Protein AF-A0A4R3TY43-F1 (afdb_monomer)

Sequence (979 aa):
MDYFKRFNFLFAAPMFDADDLEGVRFNQIIEEIQRSGFEVVRARKLEDAEMAVQTDAAIGCMVVDWGKKGLEGKTSALINLMRRRGLDFPIILLIRRKRFEDLPVEVLDFIDGYVFLSEETPPFIAKNLISRLKQYAETLKTPFFGALVDYAEEGNQLWTCPGHNGGVFYNRSPIGRVFVEHLGESVFRDDLDNSVLDLGDLLTHEGPALKAQKEAAQIFGAEKTYFVLNGTSTSNKVALGALVTDGDLVLFDRNNHKAAHHGALIISGGVPIYVPTVRNAWGLIGPMRWDMLDEKALREAIRNHPLVGDRDAWRKERPFRVAVVEQCTYDGSIHSAEMILKRIGHLCEYILFDEAWAGFMKFHPLYAGRFAMGLANLPPEAPGIVATQSTHKQLASFSQASQIHIKDRHIRGQKRRVEHRRFNESFMQHASTSPFYPLFASLDVGAQMMKGRSGEVLWDDTIRLGIELRKKIRAMRREFEEKEQNPERRWFFEPFVPDRVAIPDVSRPGAAHNVAWETLSTDELATNPALWQLSPDTNWHGFPDLAEGFAMTDPNKLTLLTPGFDRATGAYAEHGIPAPVVAQYLRENRIVPEKNDLNSLLFLLTPGVEASKAGTLISGLVAFKRLHDDNALLADAIPEFHQRRRARYAGVRLRDLCGEMHRFFRAADVSALQARQFMPEHMPEIAMSPRDAARYLFRNDVDYLPIEAIAGRIATTPFVVYPPRHRHHRARRAADGAGQTHDRLSQDVRDLLQHVPGLRRRDPGGLQGGRCERAHRALHLRGRRVAPMNETAARASDEPVLVRPSRESDVEAMLAIYRHHVRNGVPRDVEGTGAPEPDDLRERRKNLKQTRLPHLVATYRGEVVGYAYAVLFRKRPAYRYTAKHSIYVHHAHLGRGVGRLLLQELIDACAAAGFRQMIGYIDADNAPSLTLHEKFGFVRAGLLCGVAYRHGRWSDTVMVQRSLGAGTTTPPPIMTPGR

Secondary structure (DSSP, 8-state):
--GGGG-EEEEE-PPPPTTSHHHHHHHHHHHHHHHTT--EEEESSHHHHHHHHHH-TTEEEEEEE--TTGGGSHHHHHHHHHHHTT--S-EEEEE-S--GGGS-HHHHTT--EEEETTTS-HHHHHHHHHHHHHHHHHHT--TTHHHHHHHHHTT----SSSTTTTTTTGGGSHHHHHHHHHH-HHHHHS---TT-GGG--TTTT-HHHHHHHHHHHHHHT-SEEEEESS-HHHHHHHHHHHH--TT-EEEEETT--HHHIIIIIIIS--EEEEE-EEE-TT--EEEE-SGGG-HHHHHHHHHH-TT---TTGGGSSS-EEEEEEESS-TT-EEE-HHHHHHHHGGGEEEEEEE-TTTTTGGGSGGGTTSSGGG-----TTSPEEEEEE-HHHHSS--TT-EEEEEE-GGGTT-TT---HHHHHHHHHTTS-SS--HHHHHHHHHHHHHTSHHHHHHHHHHHHHHHHHHHHHHHHHHHHHHHH--SGGG----EESS-SEEEEE-TTSTT-EEEEEGGGS-HHHHHH-GGGGB--TT--TT---SPPTTSEEE-TTEEEEEPS-B-TTT-PBPSS---HHHHHHHHHHTT---SEE-SSEEEEE--TT--HHHHHHHHHHHHHHHHHHHTT-BHHHHSHHHHHTTHHHHTT-BHHHHHHHHHHHHHHTTHHHHHHHTTSGGGPPEE-S-HHHHHHHHHHT------GGG-TT-B-SS--PPPSS--SSSS----SS-TTEE-TTHHHHHHHHHHSS--S----S-S-S------------------------------PPPEEEE--GGGHHHHHHHHHHHHHTTS-TT-TT--PPPHHHHHHHHHHHHHTT--EEEEEETTEEEEEEEEEES-SSGGGTTEEEEEEEE-GGGTTSSHHHHHHHHHHHHHHHTT--EEEEEEETT-HHHHHHHHHTT-EEEEEEEEEEEETTEEEEEEEEEEE-TTTTSSPPP---S--

Structure (mmCIF, N/CA/C/O backbone):
data_AF-A0A4R3TY43-F1
#
_entry.id   AF-A0A4R3TY43-F1
#
loop_
_atom_site.group_PDB
_atom_site.id
_atom_site.type_symbol
_atom_site.label_atom_id
_atom_site.label_alt_id
_atom_site.label_comp_id
_atom_site.label_asym_id
_atom_site.label_entity_id
_atom_site.label_seq_id
_atom_site.pdbx_PDB_ins_code
_atom_site.Cartn_x
_atom_site.Cartn_y
_atom_site.Cartn_z
_atom_site.occupancy
_atom_site.B_iso_or_equiv
_atom_site.auth_seq_id
_atom_site.auth_comp_id
_atom_site.auth_asym_id
_atom_site.auth_atom_id
_atom_site.pdbx_PDB_model_num
ATOM 1 N N . MET A 1 1 ? -28.264 0.002 15.652 1.00 56.06 1 MET A N 1
ATOM 2 C CA . MET A 1 1 ? -27.848 -0.034 17.070 1.00 56.06 1 MET A CA 1
ATOM 3 C C . MET A 1 1 ? -27.361 1.361 17.391 1.00 56.06 1 MET A C 1
ATOM 5 O O . MET A 1 1 ? -26.552 1.846 16.613 1.00 56.06 1 MET A O 1
ATOM 9 N N . ASP A 1 2 ? -27.907 1.983 18.436 1.00 78.88 2 ASP A N 1
ATOM 10 C CA . ASP A 1 2 ? -27.500 3.307 18.941 1.00 78.88 2 ASP A CA 1
ATOM 11 C C . ASP A 1 2 ? -25.966 3.372 19.068 1.00 78.88 2 ASP A C 1
ATOM 13 O O . ASP A 1 2 ? -25.378 2.476 19.688 1.00 78.88 2 ASP A O 1
ATOM 17 N N . TYR A 1 3 ? -25.329 4.369 18.438 1.00 86.06 3 TYR A N 1
ATOM 18 C CA . TYR A 1 3 ? -23.872 4.544 18.397 1.00 86.06 3 TYR A CA 1
ATOM 19 C C . TYR A 1 3 ? -23.210 4.412 19.778 1.00 86.06 3 TYR A C 1
ATOM 21 O O . TYR A 1 3 ? -22.198 3.721 19.911 1.00 86.06 3 TYR A O 1
ATOM 29 N N . PHE A 1 4 ? -23.822 4.969 20.828 1.00 89.31 4 PHE A N 1
ATOM 30 C CA . PHE A 1 4 ? -23.261 4.946 22.182 1.00 89.31 4 PHE A CA 1
ATOM 31 C C . PHE A 1 4 ? -23.194 3.538 22.782 1.00 89.31 4 PHE A C 1
ATOM 33 O O . PHE A 1 4 ? -22.308 3.247 23.582 1.00 89.31 4 PHE A O 1
ATOM 40 N N . LYS A 1 5 ? -24.101 2.642 22.378 1.00 88.75 5 LYS A N 1
ATOM 41 C CA . LYS A 1 5 ? -24.181 1.263 22.893 1.00 88.75 5 LYS A CA 1
ATOM 42 C C . LYS A 1 5 ? -23.140 0.324 22.285 1.00 88.75 5 LYS A C 1
ATOM 44 O O . LYS A 1 5 ? -23.144 -0.862 22.591 1.00 88.75 5 LYS A O 1
ATOM 49 N N . ARG A 1 6 ? -22.271 0.840 21.412 1.00 89.75 6 ARG A N 1
ATOM 50 C CA . ARG A 1 6 ? -21.103 0.119 20.892 1.00 89.75 6 ARG A CA 1
ATOM 51 C C . ARG A 1 6 ? -19.919 0.135 21.864 1.00 89.75 6 ARG A C 1
ATOM 53 O O . ARG A 1 6 ? -18.939 -0.545 21.588 1.00 89.75 6 ARG A O 1
ATOM 60 N N . PHE A 1 7 ? -20.004 0.912 22.946 1.00 93.56 7 PHE A N 1
ATOM 61 C CA . PHE A 1 7 ? -18.955 1.046 23.952 1.00 93.56 7 PHE A CA 1
ATOM 62 C C . PHE A 1 7 ? -19.356 0.412 25.285 1.00 93.56 7 PHE A C 1
ATOM 64 O O . PHE A 1 7 ? -20.522 0.447 25.689 1.00 93.56 7 PHE A O 1
ATOM 71 N N . ASN A 1 8 ? -18.352 -0.104 25.989 1.00 94.69 8 ASN A N 1
ATOM 72 C CA . ASN A 1 8 ? -18.503 -0.961 27.157 1.00 94.69 8 ASN A CA 1
ATOM 73 C C . ASN A 1 8 ? -17.924 -0.304 28.415 1.00 94.69 8 ASN A C 1
ATOM 75 O O . ASN A 1 8 ? -16.993 0.505 28.349 1.00 94.69 8 ASN A O 1
ATOM 79 N N . PHE A 1 9 ? -18.440 -0.693 29.579 1.00 96.06 9 PHE A N 1
ATOM 80 C CA . PHE A 1 9 ? -17.833 -0.346 30.863 1.00 96.06 9 PHE A CA 1
ATOM 81 C C . PHE A 1 9 ? -16.875 -1.440 31.323 1.00 96.06 9 PHE A C 1
ATOM 83 O O . PHE A 1 9 ? -17.245 -2.612 31.333 1.00 96.06 9 PHE A O 1
ATOM 90 N N . LEU A 1 10 ? -15.690 -1.061 31.801 1.00 95.00 10 LEU A N 1
ATOM 91 C CA . LEU A 1 10 ? -14.782 -1.962 32.510 1.00 95.00 10 LEU A CA 1
ATOM 92 C C . LEU A 1 10 ? -14.826 -1.671 34.012 1.00 95.00 10 LEU A C 1
ATOM 94 O O . LEU A 1 10 ? -14.415 -0.603 34.454 1.00 95.00 10 LEU A O 1
ATOM 98 N N . PHE A 1 11 ? -15.272 -2.636 34.808 1.00 93.75 11 PHE A N 1
ATOM 99 C CA . PHE A 1 11 ? -15.221 -2.570 36.267 1.00 93.75 11 PHE A CA 1
ATOM 100 C C . PHE A 1 11 ? -14.057 -3.419 36.784 1.00 93.75 11 PHE A C 1
ATOM 102 O O . PHE A 1 11 ? -14.131 -4.648 36.793 1.00 93.75 11 PHE A O 1
ATOM 109 N N . ALA A 1 12 ? -12.989 -2.753 37.217 1.00 90.19 12 ALA A N 1
ATOM 110 C CA . ALA A 1 12 ? -11.777 -3.338 37.775 1.00 90.19 12 ALA A CA 1
ATOM 111 C C . ALA A 1 12 ? -11.801 -3.235 39.308 1.00 90.19 12 ALA A C 1
ATOM 113 O O . ALA A 1 12 ? -11.256 -2.302 39.901 1.00 90.19 12 ALA A O 1
ATOM 114 N N . ALA A 1 13 ? -12.463 -4.191 39.957 1.00 84.12 13 ALA A N 1
ATOM 115 C CA . ALA A 1 13 ? -12.619 -4.213 41.408 1.00 84.12 13 ALA A CA 1
ATOM 116 C C . ALA A 1 13 ? -12.492 -5.643 41.963 1.00 84.12 13 ALA A C 1
ATOM 118 O O . ALA A 1 13 ? -12.917 -6.599 41.304 1.00 84.12 13 ALA A O 1
ATOM 119 N N . PRO A 1 14 ? -11.920 -5.818 43.171 1.00 73.38 14 PRO A N 1
ATOM 120 C CA . PRO A 1 14 ? -11.874 -7.119 43.827 1.00 73.38 14 PRO A CA 1
ATOM 121 C C . PRO A 1 14 ? -13.288 -7.631 44.135 1.00 73.38 14 PRO A C 1
ATOM 123 O O . PRO A 1 14 ? -14.266 -6.888 44.092 1.00 73.38 14 PRO A O 1
ATOM 126 N N . MET A 1 15 ? -13.399 -8.921 44.458 1.00 69.31 15 MET A N 1
ATOM 127 C CA . MET A 1 15 ? -14.684 -9.539 44.786 1.00 69.31 15 MET A CA 1
ATOM 128 C C . MET A 1 15 ? -15.309 -8.839 46.004 1.00 69.31 15 MET A C 1
ATOM 130 O O . MET A 1 15 ? -14.732 -8.853 47.091 1.00 69.31 15 MET A O 1
ATOM 134 N N . PHE A 1 16 ? -16.463 -8.204 45.800 1.00 71.88 16 PHE A N 1
ATOM 135 C CA . PHE A 1 16 ? -17.327 -7.766 46.891 1.00 71.88 16 PHE A CA 1
ATOM 136 C C . PHE A 1 16 ? -18.056 -8.982 47.458 1.00 71.88 16 PHE A C 1
ATOM 138 O O . PHE A 1 16 ? -18.469 -9.854 46.690 1.00 71.88 16 PHE A O 1
ATOM 145 N N . ASP A 1 17 ? -18.224 -9.026 48.779 1.00 69.62 17 ASP A N 1
ATOM 146 C CA . ASP A 1 17 ? -19.175 -9.954 49.380 1.00 69.62 17 ASP A CA 1
ATOM 147 C C . ASP A 1 17 ? -20.587 -9.538 48.944 1.00 69.62 17 ASP A C 1
ATOM 149 O O . ASP A 1 17 ? -20.937 -8.357 49.008 1.00 69.62 17 ASP A O 1
ATOM 153 N N . ALA A 1 18 ? -21.363 -10.487 48.421 1.00 67.31 18 ALA A N 1
ATOM 154 C CA . ALA A 1 18 ? -22.699 -10.215 47.902 1.00 67.31 18 ALA A CA 1
ATOM 155 C C . ALA A 1 18 ? -23.682 -9.846 49.023 1.00 67.31 18 ALA A C 1
ATOM 157 O O . ALA A 1 18 ? -24.665 -9.157 48.749 1.00 67.31 18 ALA A O 1
ATOM 158 N N . ASP A 1 19 ? -23.379 -10.255 50.257 1.00 72.19 19 ASP A N 1
ATOM 159 C CA . ASP A 1 19 ? -24.221 -10.020 51.428 1.00 72.19 19 ASP A CA 1
ATOM 160 C C . ASP A 1 19 ? -23.884 -8.694 52.145 1.00 72.19 19 ASP A C 1
ATOM 162 O O . ASP A 1 19 ? -24.672 -8.199 52.954 1.00 72.19 19 ASP A O 1
ATOM 166 N N . ASP A 1 20 ? -22.756 -8.056 51.802 1.00 82.56 20 ASP A N 1
ATOM 167 C CA . ASP A 1 20 ? -22.369 -6.747 52.334 1.00 82.56 20 ASP A CA 1
ATOM 168 C C . ASP A 1 20 ? -23.051 -5.597 51.571 1.00 82.56 20 ASP A C 1
ATOM 170 O O . ASP A 1 20 ? -23.132 -5.585 50.340 1.00 82.56 20 ASP A O 1
ATOM 174 N N . LEU A 1 21 ? -23.456 -4.541 52.291 1.00 81.06 21 LEU A N 1
ATOM 175 C CA . LEU A 1 21 ? -24.158 -3.380 51.715 1.00 81.06 21 LEU A CA 1
ATOM 176 C C . LEU A 1 21 ? -23.386 -2.707 50.559 1.00 81.06 21 LEU A C 1
ATOM 178 O O . LEU A 1 21 ? -23.998 -2.276 49.581 1.00 81.06 21 LEU A O 1
ATOM 182 N N . GLU A 1 22 ? -22.051 -2.623 50.651 1.00 81.12 22 GLU A N 1
ATOM 183 C CA . GLU A 1 22 ? -21.195 -2.116 49.564 1.00 81.12 22 GLU A CA 1
ATOM 184 C C . GLU A 1 22 ? -21.297 -3.006 48.310 1.00 81.12 22 GLU A C 1
ATOM 186 O O . GLU A 1 22 ? -21.391 -2.487 47.198 1.00 81.12 22 GLU A O 1
ATOM 191 N N . GLY A 1 23 ? -21.332 -4.333 48.478 1.00 84.00 23 GLY A N 1
ATOM 192 C CA . GLY A 1 23 ? -21.443 -5.297 47.383 1.00 84.00 23 GLY A CA 1
ATOM 193 C C . GLY A 1 23 ? -22.820 -5.317 46.727 1.00 84.00 23 GLY A C 1
ATOM 194 O O . GLY A 1 23 ? -22.911 -5.333 45.495 1.00 84.00 23 GLY A O 1
ATOM 195 N N . VAL A 1 24 ? -23.889 -5.215 47.524 1.00 85.94 24 VAL A N 1
ATOM 196 C CA . VAL A 1 24 ? -25.261 -5.050 47.018 1.00 85.94 24 VAL A CA 1
ATOM 197 C C . VAL A 1 24 ? -25.359 -3.790 46.157 1.00 85.94 24 VAL A C 1
ATOM 199 O O . VAL A 1 24 ? -25.815 -3.856 45.015 1.00 85.94 24 VAL A O 1
ATOM 202 N N . ARG A 1 25 ? -24.875 -2.645 46.661 1.00 88.81 25 ARG A N 1
ATOM 203 C CA . ARG A 1 25 ? -24.907 -1.379 45.911 1.00 88.81 25 ARG A CA 1
ATOM 204 C C . ARG A 1 25 ? -24.054 -1.432 44.645 1.00 88.81 25 ARG A C 1
ATOM 206 O O . ARG A 1 25 ? -24.495 -0.948 43.607 1.00 88.81 25 ARG A O 1
ATOM 213 N N . PHE A 1 26 ? -22.869 -2.040 44.703 1.00 89.50 26 PHE A N 1
ATOM 214 C CA . PHE A 1 26 ? -22.008 -2.217 43.533 1.00 89.50 26 PHE A CA 1
ATOM 215 C C . PHE A 1 26 ? -22.696 -3.028 42.424 1.00 89.50 26 PHE A C 1
ATOM 217 O O . PHE A 1 26 ? -22.697 -2.613 41.264 1.00 89.50 26 PHE A O 1
ATOM 224 N N . ASN A 1 27 ? -23.334 -4.151 42.772 1.00 90.31 27 ASN A N 1
ATOM 225 C CA . ASN A 1 27 ? -24.073 -4.959 41.800 1.00 90.31 27 ASN A CA 1
ATOM 226 C C . ASN A 1 27 ? -25.290 -4.212 41.236 1.00 90.31 27 ASN A C 1
ATOM 228 O O . ASN A 1 27 ? -25.501 -4.259 40.027 1.00 90.31 27 ASN A O 1
ATOM 232 N N . GLN A 1 28 ? -26.016 -3.454 42.065 1.00 92.19 28 GLN A N 1
ATOM 233 C CA . GLN A 1 28 ? -27.128 -2.612 41.607 1.00 92.19 28 GLN A CA 1
ATOM 234 C C . GLN A 1 28 ? -26.681 -1.564 40.576 1.00 92.19 28 GLN A C 1
ATOM 236 O O . GLN A 1 28 ? -27.376 -1.360 39.586 1.00 92.19 28 GLN A O 1
ATOM 241 N N . ILE A 1 29 ? -25.510 -0.931 40.749 1.00 94.00 29 ILE A N 1
ATOM 242 C CA . ILE A 1 29 ? -24.967 0.007 39.746 1.00 94.00 29 ILE A CA 1
ATOM 243 C C . ILE A 1 29 ? -24.787 -0.703 38.398 1.00 94.00 29 ILE A C 1
ATOM 245 O O . ILE A 1 29 ? -25.202 -0.181 37.363 1.00 94.00 29 ILE A O 1
ATOM 249 N N . ILE A 1 30 ? -24.186 -1.896 38.404 1.00 94.31 30 ILE A N 1
ATOM 250 C CA . ILE A 1 30 ? -23.948 -2.668 37.178 1.00 94.31 30 ILE A CA 1
ATOM 251 C C . ILE A 1 30 ? -25.271 -3.083 36.526 1.00 94.31 30 ILE A C 1
ATOM 253 O O . ILE A 1 30 ? -25.417 -2.948 35.313 1.00 94.31 30 ILE A O 1
ATOM 257 N N . GLU A 1 31 ? -26.240 -3.546 37.315 1.00 95.12 31 GLU A N 1
ATOM 258 C CA . GLU A 1 31 ? -27.565 -3.922 36.818 1.00 95.12 31 GLU A CA 1
ATOM 259 C C . GLU A 1 31 ? -28.301 -2.737 36.180 1.00 95.12 31 GLU A C 1
ATOM 261 O O . GLU A 1 31 ? -28.907 -2.903 35.123 1.00 95.12 31 GLU A O 1
ATOM 266 N N . GLU A 1 32 ? -28.218 -1.533 36.755 1.00 96.38 32 GLU A N 1
ATOM 267 C CA . GLU A 1 32 ? -28.822 -0.329 36.164 1.00 96.38 32 GLU A CA 1
ATOM 268 C C . GLU A 1 32 ? -28.137 0.086 34.847 1.00 96.38 32 GLU A C 1
ATOM 270 O O . GLU A 1 32 ? -28.809 0.495 33.890 1.00 96.38 32 GLU A O 1
ATOM 275 N N . ILE A 1 33 ? -26.810 -0.072 34.747 1.00 96.12 33 ILE A N 1
ATOM 276 C CA . ILE A 1 33 ? -26.068 0.147 33.493 1.00 96.12 33 ILE A CA 1
ATOM 277 C C . ILE A 1 33 ? -26.514 -0.856 32.420 1.00 96.12 33 ILE A C 1
ATOM 279 O O . ILE A 1 33 ? -26.839 -0.465 31.294 1.00 96.12 33 ILE A O 1
ATOM 283 N N . GLN A 1 34 ? -26.605 -2.138 32.778 1.00 95.31 34 GLN A N 1
ATOM 284 C CA . GLN A 1 34 ? -27.046 -3.202 31.873 1.00 95.31 34 GLN A CA 1
ATOM 285 C C . GLN A 1 34 ? -28.509 -3.029 31.453 1.00 95.31 34 GLN A C 1
ATOM 287 O O . GLN A 1 34 ? -28.836 -3.187 30.276 1.00 95.31 34 GLN A O 1
ATOM 292 N N . ARG A 1 35 ? -29.389 -2.615 32.374 1.00 95.38 35 ARG A N 1
ATOM 293 C CA . ARG A 1 35 ? -30.795 -2.293 32.080 1.00 95.38 35 ARG A CA 1
ATOM 294 C C . ARG A 1 35 ? -30.923 -1.130 31.095 1.00 95.38 35 ARG A C 1
ATOM 296 O O . ARG A 1 35 ? -31.850 -1.107 30.290 1.00 95.38 35 ARG A O 1
ATOM 303 N N . SER A 1 36 ? -29.967 -0.202 31.110 1.00 93.19 36 SER A N 1
ATOM 304 C CA . SER A 1 36 ? -29.874 0.894 30.136 1.00 93.19 36 SER A CA 1
ATOM 305 C C . SER A 1 36 ? -29.338 0.449 28.761 1.00 93.19 36 SER A C 1
ATOM 307 O O . SER A 1 36 ? -29.348 1.231 27.805 1.00 93.19 36 SER A O 1
ATOM 309 N N . GLY A 1 37 ? -28.925 -0.818 28.629 1.00 92.75 37 GLY A N 1
ATOM 310 C CA . GLY A 1 37 ? -28.507 -1.452 27.380 1.00 92.75 37 GLY A CA 1
ATOM 311 C C . GLY A 1 37 ? -27.013 -1.356 27.072 1.00 92.75 37 GLY A C 1
ATOM 312 O O . GLY A 1 37 ? -26.657 -1.478 25.903 1.00 92.75 37 GLY A O 1
ATOM 313 N N . PHE A 1 38 ? -26.169 -1.109 28.079 1.00 94.69 38 PHE A N 1
ATOM 314 C CA . PHE A 1 38 ? -24.708 -1.113 27.948 1.00 94.69 38 PHE A CA 1
ATOM 315 C C . PHE A 1 38 ? -24.111 -2.431 28.445 1.00 94.69 38 PHE A C 1
ATOM 317 O O . PHE A 1 38 ? -24.589 -3.013 29.422 1.00 94.69 38 PHE A O 1
ATOM 324 N N . GLU A 1 39 ? -23.038 -2.885 27.804 1.00 94.44 39 GLU A N 1
ATOM 325 C CA . GLU A 1 39 ? -22.280 -4.044 28.266 1.00 94.44 39 GLU A CA 1
ATOM 326 C C . GLU A 1 39 ? -21.305 -3.650 29.386 1.00 94.44 39 GLU A C 1
ATOM 328 O O . GLU A 1 39 ? -20.751 -2.546 29.413 1.00 94.44 39 GLU A O 1
ATOM 333 N N . VAL A 1 40 ? -21.105 -4.568 30.335 1.00 94.69 40 VAL A N 1
ATOM 334 C CA . VAL A 1 40 ? -20.217 -4.376 31.483 1.00 94.69 40 VAL A CA 1
ATOM 335 C C . VAL A 1 40 ? -19.262 -5.559 31.598 1.00 94.69 40 VAL A C 1
ATOM 337 O O . VAL A 1 40 ? -19.673 -6.671 31.933 1.00 94.69 40 VAL A O 1
ATOM 340 N N . VAL A 1 41 ? -17.977 -5.292 31.386 1.00 94.19 41 VAL A N 1
ATOM 341 C CA . VAL A 1 41 ? -16.871 -6.228 31.588 1.00 94.19 41 VAL A CA 1
ATOM 342 C C . VAL A 1 41 ? -16.398 -6.119 33.036 1.00 94.19 41 VAL A C 1
ATOM 344 O O . VAL A 1 41 ? -16.097 -5.031 33.528 1.00 94.19 41 VAL A O 1
ATOM 347 N N . ARG A 1 42 ? -16.331 -7.247 33.750 1.00 92.69 42 ARG A N 1
ATOM 348 C CA . ARG A 1 42 ? -15.887 -7.297 35.154 1.00 92.69 42 ARG A CA 1
ATOM 349 C C . ARG A 1 42 ? -14.500 -7.934 35.246 1.00 92.69 42 ARG A C 1
ATOM 351 O O . ARG A 1 42 ? -14.358 -9.128 34.992 1.00 92.69 42 ARG A O 1
ATOM 358 N N . ALA A 1 43 ? -13.508 -7.166 35.681 1.00 90.69 43 ALA A N 1
ATOM 359 C CA . ALA A 1 43 ? -12.155 -7.629 35.961 1.00 90.69 43 ALA A CA 1
ATOM 360 C C . ALA A 1 43 ? -11.948 -7.752 37.477 1.00 90.69 43 ALA A C 1
ATOM 362 O O . ALA A 1 43 ? -11.988 -6.764 38.210 1.00 90.69 43 ALA A O 1
ATOM 363 N N . ARG A 1 44 ? -11.740 -8.985 37.956 1.00 84.75 44 ARG A N 1
ATOM 364 C CA . ARG A 1 44 ? -11.590 -9.280 39.396 1.00 84.75 44 ARG A CA 1
ATOM 365 C C . ARG A 1 44 ? -10.172 -9.026 39.897 1.00 84.75 44 ARG A C 1
ATOM 367 O O . ARG A 1 44 ? -9.959 -8.848 41.097 1.00 84.75 44 ARG A O 1
ATOM 374 N N . LYS A 1 45 ? -9.206 -9.062 38.982 1.00 84.56 45 LYS A N 1
ATOM 375 C CA . LYS A 1 45 ? -7.802 -8.740 39.211 1.00 84.56 45 LYS A CA 1
ATOM 376 C C . LYS A 1 45 ? -7.400 -7.589 38.300 1.00 84.56 45 LYS A C 1
ATOM 378 O O . LYS A 1 45 ? -7.966 -7.413 37.224 1.00 84.56 45 LYS A O 1
ATOM 383 N N . LEU A 1 46 ? -6.404 -6.819 38.722 1.00 81.94 46 LEU A N 1
ATOM 384 C CA . LEU A 1 46 ? -5.900 -5.706 37.915 1.00 81.94 46 LEU A CA 1
ATOM 385 C C . LEU A 1 46 ? -5.212 -6.206 36.642 1.00 81.94 46 LEU A C 1
ATOM 387 O O . LEU A 1 46 ? -5.286 -5.542 35.618 1.00 81.94 46 LEU A O 1
ATOM 391 N N . GLU A 1 47 ? -4.626 -7.402 36.684 1.00 85.00 47 GLU A N 1
ATOM 392 C CA . GLU A 1 47 ? -4.061 -8.071 35.513 1.00 85.00 47 GLU A CA 1
ATOM 393 C C . GLU A 1 47 ? -5.148 -8.421 34.472 1.00 85.00 47 GLU A C 1
ATOM 395 O O . GLU A 1 47 ? -4.918 -8.288 33.272 1.00 85.00 47 GLU A O 1
ATOM 400 N N . ASP A 1 48 ? -6.362 -8.783 34.914 1.00 87.62 48 ASP A N 1
ATOM 401 C CA . ASP A 1 48 ? -7.500 -9.017 34.010 1.00 87.62 48 ASP A CA 1
ATOM 402 C C . ASP A 1 48 ? -7.978 -7.700 33.377 1.00 87.62 48 ASP A C 1
ATOM 404 O O . ASP A 1 48 ? -8.370 -7.673 32.213 1.00 87.62 48 ASP A O 1
ATOM 408 N N . ALA A 1 49 ? -7.940 -6.602 34.142 1.00 87.25 49 ALA A N 1
ATOM 409 C CA . ALA A 1 49 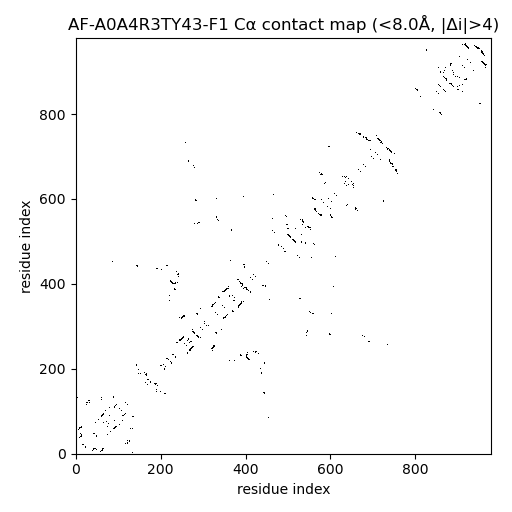? -8.304 -5.271 33.661 1.00 87.25 49 ALA A CA 1
ATOM 410 C C . ALA A 1 49 ? -7.297 -4.764 32.624 1.00 87.25 49 ALA A C 1
ATOM 412 O O . ALA A 1 49 ? -7.691 -4.239 31.588 1.00 87.25 49 ALA A O 1
ATOM 413 N N . GLU A 1 50 ? -6.003 -4.962 32.879 1.00 87.19 50 GLU A N 1
ATOM 414 C CA . GLU A 1 50 ? -4.944 -4.655 31.922 1.00 87.19 50 GLU A CA 1
ATOM 415 C C . GLU A 1 50 ? -5.143 -5.425 30.613 1.00 87.19 50 GLU A C 1
ATOM 417 O O . GLU A 1 50 ? -5.140 -4.815 29.545 1.00 87.19 50 GLU A O 1
ATOM 422 N N . MET A 1 51 ? -5.386 -6.736 30.695 1.00 86.31 51 MET A N 1
ATOM 423 C CA . MET A 1 51 ? -5.654 -7.561 29.520 1.00 86.31 51 MET A CA 1
ATOM 424 C C . MET A 1 51 ? -6.902 -7.082 28.771 1.00 86.31 51 MET A C 1
ATOM 426 O O . MET A 1 51 ? -6.835 -6.906 27.559 1.00 86.31 51 MET A O 1
ATOM 430 N N . ALA A 1 52 ? -8.003 -6.803 29.478 1.00 87.19 52 ALA A N 1
ATOM 431 C CA . ALA A 1 52 ? -9.236 -6.313 28.866 1.00 87.19 52 ALA A CA 1
ATOM 432 C C . ALA A 1 52 ? -9.003 -5.019 28.074 1.00 87.19 52 ALA A C 1
ATOM 434 O O . ALA A 1 52 ? -9.416 -4.941 26.923 1.00 87.19 52 ALA A O 1
ATOM 435 N N . VAL A 1 53 ? -8.277 -4.046 28.637 1.00 85.75 53 VAL A N 1
ATOM 436 C CA . VAL A 1 53 ? -7.964 -2.794 27.926 1.00 85.75 53 VAL A CA 1
ATOM 437 C C . VAL A 1 53 ? -7.022 -3.012 26.738 1.00 85.75 53 VAL A C 1
ATOM 439 O O . VAL A 1 53 ? -7.120 -2.312 25.734 1.00 85.75 53 VAL A O 1
ATOM 442 N N . GLN A 1 54 ? -6.116 -3.986 26.820 1.00 80.00 54 GLN A N 1
ATOM 443 C CA . GLN A 1 54 ? -5.225 -4.318 25.706 1.00 80.00 54 GLN A CA 1
ATOM 444 C C . GLN A 1 54 ? -5.944 -5.047 24.562 1.00 80.00 54 GLN A C 1
ATOM 446 O O . GLN A 1 54 ? -5.521 -4.925 23.414 1.00 80.00 54 GLN A O 1
ATOM 451 N N . THR A 1 55 ? -7.004 -5.806 24.858 1.00 81.44 55 THR A N 1
ATOM 452 C CA . THR A 1 55 ? -7.701 -6.643 23.868 1.00 81.44 55 THR A CA 1
ATOM 453 C C . THR A 1 55 ? -9.012 -6.055 23.353 1.00 81.44 55 THR A C 1
ATOM 455 O O . THR A 1 55 ? -9.421 -6.403 22.248 1.00 81.44 55 THR A O 1
ATOM 458 N N . ASP A 1 56 ? -9.680 -5.199 24.130 1.00 84.44 56 ASP A N 1
ATOM 459 C CA . ASP A 1 56 ? -10.992 -4.639 23.801 1.00 84.44 56 ASP A CA 1
ATOM 460 C C . ASP A 1 56 ? -10.942 -3.109 23.682 1.00 84.44 56 ASP A C 1
ATOM 462 O O . ASP A 1 56 ? -10.991 -2.365 24.664 1.00 84.44 56 ASP A O 1
ATOM 466 N N . ALA A 1 57 ? -10.889 -2.632 22.438 1.00 85.56 57 ALA A N 1
ATOM 467 C CA . ALA A 1 57 ? -10.922 -1.209 22.118 1.00 85.56 57 ALA A CA 1
ATOM 468 C C . ALA A 1 57 ? -12.308 -0.561 22.325 1.00 85.56 57 ALA A C 1
ATOM 470 O O . ALA A 1 57 ? -12.423 0.658 22.204 1.00 85.56 57 ALA A O 1
ATOM 471 N N . ALA A 1 58 ? -13.358 -1.339 22.622 1.00 90.56 58 ALA A N 1
ATOM 472 C CA . ALA A 1 58 ? -14.699 -0.817 22.880 1.00 90.56 58 ALA A CA 1
ATOM 473 C C . ALA A 1 58 ? -14.873 -0.281 24.310 1.00 90.56 58 ALA A C 1
ATOM 475 O O . ALA A 1 58 ? -15.919 0.288 24.623 1.00 90.56 58 ALA A O 1
ATOM 476 N N . ILE A 1 59 ? -13.884 -0.433 25.195 1.00 92.38 59 ILE A N 1
ATOM 477 C CA . ILE A 1 59 ? -13.965 0.106 26.557 1.00 92.38 59 ILE A CA 1
ATOM 478 C C . ILE A 1 59 ? -14.052 1.638 26.500 1.00 92.38 59 ILE A C 1
ATOM 480 O O . ILE A 1 59 ? -13.099 2.325 26.139 1.00 92.38 59 ILE A O 1
ATOM 484 N N . GLY A 1 60 ? -15.217 2.167 26.880 1.00 92.31 60 GLY A N 1
ATOM 485 C CA . GLY A 1 60 ? -15.535 3.595 26.851 1.00 92.31 60 GLY A CA 1
ATOM 486 C C . GLY A 1 60 ? -15.589 4.259 28.225 1.00 92.31 60 GLY A C 1
ATOM 487 O O . GLY A 1 60 ? -15.767 5.469 28.306 1.00 92.31 60 GLY A O 1
ATOM 488 N N . CYS A 1 61 ? -15.466 3.494 29.312 1.00 95.19 61 CYS A N 1
ATOM 489 C CA . CYS A 1 61 ? -15.319 4.011 30.672 1.00 95.19 61 CYS A CA 1
ATOM 490 C C . CYS A 1 61 ? -14.769 2.913 31.587 1.00 95.19 61 CYS A C 1
ATOM 492 O O . CYS A 1 61 ? -15.275 1.789 31.579 1.00 95.19 61 CYS A O 1
ATOM 494 N N . MET A 1 62 ? -13.781 3.241 32.420 1.00 94.56 62 MET A N 1
ATOM 495 C CA . MET A 1 62 ? -13.225 2.322 33.413 1.00 94.56 62 MET A CA 1
ATOM 496 C C . MET A 1 62 ? -13.560 2.793 34.827 1.00 94.56 62 MET A C 1
ATOM 498 O O . MET A 1 62 ? -13.317 3.943 35.176 1.00 94.56 62 MET A O 1
ATOM 502 N N . VAL A 1 63 ? -14.077 1.893 35.656 1.00 92.94 63 VAL A N 1
ATOM 503 C CA . VAL A 1 63 ? -14.266 2.095 37.095 1.00 92.94 63 VAL A CA 1
ATOM 504 C C . VAL A 1 63 ? -13.264 1.206 37.819 1.00 92.94 63 VAL A C 1
ATOM 506 O O . VAL A 1 63 ? -13.289 -0.010 37.634 1.00 92.94 63 VAL A O 1
ATOM 509 N N . VAL A 1 64 ? -12.377 1.784 38.627 1.00 90.25 64 VAL A N 1
ATOM 510 C CA . VAL A 1 64 ? -11.284 1.047 39.279 1.00 90.25 64 VAL A CA 1
ATOM 511 C C . VAL A 1 64 ? -11.256 1.270 40.789 1.00 90.25 64 VAL A C 1
ATOM 513 O O . VAL A 1 64 ? -11.357 2.399 41.264 1.00 90.25 64 VAL A O 1
ATOM 516 N N . ASP A 1 65 ? -11.110 0.186 41.551 1.00 87.00 65 ASP A N 1
ATOM 517 C CA . ASP A 1 65 ? -11.011 0.224 43.016 1.00 87.00 65 ASP A CA 1
ATOM 518 C C . ASP A 1 65 ? -9.693 0.855 43.495 1.00 87.00 65 ASP A C 1
ATOM 520 O O . ASP A 1 65 ? -8.594 0.468 43.070 1.00 87.00 65 ASP A O 1
ATOM 524 N N . TRP A 1 66 ? -9.794 1.826 44.409 1.00 81.38 66 TRP A N 1
ATOM 525 C CA . TRP A 1 66 ? -8.635 2.503 44.987 1.00 81.38 66 TRP A CA 1
ATOM 526 C C . TRP A 1 66 ? -8.062 1.728 46.184 1.00 81.38 66 TRP A C 1
ATOM 528 O O . TRP A 1 66 ? -8.644 1.661 47.269 1.00 81.38 66 TRP A O 1
ATOM 538 N N . GLY A 1 67 ? -6.883 1.131 45.983 1.00 69.25 67 GLY A N 1
ATOM 539 C CA . GLY A 1 67 ? -6.255 0.211 46.934 1.00 69.25 67 GLY A CA 1
ATOM 540 C C . GLY A 1 67 ? -5.466 0.849 48.093 1.00 69.25 67 GLY A C 1
ATOM 541 O O . GLY A 1 67 ? -5.210 2.050 48.170 1.00 69.25 67 GLY A O 1
ATOM 542 N N . LYS A 1 68 ? -5.002 -0.004 49.022 1.00 59.47 68 LYS A N 1
ATOM 543 C CA . LYS A 1 68 ? -4.331 0.411 50.274 1.00 59.47 68 LYS A CA 1
ATOM 544 C C . LYS A 1 68 ? -2.956 1.082 50.098 1.00 59.47 68 LYS A C 1
ATOM 546 O O . LYS A 1 68 ? -2.583 1.836 50.989 1.00 59.47 68 LYS A O 1
ATOM 551 N N . LYS A 1 69 ? -2.236 0.844 48.990 1.00 60.06 69 LYS A N 1
ATOM 552 C CA . LYS A 1 69 ? -0.827 1.257 48.774 1.00 60.06 69 LYS A CA 1
ATOM 553 C C . LYS A 1 69 ? -0.609 2.609 48.056 1.00 60.06 69 LYS A C 1
ATOM 555 O O . LYS A 1 69 ? 0.532 2.936 47.755 1.00 60.06 69 LYS A O 1
ATOM 560 N N . GLY A 1 70 ? -1.654 3.397 47.786 1.00 63.94 70 GLY A N 1
ATOM 561 C CA . GLY A 1 70 ? -1.498 4.745 47.205 1.00 63.94 70 GLY A CA 1
ATOM 562 C C . GLY A 1 70 ? -0.755 4.754 45.854 1.00 63.94 70 GLY A C 1
ATOM 563 O O . GLY A 1 70 ? -1.033 3.916 44.997 1.00 63.94 70 GLY A O 1
ATOM 564 N N . LEU A 1 71 ? 0.206 5.672 45.668 1.00 58.38 71 LEU A N 1
ATOM 565 C CA . LEU A 1 71 ? 1.010 5.833 44.435 1.00 58.38 71 LEU A CA 1
ATOM 566 C C . LEU A 1 71 ? 1.814 4.592 44.032 1.00 58.38 71 LEU A C 1
ATOM 568 O O . LEU A 1 71 ? 1.910 4.287 42.848 1.00 58.38 71 LEU A O 1
ATOM 572 N N . GLU A 1 72 ? 2.341 3.845 45.000 1.00 57.59 72 GLU A N 1
ATOM 573 C CA . GLU A 1 72 ? 3.094 2.604 44.758 1.00 57.59 72 GLU A CA 1
ATOM 574 C C . GLU A 1 72 ? 2.169 1.388 44.555 1.00 57.59 72 GLU A C 1
ATOM 576 O O . GLU A 1 72 ? 2.605 0.238 44.445 1.00 57.59 72 GLU A O 1
ATOM 581 N N . GLY A 1 73 ? 0.855 1.619 44.553 1.00 68.75 73 GLY A N 1
ATOM 582 C CA . GLY A 1 73 ? -0.157 0.602 44.343 1.00 68.75 73 GLY A CA 1
ATOM 583 C C . GLY A 1 73 ? -0.294 0.186 42.880 1.00 68.75 73 GLY A C 1
ATOM 584 O O . GLY A 1 73 ? -0.121 0.972 41.950 1.00 68.75 73 GLY A O 1
ATOM 585 N N . LYS A 1 74 ? -0.717 -1.066 42.676 1.00 75.12 74 LYS A N 1
ATOM 586 C CA . LYS A 1 74 ? -1.022 -1.616 41.347 1.00 75.12 74 LYS A CA 1
ATOM 587 C C . LYS A 1 74 ? -2.084 -0.802 40.582 1.00 75.12 74 LYS A C 1
ATOM 589 O O . LYS A 1 74 ? -2.024 -0.744 39.360 1.00 75.12 74 LYS A O 1
ATOM 594 N N . THR A 1 75 ? -3.024 -0.152 41.278 1.00 79.81 75 THR A N 1
ATOM 595 C CA . THR A 1 75 ? -4.047 0.713 40.661 1.00 79.81 75 THR A CA 1
ATOM 596 C C . THR A 1 75 ? -3.420 1.921 39.959 1.00 79.81 75 THR A C 1
ATOM 598 O O . THR A 1 75 ? -3.717 2.169 38.796 1.00 79.81 75 THR A O 1
ATOM 601 N N . SER A 1 76 ? -2.497 2.629 40.616 1.00 79.19 76 SER A N 1
ATOM 602 C CA . SER A 1 76 ? -1.770 3.757 40.014 1.00 79.19 76 SER A CA 1
ATOM 603 C C . SER A 1 76 ? -0.935 3.316 38.812 1.00 79.19 76 SER A C 1
ATOM 605 O O . SER A 1 76 ? -0.900 4.005 37.796 1.00 79.19 76 SER A O 1
ATOM 607 N N . ALA A 1 77 ? -0.308 2.135 38.885 1.00 80.56 77 ALA A N 1
ATOM 608 C CA . ALA A 1 77 ? 0.429 1.560 37.760 1.00 80.56 77 ALA A CA 1
ATOM 609 C C . ALA A 1 77 ? -0.475 1.281 36.545 1.00 80.56 77 ALA A C 1
ATOM 611 O O . ALA A 1 77 ? -0.079 1.596 35.422 1.00 80.56 77 ALA A O 1
ATOM 612 N N . LEU A 1 78 ? -1.689 0.760 36.770 1.00 83.75 78 LEU A N 1
ATOM 613 C CA . LEU A 1 78 ? -2.691 0.526 35.726 1.00 83.75 78 LEU A CA 1
ATOM 614 C C . LEU A 1 78 ? -3.142 1.842 35.077 1.00 83.75 78 LEU A C 1
ATOM 616 O O . LEU A 1 78 ? -3.114 1.960 33.856 1.00 83.75 78 LEU A O 1
ATOM 620 N N . ILE A 1 79 ? -3.493 2.853 35.878 1.00 84.88 79 ILE A N 1
ATOM 621 C CA . ILE A 1 79 ? -3.911 4.178 35.385 1.00 84.88 79 ILE A CA 1
ATOM 622 C C . ILE A 1 79 ? -2.796 4.812 34.538 1.00 84.88 79 ILE A C 1
ATOM 624 O O . ILE A 1 79 ? -3.025 5.219 33.397 1.00 84.88 79 ILE A O 1
ATOM 628 N N . ASN A 1 80 ? -1.562 4.798 35.052 1.00 82.88 80 ASN A N 1
ATOM 629 C CA . ASN A 1 80 ? -0.391 5.300 34.336 1.00 82.88 80 ASN A CA 1
ATOM 630 C C . ASN A 1 80 ? -0.107 4.516 33.052 1.00 82.88 80 ASN A C 1
ATOM 632 O O . ASN A 1 80 ? 0.378 5.088 32.079 1.00 82.88 80 ASN A O 1
ATOM 636 N N . LEU A 1 81 ? -0.352 3.204 33.027 1.00 82.88 81 LEU A N 1
ATOM 637 C CA . LEU A 1 81 ? -0.226 2.405 31.810 1.00 82.88 81 LEU A CA 1
ATOM 638 C C . LEU A 1 81 ? -1.238 2.865 30.751 1.00 82.88 81 LEU A C 1
ATOM 640 O O . LEU A 1 81 ? -0.834 3.115 29.619 1.00 82.88 81 LEU A O 1
ATOM 644 N N . MET A 1 82 ? -2.509 3.054 31.117 1.00 84.62 82 MET A N 1
ATOM 645 C CA . MET A 1 82 ? -3.555 3.455 30.164 1.00 84.62 82 MET A CA 1
ATOM 646 C C . MET A 1 82 ? -3.286 4.819 29.539 1.00 84.62 82 MET A C 1
ATOM 648 O O . MET A 1 82 ? -3.348 4.971 28.318 1.00 84.62 82 MET A O 1
ATOM 652 N N . ARG A 1 83 ? -2.877 5.792 30.354 1.00 85.50 83 ARG A N 1
ATOM 653 C CA . ARG A 1 83 ? -2.535 7.131 29.861 1.00 85.50 83 ARG A CA 1
ATOM 654 C C . ARG A 1 83 ? -1.246 7.126 29.034 1.00 85.50 83 ARG A C 1
ATOM 656 O O . ARG A 1 83 ? -1.198 7.764 27.987 1.00 85.50 83 ARG A O 1
ATOM 663 N N . ARG A 1 84 ? -0.239 6.314 29.396 1.00 82.38 84 ARG A N 1
ATOM 664 C CA . ARG A 1 84 ? 0.965 6.104 28.558 1.00 82.38 84 ARG A CA 1
ATOM 665 C C . ARG A 1 84 ? 0.663 5.452 27.208 1.00 82.38 84 ARG A C 1
ATOM 667 O O . ARG A 1 84 ? 1.381 5.729 26.243 1.00 82.38 84 ARG A O 1
ATOM 674 N N . ARG A 1 85 ? -0.387 4.625 27.131 1.00 82.94 85 ARG A N 1
ATOM 675 C CA . ARG A 1 85 ? -0.912 4.061 25.876 1.00 82.94 85 ARG A CA 1
ATOM 676 C C . ARG A 1 85 ? -1.725 5.070 25.048 1.00 82.94 85 ARG A C 1
ATOM 678 O O . ARG A 1 85 ? -2.076 4.759 23.917 1.00 82.94 85 ARG A O 1
ATOM 685 N N . GLY A 1 86 ? -1.990 6.271 25.573 1.00 82.06 86 GLY A N 1
ATOM 686 C CA . GLY A 1 86 ? -2.772 7.308 24.894 1.00 82.06 86 GLY A CA 1
ATOM 687 C C . GLY A 1 86 ? -4.277 7.039 24.893 1.00 82.06 86 GLY A C 1
ATOM 688 O O . GLY A 1 86 ? -4.955 7.413 23.942 1.00 82.06 86 GLY A O 1
ATOM 689 N N . LEU A 1 87 ? -4.781 6.325 25.903 1.00 85.31 87 LEU A N 1
ATOM 690 C CA . LEU A 1 87 ? -6.203 6.031 26.044 1.00 85.31 87 LEU A CA 1
ATOM 691 C C . LEU A 1 87 ? -6.877 7.137 26.857 1.00 85.31 87 LEU A C 1
ATOM 693 O O . LEU A 1 87 ? -6.543 7.331 28.027 1.00 85.31 87 LEU A O 1
ATOM 697 N N . ASP A 1 88 ? -7.847 7.812 26.243 1.00 86.50 88 ASP A N 1
ATOM 698 C CA . ASP A 1 88 ? -8.525 8.992 26.801 1.00 86.50 88 ASP A CA 1
ATOM 699 C C . ASP A 1 88 ? -9.926 8.685 27.360 1.00 86.50 88 ASP A C 1
ATOM 701 O O . ASP A 1 88 ? -10.671 9.601 27.703 1.00 86.50 88 ASP A O 1
ATOM 705 N N . PHE A 1 89 ? -10.320 7.408 27.455 1.00 90.44 89 PHE A N 1
ATOM 706 C CA . PHE A 1 89 ? -11.602 7.068 28.075 1.00 90.44 89 PHE A CA 1
ATOM 707 C C . PHE A 1 89 ? -11.623 7.490 29.555 1.00 90.44 89 PHE A C 1
ATOM 709 O O . PHE A 1 89 ? -10.577 7.467 30.222 1.00 90.44 89 PHE A O 1
ATOM 716 N N . PRO A 1 90 ? -12.801 7.840 30.098 1.00 93.31 90 PRO A N 1
ATOM 717 C CA . PRO A 1 90 ? -12.938 8.261 31.480 1.00 93.31 90 PRO A CA 1
ATOM 718 C C . PRO A 1 90 ? -12.538 7.155 32.464 1.00 93.31 90 PRO A C 1
ATOM 720 O O . PRO A 1 90 ? -13.020 6.022 32.369 1.00 93.31 90 PRO A O 1
ATOM 723 N N . ILE A 1 91 ? -11.689 7.499 33.435 1.00 93.50 91 ILE A N 1
ATOM 724 C CA . ILE A 1 91 ? -11.278 6.627 34.542 1.00 93.50 91 ILE A CA 1
ATOM 725 C C . ILE A 1 91 ? -11.891 7.152 35.838 1.00 93.50 91 ILE A C 1
ATOM 727 O O . ILE A 1 91 ? -11.611 8.268 36.270 1.00 93.50 91 ILE A O 1
ATOM 731 N N . ILE A 1 92 ? -12.714 6.330 36.480 1.00 92.94 92 ILE A N 1
ATOM 732 C CA . ILE A 1 92 ? -13.451 6.673 37.693 1.00 92.94 92 ILE A CA 1
ATOM 733 C C . ILE A 1 92 ? -12.921 5.851 38.861 1.00 92.94 92 ILE A C 1
ATOM 735 O O . ILE A 1 92 ? -12.904 4.619 38.808 1.00 92.94 92 ILE A O 1
ATOM 739 N N . LEU A 1 93 ? -12.505 6.527 39.930 1.00 89.31 93 LEU A N 1
ATOM 740 C CA . LEU A 1 93 ? -12.047 5.856 41.141 1.00 89.31 93 LEU A CA 1
ATOM 741 C C . LEU A 1 93 ? -13.224 5.442 42.015 1.00 89.31 93 LEU A C 1
ATOM 743 O O . LEU A 1 93 ? -14.025 6.267 42.447 1.00 89.31 93 LEU A O 1
ATOM 747 N N . LEU A 1 94 ? -13.283 4.161 42.341 1.00 87.50 94 LEU A N 1
ATOM 748 C CA . LEU A 1 94 ? -14.162 3.642 43.372 1.00 87.50 94 LEU A CA 1
ATOM 749 C C . LEU A 1 94 ? -13.431 3.725 44.716 1.00 87.50 94 LEU A C 1
ATOM 751 O O . LEU A 1 94 ? -12.418 3.053 44.919 1.00 87.50 94 LEU A O 1
ATOM 755 N N . ILE A 1 95 ? -13.915 4.574 45.626 1.00 80.94 95 ILE A N 1
ATOM 756 C CA . ILE A 1 95 ? -13.246 4.834 46.907 1.00 80.94 95 ILE A CA 1
ATOM 757 C C . ILE A 1 95 ? -13.948 4.061 48.025 1.00 80.94 95 ILE A C 1
ATOM 759 O O . ILE A 1 95 ? -15.152 4.197 48.247 1.00 80.94 95 ILE A O 1
ATOM 763 N N . ARG A 1 96 ? -13.166 3.263 48.763 1.00 73.62 96 ARG A N 1
ATOM 764 C CA . ARG A 1 96 ? -13.634 2.439 49.885 1.00 73.62 96 ARG A CA 1
ATOM 765 C C . ARG A 1 96 ? -13.033 2.912 51.196 1.00 73.62 96 ARG A C 1
ATOM 767 O O . ARG A 1 96 ? -11.822 2.814 51.375 1.00 73.62 96 ARG A O 1
ATOM 774 N N . ARG A 1 97 ? -13.875 3.344 52.143 1.00 59.56 97 ARG A N 1
ATOM 775 C CA . ARG A 1 97 ? -13.504 3.575 53.558 1.00 59.56 97 ARG A CA 1
ATOM 776 C C . ARG A 1 97 ? -12.264 4.473 53.777 1.00 59.56 97 ARG A C 1
ATOM 778 O O . ARG A 1 97 ? -11.669 4.429 54.851 1.00 59.56 97 ARG A O 1
ATOM 785 N N . LYS A 1 98 ? -11.862 5.256 52.771 1.00 60.28 98 LYS A N 1
ATOM 786 C CA . LYS A 1 98 ? -10.720 6.178 52.785 1.00 60.28 98 LYS A CA 1
ATOM 787 C C . LYS A 1 98 ? -11.219 7.610 52.686 1.00 60.28 98 LYS A C 1
ATOM 789 O O . LYS A 1 98 ? -12.252 7.856 52.063 1.00 60.28 98 LYS A O 1
ATOM 794 N N . ARG A 1 99 ? -10.491 8.534 53.313 1.00 58.00 99 ARG A N 1
ATOM 795 C CA . ARG A 1 99 ? -10.823 9.959 53.262 1.00 58.00 99 ARG A CA 1
ATOM 796 C C . ARG A 1 99 ? -10.278 10.541 51.961 1.00 58.00 99 ARG A C 1
ATOM 798 O O . ARG A 1 99 ? -9.276 10.068 51.435 1.00 58.00 99 ARG A O 1
ATOM 805 N N . PHE A 1 100 ? -10.945 11.566 51.440 1.00 64.50 100 PHE A N 1
ATOM 806 C CA . PHE A 1 100 ? -10.533 12.249 50.210 1.00 64.50 100 PHE A CA 1
ATOM 807 C C . PHE A 1 100 ? -9.073 12.753 50.269 1.00 64.50 100 PHE A C 1
ATOM 809 O O . PHE A 1 100 ? -8.390 12.777 49.254 1.00 64.50 100 PHE A O 1
ATOM 816 N N . GLU A 1 101 ? -8.573 13.065 51.470 1.00 65.56 101 GLU A N 1
ATOM 817 C CA . GLU A 1 101 ? -7.183 13.471 51.748 1.00 65.56 101 GLU A CA 1
ATOM 818 C C . GLU A 1 101 ? -6.116 12.401 51.437 1.00 65.56 101 GLU A C 1
ATOM 820 O O . GLU A 1 101 ? -4.947 12.740 51.283 1.00 65.56 101 GLU A O 1
ATOM 825 N N . ASP A 1 102 ? -6.497 11.126 51.296 1.00 68.06 102 ASP A N 1
ATOM 826 C CA . ASP A 1 102 ? -5.570 10.018 51.017 1.00 68.06 102 ASP A CA 1
ATOM 827 C C . ASP A 1 102 ? -5.243 9.855 49.514 1.00 68.06 102 ASP A C 1
ATOM 829 O O . ASP A 1 102 ? -4.565 8.893 49.125 1.00 68.06 102 ASP A O 1
ATOM 833 N N . LEU A 1 103 ? -5.773 10.733 48.651 1.00 71.00 103 LEU A N 1
ATOM 834 C CA . LEU A 1 103 ? -5.558 10.701 47.205 1.00 71.00 103 LEU A CA 1
ATOM 835 C C . LEU A 1 103 ? -4.358 11.572 46.797 1.00 71.00 103 LEU A C 1
ATOM 837 O O . LEU A 1 103 ? -4.377 12.782 47.013 1.00 71.00 103 LEU A O 1
ATOM 841 N N . PRO A 1 104 ? -3.330 10.980 46.169 1.00 72.88 104 PRO A N 1
ATOM 842 C CA . PRO A 1 104 ? -2.189 11.723 45.650 1.00 72.88 104 PRO A CA 1
ATOM 843 C C . PRO A 1 104 ? -2.601 12.648 44.502 1.00 72.88 104 PRO A C 1
ATOM 845 O O . PRO A 1 104 ? -3.356 12.235 43.617 1.00 72.88 104 PRO A O 1
ATOM 848 N N . VAL A 1 105 ? -2.056 13.868 44.481 1.00 77.94 105 VAL A N 1
ATOM 849 C CA . VAL A 1 105 ? -2.326 14.867 43.431 1.00 77.94 105 VAL A CA 1
ATOM 850 C C . VAL A 1 105 ? -1.940 14.331 42.053 1.00 77.94 105 VAL A C 1
ATOM 852 O O . VAL A 1 105 ? -2.658 14.544 41.085 1.00 77.94 105 VAL A O 1
ATOM 855 N N . GLU A 1 106 ? -0.874 13.538 41.977 1.00 76.50 106 GLU A N 1
ATOM 856 C CA . GLU A 1 106 ? -0.369 12.950 40.737 1.00 76.50 106 GLU A CA 1
ATOM 857 C C . GLU A 1 106 ? -1.352 11.957 40.101 1.00 76.50 106 GLU A C 1
ATOM 859 O O . GLU A 1 106 ? -1.245 11.669 38.916 1.00 76.50 106 GLU A O 1
ATOM 864 N N . VAL A 1 107 ? -2.306 11.412 40.864 1.00 74.69 107 VAL A N 1
ATOM 865 C CA . VAL A 1 107 ? -3.360 10.533 40.328 1.00 74.69 107 VAL A CA 1
ATOM 866 C C . VAL A 1 107 ? -4.564 11.342 39.856 1.00 74.69 107 VAL A C 1
ATOM 868 O O . VAL A 1 107 ? -5.263 10.899 38.945 1.00 74.69 107 VAL A O 1
ATOM 871 N N . LEU A 1 108 ? -4.786 12.532 40.425 1.00 77.50 108 LEU A N 1
ATOM 872 C CA . LEU A 1 108 ? -5.886 13.419 40.037 1.00 77.50 108 LEU A CA 1
ATOM 873 C C . LEU A 1 108 ? -5.764 13.878 38.579 1.00 77.50 108 LEU A C 1
ATOM 875 O O . LEU A 1 108 ? -6.785 14.008 37.912 1.00 77.50 108 LEU A O 1
ATOM 879 N N . ASP A 1 109 ? -4.540 14.020 38.063 1.00 80.00 109 ASP A N 1
ATOM 880 C CA . ASP A 1 109 ? -4.282 14.375 36.659 1.00 80.00 109 ASP A CA 1
ATOM 881 C C . ASP A 1 109 ? -4.713 13.286 35.659 1.00 80.00 109 ASP A C 1
ATOM 883 O O . ASP A 1 109 ? -4.846 13.550 34.463 1.00 80.00 109 ASP A O 1
ATOM 887 N N . PHE A 1 110 ? -4.932 12.052 36.122 1.00 81.94 110 PHE A N 1
ATOM 888 C CA . PHE A 1 110 ? -5.213 10.908 35.255 1.00 81.94 110 PHE A CA 1
ATOM 889 C C . PHE A 1 110 ? -6.623 10.333 35.402 1.00 81.94 110 PHE A C 1
ATOM 891 O O . PHE A 1 110 ? -6.968 9.414 34.653 1.00 81.94 110 PHE A O 1
ATOM 898 N N . ILE A 1 111 ? -7.433 10.850 36.326 1.00 86.94 111 ILE A N 1
ATOM 899 C CA . ILE A 1 111 ? -8.792 10.369 36.600 1.00 86.94 111 ILE A CA 1
ATOM 900 C C . ILE A 1 111 ? -9.828 11.446 36.284 1.00 86.94 111 ILE A C 1
ATOM 902 O O . ILE A 1 111 ? -9.565 12.640 36.363 1.00 86.94 111 ILE A O 1
ATOM 906 N N . ASP A 1 112 ? -11.046 11.012 35.993 1.00 89.38 112 ASP A N 1
ATOM 907 C CA . ASP A 1 112 ? -12.131 11.886 35.548 1.00 89.38 112 ASP A CA 1
ATOM 908 C C . ASP A 1 112 ? -13.201 12.075 36.634 1.00 89.38 112 ASP A C 1
ATOM 910 O O . ASP A 1 112 ? -14.068 12.950 36.539 1.00 89.38 112 ASP A O 1
ATOM 914 N N . GLY A 1 113 ? -13.170 11.256 37.685 1.00 87.75 113 GLY A N 1
ATOM 915 C CA . GLY A 1 113 ? -14.101 11.354 38.801 1.00 87.75 113 GLY A CA 1
ATOM 916 C C . GLY A 1 113 ? -13.934 10.251 39.838 1.00 87.75 113 GLY A C 1
ATOM 917 O O . GLY A 1 113 ? -13.058 9.392 39.738 1.00 87.75 113 GLY A O 1
ATOM 918 N N . TYR A 1 114 ? -14.818 10.275 40.830 1.00 87.81 114 TYR A N 1
ATOM 919 C CA . TYR A 1 114 ? -14.859 9.316 41.926 1.00 87.81 114 TYR A CA 1
ATOM 920 C C . TYR A 1 114 ? -16.292 8.869 42.219 1.00 87.81 114 TYR A C 1
ATOM 922 O O . TYR A 1 114 ? -17.253 9.588 41.948 1.00 87.81 114 TYR A O 1
ATOM 930 N N . VAL A 1 115 ? -16.421 7.671 42.782 1.00 88.38 115 VAL A N 1
ATOM 931 C CA . VAL A 1 115 ? -17.678 7.084 43.245 1.00 88.38 115 VAL A CA 1
ATOM 932 C C . VAL A 1 115 ? -17.493 6.603 44.680 1.00 88.38 115 VAL A C 1
ATOM 934 O O . VAL A 1 115 ? -16.630 5.767 44.960 1.00 88.38 115 VAL A O 1
ATOM 937 N N . PHE A 1 116 ? -18.351 7.098 45.572 1.00 85.69 116 PHE A N 1
ATOM 938 C CA . PHE A 1 116 ? -18.490 6.617 46.944 1.00 85.69 116 PHE A CA 1
ATOM 939 C C . PHE A 1 116 ? -19.761 5.772 47.056 1.00 85.69 116 PHE A C 1
ATOM 941 O O . PHE A 1 116 ? -20.875 6.289 46.984 1.00 85.69 116 PHE A O 1
ATOM 948 N N . LEU A 1 117 ? -19.610 4.458 47.256 1.00 83.06 117 LEU A N 1
ATOM 949 C CA . LEU A 1 117 ? -20.750 3.528 47.297 1.00 83.06 117 LEU A CA 1
ATOM 950 C C . LEU A 1 117 ? -21.745 3.840 48.424 1.00 83.06 117 LEU A C 1
ATOM 952 O O . LEU A 1 117 ? -22.926 3.520 48.308 1.00 83.06 117 LEU A O 1
ATOM 956 N N . SER A 1 118 ? -21.286 4.437 49.525 1.00 79.50 118 SER A N 1
ATOM 957 C CA . SER A 1 118 ? -22.104 4.733 50.705 1.00 79.50 118 SER A CA 1
ATOM 958 C C . SER A 1 118 ? -22.906 6.031 50.603 1.00 79.50 118 SER A C 1
ATOM 960 O O . SER A 1 118 ? -23.938 6.140 51.264 1.00 79.50 118 SER A O 1
ATOM 962 N N . GLU A 1 119 ? -22.478 6.984 49.778 1.00 81.44 119 GLU A N 1
ATOM 963 C CA . GLU A 1 119 ? -22.972 8.369 49.836 1.00 81.44 119 GLU A CA 1
ATOM 964 C C . GLU A 1 119 ? -24.078 8.668 48.823 1.00 81.44 119 GLU A C 1
ATOM 966 O O . GLU A 1 119 ? -24.892 9.559 49.050 1.00 81.44 119 GLU A O 1
ATOM 971 N N . GLU A 1 120 ? -24.159 7.897 47.738 1.00 83.69 120 GLU A N 1
ATOM 972 C CA . GLU A 1 120 ? -25.063 8.187 46.628 1.00 83.69 120 GLU A CA 1
ATOM 973 C C . GLU A 1 120 ? -25.892 6.964 46.208 1.00 83.69 120 GLU A C 1
ATOM 975 O O . GLU A 1 120 ? -25.600 5.820 46.571 1.00 83.69 120 GLU A O 1
ATOM 980 N N . THR A 1 121 ? -26.984 7.201 45.476 1.00 90.69 121 THR A N 1
ATOM 981 C CA . THR A 1 121 ? -27.882 6.116 45.057 1.00 90.69 121 THR A CA 1
ATOM 982 C C . THR A 1 121 ? -27.334 5.388 43.821 1.00 90.69 121 THR A C 1
ATOM 984 O O . THR A 1 121 ? -26.901 6.050 42.871 1.00 90.69 121 THR A O 1
ATOM 987 N N . PRO A 1 122 ? -27.401 4.041 43.766 1.00 92.19 122 PRO A N 1
ATOM 988 C CA . PRO A 1 122 ? -26.947 3.268 42.607 1.00 92.19 122 PRO A CA 1
ATOM 989 C C . PRO A 1 122 ? -27.495 3.739 41.246 1.00 92.19 122 PRO A C 1
ATOM 991 O O . PRO A 1 122 ? -26.694 3.864 40.316 1.00 92.19 122 PRO A O 1
ATOM 994 N N . PRO A 1 123 ? -28.793 4.094 41.096 1.00 93.56 123 PRO A N 1
ATOM 995 C CA . PRO A 1 123 ? -29.317 4.580 39.817 1.00 93.56 123 PRO A CA 1
ATOM 996 C C . PRO A 1 123 ? -28.708 5.917 39.378 1.00 93.56 123 PRO A C 1
ATOM 998 O O . PRO A 1 123 ? -28.483 6.137 38.186 1.00 93.56 123 PRO A O 1
ATOM 1001 N N . PHE A 1 124 ? -28.421 6.819 40.322 1.00 92.94 124 PHE A N 1
ATOM 1002 C CA . PHE A 1 124 ? -27.795 8.099 39.999 1.00 92.94 124 PHE A CA 1
ATOM 1003 C C . PHE A 1 124 ? -26.335 7.918 39.573 1.00 92.94 124 PHE A C 1
ATOM 1005 O O . PHE A 1 124 ? -25.929 8.474 38.551 1.00 92.94 124 PHE A O 1
ATOM 1012 N N . ILE A 1 125 ? -25.578 7.078 40.289 1.00 93.31 125 ILE A N 1
ATOM 1013 C CA . ILE A 1 125 ? -24.196 6.732 39.929 1.00 93.31 125 ILE A CA 1
ATOM 1014 C C . ILE A 1 125 ? -24.154 6.114 38.526 1.00 93.31 125 ILE A C 1
ATOM 1016 O O . ILE A 1 125 ? -23.389 6.571 37.677 1.00 93.31 125 ILE A O 1
ATOM 1020 N N . ALA A 1 126 ? -25.026 5.140 38.241 1.00 95.00 126 ALA A N 1
ATOM 1021 C CA . ALA A 1 126 ? -25.141 4.536 36.915 1.00 95.00 126 ALA A CA 1
ATOM 1022 C C . ALA A 1 126 ? -25.427 5.588 35.826 1.00 95.00 126 ALA A C 1
ATOM 1024 O O . ALA A 1 126 ? -24.759 5.608 34.793 1.00 95.00 126 ALA A O 1
ATOM 1025 N N . LYS A 1 127 ? -26.361 6.518 36.070 1.00 94.50 127 LYS A N 1
ATOM 1026 C CA . LYS A 1 127 ? -26.676 7.610 35.134 1.00 94.50 127 LYS A CA 1
ATOM 1027 C C . LYS A 1 127 ? -25.483 8.546 34.899 1.00 94.50 127 LYS A C 1
ATOM 1029 O O . LYS A 1 127 ? -25.262 8.958 33.760 1.00 94.50 127 LYS A O 1
ATOM 1034 N N . ASN A 1 128 ? -24.711 8.864 35.940 1.00 94.56 128 ASN A N 1
ATOM 1035 C CA . ASN A 1 128 ? -23.497 9.679 35.832 1.00 94.56 128 ASN A CA 1
ATOM 1036 C C . ASN A 1 128 ? -22.431 8.978 34.971 1.00 94.56 128 ASN A C 1
ATOM 1038 O O . ASN A 1 128 ? -21.919 9.572 34.022 1.00 94.56 128 ASN A O 1
ATOM 1042 N N . LEU A 1 129 ? -22.171 7.694 35.239 1.00 95.38 129 LEU A N 1
ATOM 1043 C CA . LEU A 1 129 ? -21.235 6.869 34.470 1.00 95.38 129 LEU A CA 1
ATOM 1044 C C . LEU A 1 129 ? -21.646 6.765 32.991 1.00 95.38 129 LEU A C 1
ATOM 1046 O O . LEU A 1 129 ? -20.821 6.991 32.106 1.00 95.38 129 LEU A O 1
ATOM 1050 N N . ILE A 1 130 ? -22.931 6.516 32.711 1.00 95.81 130 ILE A N 1
ATOM 1051 C CA . ILE A 1 130 ? -23.491 6.519 31.347 1.00 95.81 130 ILE A CA 1
ATOM 1052 C C . ILE A 1 130 ? -23.293 7.873 30.667 1.00 95.81 130 ILE A C 1
ATOM 1054 O O . ILE A 1 130 ? -22.903 7.919 29.502 1.00 95.81 130 ILE A O 1
ATOM 1058 N N . SER A 1 131 ? -23.534 8.978 31.376 1.00 94.94 131 SER A N 1
ATOM 1059 C CA . SER A 1 131 ? -23.328 10.319 30.822 1.00 94.94 131 SER A CA 1
ATOM 1060 C C . SER A 1 131 ? -21.873 10.549 30.412 1.00 94.94 131 SER A C 1
ATOM 1062 O O . SER A 1 131 ? -21.629 11.117 29.352 1.00 94.94 131 SER A O 1
ATOM 1064 N N . ARG A 1 132 ? -20.912 10.093 31.221 1.00 94.81 132 ARG A N 1
ATOM 1065 C CA . ARG A 1 132 ? -19.476 10.230 30.933 1.00 94.81 132 ARG A CA 1
ATOM 1066 C C . ARG A 1 132 ? -19.040 9.378 29.746 1.00 94.81 132 ARG A C 1
ATOM 1068 O O . ARG A 1 132 ? -18.344 9.883 28.872 1.00 94.81 132 ARG A O 1
ATOM 1075 N N . LEU A 1 133 ? -19.499 8.127 29.668 1.00 94.75 133 LEU A N 1
ATOM 1076 C CA . LEU A 1 133 ? -19.241 7.275 28.504 1.00 94.75 133 LEU A CA 1
ATOM 1077 C C . LEU A 1 133 ? -19.819 7.899 27.229 1.00 94.75 133 LEU A C 1
ATOM 1079 O O . LEU A 1 133 ? -19.140 7.935 26.210 1.00 94.75 133 LEU A O 1
ATOM 1083 N N . LYS A 1 134 ? -21.041 8.446 27.280 1.00 94.06 134 LYS A N 1
ATOM 1084 C CA . LYS A 1 134 ? -21.644 9.141 26.132 1.00 94.06 134 LYS A CA 1
ATOM 1085 C C . LYS A 1 134 ? -20.842 10.369 25.707 1.00 94.06 134 LYS A C 1
ATOM 1087 O O . LYS A 1 134 ? -20.610 10.545 24.517 1.00 94.06 134 LYS A O 1
ATOM 1092 N N . GLN A 1 135 ? -20.392 11.183 26.663 1.00 93.25 135 GLN A N 1
ATOM 1093 C CA . GLN A 1 135 ? -19.520 12.328 26.384 1.00 93.25 135 GLN A CA 1
ATOM 1094 C C . GLN A 1 135 ? -18.222 11.891 25.700 1.00 93.25 135 GLN A C 1
ATOM 1096 O O . GLN A 1 135 ? -17.826 12.512 24.723 1.00 93.25 135 GLN A O 1
ATOM 1101 N N . TYR A 1 136 ? -17.599 10.806 26.169 1.00 92.81 136 TYR A N 1
ATOM 1102 C CA . TYR A 1 136 ? -16.414 10.231 25.537 1.00 92.81 136 TYR A CA 1
ATOM 1103 C C . TYR A 1 136 ? -16.698 9.707 24.125 1.00 92.81 136 TYR A C 1
ATOM 1105 O O . TYR A 1 136 ? -16.009 10.072 23.182 1.00 92.81 136 TYR A O 1
ATOM 1113 N N . ALA A 1 137 ? -17.739 8.900 23.942 1.00 91.94 137 ALA A N 1
ATOM 1114 C CA . ALA A 1 137 ? -18.104 8.373 22.631 1.00 91.94 137 ALA A CA 1
ATOM 1115 C C . ALA A 1 137 ? -18.382 9.491 21.607 1.00 91.94 137 ALA A C 1
ATOM 1117 O O . ALA A 1 137 ? -18.034 9.347 20.433 1.00 91.94 137 ALA A O 1
ATOM 1118 N N . GLU A 1 138 ? -18.943 10.622 22.046 1.00 91.06 138 GLU A N 1
ATOM 1119 C CA . GLU A 1 138 ? -19.142 11.802 21.200 1.00 91.06 138 GLU A CA 1
ATOM 1120 C C . GLU A 1 138 ? -17.814 12.411 20.719 1.00 91.06 138 GLU A C 1
ATOM 1122 O O . GLU A 1 138 ? -17.732 12.864 19.581 1.00 91.06 138 GLU A O 1
ATOM 1127 N N . THR A 1 139 ? -16.740 12.369 21.519 1.00 89.31 139 THR A N 1
ATOM 1128 C CA . THR A 1 139 ? -15.418 12.854 21.073 1.00 89.31 139 THR A CA 1
ATOM 1129 C C . THR A 1 139 ? -14.767 11.947 20.027 1.00 89.31 139 THR A C 1
ATOM 1131 O O . THR A 1 139 ? -13.887 12.400 19.294 1.00 89.31 139 THR A O 1
ATOM 1134 N N . LEU A 1 140 ? -15.213 10.690 19.922 1.00 89.38 140 LEU A N 1
ATOM 1135 C CA . LEU A 1 140 ? -14.745 9.732 18.918 1.00 89.38 140 LEU A CA 1
ATOM 1136 C C . LEU A 1 140 ? -15.416 9.910 17.551 1.00 89.38 140 LEU A C 1
ATOM 1138 O O . LEU A 1 140 ? -14.928 9.362 16.559 1.00 89.38 140 LEU A O 1
ATOM 1142 N N . LYS A 1 141 ? -16.510 10.681 17.469 1.00 89.69 141 LYS A N 1
ATOM 1143 C CA . LYS A 1 141 ? -17.122 11.029 16.187 1.00 89.69 141 LYS A CA 1
ATOM 1144 C C . LYS A 1 141 ? -16.165 11.908 15.393 1.00 89.69 141 LYS A C 1
ATOM 1146 O O . LYS A 1 141 ? -15.934 13.077 15.703 1.00 89.69 141 LYS A O 1
ATOM 1151 N N . THR A 1 142 ? -15.591 11.327 14.349 1.00 94.31 142 THR A N 1
ATOM 1152 C CA . THR A 1 142 ? -14.662 12.040 13.476 1.00 94.31 142 THR A CA 1
ATOM 1153 C C . THR A 1 142 ? -15.419 13.068 12.626 1.00 94.31 142 THR A C 1
ATOM 1155 O O . THR A 1 142 ? -16.632 12.939 12.445 1.00 94.31 142 THR A O 1
ATOM 1158 N N . PRO A 1 143 ? -14.745 14.092 12.074 1.00 95.31 143 PRO A N 1
ATOM 1159 C CA . PRO A 1 143 ? -15.413 15.166 11.346 1.00 95.31 143 PRO A CA 1
ATOM 1160 C C . PRO A 1 143 ? -16.403 14.728 10.264 1.00 95.31 143 PRO A C 1
ATOM 1162 O O . PRO A 1 143 ? -17.475 15.314 10.179 1.00 95.31 143 PRO A O 1
ATOM 1165 N N . PHE A 1 144 ? -16.049 13.736 9.446 1.00 96.38 144 PHE A N 1
ATOM 1166 C CA . PHE A 1 144 ? -16.869 13.243 8.342 1.00 96.38 144 PHE A CA 1
ATOM 1167 C C . PHE A 1 144 ? -17.630 11.966 8.701 1.00 96.38 144 PHE A C 1
ATOM 1169 O O . PHE A 1 144 ? -18.833 11.905 8.471 1.00 96.38 144 PHE A O 1
ATOM 1176 N N . PHE A 1 145 ? -16.971 10.950 9.274 1.00 95.12 145 PHE A N 1
ATOM 1177 C CA . PHE A 1 145 ? -17.673 9.713 9.648 1.00 95.12 145 PHE A CA 1
ATOM 1178 C C . PHE A 1 145 ? -18.694 9.948 10.767 1.00 95.12 145 PHE A C 1
ATOM 1180 O O . PHE A 1 145 ? -19.772 9.371 10.717 1.00 95.12 145 PHE A O 1
ATOM 1187 N N . GLY A 1 146 ? -18.410 10.836 11.722 1.00 93.88 146 GLY A N 1
ATOM 1188 C CA . GLY A 1 146 ? -19.385 11.256 12.730 1.00 93.88 146 GLY A CA 1
ATOM 1189 C C . GLY A 1 146 ? -20.641 11.860 12.106 1.00 93.88 146 GLY A C 1
ATOM 1190 O O . GLY A 1 146 ? -21.738 11.389 12.379 1.00 93.88 146 GLY A O 1
ATOM 1191 N N . ALA A 1 147 ? -20.473 12.815 11.186 1.00 94.00 147 ALA A N 1
ATOM 1192 C CA . ALA A 1 147 ? -21.591 13.419 10.459 1.00 94.00 147 ALA A CA 1
ATOM 1193 C C . ALA A 1 147 ? -22.369 12.392 9.613 1.00 94.00 147 ALA A C 1
ATOM 1195 O O . ALA A 1 147 ? -23.590 12.468 9.510 1.00 94.00 147 ALA A O 1
ATOM 1196 N N . LEU A 1 148 ? -21.673 11.409 9.030 1.00 93.19 148 LEU A N 1
ATOM 1197 C CA . LEU A 1 148 ? -22.290 10.311 8.283 1.00 93.19 148 LEU A CA 1
ATOM 1198 C C . LEU A 1 148 ? -23.137 9.406 9.192 1.00 93.19 148 LEU A C 1
ATOM 1200 O O . LEU A 1 148 ? -24.243 9.031 8.813 1.00 93.19 148 LEU A O 1
ATOM 1204 N N . VAL A 1 149 ? -22.640 9.090 10.393 1.00 91.06 149 VAL A N 1
ATOM 1205 C CA . VAL A 1 149 ? -23.380 8.322 11.407 1.00 91.06 149 VAL A CA 1
ATOM 1206 C C . VAL A 1 149 ? -24.613 9.090 11.873 1.00 91.06 149 VAL A C 1
ATOM 1208 O O . VAL A 1 149 ? -25.699 8.516 11.875 1.00 91.06 149 VAL A O 1
ATOM 1211 N N . ASP A 1 150 ? -24.464 10.373 12.207 1.00 90.56 150 ASP A N 1
ATOM 1212 C CA . ASP A 1 150 ? -25.575 11.218 12.656 1.00 90.56 150 ASP A CA 1
ATOM 1213 C C . ASP A 1 150 ? -26.676 11.284 11.586 1.00 90.56 150 ASP A C 1
ATOM 1215 O O . ASP A 1 150 ? -27.842 11.012 11.870 1.00 90.56 150 ASP A O 1
ATOM 1219 N N . TYR A 1 151 ? -26.291 11.511 10.326 1.00 90.44 151 TYR A N 1
ATOM 1220 C CA . TYR A 1 151 ? -27.217 11.518 9.194 1.00 90.44 151 TYR A CA 1
ATOM 1221 C C . TYR A 1 151 ? -27.946 10.177 9.011 1.00 90.44 151 TYR A C 1
ATOM 1223 O O . TYR A 1 151 ? -29.143 10.135 8.708 1.00 90.44 151 TYR A O 1
ATOM 1231 N N . ALA A 1 152 ? -27.236 9.059 9.185 1.00 86.69 152 ALA A N 1
ATOM 1232 C CA . ALA A 1 152 ? -27.823 7.729 9.072 1.00 86.69 152 ALA A CA 1
ATOM 1233 C C . ALA A 1 152 ? -28.817 7.429 10.213 1.00 86.69 152 ALA A C 1
ATOM 1235 O O . ALA A 1 152 ? -29.820 6.744 9.982 1.00 86.69 152 ALA A O 1
ATOM 1236 N N . GLU A 1 153 ? -28.571 7.937 11.426 1.00 86.50 153 GLU A N 1
ATOM 1237 C CA . GLU A 1 153 ? -29.444 7.745 12.593 1.00 86.50 153 GLU A CA 1
ATOM 1238 C C . GLU A 1 153 ? -30.763 8.531 12.503 1.00 86.50 153 GLU A C 1
ATOM 1240 O O . GLU A 1 153 ? -31.776 8.071 13.034 1.00 86.50 153 GLU A O 1
ATOM 1245 N N . GLU A 1 154 ? -30.798 9.647 11.770 1.00 88.69 154 GLU A N 1
ATOM 1246 C CA . GLU A 1 154 ? -32.024 10.425 11.527 1.00 88.69 154 GLU A CA 1
ATOM 1247 C C . GLU A 1 154 ? -33.076 9.669 10.695 1.00 88.69 154 GLU A C 1
ATOM 1249 O O . GLU A 1 154 ? -34.264 9.999 10.731 1.00 88.69 154 GLU A O 1
ATOM 1254 N N . GLY A 1 155 ? -32.675 8.627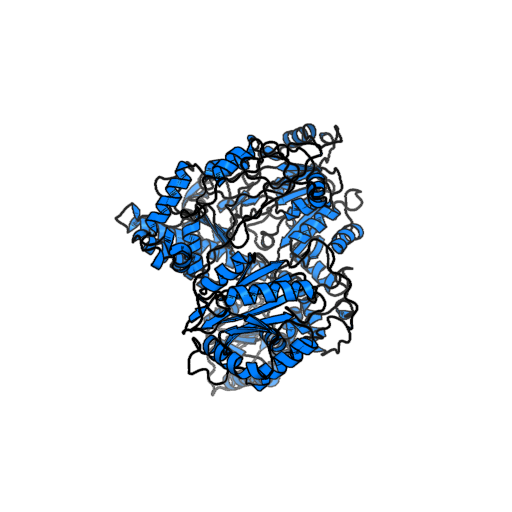 9.956 1.00 83.00 155 GLY A N 1
ATOM 1255 C CA . GLY A 1 155 ? -33.603 7.815 9.164 1.00 83.00 155 GLY A CA 1
ATOM 1256 C C . GLY A 1 155 ? -34.188 8.549 7.952 1.00 83.00 155 GLY A C 1
ATOM 1257 O O . GLY A 1 155 ? -35.326 8.279 7.553 1.00 83.00 155 GLY A O 1
ATOM 1258 N N . ASN A 1 156 ? -33.412 9.463 7.365 1.00 84.88 156 ASN A N 1
ATOM 1259 C CA . ASN A 1 156 ? -33.819 10.311 6.246 1.00 84.88 156 ASN A CA 1
ATOM 1260 C C . ASN A 1 156 ? -34.323 9.514 5.024 1.00 84.88 156 ASN A C 1
ATOM 1262 O O . ASN A 1 156 ? -33.775 8.474 4.646 1.00 84.88 156 ASN A O 1
ATOM 1266 N N . GLN A 1 157 ? -35.382 10.017 4.377 1.00 82.88 157 GLN A N 1
ATOM 1267 C CA . GLN A 1 157 ? -35.934 9.430 3.152 1.00 82.88 157 GLN A CA 1
ATOM 1268 C C . GLN A 1 157 ? -35.302 10.063 1.911 1.00 82.88 157 GLN A C 1
ATOM 1270 O O . GLN A 1 157 ? -35.572 11.215 1.575 1.00 82.88 157 GLN A O 1
ATOM 1275 N N . LEU A 1 158 ? -34.487 9.281 1.206 1.00 82.44 158 LEU A N 1
ATOM 1276 C CA . LEU A 1 158 ? -33.785 9.714 0.001 1.00 82.44 158 LEU A CA 1
ATOM 1277 C C . LEU A 1 158 ? -34.657 9.509 -1.248 1.00 82.44 158 LEU A C 1
ATOM 1279 O O . LEU A 1 158 ? -35.192 8.426 -1.470 1.00 82.44 158 LEU A O 1
ATOM 1283 N N . TRP A 1 159 ? -34.752 10.547 -2.082 1.00 87.69 159 TRP A N 1
ATOM 1284 C CA . TRP A 1 159 ? -35.382 10.517 -3.417 1.00 87.69 159 TRP A CA 1
ATOM 1285 C C . TRP A 1 159 ? -34.367 10.812 -4.532 1.00 87.69 159 TRP A C 1
ATOM 1287 O O . TRP A 1 159 ? -34.717 11.305 -5.603 1.00 87.69 159 TRP A O 1
ATOM 1297 N N . THR A 1 160 ? -33.096 10.538 -4.255 1.00 87.88 160 THR A N 1
ATOM 1298 C CA . THR A 1 160 ? -31.942 10.889 -5.087 1.00 87.88 160 THR A CA 1
ATOM 1299 C C . THR A 1 160 ? -31.144 9.642 -5.486 1.00 87.88 160 THR A C 1
ATOM 1301 O O . THR A 1 160 ? -31.564 8.503 -5.254 1.00 87.88 160 THR A O 1
ATOM 1304 N N . CYS A 1 161 ? -30.004 9.840 -6.142 1.00 88.38 161 CYS A N 1
ATOM 1305 C CA . CYS A 1 161 ? -29.000 8.806 -6.315 1.00 88.38 161 CYS A CA 1
ATOM 1306 C C . CYS A 1 161 ? -28.316 8.461 -4.969 1.00 88.38 161 CYS A C 1
ATOM 1308 O O . CYS A 1 161 ? -28.378 9.236 -4.021 1.00 88.38 161 CYS A O 1
ATOM 1310 N N . PRO A 1 162 ? -27.646 7.300 -4.875 1.00 92.25 162 PRO A N 1
ATOM 1311 C CA . PRO A 1 162 ? -27.605 6.220 -5.859 1.00 92.25 162 PRO A CA 1
ATOM 1312 C C . PRO A 1 162 ? -28.925 5.437 -5.943 1.00 92.25 162 PRO A C 1
ATOM 1314 O O . PRO A 1 162 ? -29.605 5.180 -4.952 1.00 92.25 162 PRO A O 1
ATOM 1317 N N . GLY A 1 163 ? -29.277 4.968 -7.146 1.00 93.44 163 GLY A N 1
ATOM 1318 C CA . GLY A 1 163 ? -30.584 4.350 -7.423 1.00 93.44 163 GLY A CA 1
ATOM 1319 C C . GLY A 1 163 ? -30.924 3.088 -6.613 1.00 93.44 163 GLY A C 1
ATOM 1320 O O . GLY A 1 163 ? -32.081 2.663 -6.609 1.00 93.44 163 GLY A O 1
ATOM 1321 N N . HIS A 1 164 ? -29.966 2.487 -5.898 1.00 94.38 164 HIS A N 1
ATOM 1322 C CA . HIS A 1 164 ? -30.273 1.397 -4.972 1.00 94.38 164 HIS A CA 1
ATOM 1323 C C . HIS A 1 164 ? -31.035 1.850 -3.722 1.00 94.38 164 HIS A C 1
ATOM 1325 O O . HIS A 1 164 ? -31.609 0.979 -3.067 1.00 94.38 164 HIS A O 1
ATOM 1331 N N . ASN A 1 165 ? -31.052 3.156 -3.409 1.00 91.88 165 ASN A N 1
ATOM 1332 C CA . ASN A 1 165 ? -31.776 3.768 -2.289 1.00 91.88 165 ASN A CA 1
ATOM 1333 C C . ASN A 1 165 ? -31.521 3.025 -0.972 1.00 91.88 165 ASN A C 1
ATOM 1335 O O . ASN A 1 165 ? -32.388 2.309 -0.473 1.00 91.88 165 ASN A O 1
ATOM 1339 N N . GLY A 1 166 ? -30.285 3.077 -0.468 1.00 90.88 166 GLY A N 1
ATOM 1340 C CA . GLY A 1 166 ? -29.954 2.383 0.781 1.00 90.88 166 GLY A CA 1
ATOM 1341 C C . GLY A 1 166 ? -29.958 0.850 0.702 1.00 90.88 166 GLY A C 1
ATOM 1342 O O . GLY A 1 166 ? -30.065 0.185 1.724 1.00 90.88 166 GLY A O 1
ATOM 1343 N N . GLY A 1 167 ? -29.918 0.269 -0.505 1.00 93.31 167 GLY A N 1
ATOM 1344 C CA . GLY A 1 167 ? -29.915 -1.182 -0.723 1.00 93.31 167 GLY A CA 1
ATOM 1345 C C . GLY A 1 167 ? -31.303 -1.778 -0.990 1.00 93.31 167 GLY A C 1
ATOM 1346 O O . GLY A 1 167 ? -31.416 -2.947 -1.367 1.00 93.31 167 GLY A O 1
ATOM 1347 N N . VAL A 1 168 ? -32.369 -0.974 -0.898 1.00 93.88 168 VAL A N 1
ATOM 1348 C CA . VAL A 1 168 ? -33.761 -1.400 -1.123 1.00 93.88 168 VAL A CA 1
ATOM 1349 C C . VAL A 1 168 ? -33.955 -2.038 -2.499 1.00 93.88 168 VAL A C 1
ATOM 1351 O O . VAL A 1 168 ? -34.676 -3.031 -2.619 1.00 93.88 168 VAL A O 1
ATOM 1354 N N . PHE A 1 169 ? -33.304 -1.524 -3.548 1.00 95.94 169 PHE A N 1
ATOM 1355 C CA . PHE A 1 169 ? -33.436 -2.123 -4.879 1.00 95.94 169 PHE A CA 1
ATOM 1356 C C . PHE A 1 169 ? -32.802 -3.523 -4.954 1.00 95.94 169 PHE A C 1
ATOM 1358 O O . PHE A 1 169 ? -33.388 -4.426 -5.555 1.00 95.94 169 PHE A O 1
ATOM 1365 N N . TYR A 1 170 ? -31.657 -3.747 -4.298 1.00 96.56 170 TYR A N 1
ATOM 1366 C CA . TYR A 1 170 ? -31.030 -5.072 -4.237 1.00 96.56 170 TYR A CA 1
ATOM 1367 C C . TYR A 1 170 ? -31.942 -6.097 -3.554 1.00 96.56 170 TYR A C 1
ATOM 1369 O O . TYR A 1 170 ? -32.078 -7.217 -4.051 1.00 96.56 170 TYR A O 1
ATOM 1377 N N . ASN A 1 171 ? -32.651 -5.695 -2.497 1.00 94.38 171 ASN A N 1
ATOM 1378 C CA . ASN A 1 171 ? -33.584 -6.560 -1.768 1.00 94.38 171 ASN A CA 1
ATOM 1379 C C . ASN A 1 171 ? -34.789 -7.033 -2.598 1.00 94.38 171 ASN A C 1
ATOM 1381 O O . ASN A 1 171 ? -35.471 -7.977 -2.206 1.00 94.38 171 ASN A O 1
ATOM 1385 N N . ARG A 1 172 ? -35.028 -6.453 -3.783 1.00 95.44 172 ARG A N 1
ATOM 1386 C CA . ARG A 1 172 ? -36.047 -6.939 -4.730 1.00 95.44 172 ARG A CA 1
ATOM 1387 C C . ARG A 1 172 ? -35.600 -8.165 -5.542 1.00 95.44 172 ARG A C 1
ATOM 1389 O O . ARG A 1 172 ? -36.362 -8.653 -6.371 1.00 95.44 172 ARG A O 1
ATOM 1396 N N . SER A 1 173 ? -34.377 -8.657 -5.340 1.00 96.06 173 SER A N 1
ATOM 1397 C CA . SER A 1 173 ? -33.804 -9.812 -6.036 1.00 96.06 173 SER A CA 1
ATOM 1398 C C . SER A 1 173 ? -33.177 -10.791 -5.036 1.00 96.06 173 SER A C 1
ATOM 1400 O O . SER A 1 173 ? -32.418 -10.337 -4.182 1.00 96.06 173 SER A O 1
ATOM 1402 N N . PRO A 1 174 ? -33.382 -12.121 -5.153 1.00 94.62 174 PRO A N 1
ATOM 1403 C CA . PRO A 1 174 ? -32.761 -13.090 -4.245 1.00 94.62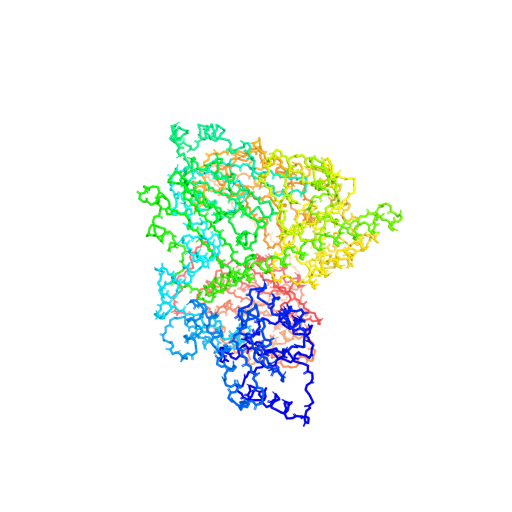 174 PRO A CA 1
ATOM 1404 C C . PRO A 1 174 ? -31.236 -12.953 -4.159 1.00 94.62 174 PRO A C 1
ATOM 1406 O O . PRO A 1 174 ? -30.674 -12.967 -3.070 1.00 94.62 174 PRO A O 1
ATOM 1409 N N . ILE A 1 175 ? -30.563 -12.741 -5.295 1.00 95.88 175 ILE A N 1
ATOM 1410 C CA . ILE A 1 175 ? -29.108 -12.539 -5.309 1.00 95.88 175 ILE A CA 1
ATOM 1411 C C . ILE A 1 175 ? -28.703 -11.178 -4.724 1.00 95.88 175 ILE A C 1
ATOM 1413 O O . ILE A 1 175 ? -27.644 -11.065 -4.118 1.00 95.88 175 ILE A O 1
ATOM 1417 N N . GLY A 1 176 ? -29.543 -10.151 -4.883 1.00 95.31 176 GLY A N 1
ATOM 1418 C CA . GLY A 1 176 ? -29.283 -8.825 -4.325 1.00 95.31 176 GLY A CA 1
ATOM 1419 C C . GLY A 1 176 ? -29.458 -8.796 -2.808 1.00 95.31 176 GLY A C 1
ATOM 1420 O O . GLY A 1 176 ? -28.639 -8.201 -2.121 1.00 95.31 176 GLY A O 1
ATOM 1421 N N . ARG A 1 177 ? -30.447 -9.516 -2.274 1.00 94.56 177 ARG A N 1
ATOM 1422 C CA . ARG A 1 177 ? -30.614 -9.694 -0.829 1.00 94.56 177 ARG A CA 1
ATOM 1423 C C . ARG A 1 177 ? -29.394 -10.368 -0.198 1.00 94.56 177 ARG A C 1
ATOM 1425 O O . ARG A 1 177 ? -28.841 -9.828 0.750 1.00 94.56 177 ARG A O 1
ATOM 1432 N N . VAL A 1 178 ? -28.930 -11.485 -0.768 1.00 96.12 178 VAL A N 1
ATOM 1433 C CA . VAL A 1 178 ? -27.708 -12.168 -0.296 1.00 96.12 178 VAL A CA 1
ATOM 1434 C C . VAL A 1 178 ? -26.496 -11.232 -0.357 1.00 96.12 178 VAL A C 1
ATOM 1436 O O . VAL A 1 178 ? -25.654 -11.253 0.533 1.00 96.12 178 VAL A O 1
ATOM 1439 N N . PHE A 1 179 ? -26.411 -10.382 -1.383 1.00 95.69 179 PHE A N 1
ATOM 1440 C CA . PHE A 1 179 ? -25.349 -9.385 -1.502 1.00 95.69 179 PHE A CA 1
ATOM 1441 C C . PHE A 1 179 ? -25.404 -8.317 -0.395 1.00 95.69 179 PHE A C 1
ATOM 1443 O O . PHE A 1 179 ? -24.367 -8.012 0.192 1.00 95.69 179 PHE A O 1
ATOM 1450 N N . VAL A 1 180 ? -26.592 -7.791 -0.073 1.00 95.12 180 VAL A N 1
ATOM 1451 C CA . VAL A 1 180 ? -26.770 -6.814 1.017 1.00 95.12 180 VAL A CA 1
ATOM 1452 C C . VAL A 1 180 ? -26.495 -7.444 2.380 1.00 95.12 180 VAL A C 1
ATOM 1454 O O . VAL A 1 180 ? -25.783 -6.852 3.182 1.00 95.12 180 VAL A O 1
ATOM 1457 N N . GLU A 1 181 ? -26.993 -8.656 2.629 1.00 94.06 181 GLU A N 1
ATOM 1458 C CA . GLU A 1 181 ? -26.734 -9.393 3.874 1.00 94.06 181 GLU A CA 1
ATOM 1459 C C . GLU A 1 181 ? -25.240 -9.699 4.055 1.00 94.06 181 GLU A C 1
ATOM 1461 O O . GLU A 1 181 ? -24.724 -9.607 5.164 1.00 94.06 181 GLU A O 1
ATOM 1466 N N . HIS A 1 182 ? -24.531 -10.019 2.968 1.00 96.06 182 HIS A N 1
ATOM 1467 C CA . HIS A 1 182 ? -23.101 -10.316 3.018 1.00 96.06 182 HIS A CA 1
ATOM 1468 C C . HIS A 1 182 ? -22.235 -9.082 3.303 1.00 96.06 182 HIS A C 1
ATOM 1470 O O . HIS A 1 182 ? -21.268 -9.186 4.053 1.00 96.06 182 HIS A O 1
ATOM 1476 N N . LEU A 1 183 ? -22.548 -7.934 2.690 1.00 94.88 183 LEU A N 1
ATOM 1477 C CA . LEU A 1 183 ? -21.774 -6.700 2.881 1.00 94.88 183 LEU A CA 1
ATOM 1478 C C . LEU A 1 183 ? -22.212 -5.886 4.107 1.00 94.88 183 LEU A C 1
ATOM 1480 O O . LEU A 1 183 ? -21.414 -5.122 4.643 1.00 94.88 183 LEU A O 1
ATOM 1484 N N . GLY A 1 184 ? -23.454 -6.063 4.556 1.00 93.94 184 GLY A N 1
ATOM 1485 C CA . GLY A 1 184 ? -24.070 -5.290 5.628 1.00 93.94 184 GLY A CA 1
ATOM 1486 C C . GLY A 1 184 ? -24.809 -4.054 5.113 1.00 93.94 184 GLY A C 1
ATOM 1487 O O . GLY A 1 184 ? -24.359 -3.360 4.203 1.00 93.94 184 GLY A O 1
ATOM 1488 N N . GLU A 1 185 ? -25.959 -3.758 5.723 1.00 90.25 185 GLU A N 1
ATOM 1489 C CA . GLU A 1 185 ? -26.851 -2.672 5.297 1.00 90.25 185 GLU A CA 1
ATOM 1490 C C . GLU A 1 185 ? -26.198 -1.283 5.375 1.00 90.25 185 GLU A C 1
ATOM 1492 O O . GLU A 1 185 ? -26.403 -0.470 4.473 1.00 90.25 185 GLU A O 1
ATOM 1497 N N . SER A 1 186 ? -25.378 -1.021 6.401 1.00 90.56 186 SER A N 1
ATOM 1498 C CA . SER A 1 186 ? -24.737 0.286 6.613 1.00 90.56 186 SER A CA 1
ATOM 1499 C C . SER A 1 186 ? -23.946 0.756 5.394 1.00 90.56 186 SER A C 1
ATOM 1501 O O . SER A 1 186 ? -24.094 1.898 4.989 1.00 90.56 186 SER A O 1
ATOM 1503 N N . VAL A 1 187 ? -23.220 -0.141 4.715 1.00 93.50 187 VAL A N 1
ATOM 1504 C CA . VAL A 1 187 ? -22.435 0.211 3.518 1.00 93.50 187 VAL A CA 1
ATOM 1505 C C . VAL A 1 187 ? -23.305 0.828 2.419 1.00 93.50 187 VAL A C 1
ATOM 1507 O O . VAL A 1 187 ? -22.853 1.723 1.714 1.00 93.50 187 VAL A O 1
ATOM 1510 N N . PHE A 1 188 ? -24.548 0.366 2.269 1.00 93.06 188 PHE A N 1
ATOM 1511 C CA . PHE A 1 188 ? -25.469 0.868 1.247 1.00 93.06 188 PHE A CA 1
ATOM 1512 C C . PHE A 1 188 ? -26.232 2.108 1.692 1.00 93.06 188 PHE A C 1
ATOM 1514 O O . PHE A 1 188 ? -26.639 2.896 0.843 1.00 93.06 188 PHE A O 1
ATOM 1521 N N . ARG A 1 189 ? -26.489 2.248 2.996 1.00 90.75 189 ARG A N 1
ATOM 1522 C CA . ARG A 1 189 ? -27.119 3.443 3.577 1.00 90.75 189 ARG A CA 1
ATOM 1523 C C . ARG A 1 189 ? -26.172 4.635 3.555 1.00 90.75 189 ARG A C 1
ATOM 1525 O O . ARG A 1 189 ? -26.621 5.743 3.300 1.00 90.75 189 ARG A O 1
ATOM 1532 N N . ASP A 1 190 ? -24.888 4.358 3.732 1.00 92.38 190 ASP A N 1
ATOM 1533 C CA . ASP A 1 190 ? -23.814 5.341 3.732 1.00 92.38 190 ASP A CA 1
ATOM 1534 C C . ASP A 1 190 ? -23.304 5.657 2.310 1.00 92.38 190 ASP A C 1
ATOM 1536 O O . ASP A 1 190 ? -22.530 6.595 2.128 1.00 92.38 190 ASP A O 1
ATOM 1540 N N . ASP A 1 191 ? -23.725 4.896 1.289 1.00 93.69 191 ASP A N 1
ATOM 1541 C CA . ASP A 1 191 ? -23.476 5.201 -0.128 1.00 93.69 191 ASP A CA 1
ATOM 1542 C C . ASP A 1 191 ? -24.438 6.300 -0.601 1.00 93.69 191 ASP A C 1
ATOM 1544 O O . ASP A 1 191 ? -25.515 6.034 -1.142 1.00 93.69 191 ASP A O 1
ATOM 1548 N N . LEU A 1 192 ? -24.051 7.541 -0.303 1.00 91.12 192 LEU A N 1
ATOM 1549 C CA . LEU A 1 192 ? -24.799 8.772 -0.551 1.00 91.12 192 LEU A CA 1
ATOM 1550 C C . LEU A 1 192 ? -24.182 9.582 -1.701 1.00 91.12 192 LEU A C 1
ATOM 1552 O O . LEU A 1 192 ? -23.076 9.303 -2.166 1.00 91.12 192 LEU A O 1
ATOM 1556 N N . ASP A 1 193 ? -24.902 10.607 -2.157 1.00 87.50 193 ASP A N 1
ATOM 1557 C CA . ASP A 1 193 ? -24.428 11.549 -3.171 1.00 87.50 193 ASP A CA 1
ATOM 1558 C C . ASP A 1 193 ? -24.316 12.988 -2.628 1.00 87.50 193 ASP A C 1
ATOM 1560 O O . ASP A 1 193 ? -24.608 13.285 -1.467 1.00 87.50 193 ASP A O 1
ATOM 1564 N N . ASN A 1 194 ? -23.889 13.904 -3.496 1.00 85.12 194 ASN A N 1
ATOM 1565 C CA . ASN A 1 194 ? -23.711 15.319 -3.175 1.00 85.12 194 ASN A CA 1
ATOM 1566 C C . ASN A 1 194 ? -25.028 16.097 -2.976 1.00 85.12 194 ASN A C 1
ATOM 1568 O O . ASN A 1 194 ? -24.980 17.295 -2.706 1.00 85.12 194 ASN A O 1
ATOM 1572 N N . SER A 1 195 ? -26.197 15.457 -3.105 1.00 84.00 195 SER A N 1
ATOM 1573 C CA . SER A 1 195 ? -27.472 16.077 -2.724 1.00 84.00 195 SER A CA 1
ATOM 1574 C C . SER A 1 195 ? -27.656 16.141 -1.204 1.00 84.00 195 SER A C 1
ATOM 1576 O O . SER A 1 195 ? -28.477 16.922 -0.720 1.00 84.00 195 SER A O 1
ATOM 1578 N N . VAL A 1 196 ? -26.866 15.373 -0.443 1.00 86.50 196 VAL A N 1
ATOM 1579 C CA . VAL A 1 196 ? -26.833 15.423 1.023 1.00 86.50 196 VAL A CA 1
ATOM 1580 C C . VAL A 1 196 ? -25.979 16.607 1.480 1.00 86.50 196 VAL A C 1
ATOM 1582 O O . VAL A 1 196 ? -24.775 16.485 1.707 1.00 86.50 196 VAL A O 1
ATOM 1585 N N . LEU A 1 197 ? -26.620 17.772 1.607 1.00 86.19 197 LEU A N 1
ATOM 1586 C CA . LEU A 1 197 ? -25.957 19.043 1.924 1.00 86.19 197 LEU A CA 1
ATOM 1587 C C . LEU A 1 197 ? -25.240 19.039 3.283 1.00 86.19 197 LEU A C 1
ATOM 1589 O O . LEU A 1 197 ? -24.223 19.716 3.432 1.00 86.19 197 LEU A O 1
ATOM 1593 N N . ASP A 1 198 ? -25.724 18.251 4.247 1.00 88.25 198 ASP A N 1
ATOM 1594 C CA . ASP A 1 198 ? -25.161 18.172 5.603 1.00 88.25 198 ASP A CA 1
ATOM 1595 C C . ASP A 1 198 ? -23.718 17.643 5.614 1.00 88.25 198 ASP A C 1
ATOM 1597 O O . ASP A 1 198 ? -22.916 18.007 6.475 1.00 88.25 198 ASP A O 1
ATOM 1601 N N . LEU A 1 199 ? -23.356 16.831 4.614 1.00 89.19 199 LEU A N 1
ATOM 1602 C CA . LEU A 1 199 ? -22.016 16.260 4.453 1.00 89.19 199 LEU A CA 1
ATOM 1603 C C . LEU A 1 199 ? -21.071 17.154 3.631 1.00 89.19 199 LEU A C 1
ATOM 1605 O O . LEU A 1 199 ? -19.868 16.876 3.557 1.00 89.19 199 LEU A O 1
ATOM 1609 N N . GLY A 1 200 ? -21.583 18.263 3.089 1.00 90.00 200 GLY A N 1
ATOM 1610 C CA . GLY A 1 200 ? -20.850 19.177 2.219 1.00 90.00 200 GLY A CA 1
ATOM 1611 C C . GLY A 1 200 ? -20.512 18.563 0.858 1.00 90.00 200 GLY A C 1
ATOM 1612 O O . GLY A 1 200 ? -21.108 17.579 0.426 1.00 90.00 200 GLY A O 1
ATOM 1613 N N . ASP A 1 201 ? -19.527 19.151 0.178 1.00 91.25 201 ASP A N 1
ATOM 1614 C CA . ASP A 1 201 ? -19.058 18.688 -1.128 1.00 91.25 201 ASP A CA 1
ATOM 1615 C C . ASP A 1 201 ? -17.574 18.285 -1.068 1.00 91.25 201 ASP A C 1
ATOM 1617 O O . ASP A 1 201 ? -16.698 19.028 -0.606 1.00 91.25 201 ASP A O 1
ATOM 1621 N N . LEU A 1 202 ? -17.292 17.062 -1.526 1.00 93.12 202 LEU A N 1
ATOM 1622 C CA . LEU A 1 202 ? -15.962 16.448 -1.482 1.00 93.12 202 LEU A CA 1
ATOM 1623 C C . LEU A 1 202 ? -14.992 17.021 -2.535 1.00 93.12 202 LEU A C 1
ATOM 1625 O O . LEU A 1 202 ? -13.779 16.918 -2.346 1.00 93.12 202 LEU A O 1
ATOM 1629 N N . LEU A 1 203 ? -15.500 17.582 -3.637 1.00 92.25 203 LEU A N 1
ATOM 1630 C CA . LEU A 1 203 ? -14.726 18.114 -4.768 1.00 92.25 203 LEU A CA 1
ATOM 1631 C C . LEU A 1 203 ? -14.409 19.602 -4.603 1.00 92.25 203 LEU A C 1
ATOM 1633 O O . LEU A 1 203 ? -13.343 20.055 -5.025 1.00 92.25 203 LEU A O 1
ATOM 1637 N N . THR A 1 204 ? -15.322 20.368 -4.002 1.00 90.56 204 THR A N 1
ATOM 1638 C CA . THR A 1 204 ? -15.081 21.777 -3.650 1.00 90.56 204 THR A CA 1
ATOM 1639 C C . THR A 1 204 ? -14.488 21.942 -2.254 1.00 90.56 204 THR A C 1
ATOM 1641 O O . THR A 1 204 ? -14.016 23.029 -1.923 1.00 90.56 204 THR A O 1
ATOM 1644 N N . HIS A 1 205 ? -14.391 20.848 -1.491 1.00 94.75 205 HIS A N 1
ATOM 1645 C CA . HIS A 1 205 ? -13.814 20.797 -0.150 1.00 94.75 205 HIS A CA 1
ATOM 1646 C C . HIS A 1 205 ? -14.585 21.679 0.831 1.00 94.75 205 HIS A C 1
ATOM 1648 O O . HIS A 1 205 ? -14.061 22.673 1.340 1.00 94.75 205 HIS A O 1
ATOM 1654 N N . GLU A 1 206 ? -15.823 21.292 1.130 1.00 94.62 206 GLU A N 1
ATOM 1655 C CA . GLU A 1 206 ? -16.720 22.034 2.019 1.00 94.62 206 GLU A CA 1
ATOM 1656 C C . GLU A 1 206 ? -17.237 21.176 3.181 1.00 94.62 206 GLU A C 1
ATOM 1658 O O . GLU A 1 206 ? -17.089 19.954 3.199 1.00 94.62 206 GLU A O 1
ATOM 1663 N N . GLY A 1 207 ? -17.799 21.837 4.196 1.00 95.62 207 GLY A N 1
ATOM 1664 C CA . GLY A 1 207 ? -18.450 21.172 5.325 1.00 95.62 207 GLY A CA 1
ATOM 1665 C C . GLY A 1 207 ? -17.560 20.161 6.076 1.00 95.62 207 GLY A C 1
ATOM 1666 O O . GLY A 1 207 ? -16.357 20.404 6.271 1.00 95.62 207 GLY A O 1
ATOM 1667 N N . PRO A 1 208 ? -18.140 19.028 6.516 1.00 96.50 208 PRO A N 1
ATOM 1668 C CA . PRO A 1 208 ? -17.429 17.918 7.154 1.00 96.50 208 PRO A CA 1
ATOM 1669 C C . PRO A 1 208 ? -16.196 17.418 6.391 1.00 96.50 208 PRO A C 1
ATOM 1671 O O . PRO A 1 208 ? -15.160 17.147 7.006 1.00 96.50 208 PRO A O 1
ATOM 1674 N N . ALA A 1 209 ? -16.255 17.359 5.056 1.00 95.00 209 ALA A N 1
ATOM 1675 C CA . ALA A 1 209 ? -15.151 16.871 4.229 1.00 95.00 209 ALA A CA 1
ATOM 1676 C C . ALA A 1 209 ? -13.897 17.757 4.350 1.00 95.00 209 ALA A C 1
ATOM 1678 O O . ALA A 1 209 ? -12.781 17.251 4.516 1.00 95.00 209 ALA A O 1
ATOM 1679 N N . LEU A 1 210 ? -14.070 19.085 4.345 1.00 96.94 210 LEU A N 1
ATOM 1680 C CA . LEU A 1 210 ? -12.969 20.028 4.567 1.00 96.94 210 LEU A CA 1
ATOM 1681 C C . LEU A 1 210 ? -12.385 19.903 5.974 1.00 96.94 210 LEU A C 1
ATOM 1683 O O . LEU A 1 210 ? -11.169 20.010 6.155 1.00 96.94 210 LEU A O 1
ATOM 1687 N N . LYS A 1 211 ? -13.248 19.721 6.979 1.00 97.81 211 LYS A N 1
ATOM 1688 C CA . LYS A 1 211 ? -12.820 19.580 8.373 1.00 97.81 211 LYS A CA 1
ATOM 1689 C C . LYS A 1 211 ? -11.970 18.317 8.549 1.00 97.81 211 LYS A C 1
ATOM 1691 O O . LYS A 1 211 ? -10.866 18.431 9.078 1.00 97.81 211 LYS A O 1
ATOM 1696 N N . ALA A 1 212 ? -12.401 17.179 8.000 1.00 97.94 212 ALA A N 1
ATOM 1697 C CA . ALA A 1 212 ? -11.632 15.930 7.994 1.00 97.94 212 ALA A CA 1
ATOM 1698 C C . ALA A 1 212 ? -10.244 16.108 7.354 1.00 97.94 212 ALA A C 1
ATOM 1700 O O . ALA A 1 212 ? -9.222 15.745 7.932 1.00 97.94 212 ALA A O 1
ATOM 1701 N N . GLN A 1 213 ? -10.180 16.758 6.189 1.00 98.38 213 GLN A N 1
ATOM 1702 C CA . GLN A 1 213 ? -8.914 17.026 5.499 1.00 98.38 213 GLN A CA 1
ATOM 1703 C C . GLN A 1 213 ? -7.987 17.969 6.283 1.00 98.38 213 GLN A C 1
ATOM 1705 O O . GLN A 1 213 ? -6.770 17.770 6.292 1.00 98.38 213 GLN A O 1
ATOM 1710 N N . LYS A 1 214 ? -8.532 18.988 6.961 1.00 98.44 214 LYS A N 1
ATOM 1711 C CA . LYS A 1 214 ? -7.753 19.892 7.825 1.00 98.44 214 LYS A CA 1
ATOM 1712 C C . LYS A 1 214 ? -7.199 19.172 9.052 1.00 98.44 214 LYS A C 1
ATOM 1714 O O . LYS A 1 214 ? -6.032 19.373 9.382 1.00 98.44 214 LYS A O 1
ATOM 1719 N N . GLU A 1 215 ? -8.001 18.336 9.702 1.00 98.00 215 GLU A N 1
ATOM 1720 C CA . GLU A 1 215 ? -7.541 17.541 10.843 1.00 98.00 215 GLU A CA 1
ATOM 1721 C C . GLU A 1 215 ? -6.490 16.516 10.413 1.00 98.00 215 GLU A C 1
ATOM 1723 O O . GLU A 1 215 ? -5.424 16.445 11.023 1.00 98.00 215 GLU A O 1
ATOM 1728 N N . ALA A 1 216 ? -6.697 15.826 9.288 1.00 98.31 216 ALA A N 1
ATOM 1729 C CA . ALA A 1 216 ? -5.681 14.959 8.704 1.00 98.31 216 ALA A CA 1
ATOM 1730 C C . ALA A 1 216 ? -4.391 15.728 8.369 1.00 98.31 216 ALA A C 1
ATOM 1732 O O . ALA A 1 216 ? -3.299 15.228 8.613 1.00 98.31 216 ALA A O 1
ATOM 1733 N N . ALA A 1 217 ? -4.466 16.963 7.858 1.00 98.50 217 ALA A N 1
ATOM 1734 C CA . ALA A 1 217 ? -3.272 17.782 7.635 1.00 98.50 217 ALA A CA 1
ATOM 1735 C C . ALA A 1 217 ? -2.488 18.024 8.935 1.00 98.50 217 ALA A C 1
ATOM 1737 O O . ALA A 1 217 ? -1.276 17.812 8.962 1.00 98.50 217 ALA A O 1
ATOM 1738 N N . GLN A 1 218 ? -3.169 18.356 10.033 1.00 97.81 218 GLN A N 1
ATOM 1739 C CA . GLN A 1 218 ? -2.531 18.514 11.344 1.00 97.81 218 GLN A CA 1
ATOM 1740 C C . GLN A 1 218 ? -1.908 17.195 11.834 1.00 97.81 218 GLN A C 1
ATOM 1742 O O . GLN A 1 218 ? -0.719 17.152 12.173 1.00 97.81 218 GLN A O 1
ATOM 1747 N N . ILE A 1 219 ? -2.674 16.099 11.787 1.00 97.75 219 ILE A N 1
ATOM 1748 C CA . ILE A 1 219 ? -2.236 14.766 12.224 1.00 97.75 219 ILE A CA 1
ATOM 1749 C C . ILE A 1 219 ? -1.028 14.288 11.420 1.00 97.75 219 ILE A C 1
ATOM 1751 O O . ILE A 1 219 ? -0.095 13.762 12.014 1.00 97.75 219 ILE A O 1
ATOM 1755 N N . PHE A 1 220 ? -0.965 14.557 10.114 1.00 97.81 220 PHE A N 1
ATOM 1756 C CA . PHE A 1 220 ? 0.146 14.162 9.238 1.00 97.81 220 PHE A CA 1
ATOM 1757 C C . PHE A 1 220 ? 1.256 15.219 9.105 1.00 97.81 220 PHE A C 1
ATOM 1759 O O . PHE A 1 220 ? 2.296 14.945 8.519 1.00 97.81 220 PHE A O 1
ATOM 1766 N N . GLY A 1 221 ? 1.115 16.404 9.714 1.00 96.88 221 GLY A N 1
ATOM 1767 C CA . GLY A 1 221 ? 2.158 17.449 9.710 1.00 96.88 221 GLY A CA 1
ATOM 1768 C C . GLY A 1 221 ? 2.264 18.193 8.379 1.00 96.88 221 GLY A C 1
ATOM 1769 O O . GLY A 1 221 ? 3.293 18.801 8.073 1.00 96.88 221 GLY A O 1
ATOM 1770 N N . ALA A 1 222 ? 1.198 18.115 7.590 1.00 98.12 222 ALA A N 1
ATOM 1771 C CA . ALA A 1 222 ? 1.022 18.828 6.345 1.00 98.12 222 ALA A CA 1
ATOM 1772 C C . ALA A 1 222 ? 0.356 20.183 6.600 1.00 98.12 222 ALA A C 1
ATOM 1774 O O . ALA A 1 222 ? -0.341 20.393 7.591 1.00 98.12 222 ALA A O 1
ATOM 1775 N N . GLU A 1 223 ? 0.509 21.105 5.659 1.00 97.38 223 GLU A N 1
ATOM 1776 C CA . GLU A 1 223 ? -0.250 22.360 5.668 1.00 97.38 223 GLU A CA 1
ATOM 1777 C C . GLU A 1 223 ? -1.607 22.191 4.985 1.00 97.38 223 GLU A C 1
ATOM 1779 O O . GLU A 1 223 ? -2.555 22.930 5.256 1.00 97.38 223 GLU A O 1
ATOM 1784 N N . LYS A 1 224 ? -1.694 21.215 4.077 1.00 97.69 224 LYS A N 1
ATOM 1785 C CA . LYS A 1 224 ? -2.919 20.827 3.391 1.00 97.69 224 LYS A CA 1
ATOM 1786 C C . LYS A 1 224 ? -2.899 19.342 3.071 1.00 97.69 224 LYS A C 1
ATOM 1788 O O . LYS A 1 224 ? -1.864 18.820 2.659 1.00 97.69 224 LYS A O 1
ATOM 1793 N N . THR A 1 225 ? -4.062 18.711 3.185 1.00 98.62 225 THR A N 1
ATOM 1794 C CA . THR A 1 225 ? -4.291 17.330 2.769 1.00 98.62 225 THR A CA 1
ATOM 1795 C C . THR A 1 225 ? -5.462 17.270 1.795 1.00 98.62 225 THR A C 1
ATOM 1797 O O . THR A 1 225 ? -6.481 17.912 2.028 1.00 98.62 225 THR A O 1
ATOM 1800 N N . TYR A 1 226 ? -5.326 16.491 0.724 1.00 98.62 226 TYR A N 1
ATOM 1801 C CA . TYR A 1 226 ? -6.431 16.087 -0.147 1.00 98.62 226 TYR A CA 1
ATOM 1802 C C . TYR A 1 226 ? -6.676 14.596 0.038 1.00 98.62 226 TYR A C 1
ATOM 1804 O O . TYR A 1 226 ? -5.730 13.810 -0.019 1.00 98.62 226 TYR A O 1
ATOM 1812 N N . PHE A 1 227 ? -7.933 14.205 0.210 1.00 98.44 227 PHE A N 1
ATOM 1813 C CA . PHE A 1 227 ? -8.345 12.803 0.182 1.00 98.44 227 PHE A CA 1
ATOM 1814 C C . PHE A 1 227 ? -8.671 12.381 -1.249 1.00 98.44 227 PHE A C 1
ATOM 1816 O O . PHE A 1 227 ? -9.377 13.082 -1.968 1.00 98.44 227 PHE A O 1
ATOM 1823 N N . VAL A 1 228 ? -8.135 11.238 -1.671 1.00 98.25 228 VAL A N 1
ATOM 1824 C CA . VAL A 1 228 ? -8.226 10.709 -3.034 1.00 98.25 228 VAL A CA 1
ATOM 1825 C C . VAL A 1 228 ? -8.806 9.300 -2.975 1.00 98.25 228 VAL A C 1
ATOM 1827 O O . VAL A 1 228 ? -8.272 8.421 -2.302 1.00 98.25 228 VAL A O 1
ATOM 1830 N N . LEU A 1 229 ? -9.873 9.062 -3.736 1.00 97.38 229 LEU A N 1
ATOM 1831 C CA . LEU A 1 229 ? -10.665 7.826 -3.675 1.00 97.38 229 LEU A CA 1
ATOM 1832 C C . LEU A 1 229 ? -10.326 6.814 -4.785 1.00 97.38 229 LEU A C 1
ATOM 1834 O O . LEU A 1 229 ? -11.093 5.900 -5.067 1.00 97.38 229 LEU A O 1
ATOM 1838 N N . ASN A 1 230 ? -9.186 6.988 -5.460 1.00 96.94 230 ASN A N 1
ATOM 1839 C CA . ASN A 1 230 ? -8.745 6.107 -6.550 1.00 96.94 230 ASN A CA 1
ATOM 1840 C C . ASN A 1 230 ? -7.246 5.749 -6.469 1.00 96.94 230 ASN A C 1
ATOM 1842 O O . ASN A 1 230 ? -6.539 5.625 -7.476 1.00 96.94 230 ASN A O 1
ATOM 1846 N N . GLY A 1 231 ? -6.763 5.611 -5.236 1.00 96.62 231 GLY A N 1
ATOM 1847 C CA . GLY A 1 231 ? -5.433 5.165 -4.838 1.00 96.62 231 GLY A CA 1
ATOM 1848 C C . GLY A 1 231 ? -4.325 6.179 -5.115 1.00 96.62 231 GLY A C 1
ATOM 1849 O O . GLY A 1 231 ? -4.497 7.128 -5.879 1.00 96.62 231 GLY A O 1
ATOM 1850 N N . THR A 1 232 ? -3.126 5.923 -4.577 1.00 97.38 232 THR A N 1
ATOM 1851 C CA . THR A 1 232 ? -1.947 6.782 -4.823 1.00 97.38 232 THR A CA 1
ATOM 1852 C C . THR A 1 232 ? -1.558 6.835 -6.293 1.00 97.38 232 THR A C 1
ATOM 1854 O O . THR A 1 232 ? -0.989 7.812 -6.768 1.00 97.38 232 THR A O 1
ATOM 1857 N N . SER A 1 233 ? -1.969 5.824 -7.065 1.00 95.31 233 SER A N 1
ATOM 1858 C CA . SER A 1 233 ? -1.869 5.874 -8.520 1.00 95.31 233 SER A CA 1
ATOM 1859 C C . SER A 1 233 ? -2.536 7.113 -9.113 1.00 95.31 233 SER A C 1
ATOM 1861 O O . SER A 1 233 ? -2.083 7.602 -10.142 1.00 95.31 233 SER A O 1
ATOM 1863 N N . THR A 1 234 ? -3.630 7.585 -8.527 1.00 98.12 234 THR A N 1
ATOM 1864 C CA . THR A 1 234 ? -4.320 8.807 -8.940 1.00 98.12 234 THR A CA 1
ATOM 1865 C C . THR A 1 234 ? -3.725 10.026 -8.249 1.00 98.12 234 THR A C 1
ATOM 1867 O O . THR A 1 234 ? -3.478 11.014 -8.927 1.00 98.12 234 THR A O 1
ATOM 1870 N N . SER A 1 235 ? -3.363 9.921 -6.968 1.00 98.56 235 SER A N 1
ATOM 1871 C CA . SER A 1 235 ? -2.689 10.994 -6.221 1.00 98.56 235 SER A CA 1
ATOM 1872 C C . SER A 1 235 ? -1.423 11.505 -6.914 1.00 98.56 235 SER A C 1
ATOM 1874 O O . SER A 1 235 ? -1.254 12.712 -7.059 1.00 98.56 235 SER A O 1
ATOM 1876 N N . ASN A 1 236 ? -0.586 10.606 -7.445 1.00 98.38 236 ASN A N 1
ATOM 1877 C CA . ASN A 1 236 ? 0.589 10.988 -8.233 1.00 98.38 236 ASN A CA 1
ATOM 1878 C C . ASN A 1 236 ? 0.211 11.720 -9.522 1.00 98.38 236 ASN A C 1
ATOM 1880 O O . ASN A 1 236 ? 0.861 12.699 -9.868 1.00 98.38 236 ASN A O 1
ATOM 1884 N N . LYS A 1 237 ? -0.839 11.285 -10.233 1.00 98.38 237 LYS A N 1
ATOM 1885 C CA . LYS A 1 237 ? -1.295 11.974 -11.454 1.00 98.38 237 LYS A CA 1
ATOM 1886 C C . LYS A 1 237 ? -1.827 13.368 -11.139 1.00 98.38 237 LYS A C 1
ATOM 1888 O O . LYS A 1 237 ? -1.460 14.298 -11.836 1.00 98.38 237 LYS A O 1
ATOM 1893 N N . VAL A 1 238 ? -2.606 13.513 -10.066 1.00 98.44 238 VAL A N 1
ATOM 1894 C CA . VAL A 1 238 ? -3.111 14.810 -9.593 1.00 98.44 238 VAL A CA 1
ATOM 1895 C C . VAL A 1 238 ? -1.953 15.742 -9.241 1.00 98.44 238 VAL A C 1
ATOM 1897 O O . VAL A 1 238 ? -1.877 16.854 -9.761 1.00 98.44 238 VAL A O 1
ATOM 1900 N N . ALA A 1 239 ? -1.031 15.291 -8.388 1.00 98.50 239 ALA A N 1
ATOM 1901 C CA . ALA A 1 239 ? 0.080 16.116 -7.935 1.00 98.50 239 ALA A CA 1
ATOM 1902 C C . ALA A 1 239 ? 1.014 16.497 -9.093 1.00 98.50 239 ALA A C 1
ATOM 1904 O O . ALA A 1 239 ? 1.323 17.670 -9.277 1.00 98.50 239 ALA A O 1
ATOM 1905 N N . LEU A 1 240 ? 1.419 15.532 -9.922 1.00 98.50 240 LEU A N 1
ATOM 1906 C CA . LEU A 1 240 ? 2.323 15.783 -11.048 1.00 98.50 240 LEU A CA 1
ATOM 1907 C C . LEU A 1 240 ? 1.632 16.555 -12.178 1.00 98.50 240 LEU A C 1
ATOM 1909 O O . LEU A 1 240 ? 2.258 17.429 -12.762 1.00 98.50 240 LEU A O 1
ATOM 1913 N N . GLY A 1 241 ? 0.345 16.311 -12.429 1.00 97.44 241 GLY A N 1
ATOM 1914 C CA . GLY A 1 241 ? -0.475 17.071 -13.377 1.00 97.44 241 GLY A CA 1
ATOM 1915 C C . GLY A 1 241 ? -0.664 18.534 -12.973 1.00 97.44 241 GLY A C 1
ATOM 1916 O O . GLY A 1 241 ? -0.724 19.409 -13.831 1.00 97.44 241 GLY A O 1
ATOM 1917 N N . ALA A 1 242 ? -0.681 18.821 -11.667 1.00 97.81 242 ALA A N 1
ATOM 1918 C CA . ALA A 1 242 ? -0.731 20.188 -11.153 1.00 97.81 242 ALA A CA 1
ATOM 1919 C C . ALA A 1 242 ? 0.626 20.910 -11.246 1.00 97.81 242 ALA A C 1
ATOM 1921 O O . ALA A 1 242 ? 0.674 22.142 -11.310 1.00 97.81 242 ALA A O 1
ATOM 1922 N N . LEU A 1 243 ? 1.728 20.154 -11.202 1.00 98.00 243 LEU A N 1
ATOM 1923 C CA . LEU A 1 243 ? 3.083 20.695 -11.138 1.00 98.00 243 LEU A CA 1
ATOM 1924 C C . LEU A 1 243 ? 3.743 20.813 -12.516 1.00 98.00 243 LEU A C 1
ATOM 1926 O O . LEU A 1 243 ? 4.353 21.844 -12.773 1.00 98.00 243 LEU A O 1
ATOM 1930 N N . VAL A 1 244 ? 3.631 19.803 -13.375 1.00 98.06 244 VAL A N 1
ATOM 1931 C CA . VAL A 1 244 ? 4.457 19.619 -14.580 1.00 98.06 244 VAL A CA 1
ATOM 1932 C C . VAL A 1 244 ? 3.679 19.961 -15.849 1.00 98.06 244 VAL A C 1
ATOM 1934 O O . VAL A 1 244 ? 2.531 19.538 -16.007 1.00 98.06 244 VAL A O 1
ATOM 1937 N N . THR A 1 245 ? 4.336 20.653 -16.780 1.00 95.19 245 THR A N 1
ATOM 1938 C CA . THR A 1 245 ? 3.875 20.842 -18.162 1.00 95.19 245 THR A CA 1
ATOM 1939 C C . THR A 1 245 ? 4.911 20.350 -19.180 1.00 95.19 245 THR A C 1
ATOM 1941 O O . THR A 1 245 ? 6.002 19.900 -18.831 1.00 95.19 245 THR A O 1
ATOM 1944 N N . ASP A 1 246 ? 4.543 20.405 -20.457 1.00 94.50 246 ASP A N 1
ATOM 1945 C CA . ASP A 1 246 ? 5.351 19.933 -21.579 1.00 94.50 246 ASP A CA 1
ATOM 1946 C C . ASP A 1 246 ? 6.729 20.616 -21.603 1.00 94.50 246 ASP A C 1
ATOM 1948 O O . ASP A 1 246 ? 6.821 21.844 -21.556 1.00 94.50 246 ASP A O 1
ATOM 1952 N N . GLY A 1 247 ? 7.795 19.814 -21.661 1.00 92.75 247 GLY A N 1
ATOM 1953 C CA . GLY A 1 247 ? 9.180 20.297 -21.708 1.00 92.75 247 GLY A CA 1
ATOM 1954 C C . GLY A 1 247 ? 9.824 20.617 -20.352 1.00 92.75 247 GLY A C 1
ATOM 1955 O O . GLY A 1 247 ? 11.039 20.823 -20.310 1.00 92.75 247 GLY A O 1
ATOM 1956 N N . ASP A 1 248 ? 9.070 20.613 -19.247 1.00 97.31 248 ASP A N 1
ATOM 1957 C CA . ASP A 1 248 ? 9.640 20.788 -17.905 1.00 97.31 248 ASP A CA 1
ATOM 1958 C C . ASP A 1 248 ? 10.601 19.643 -17.558 1.00 97.31 248 ASP A C 1
ATOM 1960 O O . ASP A 1 248 ? 10.311 18.471 -17.811 1.00 97.31 248 ASP A O 1
ATOM 1964 N N . LEU A 1 249 ? 11.727 19.962 -16.912 1.00 98.38 249 LEU A N 1
ATOM 1965 C CA . LEU A 1 249 ? 12.661 18.942 -16.435 1.00 98.38 249 LEU A CA 1
ATOM 1966 C C . LEU A 1 249 ? 12.160 18.324 -15.129 1.00 98.38 249 LEU A C 1
ATOM 1968 O O . LEU A 1 249 ? 11.830 19.033 -14.172 1.00 98.38 249 LEU A O 1
ATOM 1972 N N . VAL A 1 250 ? 12.168 16.994 -15.077 1.00 98.38 250 VAL A N 1
ATOM 1973 C CA . VAL A 1 250 ? 11.758 16.211 -13.911 1.00 98.38 250 VAL A CA 1
ATOM 1974 C C . VAL A 1 250 ? 12.936 15.368 -13.441 1.00 98.38 250 VAL A C 1
ATOM 1976 O O . VAL A 1 250 ? 13.362 14.458 -14.152 1.00 98.38 250 VAL A O 1
ATOM 1979 N N . LEU A 1 251 ? 13.463 15.646 -12.246 1.00 98.12 251 LEU A N 1
ATOM 1980 C CA . LEU A 1 251 ? 14.466 14.776 -11.630 1.00 98.12 251 LEU A CA 1
ATOM 1981 C C . LEU A 1 251 ? 13.749 13.529 -11.115 1.00 98.12 251 LEU A C 1
ATOM 1983 O O . LEU A 1 251 ? 12.860 13.625 -10.273 1.00 98.12 251 LEU A O 1
ATOM 1987 N N . PHE A 1 252 ? 14.067 12.366 -11.663 1.00 93.94 252 PHE A N 1
ATOM 1988 C CA . PHE A 1 252 ? 13.176 11.218 -11.581 1.00 93.94 252 PHE A CA 1
ATOM 1989 C C . PHE A 1 252 ? 13.910 10.005 -11.014 1.00 93.94 252 PHE A C 1
ATOM 1991 O O . PHE A 1 252 ? 14.738 9.405 -11.700 1.00 93.94 252 PHE A O 1
ATOM 1998 N N . ASP A 1 253 ? 13.591 9.614 -9.778 1.00 91.69 253 ASP A N 1
ATOM 1999 C CA . ASP A 1 253 ? 14.036 8.328 -9.235 1.00 91.69 253 ASP A CA 1
ATOM 2000 C C . ASP A 1 253 ? 13.539 7.199 -10.151 1.00 91.69 253 ASP A C 1
ATOM 2002 O O . ASP A 1 253 ? 12.346 7.085 -10.460 1.00 91.69 253 ASP A O 1
ATOM 2006 N N . ARG A 1 254 ? 14.472 6.382 -10.637 1.00 86.19 254 ARG A N 1
ATOM 2007 C CA . ARG A 1 254 ? 14.183 5.305 -11.579 1.00 86.19 254 ARG A CA 1
ATOM 2008 C C . ARG A 1 254 ? 13.275 4.225 -10.987 1.00 86.19 254 ARG A C 1
ATOM 2010 O O . ARG A 1 254 ? 12.585 3.554 -11.744 1.00 86.19 254 ARG A O 1
ATOM 2017 N N . ASN A 1 255 ? 13.251 4.071 -9.667 1.00 86.38 255 ASN A N 1
ATOM 2018 C CA . ASN A 1 255 ? 12.439 3.070 -8.978 1.00 86.38 255 ASN A CA 1
ATOM 2019 C C . ASN A 1 255 ? 10.986 3.522 -8.704 1.00 86.38 255 ASN A C 1
ATOM 2021 O O . ASN A 1 255 ? 10.213 2.793 -8.080 1.00 86.38 255 ASN A O 1
ATOM 2025 N N . ASN A 1 256 ? 10.583 4.703 -9.176 1.00 86.62 256 ASN A N 1
ATOM 2026 C CA . ASN A 1 256 ? 9.231 5.204 -8.958 1.00 86.62 256 ASN A CA 1
ATOM 2027 C C . ASN A 1 256 ? 8.137 4.287 -9.521 1.00 86.62 256 ASN A C 1
ATOM 2029 O O . ASN A 1 256 ? 8.248 3.661 -10.580 1.00 86.62 256 ASN A O 1
ATOM 2033 N N . HIS A 1 257 ? 6.986 4.297 -8.855 1.00 87.75 257 HIS A N 1
ATOM 2034 C CA . HIS A 1 257 ? 5.808 3.602 -9.348 1.00 87.75 257 HIS A CA 1
ATOM 2035 C C . HIS A 1 257 ? 5.363 4.100 -10.744 1.00 87.75 257 HIS A C 1
ATOM 2037 O O . HIS A 1 257 ? 5.343 5.297 -11.039 1.00 87.75 257 HIS A O 1
ATOM 2043 N N . LYS A 1 258 ? 4.848 3.189 -11.590 1.00 85.62 258 LYS A N 1
ATOM 2044 C CA . LYS A 1 258 ? 4.315 3.481 -12.947 1.00 85.62 258 LYS A CA 1
ATOM 2045 C C . LYS A 1 258 ? 3.375 4.695 -13.027 1.00 85.62 258 LYS A C 1
ATOM 2047 O O . LYS A 1 258 ? 3.241 5.320 -14.073 1.00 85.62 258 LYS A O 1
ATOM 2052 N N . ALA A 1 259 ? 2.681 5.015 -11.935 1.00 90.94 259 ALA A N 1
ATOM 2053 C CA . ALA A 1 259 ? 1.778 6.156 -11.878 1.00 90.94 259 ALA A CA 1
ATOM 2054 C C . ALA A 1 259 ? 2.503 7.505 -11.950 1.00 90.94 259 ALA A C 1
ATOM 2056 O O . ALA A 1 259 ? 1.957 8.426 -12.552 1.00 90.94 259 ALA A O 1
ATOM 2057 N N . ALA A 1 260 ? 3.712 7.612 -11.393 1.00 93.19 260 ALA A N 1
ATOM 2058 C CA . ALA A 1 260 ? 4.540 8.804 -11.529 1.00 93.19 260 ALA A CA 1
ATOM 2059 C C . ALA A 1 260 ? 4.978 9.008 -12.987 1.00 93.19 260 ALA A C 1
ATOM 2061 O O . ALA A 1 260 ? 4.869 10.115 -13.508 1.00 93.19 260 ALA A O 1
ATOM 2062 N N . HIS A 1 261 ? 5.341 7.927 -13.693 1.00 91.81 261 HIS A N 1
ATOM 2063 C CA . HIS A 1 261 ? 5.604 7.977 -15.137 1.00 91.81 261 HIS A CA 1
ATOM 2064 C C . HIS A 1 261 ? 4.373 8.431 -15.928 1.00 91.81 261 HIS A C 1
ATOM 2066 O O . HIS A 1 261 ? 4.479 9.264 -16.826 1.00 91.81 261 HIS A O 1
ATOM 2072 N N . HIS A 1 262 ? 3.191 7.902 -15.591 1.00 93.12 262 HIS A N 1
ATOM 2073 C CA . HIS A 1 262 ? 1.949 8.319 -16.238 1.00 93.12 262 HIS A CA 1
ATOM 2074 C C . HIS A 1 262 ? 1.666 9.807 -16.002 1.00 93.12 262 HIS A C 1
ATOM 2076 O O . HIS A 1 262 ? 1.362 10.508 -16.959 1.00 93.12 262 HIS A O 1
ATOM 2082 N N . GLY A 1 263 ? 1.770 10.275 -14.753 1.00 95.12 263 GLY A N 1
ATOM 2083 C CA . GLY A 1 263 ? 1.511 11.663 -14.373 1.00 95.12 263 GLY A CA 1
ATOM 2084 C C . GLY A 1 263 ? 2.511 12.632 -14.999 1.00 95.12 263 GLY A C 1
ATOM 2085 O O . GLY A 1 263 ? 2.135 13.419 -15.860 1.00 95.12 263 GLY A O 1
ATOM 2086 N N . ALA A 1 264 ? 3.786 12.536 -14.613 1.00 96.44 264 ALA A N 1
ATOM 2087 C CA . ALA A 1 264 ? 4.798 13.518 -14.998 1.00 96.44 264 ALA A CA 1
ATOM 2088 C C . ALA A 1 264 ? 5.172 13.448 -16.482 1.00 96.44 264 ALA A C 1
ATOM 2090 O O . ALA A 1 264 ? 5.358 14.481 -17.115 1.00 96.44 264 ALA A O 1
ATOM 2091 N N . LEU A 1 265 ? 5.306 12.241 -17.044 1.00 94.81 265 LEU A N 1
ATOM 2092 C CA . LEU A 1 265 ? 5.969 12.064 -18.340 1.00 94.81 265 LEU A CA 1
ATOM 2093 C C . LEU A 1 265 ? 4.977 11.858 -19.486 1.00 94.81 265 LEU A C 1
ATOM 2095 O O . LEU A 1 265 ? 5.137 12.445 -20.549 1.00 94.81 265 LEU A O 1
ATOM 2099 N N . ILE A 1 266 ? 3.943 11.032 -19.293 1.00 93.50 266 ILE A N 1
ATOM 2100 C CA . ILE A 1 266 ? 3.002 10.685 -20.375 1.00 93.50 266 ILE A CA 1
ATOM 2101 C C . ILE A 1 266 ? 1.869 11.711 -20.491 1.00 93.50 266 ILE A C 1
ATOM 2103 O O . ILE A 1 266 ? 1.573 12.178 -21.589 1.00 93.50 266 ILE A O 1
ATOM 2107 N N . ILE A 1 267 ? 1.218 12.052 -19.376 1.00 94.31 267 ILE A N 1
ATOM 2108 C CA . ILE A 1 267 ? 0.087 12.990 -19.363 1.00 94.31 267 ILE A CA 1
ATOM 2109 C C . ILE A 1 267 ? 0.609 14.424 -19.489 1.00 94.31 267 ILE A C 1
ATOM 2111 O O . ILE A 1 267 ? 0.211 15.133 -20.421 1.00 94.31 267 ILE A O 1
ATOM 2115 N N . SER A 1 268 ? 1.532 14.811 -18.602 1.00 96.00 268 SER A N 1
ATOM 2116 C CA . SER A 1 268 ? 2.060 16.178 -18.530 1.00 96.00 268 SER A CA 1
ATOM 2117 C C . SER A 1 268 ? 3.149 16.505 -19.553 1.00 96.00 268 SER A C 1
ATOM 2119 O O . SER A 1 268 ? 3.260 17.663 -19.934 1.00 96.00 268 SER A O 1
ATOM 2121 N N . GLY A 1 269 ? 3.911 15.521 -20.051 1.00 95.19 269 GLY A N 1
ATOM 2122 C CA . GLY A 1 269 ? 4.966 15.757 -21.051 1.00 95.19 269 GLY A CA 1
ATOM 2123 C C . GLY A 1 269 ? 6.311 16.231 -20.490 1.00 95.19 269 GLY A C 1
ATOM 2124 O O . GLY A 1 269 ? 7.098 16.832 -21.219 1.00 95.19 269 GLY A O 1
ATOM 2125 N N . GLY A 1 270 ? 6.586 15.972 -19.210 1.00 96.38 270 GLY A N 1
ATOM 2126 C CA . GLY A 1 270 ? 7.878 16.272 -18.598 1.00 96.38 270 GLY A CA 1
ATOM 2127 C C . GLY A 1 270 ? 9.026 15.447 -19.190 1.00 96.38 270 GLY A C 1
ATOM 2128 O O . GLY A 1 270 ? 8.847 14.302 -19.622 1.00 96.38 270 GLY A O 1
ATOM 2129 N N . VAL A 1 271 ? 10.224 16.029 -19.174 1.00 96.62 271 VAL A N 1
ATOM 2130 C CA . VAL A 1 271 ? 11.473 15.422 -19.642 1.00 96.62 271 VAL A CA 1
ATOM 2131 C C . VAL A 1 271 ? 12.235 14.854 -18.437 1.00 96.62 271 VAL A C 1
ATOM 2133 O O . VAL A 1 271 ? 12.666 15.623 -17.574 1.00 96.62 271 VAL A O 1
ATOM 2136 N N . PRO A 1 272 ? 12.398 13.523 -18.331 1.00 94.94 272 PRO A N 1
ATOM 2137 C CA . PRO A 1 272 ? 12.998 12.907 -17.154 1.00 94.94 272 PRO A CA 1
ATOM 2138 C C . PRO A 1 272 ? 14.530 12.970 -17.189 1.00 94.94 272 PRO A C 1
ATOM 2140 O O . PRO A 1 272 ? 15.144 12.529 -18.155 1.00 94.94 272 PRO A O 1
ATOM 2143 N N . ILE A 1 273 ? 15.147 13.407 -16.091 1.00 95.56 273 ILE A N 1
ATOM 2144 C CA . ILE A 1 273 ? 16.557 13.137 -15.781 1.00 95.56 273 ILE A CA 1
ATOM 2145 C C . ILE A 1 273 ? 16.574 12.036 -14.718 1.00 95.56 273 ILE A C 1
ATOM 2147 O O . ILE A 1 273 ? 16.168 12.268 -13.581 1.00 95.56 273 ILE A O 1
ATOM 2151 N N . TYR A 1 274 ? 16.966 10.819 -15.100 1.00 92.25 274 TYR A N 1
ATOM 2152 C CA . TYR A 1 274 ? 16.850 9.649 -14.227 1.00 92.25 274 TYR A CA 1
ATOM 2153 C C . TYR A 1 274 ? 17.979 9.557 -13.197 1.00 92.25 274 TYR A C 1
ATOM 2155 O O . TYR A 1 274 ? 19.153 9.651 -13.553 1.00 92.25 274 TYR A O 1
ATOM 2163 N N . VAL A 1 275 ? 17.617 9.260 -11.948 1.00 91.62 275 VAL A N 1
ATOM 2164 C CA . VAL A 1 275 ? 18.549 8.846 -10.891 1.00 91.62 275 VAL A CA 1
ATOM 2165 C C . VAL A 1 275 ? 18.470 7.321 -10.748 1.00 91.62 275 VAL A C 1
ATOM 2167 O O . VAL A 1 275 ? 17.402 6.807 -10.406 1.00 91.62 275 VAL A O 1
ATOM 2170 N N . PRO A 1 276 ? 19.550 6.571 -11.032 1.00 88.56 276 PRO A N 1
ATOM 2171 C CA . PRO A 1 276 ? 19.563 5.118 -10.882 1.00 88.56 276 PRO A CA 1
ATOM 2172 C C . PRO A 1 276 ? 19.441 4.668 -9.419 1.00 88.56 276 PRO A C 1
ATOM 2174 O O . PRO A 1 276 ? 19.892 5.350 -8.496 1.00 88.56 276 PRO A O 1
ATOM 2177 N N . THR A 1 277 ? 18.903 3.466 -9.220 1.00 85.94 277 THR A N 1
ATOM 2178 C CA . THR A 1 277 ? 18.830 2.791 -7.916 1.00 85.94 277 THR A CA 1
ATOM 2179 C C . THR A 1 277 ? 19.697 1.545 -7.903 1.00 85.94 277 THR A C 1
ATOM 2181 O O . THR A 1 277 ? 19.708 0.792 -8.880 1.00 85.94 277 THR A O 1
ATOM 2184 N N . VAL A 1 278 ? 20.376 1.291 -6.786 1.00 87.69 278 VAL A N 1
ATOM 2185 C CA . VAL A 1 278 ? 21.224 0.102 -6.645 1.00 87.69 278 VAL A CA 1
ATOM 2186 C C . VAL A 1 278 ? 20.406 -1.151 -6.320 1.00 87.69 278 VAL A C 1
ATOM 2188 O O . VAL A 1 278 ? 19.301 -1.084 -5.776 1.00 87.69 278 VAL A O 1
ATOM 2191 N N . ARG A 1 279 ? 20.970 -2.319 -6.636 1.00 87.75 279 ARG A N 1
ATOM 2192 C CA . ARG A 1 279 ? 20.471 -3.630 -6.204 1.00 87.75 279 ARG A CA 1
ATOM 2193 C C . ARG A 1 279 ? 21.598 -4.424 -5.560 1.00 87.75 279 ARG A C 1
ATOM 2195 O O . ARG A 1 279 ? 22.753 -4.240 -5.930 1.00 87.75 279 ARG A O 1
ATOM 2202 N N . ASN A 1 280 ? 21.254 -5.301 -4.622 1.00 90.50 280 ASN A N 1
ATOM 2203 C CA . ASN A 1 280 ? 22.202 -6.236 -4.012 1.00 90.50 280 ASN A CA 1
ATOM 2204 C C . ASN A 1 280 ? 22.059 -7.653 -4.594 1.00 90.50 280 ASN A C 1
ATOM 2206 O O . ASN A 1 280 ? 21.179 -7.917 -5.416 1.00 90.50 280 ASN A O 1
ATOM 2210 N N . ALA A 1 281 ? 22.896 -8.579 -4.118 1.00 88.31 281 ALA A N 1
ATOM 2211 C CA . ALA A 1 281 ? 22.940 -9.968 -4.582 1.00 88.31 281 ALA A CA 1
ATOM 2212 C C . ALA A 1 281 ? 21.598 -10.722 -4.461 1.00 88.31 281 ALA A C 1
ATOM 2214 O O . ALA A 1 281 ? 21.307 -11.612 -5.260 1.00 88.31 281 ALA A O 1
ATOM 2215 N N . TRP A 1 282 ? 20.739 -10.355 -3.507 1.00 88.12 282 TRP A N 1
ATOM 2216 C CA . TRP A 1 282 ? 19.423 -10.983 -3.329 1.00 88.12 282 TRP A CA 1
ATOM 2217 C C . TRP A 1 282 ? 18.335 -10.398 -4.240 1.00 88.12 282 TRP A C 1
ATOM 2219 O O . TRP A 1 282 ? 17.199 -10.877 -4.217 1.00 88.12 282 TRP A O 1
ATOM 2229 N N . GLY A 1 283 ? 18.672 -9.383 -5.041 1.00 82.56 283 GLY A N 1
ATOM 2230 C CA . GLY A 1 283 ? 17.749 -8.678 -5.927 1.00 82.56 283 GLY A CA 1
ATOM 2231 C C . GLY A 1 283 ? 16.929 -7.585 -5.236 1.00 82.56 283 GLY A C 1
ATOM 2232 O O . GLY A 1 283 ? 16.041 -7.013 -5.881 1.00 82.56 283 GLY A O 1
ATOM 2233 N N . LEU A 1 284 ? 17.224 -7.276 -3.964 1.00 89.69 284 LEU A N 1
ATOM 2234 C CA . LEU A 1 284 ? 16.531 -6.230 -3.209 1.00 89.69 284 LEU A CA 1
ATOM 2235 C C . LEU A 1 284 ? 16.794 -4.861 -3.833 1.00 89.69 284 LEU A C 1
ATOM 2237 O O . LEU A 1 284 ? 17.895 -4.579 -4.311 1.00 89.69 284 LEU A O 1
ATOM 2241 N N . ILE A 1 285 ? 15.773 -4.009 -3.809 1.00 89.62 285 ILE A N 1
ATOM 2242 C CA . ILE A 1 285 ? 15.859 -2.633 -4.288 1.00 89.62 285 ILE A CA 1
ATOM 2243 C C . ILE A 1 285 ? 16.429 -1.756 -3.170 1.00 89.62 285 ILE A C 1
ATOM 2245 O O . ILE A 1 285 ? 15.779 -1.541 -2.140 1.00 89.62 285 ILE A O 1
ATOM 2249 N N . GLY A 1 286 ? 17.644 -1.262 -3.398 1.00 91.25 286 GLY A N 1
ATOM 2250 C CA . GLY A 1 286 ? 18.359 -0.379 -2.487 1.00 91.25 286 GLY A CA 1
ATOM 2251 C C . GLY A 1 286 ? 18.038 1.100 -2.699 1.00 91.25 286 GLY A C 1
ATOM 2252 O O . GLY A 1 286 ? 17.161 1.447 -3.495 1.00 91.25 286 GLY A O 1
ATOM 2253 N N . PRO A 1 287 ? 18.746 1.990 -1.986 1.00 92.88 287 PRO A N 1
ATOM 2254 C CA . PRO A 1 287 ? 18.547 3.428 -2.104 1.00 92.88 287 PRO A CA 1
ATOM 2255 C C . PRO A 1 287 ? 18.972 3.981 -3.478 1.00 92.88 287 PRO A C 1
ATOM 2257 O O . PRO A 1 287 ? 19.568 3.294 -4.313 1.00 92.88 287 PRO A O 1
ATOM 2260 N N . MET A 1 288 ? 18.652 5.257 -3.719 1.00 92.12 288 MET A N 1
ATOM 2261 C CA . MET A 1 288 ? 19.142 5.980 -4.896 1.00 92.12 288 MET A CA 1
ATOM 2262 C C . MET A 1 288 ? 20.666 6.081 -4.839 1.00 92.12 288 MET A C 1
ATOM 2264 O O . MET A 1 288 ? 21.240 6.210 -3.757 1.00 92.12 288 MET A O 1
ATOM 2268 N N . ARG A 1 289 ? 21.320 6.078 -5.999 1.00 90.19 289 ARG A N 1
ATOM 2269 C CA . ARG A 1 289 ? 22.759 6.332 -6.083 1.00 90.19 289 ARG A CA 1
ATOM 2270 C C . ARG A 1 289 ? 23.087 7.750 -5.613 1.00 90.19 289 ARG A C 1
ATOM 2272 O O . ARG A 1 289 ? 22.653 8.725 -6.226 1.00 90.19 289 ARG A O 1
ATOM 2279 N N . TRP A 1 290 ? 23.829 7.860 -4.512 1.00 91.69 290 TRP A N 1
ATOM 2280 C CA . TRP A 1 290 ? 24.121 9.144 -3.869 1.00 91.69 290 TRP A CA 1
ATOM 2281 C C . TRP A 1 290 ? 25.023 10.046 -4.721 1.00 91.69 290 TRP A C 1
ATOM 2283 O O . TRP A 1 290 ? 24.808 11.257 -4.802 1.00 91.69 290 TRP A O 1
ATOM 2293 N N . ASP A 1 291 ? 26.000 9.454 -5.405 1.00 89.88 291 ASP A N 1
ATOM 2294 C CA . ASP A 1 291 ? 26.893 10.127 -6.351 1.00 89.88 291 ASP A CA 1
ATOM 2295 C C . ASP A 1 291 ? 26.128 10.767 -7.521 1.00 89.88 291 ASP A C 1
ATOM 2297 O O . ASP A 1 291 ? 26.456 11.870 -7.955 1.00 89.88 291 ASP A O 1
ATOM 2301 N N . MET A 1 292 ? 25.036 10.136 -7.959 1.00 90.19 292 MET A N 1
ATOM 2302 C CA . MET A 1 292 ? 24.173 10.629 -9.040 1.00 90.19 292 MET A CA 1
ATOM 2303 C C . MET A 1 292 ? 23.253 11.790 -8.626 1.00 90.19 292 MET A C 1
ATOM 2305 O O . MET A 1 292 ? 22.575 12.365 -9.475 1.00 90.19 292 MET A O 1
ATOM 2309 N N . LEU A 1 293 ? 23.240 12.165 -7.342 1.00 94.06 293 LEU A N 1
ATOM 2310 C CA . LEU A 1 293 ? 22.582 13.377 -6.840 1.00 94.06 293 LEU A CA 1
ATOM 2311 C C . LEU A 1 293 ? 23.542 14.577 -6.772 1.00 94.06 293 LEU A C 1
ATOM 2313 O O . LEU A 1 293 ? 23.187 15.622 -6.230 1.00 94.06 293 LEU A O 1
ATOM 2317 N N . ASP A 1 294 ? 24.777 14.443 -7.264 1.00 95.25 294 ASP A N 1
ATOM 2318 C CA . ASP A 1 294 ? 25.715 15.558 -7.363 1.00 95.25 294 ASP A CA 1
ATOM 2319 C C . ASP A 1 294 ? 25.266 16.619 -8.373 1.00 95.25 294 ASP A C 1
ATOM 2321 O O . ASP A 1 294 ? 24.926 16.315 -9.514 1.00 95.25 294 ASP A O 1
ATOM 2325 N N . GLU A 1 295 ? 25.309 17.890 -7.973 1.00 97.38 295 GLU A N 1
ATOM 2326 C CA . GLU A 1 295 ? 24.853 18.993 -8.818 1.00 97.38 295 GLU A CA 1
ATOM 2327 C C . GLU A 1 295 ? 25.617 19.079 -10.145 1.00 97.38 295 GLU A C 1
ATOM 2329 O O . GLU A 1 295 ? 25.002 19.317 -11.188 1.00 97.38 295 GLU A O 1
ATOM 2334 N N . LYS A 1 296 ? 26.939 18.863 -10.143 1.00 96.56 296 LYS A N 1
ATOM 2335 C CA . LYS A 1 296 ? 27.735 18.917 -11.373 1.00 96.56 296 LYS A CA 1
ATOM 2336 C C . LYS A 1 296 ? 27.319 17.794 -12.320 1.00 96.56 296 LYS A C 1
ATOM 2338 O O . LYS A 1 296 ? 27.140 18.047 -13.511 1.00 96.56 296 LYS A O 1
ATOM 2343 N N . ALA A 1 297 ? 27.120 16.587 -11.789 1.00 94.12 297 ALA A N 1
ATOM 2344 C CA . ALA A 1 297 ? 26.643 15.445 -12.564 1.00 94.12 297 ALA A CA 1
ATOM 2345 C C . ALA A 1 297 ? 25.236 15.690 -13.135 1.00 94.12 297 ALA A C 1
ATOM 2347 O O . ALA A 1 297 ? 25.006 15.453 -14.319 1.00 94.12 297 ALA A O 1
ATOM 2348 N N . LEU A 1 298 ? 24.316 16.238 -12.335 1.00 97.19 298 LEU A N 1
ATOM 2349 C CA . LEU A 1 298 ? 22.954 16.557 -12.769 1.00 97.19 298 LEU A CA 1
ATOM 2350 C C . LEU A 1 298 ? 22.927 17.631 -13.864 1.00 97.19 298 LEU A C 1
ATOM 2352 O O . LEU A 1 298 ? 22.213 17.483 -14.856 1.00 97.19 298 LEU A O 1
ATOM 2356 N N . ARG A 1 299 ? 23.719 18.700 -13.725 1.00 97.75 299 ARG A N 1
ATOM 2357 C CA . ARG A 1 299 ? 23.818 19.752 -14.749 1.00 97.75 299 ARG A CA 1
ATOM 2358 C C . ARG A 1 299 ? 24.417 19.223 -16.051 1.00 97.75 299 ARG A C 1
ATOM 2360 O O . ARG A 1 299 ? 23.910 19.549 -17.123 1.00 97.75 299 ARG A O 1
ATOM 2367 N N . GLU A 1 300 ? 25.435 18.371 -15.973 1.00 95.81 300 GLU A N 1
ATOM 2368 C CA . GLU A 1 300 ? 26.011 17.723 -17.155 1.00 95.81 300 GLU A CA 1
ATOM 2369 C C . GLU A 1 300 ? 25.017 16.746 -17.809 1.00 95.81 300 GLU A C 1
ATOM 2371 O O . GLU A 1 300 ? 24.890 16.719 -19.034 1.00 95.81 300 GLU A O 1
ATOM 2376 N N . ALA A 1 301 ? 24.233 16.016 -17.008 1.00 94.19 301 ALA A N 1
ATOM 2377 C CA . ALA A 1 301 ? 23.156 15.168 -17.510 1.00 94.19 301 ALA A CA 1
ATOM 2378 C C . ALA A 1 301 ? 22.104 15.986 -18.272 1.00 94.19 301 ALA A C 1
ATOM 2380 O O . ALA A 1 301 ? 21.715 15.583 -19.363 1.00 94.19 301 ALA A O 1
ATOM 2381 N N . ILE A 1 302 ? 21.697 17.158 -17.762 1.00 97.19 302 ILE A N 1
ATOM 2382 C CA . ILE A 1 302 ? 20.786 18.074 -18.473 1.00 97.19 302 ILE A CA 1
ATOM 2383 C C . ILE A 1 302 ? 21.412 18.549 -19.788 1.00 97.19 302 ILE A C 1
ATOM 2385 O O . ILE A 1 302 ? 20.752 18.522 -20.827 1.00 97.19 302 ILE A O 1
ATOM 2389 N N . ARG A 1 303 ? 22.681 18.975 -19.756 1.00 96.38 303 ARG A N 1
ATOM 2390 C CA . ARG A 1 303 ? 23.398 19.505 -20.925 1.00 96.38 303 ARG A CA 1
ATOM 2391 C C . ARG A 1 303 ? 23.451 18.502 -22.080 1.00 96.38 303 ARG A C 1
ATOM 2393 O O . ARG A 1 303 ? 23.295 18.897 -23.236 1.00 96.38 303 ARG A O 1
ATOM 2400 N N . ASN A 1 304 ? 23.650 17.228 -21.753 1.00 93.75 304 ASN A N 1
ATOM 2401 C CA . ASN A 1 304 ? 23.809 16.146 -22.722 1.00 93.75 304 ASN A CA 1
ATOM 2402 C C . ASN A 1 304 ? 22.497 15.412 -23.045 1.00 93.75 304 ASN A C 1
ATOM 2404 O O . ASN A 1 304 ? 22.499 14.487 -23.856 1.00 93.75 304 ASN A O 1
ATOM 2408 N N . HIS A 1 305 ? 21.373 15.801 -22.438 1.00 94.56 305 HIS A N 1
ATOM 2409 C CA . HIS A 1 305 ? 20.113 15.088 -22.611 1.00 94.56 305 HIS A CA 1
ATOM 2410 C C . HIS A 1 305 ? 19.485 15.361 -23.995 1.00 94.56 305 HIS A C 1
ATOM 2412 O O . HIS A 1 305 ? 19.240 16.520 -24.343 1.00 94.56 305 HIS A O 1
ATOM 2418 N N . PRO A 1 306 ? 19.136 14.322 -24.783 1.00 92.81 306 PRO A N 1
ATOM 2419 C CA . PRO A 1 306 ? 18.725 14.483 -26.183 1.00 92.81 306 PRO A CA 1
ATOM 2420 C C . PRO A 1 306 ? 17.386 15.209 -26.362 1.00 92.81 306 PRO A C 1
ATOM 2422 O O . PRO A 1 306 ? 17.163 15.846 -27.387 1.00 92.81 306 PRO A O 1
ATOM 2425 N N . LEU A 1 307 ? 16.497 15.138 -25.366 1.00 93.00 307 LEU A N 1
ATOM 2426 C CA . LEU A 1 307 ? 15.170 15.770 -25.413 1.00 93.00 307 LEU A CA 1
ATOM 2427 C C . LEU A 1 307 ? 15.121 17.174 -24.787 1.00 93.00 307 LEU A C 1
ATOM 2429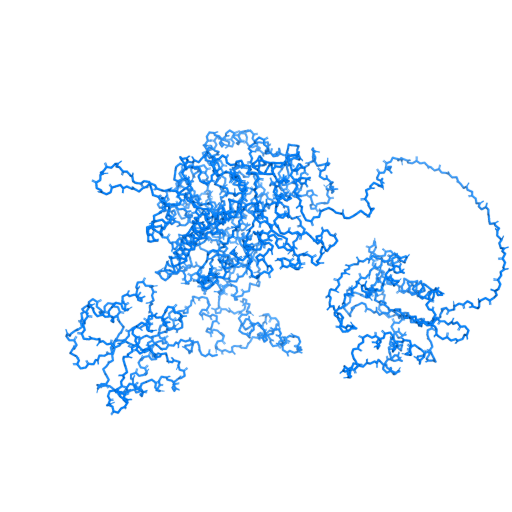 O O . LEU A 1 307 ? 14.055 17.784 -24.752 1.00 93.00 307 LEU A O 1
ATOM 2433 N N . VAL A 1 308 ? 16.236 17.685 -24.254 1.00 94.62 308 VAL A N 1
ATOM 2434 C CA . VAL A 1 308 ? 16.260 19.027 -23.654 1.00 94.62 308 VAL A CA 1
ATOM 2435 C C . VAL A 1 308 ? 16.435 20.060 -24.765 1.00 94.62 308 VAL A C 1
ATOM 2437 O O . VAL A 1 308 ? 17.524 20.235 -25.310 1.00 94.62 308 VAL A O 1
ATOM 2440 N N . GLY A 1 309 ? 15.334 20.729 -25.121 1.00 85.25 309 GLY A N 1
ATOM 2441 C CA . GLY A 1 309 ? 15.314 21.729 -26.195 1.00 85.25 309 GLY A CA 1
ATOM 2442 C C . GLY A 1 309 ? 16.029 23.037 -25.838 1.00 85.25 309 GLY A C 1
ATOM 2443 O O . GLY A 1 309 ? 16.678 23.641 -26.689 1.00 85.25 309 GLY A O 1
ATOM 2444 N N . ASP A 1 310 ? 15.950 23.458 -24.574 1.00 92.56 310 ASP A N 1
ATOM 2445 C CA . ASP A 1 310 ? 16.626 24.652 -24.060 1.00 92.56 310 ASP A CA 1
ATOM 2446 C C . ASP A 1 310 ? 18.080 24.330 -23.674 1.00 92.56 310 ASP A C 1
ATOM 2448 O O . ASP A 1 310 ? 18.351 23.721 -22.637 1.00 92.56 310 ASP A O 1
ATOM 2452 N N . ARG A 1 311 ? 19.032 24.763 -24.509 1.00 91.81 311 ARG A N 1
ATOM 2453 C CA . ARG A 1 311 ? 20.471 24.501 -24.328 1.00 91.81 311 ARG A CA 1
ATOM 2454 C C . ARG A 1 311 ? 21.080 25.185 -23.103 1.00 91.81 311 ARG A C 1
ATOM 2456 O O . ARG A 1 311 ? 22.148 24.760 -22.663 1.00 91.81 311 ARG A O 1
ATOM 2463 N N . ASP A 1 312 ? 20.410 26.184 -22.534 1.00 95.19 312 ASP A N 1
ATOM 2464 C CA . ASP A 1 312 ? 20.839 26.874 -21.318 1.00 95.19 312 ASP A CA 1
ATOM 2465 C C . ASP A 1 312 ? 20.102 26.374 -20.063 1.00 95.19 312 ASP A C 1
ATOM 2467 O O . ASP A 1 312 ? 20.387 26.837 -18.956 1.00 95.19 312 ASP A O 1
ATOM 2471 N N . ALA A 1 313 ? 19.217 25.373 -20.182 1.00 95.75 313 ALA A N 1
ATOM 2472 C CA . ALA A 1 313 ? 18.470 24.831 -19.045 1.00 95.75 313 ALA A CA 1
ATOM 2473 C C . ALA A 1 313 ? 19.378 24.362 -17.895 1.00 95.75 313 ALA A C 1
ATOM 2475 O O . ALA A 1 313 ? 19.051 24.580 -16.732 1.00 95.75 313 ALA A O 1
ATOM 2476 N N . TRP A 1 314 ? 20.551 23.796 -18.201 1.00 96.69 314 TRP A N 1
ATOM 2477 C CA . TRP A 1 314 ? 21.526 23.342 -17.201 1.00 96.69 314 TRP A CA 1
ATOM 2478 C C . TRP A 1 314 ? 22.173 24.479 -16.394 1.00 96.69 314 TRP A C 1
ATOM 2480 O O . TRP A 1 314 ? 22.767 24.208 -15.351 1.00 96.69 314 TRP A O 1
ATOM 2490 N N . ARG A 1 315 ? 22.077 25.736 -16.851 1.00 97.19 315 ARG A N 1
ATOM 2491 C CA . ARG A 1 315 ? 22.602 26.930 -16.161 1.00 97.19 315 ARG A CA 1
ATOM 2492 C C . ARG A 1 315 ? 21.579 27.589 -15.246 1.00 97.19 315 ARG A C 1
ATOM 2494 O O . ARG A 1 315 ? 21.959 28.423 -14.430 1.00 97.19 315 ARG A O 1
ATOM 2501 N N . LYS A 1 316 ? 20.295 27.239 -15.375 1.00 96.69 316 LYS A N 1
ATOM 2502 C CA . LYS A 1 316 ? 19.237 27.774 -14.509 1.00 96.69 316 LYS A CA 1
ATOM 2503 C C . LYS A 1 316 ? 19.570 27.459 -13.057 1.00 96.69 316 LYS A C 1
ATOM 2505 O O . LYS A 1 316 ? 20.041 26.365 -12.755 1.00 96.69 316 LYS A O 1
ATOM 2510 N N . GLU A 1 317 ? 19.293 28.398 -12.159 1.00 95.44 317 GLU A N 1
ATOM 2511 C CA . GLU A 1 317 ? 19.459 28.179 -10.718 1.00 95.44 317 GLU A CA 1
ATOM 2512 C C . GLU A 1 317 ? 18.654 26.945 -10.272 1.00 95.44 317 GLU A C 1
ATOM 2514 O O . GLU A 1 317 ? 19.205 26.036 -9.656 1.00 95.44 317 GLU A O 1
ATOM 2519 N N . ARG A 1 318 ? 17.390 26.869 -10.718 1.00 96.62 318 ARG A N 1
ATOM 2520 C CA . ARG A 1 318 ? 16.450 25.758 -10.503 1.00 96.62 318 ARG A CA 1
ATOM 2521 C C . ARG A 1 318 ? 16.048 25.121 -11.828 1.00 96.62 318 ARG A C 1
ATOM 2523 O O . ARG A 1 318 ? 15.052 25.535 -12.420 1.00 96.62 318 ARG A O 1
ATOM 2530 N N . PRO A 1 319 ? 16.825 24.161 -12.347 1.00 97.69 319 PRO A N 1
ATOM 2531 C CA . PRO A 1 319 ? 16.490 23.527 -13.613 1.00 97.69 319 PRO A CA 1
ATOM 2532 C C . PRO A 1 319 ? 15.260 22.615 -13.517 1.00 97.69 319 PRO A C 1
ATOM 2534 O O . PRO A 1 319 ? 14.569 22.444 -14.518 1.00 97.69 319 PRO A O 1
ATOM 2537 N N . PHE A 1 320 ? 14.976 22.031 -12.346 1.00 98.56 320 PHE A N 1
ATOM 2538 C CA . PHE A 1 320 ? 13.930 21.021 -12.191 1.00 98.56 320 PHE A CA 1
ATOM 2539 C C . PHE A 1 320 ? 12.618 21.617 -11.694 1.00 98.56 320 PHE A C 1
ATOM 2541 O O . PHE A 1 320 ? 12.551 22.228 -10.623 1.00 98.56 320 PHE A O 1
ATOM 2548 N N . ARG A 1 321 ? 11.534 21.339 -12.424 1.00 98.38 321 ARG A N 1
ATOM 2549 C CA . ARG A 1 321 ? 10.186 21.690 -11.973 1.00 98.38 321 ARG A CA 1
ATOM 2550 C C . ARG A 1 321 ? 9.779 20.858 -10.761 1.00 98.38 321 ARG A C 1
ATOM 2552 O O . ARG A 1 321 ? 9.210 21.384 -9.807 1.00 98.38 321 ARG A O 1
ATOM 2559 N N . VAL A 1 322 ? 10.088 19.563 -10.786 1.00 98.75 322 VAL A N 1
ATOM 2560 C CA . VAL A 1 322 ? 9.850 18.662 -9.658 1.00 98.75 322 VAL A CA 1
ATOM 2561 C C . VAL A 1 322 ? 10.894 17.549 -9.615 1.00 98.75 322 VAL A C 1
ATOM 2563 O O . VAL A 1 322 ? 11.275 17.017 -10.658 1.00 98.75 322 VAL A O 1
ATOM 2566 N N . ALA A 1 323 ? 11.344 17.193 -8.413 1.00 98.69 323 ALA A N 1
ATOM 2567 C CA . ALA A 1 323 ? 12.004 15.915 -8.162 1.00 98.69 323 ALA A CA 1
ATOM 2568 C C . ALA A 1 323 ? 10.982 14.893 -7.650 1.00 98.69 323 ALA A C 1
ATOM 2570 O O . ALA A 1 323 ? 10.190 15.223 -6.771 1.00 98.69 323 ALA A O 1
ATOM 2571 N N . VAL A 1 324 ? 10.988 13.673 -8.182 1.00 98.31 324 VAL A N 1
ATOM 2572 C CA . VAL A 1 324 ? 10.078 12.588 -7.786 1.00 98.31 324 VAL A CA 1
ATOM 2573 C C . VAL A 1 324 ? 10.893 11.470 -7.148 1.00 98.31 324 VAL A C 1
ATOM 2575 O O . VAL A 1 324 ? 11.716 10.854 -7.827 1.00 98.31 324 VAL A O 1
ATOM 2578 N N . VAL A 1 325 ? 10.660 11.215 -5.863 1.00 97.38 325 VAL A N 1
ATOM 2579 C CA . VAL A 1 325 ? 11.425 10.274 -5.031 1.00 97.38 325 VAL A CA 1
ATOM 2580 C C . VAL A 1 325 ? 10.491 9.191 -4.492 1.00 97.38 325 VAL A C 1
ATOM 2582 O O . VAL A 1 325 ? 9.512 9.528 -3.830 1.00 97.38 325 VAL A O 1
ATOM 2585 N N . GLU A 1 326 ? 10.797 7.909 -4.709 1.00 95.31 326 GLU A N 1
ATOM 2586 C CA . GLU A 1 326 ? 10.052 6.807 -4.078 1.00 95.31 326 GLU A CA 1
ATOM 2587 C C . GLU A 1 326 ? 10.572 6.616 -2.644 1.00 95.31 326 GLU A C 1
ATOM 2589 O O . GLU A 1 326 ? 11.742 6.287 -2.441 1.00 95.31 326 GLU A O 1
ATOM 2594 N N . GLN A 1 327 ? 9.716 6.815 -1.639 1.00 94.00 327 GLN A N 1
ATOM 2595 C CA . GLN A 1 327 ? 10.117 6.794 -0.231 1.00 94.00 327 GLN A CA 1
ATOM 2596 C C . GLN A 1 327 ? 9.096 6.035 0.626 1.00 94.00 327 GLN A C 1
ATOM 2598 O O . GLN A 1 327 ? 8.027 6.531 0.912 1.00 94.00 327 GLN A O 1
ATOM 2603 N N . CYS A 1 328 ? 9.359 4.862 1.171 1.00 94.44 328 CYS A N 1
ATOM 2604 C CA . CYS A 1 328 ? 10.544 4.039 1.049 1.00 94.44 328 CYS A CA 1
ATOM 2605 C C . CYS A 1 328 ? 10.500 3.180 -0.213 1.00 94.44 328 CYS A C 1
ATOM 2607 O O . CYS A 1 328 ? 9.456 3.031 -0.857 1.00 94.44 328 CYS A O 1
ATOM 2609 N N . THR A 1 329 ? 11.624 2.544 -0.540 1.00 93.00 329 THR A N 1
ATOM 2610 C CA . THR A 1 329 ? 11.598 1.503 -1.568 1.00 93.00 329 THR A CA 1
ATOM 2611 C C . THR A 1 329 ? 10.665 0.374 -1.137 1.00 93.00 329 THR A C 1
ATOM 2613 O O . THR A 1 329 ? 10.384 0.159 0.047 1.00 93.00 329 THR A O 1
ATOM 2616 N N . TYR A 1 330 ? 10.193 -0.406 -2.105 1.00 90.88 330 TYR A N 1
ATOM 2617 C CA . TYR A 1 330 ? 9.292 -1.515 -1.812 1.00 90.88 330 TYR A CA 1
ATOM 2618 C C . TYR A 1 330 ? 9.872 -2.491 -0.768 1.00 90.88 330 TYR A C 1
ATOM 2620 O O . TYR A 1 330 ? 9.149 -2.931 0.128 1.00 90.88 330 TYR A O 1
ATOM 2628 N N . ASP A 1 331 ? 11.182 -2.744 -0.844 1.00 91.00 331 ASP A N 1
ATOM 2629 C CA . ASP A 1 331 ? 11.943 -3.609 0.067 1.00 91.00 331 ASP A CA 1
ATOM 2630 C C . ASP A 1 331 ? 12.278 -2.980 1.421 1.00 91.00 331 ASP A C 1
ATOM 2632 O O . ASP A 1 331 ? 12.798 -3.669 2.295 1.00 91.00 331 ASP A O 1
ATOM 2636 N N . GLY A 1 332 ? 11.945 -1.703 1.619 1.00 93.38 332 GLY A N 1
ATOM 2637 C CA . GLY A 1 332 ? 12.140 -1.020 2.892 1.00 93.38 332 GLY A CA 1
ATOM 2638 C C . GLY A 1 332 ? 13.455 -0.270 3.019 1.00 93.38 332 GLY A C 1
ATOM 2639 O O . GLY A 1 332 ? 13.888 -0.046 4.139 1.00 93.38 332 GLY A O 1
ATOM 2640 N N . SER A 1 333 ? 14.103 0.138 1.925 1.00 95.19 333 SER A N 1
ATOM 2641 C CA . SER A 1 333 ? 15.176 1.134 2.040 1.00 95.19 333 SER A CA 1
ATOM 2642 C C . SER A 1 333 ? 14.544 2.511 2.241 1.00 95.19 333 SER A C 1
ATOM 2644 O O . SER A 1 333 ? 13.839 2.998 1.356 1.00 95.19 333 SER A O 1
ATOM 2646 N N . ILE A 1 334 ? 14.770 3.111 3.409 1.00 97.31 334 ILE A N 1
ATOM 2647 C CA . ILE A 1 334 ? 14.264 4.435 3.783 1.00 97.31 334 ILE A CA 1
ATOM 2648 C C . ILE A 1 334 ? 15.395 5.454 3.643 1.00 97.31 334 ILE A C 1
ATOM 2650 O O . ILE A 1 334 ? 16.354 5.416 4.421 1.00 97.31 334 ILE A O 1
ATOM 2654 N N . HIS A 1 335 ? 15.289 6.395 2.704 1.00 96.44 335 HIS A N 1
ATOM 2655 C CA . HIS A 1 335 ? 16.275 7.476 2.557 1.00 96.44 335 HIS A CA 1
ATOM 2656 C C . HIS A 1 335 ? 16.099 8.568 3.627 1.00 96.44 335 HIS A C 1
ATOM 2658 O O . HIS A 1 335 ? 15.018 8.741 4.183 1.00 96.44 335 HIS A O 1
ATOM 2664 N N . SER A 1 336 ? 17.138 9.357 3.887 1.00 97.69 336 SER A N 1
ATOM 2665 C CA . SER A 1 336 ? 17.036 10.598 4.660 1.00 97.69 336 SER A CA 1
ATOM 2666 C C . SER A 1 336 ? 16.434 11.704 3.792 1.00 97.69 336 SER A C 1
ATOM 2668 O O . SER A 1 336 ? 17.057 12.179 2.838 1.00 97.69 336 SER A O 1
ATOM 2670 N N . ALA A 1 337 ? 15.217 12.133 4.134 1.00 98.06 337 ALA A N 1
ATOM 2671 C CA . ALA A 1 337 ? 14.534 13.230 3.454 1.00 98.06 337 ALA A CA 1
ATOM 2672 C C . ALA A 1 337 ? 15.291 14.557 3.639 1.00 98.06 337 ALA A C 1
ATOM 2674 O O . ALA A 1 337 ? 15.355 15.363 2.711 1.00 98.06 337 ALA A O 1
ATOM 2675 N N . GLU A 1 338 ? 15.926 14.755 4.798 1.00 97.62 338 GLU A N 1
ATOM 2676 C CA . GLU A 1 338 ? 16.771 15.921 5.084 1.00 97.62 338 GLU A CA 1
ATOM 2677 C C . GLU A 1 338 ? 18.019 15.967 4.199 1.00 97.62 338 GLU A C 1
ATOM 2679 O O . GLU A 1 338 ? 18.341 17.013 3.633 1.00 97.62 338 GLU A O 1
ATOM 2684 N N . MET A 1 339 ? 18.706 14.832 4.027 1.00 97.75 339 MET A N 1
ATOM 2685 C CA . MET A 1 339 ? 19.875 14.762 3.150 1.00 97.75 339 MET A CA 1
ATOM 2686 C C . MET A 1 339 ? 19.495 14.994 1.687 1.00 97.75 339 MET A C 1
ATOM 2688 O O . MET A 1 339 ? 20.211 15.711 0.992 1.00 97.75 339 MET A O 1
ATOM 2692 N N . ILE A 1 340 ? 18.357 14.457 1.230 1.00 97.62 340 ILE A N 1
ATOM 2693 C CA . ILE A 1 340 ? 17.828 14.726 -0.118 1.00 97.62 340 ILE A CA 1
ATOM 2694 C C . ILE A 1 340 ? 17.537 16.221 -0.284 1.00 97.62 340 ILE A C 1
ATOM 2696 O O . ILE A 1 340 ? 18.028 16.839 -1.230 1.00 97.62 340 ILE A O 1
ATOM 2700 N N . LEU A 1 341 ? 16.797 16.823 0.652 1.00 98.12 341 LEU A N 1
ATOM 2701 C CA . LEU A 1 341 ? 16.477 18.251 0.623 1.00 98.12 341 LEU A CA 1
ATOM 2702 C C . LEU A 1 341 ? 17.750 19.107 0.566 1.00 98.12 341 LEU A C 1
ATOM 2704 O O . LEU A 1 341 ? 17.833 20.022 -0.250 1.00 98.12 341 LEU A O 1
ATOM 2708 N N . LYS A 1 342 ? 18.756 18.784 1.385 1.00 97.25 342 LYS A N 1
ATOM 2709 C CA . LYS A 1 342 ? 20.044 19.487 1.404 1.00 97.25 342 LYS A CA 1
ATOM 2710 C C . LYS A 1 342 ? 20.825 19.321 0.098 1.00 97.25 342 LYS A C 1
ATOM 2712 O O . LYS A 1 342 ? 21.514 20.247 -0.313 1.00 97.25 342 LYS A O 1
ATOM 2717 N N . ARG A 1 343 ? 20.756 18.143 -0.528 1.00 97.12 343 ARG A N 1
ATOM 2718 C CA . ARG A 1 343 ? 21.558 17.802 -1.710 1.00 97.12 343 ARG A CA 1
ATOM 2719 C C . ARG A 1 343 ? 20.997 18.391 -3.003 1.00 97.12 343 ARG A C 1
ATOM 2721 O O . ARG A 1 343 ? 21.781 18.854 -3.822 1.00 97.12 343 ARG A O 1
ATOM 2728 N N . ILE A 1 344 ? 19.673 18.364 -3.186 1.00 97.75 344 ILE A N 1
ATOM 2729 C CA . ILE A 1 344 ? 19.024 18.736 -4.458 1.00 97.75 344 ILE A CA 1
ATOM 2730 C C . ILE A 1 344 ? 17.933 19.809 -4.329 1.00 97.75 344 ILE A C 1
ATOM 2732 O O . ILE A 1 344 ? 17.392 20.255 -5.341 1.00 97.75 344 ILE A O 1
ATOM 2736 N N . GLY A 1 345 ? 17.576 20.239 -3.115 1.00 97.75 345 GLY A N 1
ATOM 2737 C CA . GLY A 1 345 ? 16.433 21.130 -2.897 1.00 97.75 345 GLY A CA 1
ATOM 2738 C C . GLY A 1 345 ? 16.571 22.498 -3.565 1.00 97.75 345 GLY A C 1
ATOM 2739 O O . GLY A 1 345 ? 15.592 23.028 -4.092 1.00 97.75 345 GLY A O 1
ATOM 2740 N N . HIS A 1 346 ? 17.781 23.055 -3.620 1.00 97.56 346 HIS A N 1
ATOM 2741 C CA . HIS A 1 346 ? 18.052 24.324 -4.303 1.00 97.56 346 HIS A CA 1
ATOM 2742 C C . HIS A 1 346 ? 17.923 24.236 -5.828 1.00 97.56 346 HIS A C 1
ATOM 2744 O O . HIS A 1 346 ? 17.710 25.263 -6.458 1.00 97.56 346 HIS A O 1
ATOM 2750 N N . LEU A 1 347 ? 17.973 23.034 -6.413 1.00 98.38 347 LEU A N 1
ATOM 2751 C CA . LEU A 1 347 ? 17.813 22.803 -7.855 1.00 98.38 347 LEU A CA 1
ATOM 2752 C C . LEU A 1 347 ? 16.351 22.617 -8.281 1.00 98.38 347 LEU A C 1
ATOM 2754 O O . LEU A 1 347 ? 16.055 22.594 -9.478 1.00 98.38 347 LEU A O 1
ATOM 2758 N N . CYS A 1 348 ? 15.443 22.461 -7.317 1.00 98.50 348 CYS A N 1
ATOM 2759 C CA . CYS A 1 348 ? 14.058 22.081 -7.561 1.00 98.50 348 CYS A CA 1
ATOM 2760 C C . CYS A 1 348 ? 13.088 23.213 -7.197 1.00 98.50 348 CYS A C 1
ATOM 2762 O O . CYS A 1 348 ? 13.312 23.986 -6.258 1.00 98.50 348 CYS A O 1
ATOM 2764 N N . GLU A 1 349 ? 11.967 23.302 -7.913 1.00 98.56 349 GLU A N 1
ATOM 2765 C CA . GLU A 1 349 ? 10.823 24.103 -7.464 1.00 98.56 349 GLU A CA 1
ATOM 2766 C C . GLU A 1 349 ? 9.934 23.331 -6.486 1.00 98.56 349 GLU A C 1
ATOM 2768 O O . GLU A 1 349 ? 9.491 23.907 -5.491 1.00 98.56 349 GLU A O 1
ATOM 2773 N N . TYR A 1 350 ? 9.729 22.034 -6.733 1.00 98.81 350 TYR A N 1
ATOM 2774 C CA . TYR A 1 350 ? 9.043 21.107 -5.834 1.00 98.81 350 TYR A CA 1
ATOM 2775 C C . TYR A 1 350 ? 9.824 19.794 -5.658 1.00 98.81 350 TYR A C 1
ATOM 2777 O O . TYR A 1 350 ? 10.557 19.371 -6.550 1.00 98.81 350 TYR A O 1
ATOM 2785 N N . ILE A 1 351 ? 9.623 19.112 -4.531 1.00 98.75 351 ILE A N 1
ATOM 2786 C CA . ILE A 1 351 ? 9.982 17.699 -4.349 1.00 98.75 351 ILE A CA 1
ATOM 2787 C C . ILE A 1 351 ? 8.707 16.938 -3.985 1.00 98.75 351 ILE A C 1
ATOM 2789 O O . ILE A 1 351 ? 8.004 17.310 -3.044 1.00 98.75 351 ILE A O 1
ATOM 2793 N N . LEU A 1 352 ? 8.411 15.884 -4.740 1.00 98.81 352 LEU A N 1
ATOM 2794 C CA . LEU A 1 352 ? 7.343 14.934 -4.470 1.00 98.81 352 LEU A CA 1
ATOM 2795 C C . LEU A 1 352 ? 7.957 13.637 -3.940 1.00 98.81 352 LEU A C 1
ATOM 2797 O O . LEU A 1 352 ? 8.686 12.957 -4.660 1.00 98.81 352 LEU A O 1
ATOM 2801 N N . PHE A 1 353 ? 7.623 13.288 -2.702 1.00 98.62 353 PHE A N 1
ATOM 2802 C CA . PHE A 1 353 ? 7.918 11.986 -2.114 1.00 98.62 353 PHE A CA 1
ATOM 2803 C C . PHE A 1 353 ? 6.712 11.054 -2.307 1.00 98.62 353 PHE A C 1
ATOM 2805 O O . PHE A 1 353 ? 5.629 11.308 -1.770 1.00 98.62 353 PHE A O 1
ATOM 2812 N N . ASP A 1 354 ? 6.865 10.001 -3.110 1.00 98.31 354 ASP A N 1
ATOM 2813 C CA . ASP A 1 354 ? 5.876 8.925 -3.198 1.00 98.31 354 ASP A CA 1
ATOM 2814 C C . ASP A 1 354 ? 6.015 8.050 -1.950 1.00 98.31 354 ASP A C 1
ATOM 2816 O O . ASP A 1 354 ? 6.807 7.110 -1.897 1.00 98.31 354 ASP A O 1
ATOM 2820 N N . GLU A 1 355 ? 5.245 8.411 -0.926 1.00 98.25 355 GLU A N 1
ATOM 2821 C CA . GLU A 1 355 ? 5.160 7.743 0.368 1.00 98.25 355 GLU A CA 1
ATOM 2822 C C . GLU A 1 355 ? 4.045 6.704 0.435 1.00 98.25 355 GLU A C 1
ATOM 2824 O O . GLU A 1 355 ? 3.492 6.415 1.503 1.00 98.25 355 GLU A O 1
ATOM 2829 N N . ALA A 1 356 ? 3.711 6.079 -0.700 1.00 97.19 356 ALA A N 1
ATOM 2830 C CA . ALA A 1 356 ? 2.661 5.074 -0.735 1.00 97.19 356 ALA A CA 1
ATOM 2831 C C . ALA A 1 356 ? 2.888 3.945 0.284 1.00 97.19 356 ALA A C 1
ATOM 2833 O O . ALA A 1 356 ? 1.916 3.440 0.839 1.00 97.19 356 ALA A O 1
ATOM 2834 N N . TRP A 1 357 ? 4.143 3.557 0.522 1.00 95.94 357 TRP A N 1
ATOM 2835 C CA . TRP A 1 357 ? 4.525 2.534 1.501 1.00 95.94 357 TRP A CA 1
ATOM 2836 C C . TRP A 1 357 ? 4.927 3.088 2.865 1.00 95.94 357 TRP A C 1
ATOM 2838 O O . TRP A 1 357 ? 5.189 2.298 3.755 1.00 95.94 357 TRP A O 1
ATOM 2848 N N . ALA A 1 358 ? 4.986 4.403 3.058 1.00 95.12 358 ALA A N 1
ATOM 2849 C CA . ALA A 1 358 ? 5.647 4.977 4.228 1.00 95.12 358 ALA A CA 1
ATOM 2850 C C . ALA A 1 358 ? 4.808 6.018 4.978 1.00 95.12 358 ALA A C 1
ATOM 2852 O O . ALA A 1 358 ? 5.330 6.783 5.787 1.00 95.12 358 ALA A O 1
ATOM 2853 N N . GLY A 1 359 ? 3.485 6.006 4.775 1.00 95.44 359 GLY A N 1
ATOM 2854 C CA . GLY A 1 359 ? 2.567 6.930 5.449 1.00 95.44 359 GLY A CA 1
ATOM 2855 C C . GLY A 1 359 ? 2.559 6.842 6.979 1.00 95.44 359 GLY A C 1
ATOM 2856 O O . GLY A 1 359 ? 2.031 7.730 7.637 1.00 95.44 359 GLY A O 1
ATOM 2857 N N . PHE A 1 360 ? 3.169 5.808 7.558 1.00 96.12 360 PHE A N 1
ATOM 2858 C CA . PHE A 1 360 ? 3.283 5.634 9.001 1.00 96.12 360 PHE A CA 1
ATOM 2859 C C . PHE A 1 360 ? 4.486 6.329 9.642 1.00 96.12 360 PHE A C 1
ATOM 2861 O O . PHE A 1 360 ? 4.506 6.477 10.860 1.00 96.12 360 PHE A O 1
ATOM 2868 N N . MET A 1 361 ? 5.493 6.744 8.861 1.00 97.06 361 MET A N 1
ATOM 2869 C CA . MET A 1 361 ? 6.787 7.179 9.409 1.00 97.06 361 MET A CA 1
ATOM 2870 C C . MET A 1 361 ? 6.663 8.334 10.409 1.00 97.06 361 MET A C 1
ATOM 2872 O O . MET A 1 361 ? 7.424 8.395 11.369 1.00 97.06 361 MET A O 1
ATOM 2876 N N . LYS A 1 362 ? 5.672 9.218 10.241 1.00 96.00 362 LYS A N 1
ATOM 2877 C CA . LYS A 1 362 ? 5.429 10.313 11.187 1.00 96.00 362 LYS A CA 1
ATOM 2878 C C . LYS A 1 362 ? 5.157 9.829 12.615 1.00 96.00 362 LYS A C 1
ATOM 2880 O O . LYS A 1 362 ? 5.502 10.524 13.567 1.00 96.00 362 LYS A O 1
ATOM 2885 N N . PHE A 1 363 ? 4.510 8.682 12.762 1.00 97.00 363 PHE A N 1
ATOM 2886 C CA . PHE A 1 363 ? 3.970 8.225 14.038 1.00 97.00 363 PHE A CA 1
ATOM 2887 C C . PHE A 1 363 ? 4.982 7.422 14.850 1.00 97.00 363 PHE A C 1
ATOM 2889 O O . PHE A 1 363 ? 4.585 6.719 15.765 1.00 97.00 363 PHE A O 1
ATOM 2896 N N . HIS A 1 364 ? 6.276 7.485 14.530 1.00 96.88 364 HIS A N 1
ATOM 2897 C CA . HIS A 1 364 ? 7.288 6.834 15.349 1.00 96.88 364 HIS A CA 1
ATOM 2898 C C . HIS A 1 364 ? 8.625 7.600 15.327 1.00 96.88 364 HIS A C 1
ATOM 2900 O O . HIS A 1 364 ? 9.144 7.874 14.239 1.00 96.88 364 HIS A O 1
ATOM 2906 N N . PRO A 1 365 ? 9.240 7.905 16.492 1.00 94.81 365 PRO A N 1
ATOM 2907 C CA . PRO A 1 365 ? 10.475 8.696 16.577 1.00 94.81 365 PRO A CA 1
ATOM 2908 C C . PRO A 1 365 ? 11.659 8.136 15.778 1.00 94.81 365 PRO A C 1
ATOM 2910 O O . PRO A 1 365 ? 12.492 8.895 15.288 1.00 94.81 365 PRO A O 1
ATOM 2913 N N . LEU A 1 366 ? 11.707 6.813 15.594 1.00 96.31 366 LEU A N 1
ATOM 2914 C CA . LEU A 1 366 ? 12.744 6.118 14.819 1.00 96.31 366 LEU A CA 1
ATOM 2915 C C . LEU A 1 366 ? 12.926 6.668 13.389 1.00 96.31 366 LEU A C 1
ATOM 2917 O O . LEU A 1 366 ? 14.021 6.588 12.837 1.00 96.31 366 LEU A O 1
ATOM 2921 N N . TYR A 1 367 ? 11.876 7.236 12.786 1.00 97.38 367 TYR A N 1
ATOM 2922 C CA . TYR A 1 367 ? 11.910 7.746 11.410 1.00 97.38 367 TYR A CA 1
ATOM 2923 C C . TYR A 1 367 ? 12.128 9.265 11.317 1.00 97.38 367 TYR A C 1
ATOM 2925 O O . TYR A 1 367 ? 11.943 9.849 10.245 1.00 97.38 367 TYR A O 1
ATOM 2933 N N . ALA A 1 368 ? 12.512 9.931 12.410 1.00 96.00 368 ALA A N 1
ATOM 2934 C CA . ALA A 1 368 ? 12.817 11.361 12.398 1.00 96.00 368 ALA A CA 1
ATOM 2935 C C . ALA A 1 368 ? 13.811 11.724 11.270 1.00 96.00 368 ALA A C 1
ATOM 2937 O O . ALA A 1 368 ? 14.789 11.017 11.029 1.00 96.00 368 ALA A O 1
ATOM 2938 N N . GLY A 1 369 ? 13.522 12.805 10.535 1.00 96.19 369 GLY A N 1
ATOM 2939 C CA . GLY A 1 369 ? 14.329 13.269 9.393 1.00 96.19 369 GLY A CA 1
ATOM 2940 C C . GLY A 1 369 ? 14.196 12.445 8.098 1.00 96.19 369 GLY A C 1
ATOM 2941 O O . GLY A 1 369 ? 14.876 12.732 7.107 1.00 96.19 369 GLY A O 1
ATOM 2942 N N . ARG A 1 370 ? 13.329 11.419 8.064 1.00 97.50 370 ARG A N 1
ATOM 2943 C CA . ARG A 1 370 ? 13.231 10.460 6.941 1.00 97.50 370 ARG A CA 1
ATOM 2944 C C . ARG A 1 370 ? 11.928 10.501 6.139 1.00 97.50 370 ARG A C 1
ATOM 2946 O O . ARG A 1 370 ? 11.813 9.792 5.147 1.00 97.50 370 ARG A O 1
ATOM 2953 N N . PHE A 1 371 ? 10.982 11.361 6.506 1.00 97.75 371 PHE A N 1
ATOM 2954 C CA . PHE A 1 371 ? 9.704 11.524 5.805 1.00 97.75 371 PHE A CA 1
ATOM 2955 C C . PHE A 1 371 ? 9.432 12.987 5.444 1.00 97.75 371 PHE A C 1
ATOM 2957 O O . PHE A 1 371 ? 9.854 13.919 6.133 1.00 97.75 371 PHE A O 1
ATOM 2964 N N . ALA A 1 372 ? 8.692 13.191 4.359 1.00 98.12 372 ALA A N 1
ATOM 2965 C CA . ALA A 1 372 ? 8.479 14.481 3.715 1.00 98.12 372 ALA A CA 1
ATOM 2966 C C . ALA A 1 372 ? 7.820 15.511 4.638 1.00 98.12 372 ALA A C 1
ATOM 2968 O O . ALA A 1 372 ? 8.271 16.652 4.750 1.00 98.12 372 ALA A O 1
ATOM 2969 N N . MET A 1 373 ? 6.756 15.111 5.338 1.00 97.81 373 MET A N 1
ATOM 2970 C CA . MET A 1 373 ? 6.036 16.008 6.247 1.00 97.81 373 MET A CA 1
ATOM 2971 C C . MET A 1 373 ? 6.773 16.239 7.577 1.00 97.81 373 MET A C 1
ATOM 2973 O O . MET A 1 373 ? 6.352 17.093 8.357 1.00 97.81 373 MET A O 1
ATOM 2977 N N . GLY A 1 374 ? 7.901 15.560 7.803 1.00 96.44 374 GLY A N 1
ATOM 2978 C CA . GLY A 1 374 ? 8.817 15.795 8.921 1.00 96.44 374 GLY A CA 1
ATOM 2979 C C . GLY A 1 374 ? 9.802 16.933 8.662 1.00 96.44 374 GLY A C 1
ATOM 2980 O O . GLY A 1 374 ? 10.326 17.505 9.611 1.00 96.44 374 GLY A O 1
ATOM 2981 N N . LEU A 1 375 ? 9.999 17.321 7.394 1.00 96.88 375 LEU A N 1
ATOM 2982 C CA . LEU A 1 375 ? 10.858 18.447 7.028 1.00 96.88 375 LEU A CA 1
ATOM 2983 C C . LEU A 1 375 ? 10.294 19.748 7.620 1.00 96.88 375 LEU A C 1
ATOM 2985 O O . LEU A 1 375 ? 9.161 20.143 7.323 1.00 96.88 375 LEU A O 1
ATOM 2989 N N . ALA A 1 376 ? 11.079 20.407 8.466 1.00 92.06 376 ALA A N 1
ATOM 2990 C CA . ALA A 1 376 ? 10.715 21.637 9.165 1.00 92.06 376 ALA A CA 1
ATOM 2991 C C . ALA A 1 376 ? 11.653 22.791 8.779 1.00 92.06 376 ALA A C 1
ATOM 2993 O O . ALA A 1 376 ? 12.677 22.579 8.134 1.00 92.06 376 ALA A O 1
ATOM 2994 N N . ASN A 1 377 ? 11.300 24.017 9.181 1.00 91.50 377 ASN A N 1
ATOM 2995 C CA . ASN A 1 377 ? 12.128 25.219 9.001 1.00 91.50 377 ASN A CA 1
ATOM 2996 C C . ASN A 1 377 ? 12.547 25.485 7.541 1.00 91.50 377 ASN A C 1
ATOM 2998 O O . ASN A 1 377 ? 13.679 25.878 7.275 1.00 91.50 377 ASN A O 1
ATOM 3002 N N . LEU A 1 378 ? 11.631 25.265 6.592 1.00 96.88 378 LEU A N 1
ATOM 3003 C CA . LEU A 1 378 ? 11.878 25.482 5.165 1.00 96.88 378 LEU A CA 1
ATOM 3004 C C . LEU A 1 378 ? 11.986 26.994 4.856 1.00 96.88 378 LEU A C 1
ATOM 3006 O O . LEU A 1 378 ? 10.986 27.701 5.016 1.00 96.88 378 LEU A O 1
ATOM 3010 N N . PRO A 1 379 ? 13.152 27.510 4.413 1.00 96.31 379 PRO A N 1
ATOM 3011 C CA . PRO A 1 379 ? 13.303 28.918 4.035 1.00 96.31 379 PRO A CA 1
ATOM 3012 C C . PRO A 1 379 ? 12.612 29.222 2.691 1.00 96.31 379 PRO A C 1
ATOM 3014 O O . PRO A 1 379 ? 12.302 28.287 1.953 1.00 96.31 379 PRO A O 1
ATOM 3017 N N . PRO A 1 380 ? 12.390 30.496 2.312 1.00 96.25 380 PRO A N 1
ATOM 3018 C CA . PRO A 1 380 ? 11.734 30.865 1.049 1.00 96.25 380 PRO A CA 1
ATOM 3019 C C . PRO A 1 380 ? 12.391 30.302 -0.221 1.00 96.25 380 PRO A C 1
ATOM 3021 O O . PRO A 1 380 ? 11.727 30.191 -1.253 1.00 96.25 380 PRO A O 1
ATOM 3024 N N . GLU A 1 381 ? 13.669 29.930 -0.159 1.00 95.00 381 GLU A N 1
ATOM 3025 C CA . GLU A 1 381 ? 14.442 29.308 -1.234 1.00 95.00 381 GLU A CA 1
ATOM 3026 C C . GLU A 1 381 ? 14.270 27.779 -1.270 1.00 95.00 381 GLU A C 1
ATOM 3028 O O . GLU A 1 381 ? 14.590 27.142 -2.272 1.00 95.00 381 GLU A O 1
ATOM 3033 N N . ALA A 1 382 ? 13.736 27.142 -0.229 1.00 97.69 382 ALA A N 1
ATOM 3034 C CA . ALA A 1 382 ? 13.455 25.709 -0.266 1.00 97.69 382 ALA A CA 1
ATOM 3035 C C . ALA A 1 382 ? 12.369 25.379 -1.312 1.00 97.69 382 ALA A C 1
ATOM 3037 O O . ALA A 1 382 ? 11.536 26.233 -1.640 1.00 97.69 382 ALA A O 1
ATOM 3038 N N . PRO A 1 383 ? 12.356 24.155 -1.866 1.00 98.31 383 PRO A N 1
ATOM 3039 C CA . PRO A 1 383 ? 11.289 23.708 -2.753 1.00 98.31 383 PRO A CA 1
ATOM 3040 C C . PRO A 1 383 ? 9.972 23.546 -1.982 1.00 98.31 383 PRO A C 1
ATOM 3042 O O . PRO A 1 383 ? 9.972 23.352 -0.764 1.00 98.31 383 PRO A O 1
ATOM 3045 N N . GLY A 1 384 ? 8.840 23.596 -2.684 1.00 98.56 384 GLY A N 1
ATOM 3046 C CA . GLY A 1 384 ? 7.579 23.102 -2.131 1.00 98.56 384 GLY A CA 1
ATOM 3047 C C . GLY A 1 384 ? 7.641 21.582 -1.951 1.00 98.56 384 GLY A C 1
ATOM 3048 O O . GLY A 1 384 ? 8.211 20.881 -2.785 1.00 98.56 384 GLY A O 1
ATOM 3049 N N . ILE A 1 385 ? 7.070 21.053 -0.873 1.00 98.75 385 ILE A N 1
ATOM 3050 C CA . ILE A 1 385 ? 7.102 19.618 -0.575 1.00 98.75 385 ILE A CA 1
ATOM 3051 C C . ILE A 1 385 ? 5.711 19.024 -0.775 1.00 98.75 385 ILE A C 1
ATOM 3053 O O . ILE A 1 385 ? 4.721 19.536 -0.247 1.00 98.75 385 ILE A O 1
ATOM 3057 N N . VAL A 1 386 ? 5.645 17.925 -1.521 1.00 98.81 386 VAL A N 1
ATOM 3058 C CA . VAL A 1 386 ? 4.442 17.109 -1.693 1.00 98.81 386 VAL A CA 1
ATOM 3059 C C . VAL A 1 386 ? 4.747 15.687 -1.240 1.00 98.81 386 VAL A C 1
ATOM 3061 O O . VAL A 1 386 ? 5.816 15.162 -1.535 1.00 98.81 386 VAL A O 1
ATOM 3064 N N . ALA A 1 387 ? 3.807 15.053 -0.548 1.00 98.75 387 ALA A N 1
ATOM 3065 C CA . ALA A 1 387 ? 3.853 13.621 -0.280 1.00 98.75 387 ALA A CA 1
ATOM 3066 C C . ALA A 1 387 ? 2.556 12.959 -0.731 1.00 98.75 387 ALA A C 1
ATOM 3068 O O . ALA A 1 387 ? 1.476 13.525 -0.558 1.00 98.75 387 ALA A O 1
ATOM 3069 N N . THR A 1 388 ? 2.640 11.763 -1.297 1.00 98.75 388 THR A N 1
ATOM 3070 C CA . THR A 1 388 ? 1.458 10.970 -1.650 1.00 98.75 388 THR A CA 1
ATOM 3071 C C . THR A 1 388 ? 1.488 9.648 -0.897 1.00 98.75 388 THR A C 1
ATOM 3073 O O . THR A 1 388 ? 2.515 8.994 -0.827 1.00 98.75 388 THR A O 1
ATOM 3076 N N . GLN A 1 389 ? 0.373 9.244 -0.288 1.00 98.56 389 GLN A N 1
ATOM 3077 C CA . GLN A 1 389 ? 0.344 8.075 0.603 1.00 98.56 389 GLN A CA 1
ATOM 3078 C C . GLN A 1 389 ? -0.831 7.156 0.269 1.00 98.56 389 GLN A C 1
ATOM 3080 O O . GLN A 1 389 ? -1.917 7.622 -0.092 1.00 98.56 389 GLN A O 1
ATOM 3085 N N . SER A 1 390 ? -0.621 5.838 0.341 1.00 98.12 390 SER A N 1
ATOM 3086 C CA . SER A 1 390 ? -1.685 4.835 0.210 1.00 98.12 390 SER A CA 1
ATOM 3087 C C . SER A 1 390 ? -2.090 4.411 1.609 1.00 98.12 390 SER A C 1
ATOM 3089 O O . SER A 1 390 ? -1.452 3.546 2.209 1.00 98.12 390 SER A O 1
ATOM 3091 N N . THR A 1 391 ? -3.162 4.996 2.127 1.00 97.12 391 THR A N 1
ATOM 3092 C CA . THR A 1 391 ? -3.613 4.682 3.484 1.00 97.12 391 THR A CA 1
ATOM 3093 C C . THR A 1 391 ? -4.040 3.219 3.607 1.00 97.12 391 THR A C 1
ATOM 3095 O O . THR A 1 391 ? -3.750 2.578 4.600 1.00 97.12 391 THR A O 1
ATOM 3098 N N . HIS A 1 392 ? -4.580 2.622 2.544 1.00 95.38 392 HIS A N 1
ATOM 3099 C CA . HIS A 1 392 ? -4.975 1.209 2.509 1.00 95.38 392 HIS A CA 1
ATOM 3100 C C . HIS A 1 392 ? -3.829 0.180 2.487 1.00 95.38 392 HIS A C 1
ATOM 3102 O O . HIS A 1 392 ? -4.105 -1.014 2.388 1.00 95.38 392 HIS A O 1
ATOM 3108 N N . LYS A 1 393 ? -2.555 0.604 2.473 1.00 93.81 393 LYS A N 1
ATOM 3109 C CA . LYS A 1 393 ? -1.413 -0.328 2.438 1.00 93.81 393 LYS A CA 1
ATOM 3110 C C . LYS A 1 393 ? -0.902 -0.671 3.831 1.00 93.81 393 LYS A C 1
ATOM 3112 O O . LYS A 1 393 ? -0.959 -1.826 4.227 1.00 93.81 393 LYS A O 1
ATOM 3117 N N . GLN A 1 394 ? -0.354 0.320 4.533 1.00 92.94 394 GLN A N 1
ATOM 3118 C CA . GLN A 1 394 ? 0.227 0.135 5.869 1.00 92.94 394 GLN A CA 1
ATOM 3119 C C . GLN A 1 394 ? -0.471 0.976 6.946 1.00 92.94 394 GLN A C 1
ATOM 3121 O O . GLN A 1 394 ? -0.154 0.808 8.113 1.00 92.94 394 GLN A O 1
ATOM 3126 N N . LEU A 1 395 ? -1.439 1.826 6.584 1.00 95.50 395 LEU A N 1
ATOM 3127 C CA . LEU A 1 395 ? -2.375 2.447 7.529 1.00 95.50 395 LEU A CA 1
ATOM 3128 C C . LEU A 1 395 ? -3.733 1.715 7.461 1.00 95.50 395 LEU A C 1
ATOM 3130 O O . LEU A 1 395 ? -3.857 0.668 6.821 1.00 95.50 395 LEU A O 1
ATOM 3134 N N . ALA A 1 396 ? -4.757 2.256 8.123 1.00 94.19 396 ALA A N 1
ATOM 3135 C CA . ALA A 1 396 ? -6.103 1.690 8.147 1.00 94.19 396 ALA A CA 1
ATOM 3136 C C . ALA A 1 396 ? -7.060 2.479 7.236 1.00 94.19 396 ALA A C 1
ATOM 3138 O O . ALA A 1 396 ? -7.514 3.562 7.590 1.00 94.19 396 ALA A O 1
ATOM 3139 N N . SER A 1 397 ? -7.379 1.942 6.054 1.00 95.81 397 SER A N 1
ATOM 3140 C CA . SER A 1 397 ? -8.456 2.442 5.179 1.00 95.81 397 SER A CA 1
ATOM 3141 C C . SER A 1 397 ? -8.869 1.380 4.154 1.00 95.81 397 SER A C 1
ATOM 3143 O O . SER A 1 397 ? -8.124 0.430 3.898 1.00 95.81 397 SER A O 1
ATOM 3145 N N . PHE A 1 398 ? -10.021 1.559 3.501 1.00 96.81 398 PHE A N 1
ATOM 3146 C CA . PHE A 1 398 ? -10.427 0.684 2.399 1.00 96.81 398 PHE A CA 1
ATOM 3147 C C . PHE A 1 398 ? -9.518 0.829 1.177 1.00 96.81 398 PHE A C 1
ATOM 3149 O O . PHE A 1 398 ? -8.951 1.887 0.912 1.00 96.81 398 PHE A O 1
ATOM 3156 N N . SER A 1 399 ? -9.415 -0.240 0.381 1.00 96.25 399 SER A N 1
ATOM 3157 C CA . SER A 1 399 ? -8.700 -0.207 -0.900 1.00 96.25 399 SER A CA 1
ATOM 3158 C C . SER A 1 399 ? -9.137 0.987 -1.752 1.00 96.25 399 SER A C 1
ATOM 3160 O O . SER A 1 399 ? -10.308 1.339 -1.764 1.00 96.25 399 SER A O 1
ATOM 3162 N N . GLN A 1 400 ? -8.190 1.575 -2.491 1.00 96.69 400 GLN A N 1
ATOM 3163 C CA . GLN A 1 400 ? -8.328 2.850 -3.222 1.00 96.69 400 GLN A CA 1
ATOM 3164 C C . GLN A 1 400 ? -8.248 4.121 -2.359 1.00 96.69 400 GLN A C 1
ATOM 3166 O O . GLN A 1 400 ? -8.060 5.195 -2.924 1.00 96.69 400 GLN A O 1
ATOM 3171 N N . ALA A 1 401 ? -8.281 4.044 -1.031 1.00 98.19 401 ALA A N 1
ATOM 3172 C CA . ALA A 1 401 ? -8.068 5.218 -0.190 1.00 98.19 401 ALA A CA 1
ATOM 3173 C C . ALA A 1 401 ? -6.620 5.725 -0.310 1.00 98.19 401 ALA A C 1
ATOM 3175 O O . ALA A 1 401 ? -5.654 4.952 -0.252 1.00 98.19 401 ALA A O 1
ATOM 3176 N N . SER A 1 402 ? -6.457 7.023 -0.535 1.00 98.56 402 SER A N 1
ATOM 3177 C CA . SER A 1 402 ? -5.161 7.686 -0.627 1.00 98.56 402 SER A CA 1
ATOM 3178 C C . SER A 1 402 ? -5.267 9.142 -0.200 1.00 98.56 402 SER A C 1
ATOM 3180 O O . SER A 1 402 ? -6.353 9.714 -0.156 1.00 98.56 402 SER A O 1
ATOM 3182 N N . GLN A 1 403 ? -4.121 9.748 0.078 1.00 98.50 403 GLN A N 1
ATOM 3183 C CA . GLN A 1 403 ? -4.025 11.151 0.430 1.00 98.50 403 GLN A CA 1
ATOM 3184 C C . GLN A 1 403 ? -2.820 11.825 -0.228 1.00 98.50 403 GLN A C 1
ATOM 3186 O O . GLN A 1 403 ? -1.819 11.171 -0.543 1.00 98.50 403 GLN A O 1
ATOM 3191 N N . ILE A 1 404 ? -2.946 13.132 -0.453 1.00 98.88 404 ILE A N 1
ATOM 3192 C CA . ILE A 1 404 ? -1.873 14.025 -0.899 1.00 98.88 404 ILE A CA 1
ATOM 3193 C C . ILE A 1 404 ? -1.642 15.048 0.204 1.00 98.88 404 ILE A C 1
ATOM 3195 O O . ILE A 1 404 ? -2.571 15.770 0.555 1.00 98.88 404 ILE A O 1
ATOM 3199 N N . HIS A 1 405 ? -0.415 15.154 0.692 1.00 98.88 405 HIS A N 1
ATOM 3200 C CA . HIS A 1 405 ? 0.014 16.161 1.652 1.00 98.88 405 HIS A CA 1
ATOM 3201 C C . HIS A 1 405 ? 0.860 17.226 0.966 1.00 98.88 405 HIS A C 1
ATOM 3203 O O . HIS A 1 405 ? 1.698 16.904 0.127 1.00 98.88 405 HIS A O 1
ATOM 3209 N N . ILE A 1 406 ? 0.660 18.488 1.336 1.00 98.69 406 ILE A N 1
ATOM 3210 C CA . ILE A 1 406 ? 1.404 19.624 0.785 1.00 98.69 406 ILE A CA 1
ATOM 3211 C C . ILE A 1 406 ? 1.969 20.471 1.925 1.00 98.69 406 ILE A C 1
ATOM 3213 O O . ILE A 1 406 ? 1.264 20.767 2.895 1.00 98.69 406 ILE A O 1
ATOM 3217 N N . LYS A 1 407 ? 3.228 20.886 1.768 1.00 98.06 407 LYS A N 1
ATOM 3218 C CA . LYS A 1 407 ? 3.921 21.882 2.588 1.00 98.06 407 LYS A CA 1
ATOM 3219 C C . LYS A 1 407 ? 4.653 22.861 1.663 1.00 98.06 407 LYS A C 1
ATOM 3221 O O . LYS A 1 407 ? 5.723 22.557 1.138 1.00 98.06 407 LYS A O 1
ATOM 3226 N N . ASP A 1 408 ? 4.029 24.006 1.397 1.00 97.62 408 ASP A N 1
ATOM 3227 C CA . ASP A 1 408 ? 4.505 25.012 0.437 1.00 97.62 408 ASP A CA 1
ATOM 3228 C C . ASP A 1 408 ? 4.214 26.472 0.837 1.00 97.62 408 ASP A C 1
ATOM 3230 O O . ASP A 1 408 ? 4.370 27.398 0.036 1.00 97.62 408 ASP A O 1
ATOM 3234 N N . ARG A 1 409 ? 3.781 26.726 2.075 1.00 96.12 409 ARG A N 1
ATOM 3235 C CA . ARG A 1 409 ? 3.462 28.075 2.555 1.00 96.12 409 ARG A CA 1
ATOM 3236 C C . ARG A 1 409 ? 4.686 28.985 2.590 1.00 96.12 409 ARG A C 1
ATOM 3238 O O . ARG A 1 409 ? 4.512 30.189 2.409 1.00 96.12 409 ARG A O 1
ATOM 3245 N N . HIS A 1 410 ? 5.891 28.443 2.782 1.00 97.69 410 HIS A N 1
ATOM 3246 C CA . HIS A 1 410 ? 7.152 29.202 2.763 1.00 97.69 410 HIS A CA 1
ATOM 3247 C C . HIS A 1 410 ? 7.443 29.856 1.407 1.00 97.69 410 HIS A C 1
ATOM 3249 O O . HIS A 1 410 ? 8.146 30.860 1.360 1.00 97.69 410 HIS A O 1
ATOM 3255 N N . ILE A 1 411 ? 6.845 29.356 0.319 1.00 97.44 411 ILE A N 1
ATOM 3256 C CA . ILE A 1 411 ? 6.950 29.945 -1.026 1.00 97.44 411 ILE A CA 1
ATOM 3257 C C . ILE A 1 411 ? 5.709 30.756 -1.430 1.00 97.44 411 ILE A C 1
ATOM 3259 O O . ILE A 1 411 ? 5.485 31.018 -2.615 1.00 97.44 411 ILE A O 1
ATOM 3263 N N . ARG A 1 412 ? 4.863 31.162 -0.472 1.00 96.75 412 ARG A N 1
ATOM 3264 C CA . ARG A 1 412 ? 3.682 31.999 -0.743 1.00 96.75 412 ARG A CA 1
ATOM 3265 C C . ARG A 1 412 ? 4.076 33.293 -1.464 1.00 96.75 412 ARG A C 1
ATOM 3267 O O . ARG A 1 412 ? 5.034 33.956 -1.090 1.00 96.75 412 ARG A O 1
ATOM 3274 N N . GLY A 1 413 ? 3.307 33.653 -2.493 1.00 95.62 413 GLY A N 1
ATOM 3275 C CA . GLY A 1 413 ? 3.551 34.844 -3.316 1.00 95.62 413 GLY A CA 1
ATOM 3276 C C . GLY A 1 413 ? 4.594 34.648 -4.421 1.00 95.62 413 GLY A C 1
ATOM 3277 O O . GLY A 1 413 ? 4.687 35.481 -5.318 1.00 95.62 413 GLY A O 1
ATOM 3278 N N . GLN A 1 414 ? 5.336 33.538 -4.420 1.00 97.00 414 GLN A N 1
ATOM 3279 C CA . GLN A 1 414 ? 6.270 33.221 -5.496 1.00 97.00 414 GLN A CA 1
ATOM 3280 C C . GLN A 1 414 ? 5.531 32.597 -6.686 1.00 97.00 414 GLN A C 1
ATOM 3282 O O . GLN A 1 414 ? 4.672 31.731 -6.514 1.00 97.00 414 GLN A O 1
ATOM 3287 N N . LYS A 1 415 ? 5.923 32.969 -7.912 1.00 95.19 415 LYS A N 1
ATOM 3288 C CA . LYS A 1 415 ? 5.320 32.467 -9.165 1.00 95.19 415 LYS A CA 1
ATOM 3289 C C . LYS A 1 415 ? 5.308 30.934 -9.265 1.00 95.19 415 LYS A C 1
ATOM 3291 O O . LYS A 1 415 ? 4.386 30.366 -9.847 1.00 95.19 415 LYS A O 1
ATOM 3296 N N . ARG A 1 416 ? 6.321 30.271 -8.700 1.00 94.81 416 ARG A N 1
ATOM 3297 C CA . ARG A 1 416 ? 6.466 28.808 -8.742 1.00 94.81 416 ARG A CA 1
ATOM 3298 C C . ARG A 1 416 ? 5.398 28.056 -7.943 1.00 94.81 416 ARG A C 1
ATOM 3300 O O . ARG A 1 416 ? 5.119 26.904 -8.277 1.00 94.81 416 ARG A O 1
ATOM 3307 N N . ARG A 1 417 ? 4.783 28.685 -6.931 1.00 97.31 417 ARG A N 1
ATOM 3308 C CA . ARG A 1 417 ? 3.794 28.046 -6.053 1.00 97.31 417 ARG A CA 1
ATOM 3309 C C . ARG A 1 417 ? 2.501 27.713 -6.803 1.00 97.31 417 ARG A C 1
ATOM 3311 O O . ARG A 1 417 ? 1.978 28.524 -7.572 1.00 97.31 417 ARG A O 1
ATOM 3318 N N . VAL A 1 418 ? 1.953 26.526 -6.552 1.00 96.81 418 VAL A N 1
ATOM 3319 C CA . VAL A 1 418 ? 0.655 26.099 -7.090 1.00 96.81 418 VAL A CA 1
ATOM 3320 C C . VAL A 1 418 ? -0.423 26.259 -6.021 1.00 96.81 418 VAL A C 1
ATOM 3322 O O . VAL A 1 418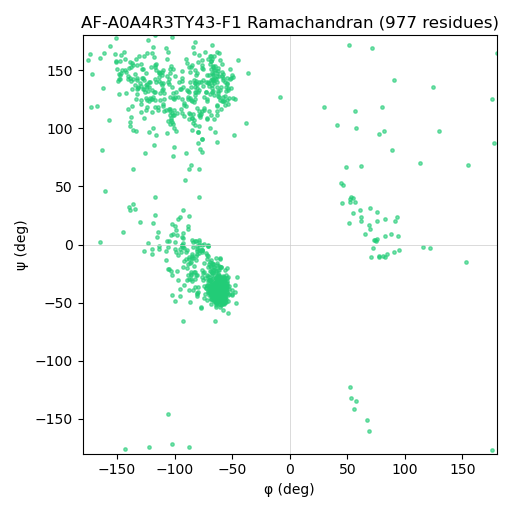 ? -0.580 25.436 -5.127 1.00 96.81 418 VAL A O 1
ATOM 3325 N N . GLU A 1 419 ? -1.184 27.349 -6.118 1.00 95.81 419 GLU A N 1
ATOM 3326 C CA . GLU A 1 419 ? -2.279 27.639 -5.188 1.00 95.81 419 GLU A CA 1
ATOM 3327 C C . GLU A 1 419 ? -3.429 26.627 -5.287 1.00 95.81 419 GLU A C 1
ATOM 3329 O O . GLU A 1 419 ? -3.613 25.955 -6.303 1.00 95.81 419 GLU A O 1
ATOM 3334 N N . HIS A 1 420 ? -4.267 26.597 -4.243 1.00 95.31 420 HIS A N 1
ATOM 3335 C CA . HIS A 1 420 ? -5.402 25.675 -4.129 1.00 95.31 420 HIS A CA 1
ATOM 3336 C C . HIS A 1 420 ? -6.249 25.586 -5.398 1.00 95.31 420 HIS A C 1
ATOM 3338 O O . HIS A 1 420 ? -6.479 24.485 -5.870 1.00 95.31 420 HIS A O 1
ATOM 3344 N N . ARG A 1 421 ? -6.672 26.726 -5.961 1.00 95.75 421 ARG A N 1
ATOM 3345 C CA . ARG A 1 421 ? -7.557 26.747 -7.134 1.00 95.75 421 ARG A CA 1
ATOM 3346 C C . ARG A 1 421 ? -6.945 25.988 -8.312 1.00 95.75 421 ARG A C 1
ATOM 3348 O O . ARG A 1 421 ? -7.597 25.131 -8.882 1.00 95.75 421 ARG A O 1
ATOM 3355 N N . ARG A 1 422 ? -5.661 26.228 -8.609 1.00 95.62 422 ARG A N 1
ATOM 3356 C CA . ARG A 1 422 ? -4.935 25.532 -9.686 1.00 95.62 422 ARG A CA 1
ATOM 3357 C C . ARG A 1 422 ? -4.726 24.051 -9.379 1.00 95.62 422 ARG A C 1
ATOM 3359 O O . ARG A 1 422 ? -4.845 23.225 -10.274 1.00 95.62 422 ARG A O 1
ATOM 3366 N N . PHE A 1 423 ? -4.410 23.716 -8.128 1.00 98.00 423 PHE A N 1
ATOM 3367 C CA . PHE A 1 423 ? -4.247 22.321 -7.723 1.00 98.00 423 PHE A CA 1
ATOM 3368 C C . PHE A 1 423 ? -5.577 21.555 -7.801 1.00 98.00 423 PHE A C 1
ATOM 3370 O O . PHE A 1 423 ? -5.595 20.407 -8.240 1.00 98.00 423 PHE A O 1
ATOM 3377 N N . ASN A 1 424 ? -6.687 22.199 -7.426 1.00 98.00 424 ASN A N 1
ATOM 3378 C CA . ASN A 1 424 ? -8.003 21.576 -7.425 1.00 98.00 424 ASN A CA 1
ATOM 3379 C C . ASN A 1 424 ? -8.502 21.258 -8.838 1.00 98.00 424 ASN A C 1
ATOM 3381 O O . ASN A 1 424 ? -9.129 20.227 -9.034 1.00 98.00 424 ASN A O 1
ATOM 3385 N N . GLU A 1 425 ? -8.153 22.063 -9.846 1.00 97.12 425 GLU A N 1
ATOM 3386 C CA . GLU A 1 425 ? -8.441 21.715 -11.247 1.00 97.12 425 GLU A CA 1
ATOM 3387 C C . GLU A 1 425 ? -7.816 20.369 -11.644 1.00 97.12 425 GLU A C 1
ATOM 3389 O O . GLU A 1 425 ? -8.473 19.525 -12.250 1.00 97.12 425 GLU A O 1
ATOM 3394 N N . SER A 1 426 ? -6.564 20.124 -11.244 1.00 97.06 426 SER A N 1
ATOM 3395 C CA . SER A 1 426 ? -5.908 18.829 -11.470 1.00 97.06 426 SER A CA 1
ATOM 3396 C C . SER A 1 426 ? -6.570 17.700 -10.669 1.00 97.06 426 SER A C 1
ATOM 3398 O O . SER A 1 426 ? -6.710 16.578 -11.155 1.00 97.06 426 SER A O 1
ATOM 3400 N N . PHE A 1 427 ? -7.018 17.985 -9.442 1.00 97.94 427 PHE A N 1
ATOM 3401 C CA . PHE A 1 427 ? -7.751 17.024 -8.616 1.00 97.94 427 PHE A CA 1
ATOM 3402 C C . PHE A 1 427 ? -9.079 16.612 -9.272 1.00 97.94 427 PHE A C 1
ATOM 3404 O O . PHE A 1 427 ? -9.327 15.418 -9.458 1.00 97.94 427 PHE A O 1
ATOM 3411 N N . MET A 1 428 ? -9.887 17.583 -9.704 1.00 96.62 428 MET A N 1
ATOM 3412 C CA . MET A 1 428 ? -11.197 17.357 -10.320 1.00 96.62 428 MET A CA 1
ATOM 3413 C C . MET A 1 428 ? -11.113 16.603 -11.655 1.00 96.62 428 MET A C 1
ATOM 3415 O O . MET A 1 428 ? -11.985 15.787 -11.938 1.00 96.62 428 MET A O 1
ATOM 3419 N N . GLN A 1 429 ? -10.041 16.773 -12.440 1.00 96.31 429 GLN A N 1
ATOM 3420 C CA . GLN A 1 429 ? -9.811 15.991 -13.672 1.00 96.31 429 GLN A CA 1
ATOM 3421 C C . GLN A 1 429 ? -9.694 14.477 -13.432 1.00 96.31 429 GLN A C 1
ATOM 3423 O O . GLN A 1 429 ? -9.823 13.677 -14.364 1.00 96.31 429 GLN A O 1
ATOM 3428 N N . HIS A 1 430 ? -9.405 14.075 -12.196 1.00 95.94 430 HIS A N 1
ATOM 3429 C CA . HIS A 1 430 ? -9.145 12.691 -11.828 1.00 95.94 430 HIS A CA 1
ATOM 3430 C C . HIS A 1 430 ? -10.122 12.125 -10.791 1.00 95.94 430 HIS A C 1
ATOM 3432 O O . HIS A 1 430 ? -10.083 10.919 -10.521 1.00 95.94 430 HIS A O 1
ATOM 3438 N N . ALA A 1 431 ? -10.979 12.966 -10.216 1.00 94.69 431 ALA A N 1
ATOM 3439 C CA . ALA A 1 431 ? -11.983 12.571 -9.243 1.00 94.69 431 ALA A CA 1
ATOM 3440 C C . ALA A 1 431 ? -13.294 12.133 -9.924 1.00 94.69 431 ALA A C 1
ATOM 3442 O O . ALA A 1 431 ? -13.626 12.566 -11.024 1.00 94.69 431 ALA A O 1
ATOM 3443 N N . SER A 1 432 ? -14.044 11.253 -9.259 1.00 94.12 432 SER A N 1
ATOM 3444 C CA . SER A 1 432 ? -15.424 10.940 -9.650 1.00 94.12 432 SER A CA 1
ATOM 3445 C C . SER A 1 432 ? -16.352 12.046 -9.153 1.00 94.12 432 SER A C 1
ATOM 3447 O O . SER A 1 432 ? -16.212 12.472 -8.009 1.00 94.12 432 SER A O 1
ATOM 3449 N N . THR A 1 433 ? -17.338 12.447 -9.961 1.00 92.12 433 THR A N 1
ATOM 3450 C CA . THR A 1 433 ? -18.428 13.339 -9.520 1.00 92.12 433 THR A CA 1
ATOM 3451 C C . THR A 1 433 ? -19.423 12.658 -8.580 1.00 92.12 433 THR A C 1
ATOM 3453 O O . THR A 1 433 ? -20.266 13.319 -7.988 1.00 92.12 433 THR A O 1
ATOM 3456 N N . SER A 1 434 ? -19.315 11.338 -8.423 1.00 93.31 434 SER A N 1
ATOM 3457 C CA . SER A 1 434 ? -20.057 10.537 -7.447 1.00 93.31 434 SER A CA 1
ATOM 3458 C C . SER A 1 434 ? -19.045 9.737 -6.619 1.00 93.31 434 SER A C 1
ATOM 3460 O O . SER A 1 434 ? -18.732 8.591 -6.968 1.00 93.31 434 SER A O 1
ATOM 3462 N N . PRO A 1 435 ? -18.392 10.373 -5.632 1.00 93.75 435 PRO A N 1
ATOM 3463 C CA . PRO A 1 435 ? -17.432 9.705 -4.761 1.00 93.75 435 PRO A CA 1
ATOM 3464 C C . PRO A 1 435 ? -18.137 8.730 -3.810 1.00 93.75 435 PRO A C 1
ATOM 3466 O O . PRO A 1 435 ? -19.239 8.995 -3.356 1.00 93.75 435 PRO A O 1
ATOM 3469 N N . PHE A 1 436 ? -17.485 7.614 -3.479 1.00 94.69 436 PHE A N 1
ATOM 3470 C CA . PHE A 1 436 ? -18.026 6.632 -2.535 1.00 94.69 436 PHE A CA 1
ATOM 3471 C C . PHE A 1 436 ? -17.734 7.076 -1.092 1.00 94.69 436 PHE A C 1
ATOM 3473 O O . PHE A 1 436 ? -16.584 7.026 -0.645 1.00 94.69 436 PHE A O 1
ATOM 3480 N N . TYR A 1 437 ? -18.754 7.541 -0.369 1.00 95.62 437 TYR A N 1
ATOM 3481 C CA . TYR A 1 437 ? -18.603 8.172 0.952 1.00 95.62 437 TYR A CA 1
ATOM 3482 C C . TYR A 1 437 ? -18.003 7.245 2.023 1.00 95.62 437 TYR A C 1
ATOM 3484 O O . TYR A 1 437 ? -17.124 7.714 2.751 1.00 95.62 437 TYR A O 1
ATOM 3492 N N . PRO A 1 438 ? -18.320 5.933 2.084 1.00 95.69 438 PRO A N 1
ATOM 3493 C CA . PRO A 1 438 ? -17.665 5.017 3.021 1.00 95.69 438 PRO A CA 1
ATOM 3494 C C . PRO A 1 438 ? -16.143 4.933 2.826 1.00 95.69 438 PRO A C 1
ATOM 3496 O O . PRO A 1 438 ? -15.386 4.775 3.785 1.00 95.69 438 PRO A O 1
ATOM 3499 N N . LEU A 1 439 ? -15.659 5.092 1.589 1.00 96.19 439 LEU A N 1
ATOM 3500 C CA . LEU A 1 439 ? -14.223 5.153 1.310 1.00 96.19 439 LEU A CA 1
ATOM 3501 C C . LEU A 1 439 ? -13.595 6.443 1.854 1.00 96.19 439 LEU A C 1
ATOM 3503 O O . LEU A 1 439 ? -12.502 6.385 2.418 1.00 96.19 439 LEU A O 1
ATOM 3507 N N . PHE A 1 440 ? -14.287 7.580 1.742 1.00 97.06 440 PHE A N 1
ATOM 3508 C CA . PHE A 1 440 ? -13.845 8.849 2.331 1.00 97.06 440 PHE A CA 1
ATOM 3509 C C . PHE A 1 440 ? -13.869 8.801 3.866 1.00 97.06 440 PHE A C 1
ATOM 3511 O O . PHE A 1 440 ? -12.894 9.190 4.505 1.00 97.06 440 PHE A O 1
ATOM 3518 N N . ALA A 1 441 ? -14.927 8.246 4.459 1.00 97.06 441 ALA A N 1
ATOM 3519 C CA . ALA A 1 441 ? -15.023 8.018 5.898 1.00 97.06 441 ALA A CA 1
ATOM 3520 C C . ALA A 1 441 ? -13.853 7.167 6.419 1.00 97.06 441 ALA A C 1
ATOM 3522 O O . ALA A 1 441 ? -13.273 7.487 7.452 1.00 97.06 441 ALA A O 1
ATOM 3523 N N . SER A 1 442 ? -13.424 6.146 5.664 1.00 97.69 442 SER A N 1
ATOM 3524 C CA . SER A 1 442 ? -12.260 5.333 6.043 1.00 97.69 442 SER A CA 1
ATOM 3525 C C . SER A 1 442 ? -10.936 6.114 6.080 1.00 97.69 442 SER A C 1
ATOM 3527 O O . SER A 1 442 ? -10.050 5.753 6.852 1.00 97.69 442 SER A O 1
ATOM 3529 N N . LEU A 1 443 ? -10.795 7.187 5.285 1.00 98.00 443 LEU A N 1
ATOM 3530 C CA . LEU A 1 443 ? -9.632 8.085 5.334 1.00 98.00 443 LEU A CA 1
ATOM 3531 C C . LEU A 1 443 ? -9.661 8.973 6.578 1.00 98.00 443 LEU A C 1
ATOM 3533 O O . LEU A 1 443 ? -8.632 9.152 7.225 1.00 98.00 443 LEU A O 1
ATOM 3537 N N . ASP A 1 444 ? -10.835 9.502 6.915 1.00 98.00 444 ASP A N 1
ATOM 3538 C CA . ASP A 1 444 ? -11.028 10.325 8.107 1.00 98.00 444 ASP A CA 1
ATOM 3539 C C . ASP A 1 444 ? -10.777 9.516 9.390 1.00 98.00 444 ASP A C 1
ATOM 3541 O O . ASP A 1 444 ? -9.909 9.866 10.189 1.00 98.00 444 ASP A O 1
ATOM 3545 N N . VAL A 1 445 ? -11.435 8.359 9.529 1.00 96.75 445 VAL A N 1
ATOM 3546 C CA . VAL A 1 445 ? -11.223 7.441 10.660 1.00 96.75 445 VAL A CA 1
ATOM 3547 C C . VAL A 1 445 ? -9.768 6.980 10.728 1.00 96.75 445 VAL A C 1
ATOM 3549 O O . VAL A 1 445 ? -9.152 7.050 11.791 1.00 96.75 445 VAL A O 1
ATOM 3552 N N . GLY A 1 446 ? -9.185 6.575 9.595 1.00 96.25 446 GLY A N 1
ATOM 3553 C CA . GLY A 1 446 ? -7.788 6.149 9.528 1.00 96.25 446 GLY A CA 1
ATOM 3554 C C . GLY A 1 446 ? -6.800 7.225 9.985 1.00 96.25 446 GLY A C 1
ATOM 3555 O O . GLY A 1 446 ? -5.810 6.903 10.641 1.00 96.25 446 GLY A O 1
ATOM 3556 N N . ALA A 1 447 ? -7.073 8.501 9.693 1.00 96.81 447 ALA A N 1
ATOM 3557 C CA . ALA A 1 447 ? -6.273 9.610 10.199 1.00 96.81 447 ALA A CA 1
ATOM 3558 C C . ALA A 1 447 ? -6.431 9.773 11.717 1.00 96.81 447 ALA A C 1
ATOM 3560 O O . ALA A 1 447 ? -5.425 9.863 12.421 1.00 96.81 447 ALA A O 1
ATOM 3561 N N . GLN A 1 448 ? -7.663 9.758 12.236 1.00 95.25 448 GLN A N 1
ATOM 3562 C CA . GLN A 1 448 ? -7.917 9.912 13.675 1.00 95.25 448 GLN A CA 1
ATOM 3563 C C . GLN A 1 448 ? -7.311 8.779 14.509 1.00 95.25 448 GLN A C 1
ATOM 3565 O O . GLN A 1 448 ? -6.792 9.043 15.590 1.00 95.25 448 GLN A O 1
ATOM 3570 N N . MET A 1 449 ? -7.272 7.545 13.991 1.00 93.69 449 MET A N 1
ATOM 3571 C CA . MET A 1 449 ? -6.589 6.425 14.655 1.00 93.69 449 MET A CA 1
ATOM 3572 C C . MET A 1 449 ? -5.100 6.697 14.914 1.00 93.69 449 MET A C 1
ATOM 3574 O O . MET A 1 449 ? -4.529 6.137 15.844 1.00 93.69 449 MET A O 1
ATOM 3578 N N . MET A 1 450 ? -4.460 7.535 14.094 1.00 95.38 450 MET A N 1
ATOM 3579 C CA . MET A 1 450 ? -3.038 7.874 14.219 1.00 95.38 450 MET A CA 1
ATOM 3580 C C . MET A 1 450 ? -2.787 9.141 15.054 1.00 95.38 450 MET A C 1
ATOM 3582 O O . MET A 1 450 ? -1.646 9.585 15.188 1.00 95.38 450 MET A O 1
ATOM 3586 N N . LYS A 1 451 ? -3.839 9.769 15.586 1.00 93.06 451 LYS A N 1
ATOM 3587 C CA . LYS A 1 451 ? -3.738 11.027 16.327 1.00 93.06 451 LYS A CA 1
ATOM 3588 C C . LYS A 1 451 ? -3.118 10.806 17.706 1.00 93.06 451 LYS A C 1
ATOM 3590 O O . LYS A 1 451 ? -3.581 9.986 18.487 1.00 93.06 451 LYS A O 1
ATOM 3595 N N . GLY A 1 452 ? -2.127 11.628 18.043 1.00 90.75 452 GLY A N 1
ATOM 3596 C CA . GLY A 1 452 ? -1.556 11.669 19.388 1.00 90.75 452 GLY A CA 1
ATOM 3597 C C . GLY A 1 452 ? -0.803 10.393 19.772 1.00 90.75 452 GLY A C 1
ATOM 3598 O O . GLY A 1 452 ? -0.215 9.718 18.928 1.00 90.75 452 GLY A O 1
ATOM 3599 N N . ARG A 1 453 ? -0.793 10.092 21.075 1.00 89.50 453 ARG A N 1
ATOM 3600 C CA . ARG A 1 453 ? 0.019 9.013 21.654 1.00 89.50 453 ARG A CA 1
ATOM 3601 C C . ARG A 1 453 ? -0.468 7.614 21.268 1.00 89.50 453 ARG A C 1
ATOM 3603 O O . ARG A 1 453 ? 0.354 6.713 21.144 1.00 89.50 453 ARG A O 1
ATOM 3610 N N . SER A 1 454 ? -1.768 7.431 21.052 1.00 87.12 454 SER A N 1
ATOM 3611 C CA . SER A 1 454 ? -2.343 6.136 20.667 1.00 87.12 454 SER A CA 1
ATOM 3612 C C . SER A 1 454 ? -1.785 5.645 19.328 1.00 87.12 454 SER A C 1
ATOM 3614 O O . SER A 1 454 ? -1.325 4.508 19.234 1.00 87.12 454 SER A O 1
ATOM 3616 N N . GLY A 1 455 ? -1.725 6.525 18.323 1.00 91.62 455 GLY A N 1
ATOM 3617 C CA . GLY A 1 455 ? -1.111 6.232 17.027 1.00 91.62 455 GLY A CA 1
ATOM 3618 C C . GLY A 1 455 ? 0.355 5.814 17.143 1.00 91.62 455 GLY A C 1
ATOM 3619 O O . GLY A 1 455 ? 0.779 4.863 16.489 1.00 91.62 455 GLY A O 1
ATOM 3620 N N . GLU A 1 456 ? 1.115 6.484 18.010 1.00 93.75 456 GLU A N 1
ATOM 3621 C CA . GLU A 1 456 ? 2.526 6.170 18.249 1.00 93.75 456 GLU A CA 1
ATOM 3622 C C . GLU A 1 456 ? 2.714 4.792 18.893 1.00 93.75 456 GLU A C 1
ATOM 3624 O O . GLU A 1 456 ? 3.544 4.003 18.448 1.00 93.75 456 GLU A O 1
ATOM 3629 N N . VAL A 1 457 ? 1.891 4.468 19.892 1.00 91.25 457 VAL A N 1
ATOM 3630 C CA . VAL A 1 457 ? 1.931 3.182 20.605 1.00 91.25 457 VAL A CA 1
ATOM 3631 C C . VAL A 1 457 ? 1.577 2.015 19.681 1.00 91.25 457 VAL A C 1
ATOM 3633 O O . VAL A 1 457 ? 2.232 0.978 19.743 1.00 91.25 457 VAL A O 1
ATOM 3636 N N . LEU A 1 458 ? 0.606 2.183 18.775 1.00 92.50 458 LEU A N 1
ATOM 3637 C CA . LEU A 1 458 ? 0.269 1.156 17.777 1.00 92.50 458 LEU A CA 1
ATOM 3638 C C . LEU A 1 458 ? 1.475 0.788 16.897 1.00 92.50 458 LEU A C 1
ATOM 3640 O O . LEU A 1 458 ? 1.684 -0.386 16.571 1.00 92.50 458 LEU A O 1
ATOM 3644 N N . TRP A 1 459 ? 2.278 1.781 16.508 1.00 95.44 459 TRP A N 1
ATOM 3645 C CA . TRP A 1 459 ? 3.481 1.558 15.707 1.00 95.44 459 TRP A CA 1
ATOM 3646 C C . TRP A 1 459 ? 4.670 1.065 16.531 1.00 95.44 459 TRP A C 1
ATOM 3648 O O . TRP A 1 459 ? 5.397 0.204 16.037 1.00 95.44 459 TRP A O 1
ATOM 3658 N N . ASP A 1 460 ? 4.837 1.535 17.769 1.00 94.44 460 ASP A N 1
ATOM 3659 C CA . ASP A 1 460 ? 5.855 1.028 18.700 1.00 94.44 460 ASP A CA 1
ATOM 3660 C C . ASP A 1 460 ? 5.651 -0.476 18.955 1.00 94.44 460 ASP A C 1
ATOM 3662 O O . ASP A 1 460 ? 6.560 -1.275 18.717 1.00 94.44 460 ASP A O 1
ATOM 3666 N N . ASP A 1 461 ? 4.426 -0.899 19.291 1.00 92.31 461 ASP A N 1
ATOM 3667 C CA . ASP A 1 461 ? 4.073 -2.315 19.480 1.00 92.31 461 ASP A CA 1
ATOM 3668 C C . ASP A 1 461 ? 4.361 -3.150 18.214 1.00 92.31 461 ASP A C 1
ATOM 3670 O O . ASP A 1 461 ? 4.911 -4.255 18.289 1.00 92.31 461 ASP A O 1
ATOM 3674 N N . THR A 1 462 ? 4.055 -2.603 17.031 1.00 95.31 462 THR A N 1
ATOM 3675 C CA . THR A 1 462 ? 4.313 -3.263 15.737 1.00 95.31 462 THR A CA 1
ATOM 3676 C C . THR A 1 462 ? 5.811 -3.461 15.482 1.00 95.31 462 THR A C 1
ATOM 3678 O O . THR A 1 462 ? 6.237 -4.553 15.089 1.00 95.31 462 THR A O 1
ATOM 3681 N N . ILE A 1 463 ? 6.623 -2.426 15.719 1.00 96.94 463 ILE A N 1
ATOM 3682 C CA . ILE A 1 463 ? 8.080 -2.471 15.535 1.00 96.94 463 ILE A CA 1
ATOM 3683 C C . ILE A 1 463 ? 8.698 -3.478 16.506 1.00 96.94 463 ILE A C 1
ATOM 3685 O O . ILE A 1 463 ? 9.514 -4.311 16.099 1.00 96.94 463 ILE A O 1
ATOM 3689 N N . ARG A 1 464 ? 8.264 -3.466 17.770 1.00 96.50 464 ARG A N 1
ATOM 3690 C CA . ARG A 1 464 ? 8.721 -4.404 18.805 1.00 96.50 464 ARG A CA 1
ATOM 3691 C C . ARG A 1 464 ? 8.406 -5.849 18.445 1.00 96.50 464 ARG A C 1
ATOM 3693 O O . ARG A 1 464 ? 9.304 -6.689 18.501 1.00 96.50 464 ARG A O 1
ATOM 3700 N N . LEU A 1 465 ? 7.187 -6.134 17.982 1.00 95.25 465 LEU A N 1
ATOM 3701 C CA . LEU A 1 465 ? 6.828 -7.460 17.471 1.00 95.25 465 LEU A CA 1
ATOM 3702 C C . LEU A 1 465 ? 7.742 -7.877 16.306 1.00 95.25 465 LEU A C 1
ATOM 3704 O O . LEU A 1 465 ? 8.220 -9.013 16.256 1.00 95.25 465 LEU A O 1
ATOM 3708 N N . GLY A 1 466 ? 8.024 -6.951 15.385 1.00 96.94 466 GLY A N 1
ATOM 3709 C CA . GLY A 1 466 ? 8.937 -7.170 14.265 1.00 96.94 466 GLY A CA 1
ATOM 3710 C C . GLY A 1 466 ? 10.377 -7.480 14.678 1.00 96.94 466 GLY A C 1
ATOM 3711 O O . GLY A 1 466 ? 11.029 -8.311 14.034 1.00 96.94 466 GLY A O 1
ATOM 3712 N N . ILE A 1 467 ? 10.865 -6.843 15.745 1.00 98.06 467 ILE A N 1
ATOM 3713 C CA . ILE A 1 467 ? 12.182 -7.088 16.345 1.00 98.06 467 ILE A CA 1
ATOM 3714 C C . ILE A 1 467 ? 12.220 -8.471 17.000 1.00 98.06 467 ILE A C 1
ATOM 3716 O O . ILE A 1 467 ? 13.104 -9.269 16.680 1.00 98.06 467 ILE A O 1
ATOM 3720 N N . GLU A 1 468 ? 11.250 -8.788 17.859 1.00 96.94 468 GLU A N 1
ATOM 3721 C CA . GLU A 1 468 ? 11.178 -10.082 18.551 1.00 96.94 468 GLU A CA 1
ATOM 3722 C C . GLU A 1 468 ? 11.097 -11.253 17.569 1.00 96.94 468 GLU A C 1
ATOM 3724 O O . GLU A 1 468 ? 11.776 -12.270 17.730 1.00 96.94 468 GLU A O 1
ATOM 3729 N N . LEU A 1 469 ? 10.340 -11.089 16.483 1.00 96.88 469 LEU A N 1
ATOM 3730 C CA . LEU A 1 469 ? 10.250 -12.091 15.427 1.00 96.88 469 LEU A CA 1
ATOM 3731 C C . LEU A 1 469 ? 11.613 -12.354 14.763 1.00 96.88 469 LEU A C 1
ATOM 3733 O O . LEU A 1 469 ? 11.985 -13.511 14.555 1.00 96.88 469 LEU A O 1
ATOM 3737 N N . ARG A 1 470 ? 12.397 -11.307 14.479 1.00 98.06 470 ARG A N 1
ATOM 3738 C CA . ARG A 1 470 ? 13.757 -11.449 13.923 1.00 98.06 470 ARG A CA 1
ATOM 3739 C C . ARG A 1 470 ? 14.697 -12.152 14.893 1.00 98.06 470 ARG A C 1
ATOM 3741 O O . ARG A 1 470 ? 15.404 -13.077 14.489 1.00 98.06 470 ARG A O 1
ATOM 3748 N N . LYS A 1 471 ? 14.665 -11.758 16.169 1.00 97.81 471 LYS A N 1
ATOM 3749 C CA . LYS A 1 471 ? 15.454 -12.397 17.231 1.00 97.81 471 LYS A CA 1
ATOM 3750 C C . LYS A 1 471 ? 15.112 -13.874 17.360 1.00 97.81 471 LYS A C 1
ATOM 3752 O O . LYS A 1 471 ? 16.014 -14.707 17.392 1.00 97.81 471 LYS A O 1
ATOM 3757 N N . LYS A 1 472 ? 13.821 -14.222 17.346 1.00 97.12 472 LYS A N 1
ATOM 3758 C CA . LYS A 1 472 ? 13.373 -15.616 17.413 1.00 97.12 472 LYS A CA 1
ATOM 3759 C C . LYS A 1 472 ? 13.862 -16.431 16.217 1.00 97.12 472 LYS A C 1
ATOM 3761 O O . LYS A 1 472 ? 14.311 -17.559 16.413 1.00 97.12 472 LYS A O 1
ATOM 3766 N N . ILE A 1 473 ? 13.819 -15.873 15.004 1.00 97.69 473 ILE A N 1
ATOM 3767 C CA . ILE A 1 473 ? 14.344 -16.530 13.795 1.00 97.69 473 ILE A CA 1
ATOM 3768 C C . ILE A 1 473 ? 15.848 -16.802 13.927 1.00 97.69 473 ILE A C 1
ATOM 3770 O O . ILE A 1 473 ? 16.269 -17.932 13.679 1.00 97.69 473 ILE A O 1
ATOM 3774 N N . ARG A 1 474 ? 16.643 -15.832 14.401 1.00 96.88 474 ARG A N 1
ATOM 3775 C CA . ARG A 1 474 ? 18.081 -16.041 14.657 1.00 96.88 474 ARG A CA 1
ATOM 3776 C C . ARG A 1 474 ? 18.354 -17.050 15.768 1.00 96.88 474 ARG A C 1
ATOM 3778 O O . ARG A 1 474 ? 19.240 -17.885 15.621 1.00 96.88 474 ARG A O 1
ATOM 3785 N N . ALA A 1 475 ? 17.573 -17.032 16.846 1.00 96.50 475 ALA A N 1
ATOM 3786 C CA . ALA A 1 475 ? 17.693 -18.016 17.918 1.00 96.50 475 ALA A CA 1
ATOM 3787 C C . ALA A 1 475 ? 17.438 -19.446 17.408 1.00 96.50 475 ALA A C 1
ATOM 3789 O O . ALA A 1 475 ? 18.218 -20.347 17.700 1.00 96.50 475 ALA A O 1
ATOM 3790 N N . MET A 1 476 ? 16.398 -19.646 16.589 1.00 95.56 476 MET A N 1
ATOM 3791 C CA . MET A 1 476 ? 16.127 -20.948 15.964 1.00 95.56 476 MET A CA 1
ATOM 3792 C C . MET A 1 476 ? 17.222 -21.354 14.982 1.00 95.56 476 MET A C 1
ATOM 3794 O O . MET A 1 476 ? 17.602 -22.519 14.936 1.00 95.56 476 MET A O 1
ATOM 3798 N N . ARG A 1 477 ? 17.754 -20.401 14.209 1.00 95.50 477 ARG A N 1
ATOM 3799 C CA . ARG A 1 477 ? 18.886 -20.656 13.320 1.00 95.50 477 ARG A CA 1
ATOM 3800 C C . ARG A 1 477 ? 20.090 -21.198 14.095 1.00 95.50 477 ARG A C 1
ATOM 3802 O O . ARG A 1 477 ? 20.595 -22.252 13.723 1.00 95.50 477 ARG A O 1
ATOM 3809 N N . ARG A 1 478 ? 20.490 -20.528 15.181 1.00 95.00 478 ARG A N 1
ATOM 3810 C CA . ARG A 1 478 ? 21.583 -20.980 16.061 1.00 95.00 478 ARG A CA 1
ATOM 3811 C C . ARG A 1 478 ? 21.302 -22.366 16.637 1.00 95.00 478 ARG A C 1
ATOM 3813 O O . ARG A 1 478 ? 22.160 -23.235 16.580 1.00 95.00 478 ARG A O 1
ATOM 3820 N N . GLU A 1 479 ? 20.076 -22.604 17.102 1.00 95.00 479 GLU A N 1
ATOM 3821 C CA . GLU A 1 479 ? 19.666 -23.911 17.620 1.00 95.00 479 GLU A CA 1
ATOM 3822 C C . GLU A 1 479 ? 19.827 -25.031 16.575 1.00 95.00 479 GLU A C 1
ATOM 3824 O O . GLU A 1 479 ? 20.334 -26.106 16.901 1.00 95.00 479 GLU A O 1
ATOM 3829 N N . PHE A 1 480 ? 19.444 -24.789 15.315 1.00 94.56 480 PHE A N 1
ATOM 3830 C CA . PHE A 1 480 ? 19.668 -25.744 14.226 1.00 94.56 480 PHE A CA 1
ATOM 3831 C C . PHE A 1 480 ? 21.152 -25.907 13.881 1.00 94.56 480 PHE A C 1
ATOM 3833 O O . PHE A 1 480 ? 21.576 -27.020 13.594 1.00 94.56 480 PHE A O 1
ATOM 3840 N N . GLU A 1 481 ? 21.946 -24.838 13.905 1.00 92.88 481 GLU A N 1
ATOM 3841 C CA . GLU A 1 481 ? 23.389 -24.899 13.637 1.00 92.88 481 GLU A CA 1
ATOM 3842 C C . GLU A 1 481 ? 24.154 -25.682 14.724 1.00 92.88 481 GLU A C 1
ATOM 3844 O O . GLU A 1 481 ? 25.086 -26.418 14.397 1.00 92.88 481 GLU A O 1
ATOM 3849 N N . GLU A 1 482 ? 23.737 -25.574 15.991 1.00 93.88 482 GLU A N 1
ATOM 3850 C CA . GLU A 1 482 ? 24.359 -26.240 17.146 1.00 93.88 482 GLU A CA 1
ATOM 3851 C C . GLU A 1 482 ? 23.942 -27.710 17.301 1.00 93.88 482 GLU A C 1
ATOM 3853 O O . GLU A 1 482 ? 24.784 -28.566 17.583 1.00 93.88 482 GLU A O 1
ATOM 3858 N N . LYS A 1 483 ? 22.646 -28.019 17.148 1.00 92.88 483 LYS A N 1
ATOM 3859 C CA . LYS A 1 483 ? 22.105 -29.362 17.438 1.00 92.88 483 LYS A CA 1
ATOM 3860 C C . LYS A 1 483 ? 22.225 -30.340 16.273 1.00 92.88 483 LYS A C 1
ATOM 3862 O O . LYS A 1 483 ? 22.235 -31.550 16.495 1.00 92.88 483 LYS A O 1
ATOM 3867 N N . GLU A 1 484 ? 22.269 -29.847 15.040 1.00 91.31 484 GLU A N 1
ATOM 3868 C CA . GLU A 1 484 ? 22.287 -30.701 13.857 1.00 91.31 484 GLU A CA 1
ATOM 3869 C C . GLU A 1 484 ? 23.705 -31.201 13.555 1.00 91.31 484 GLU A C 1
ATOM 3871 O O . GLU A 1 484 ? 24.668 -30.436 13.448 1.00 91.31 484 GLU A O 1
ATOM 3876 N N . GLN A 1 485 ? 23.851 -32.513 13.386 1.00 89.44 485 GLN A N 1
ATOM 3877 C CA . GLN A 1 485 ? 25.146 -33.124 13.093 1.00 89.44 485 GLN A CA 1
ATOM 3878 C C . GLN A 1 485 ? 25.455 -33.095 11.598 1.00 89.44 485 GLN A C 1
ATOM 3880 O O . GLN A 1 485 ? 26.620 -32.962 11.228 1.00 89.44 485 GLN A O 1
ATOM 3885 N N . ASN A 1 486 ? 24.430 -33.172 10.742 1.00 88.25 486 ASN A N 1
ATOM 3886 C CA . ASN A 1 486 ? 24.606 -33.116 9.297 1.00 88.25 486 ASN A CA 1
ATOM 3887 C C . ASN A 1 486 ? 24.816 -31.660 8.827 1.00 88.25 486 ASN A C 1
ATOM 3889 O O . ASN A 1 486 ? 23.873 -30.867 8.897 1.00 88.25 486 ASN A O 1
ATOM 3893 N N . PRO A 1 487 ? 25.991 -31.295 8.272 1.00 86.38 487 PRO A N 1
ATOM 3894 C CA . PRO A 1 487 ? 26.256 -29.934 7.803 1.00 86.38 487 PRO A CA 1
ATOM 3895 C C . PRO A 1 487 ? 25.231 -29.415 6.789 1.00 86.38 487 PRO A C 1
ATOM 3897 O O . PRO A 1 487 ? 24.888 -28.238 6.811 1.00 86.38 487 PRO A O 1
ATOM 3900 N N . GLU A 1 488 ? 24.671 -30.288 5.948 1.00 84.19 488 GLU A N 1
ATOM 3901 C CA . GLU A 1 488 ? 23.671 -29.908 4.943 1.00 84.19 488 GLU A CA 1
ATOM 3902 C C . GLU A 1 488 ? 22.322 -29.500 5.547 1.00 84.19 488 GLU A C 1
ATOM 3904 O O . GLU A 1 488 ? 21.508 -28.854 4.888 1.00 84.19 488 GLU A O 1
ATOM 3909 N N . ARG A 1 489 ? 22.075 -29.888 6.801 1.00 90.12 489 ARG A N 1
ATOM 3910 C CA . ARG A 1 489 ? 20.867 -29.564 7.561 1.00 90.12 489 ARG A CA 1
ATOM 3911 C C . ARG A 1 489 ? 21.095 -28.400 8.537 1.00 90.12 489 ARG A C 1
ATOM 3913 O O . ARG A 1 489 ? 20.127 -27.910 9.119 1.00 90.12 489 ARG A O 1
ATOM 3920 N N . ARG A 1 490 ? 22.326 -27.879 8.658 1.00 92.62 490 ARG A N 1
ATOM 3921 C CA . ARG A 1 490 ? 22.675 -26.682 9.455 1.00 92.62 490 ARG A CA 1
ATOM 3922 C C . ARG A 1 490 ? 22.320 -25.393 8.717 1.00 92.62 490 ARG A C 1
ATOM 3924 O O . ARG A 1 490 ? 23.181 -24.617 8.316 1.00 92.62 490 ARG A O 1
ATOM 3931 N N . TRP A 1 491 ? 21.031 -25.179 8.493 1.00 94.50 491 TRP A N 1
ATOM 3932 C CA . TRP A 1 491 ? 20.534 -23.969 7.850 1.00 94.50 491 TRP A CA 1
ATOM 3933 C C . TRP A 1 491 ? 19.180 -23.570 8.421 1.00 94.50 491 TRP A C 1
ATOM 3935 O O . TRP A 1 491 ? 18.369 -24.418 8.801 1.00 94.50 491 TRP A O 1
ATOM 3945 N N . PHE A 1 492 ? 18.912 -22.269 8.413 1.00 97.00 492 PHE A N 1
ATOM 3946 C CA . PHE A 1 492 ? 17.579 -21.713 8.594 1.00 97.00 492 PHE A CA 1
ATOM 3947 C C . PHE A 1 492 ? 17.477 -20.377 7.847 1.00 97.00 492 PHE A C 1
ATOM 3949 O O . PHE A 1 492 ? 18.439 -19.931 7.221 1.00 97.00 492 PHE A O 1
ATOM 3956 N N . PHE A 1 493 ? 16.300 -19.758 7.874 1.00 97.38 493 PHE A N 1
ATOM 3957 C CA . PHE A 1 493 ? 16.086 -18.425 7.314 1.00 97.38 493 PHE A CA 1
ATOM 3958 C C . PHE A 1 493 ? 16.833 -17.360 8.127 1.00 97.38 493 PHE A C 1
ATOM 3960 O O . PHE A 1 493 ? 17.003 -17.513 9.336 1.00 97.38 493 PHE A O 1
ATOM 3967 N N . GLU A 1 494 ? 17.227 -16.268 7.473 1.00 95.69 494 GLU A N 1
ATOM 3968 C CA . GLU A 1 494 ? 17.958 -15.161 8.099 1.00 95.69 494 GLU A CA 1
ATOM 3969 C C . GLU A 1 494 ? 17.217 -13.833 7.891 1.00 95.69 494 GLU A C 1
ATOM 3971 O O . GLU A 1 494 ? 16.933 -13.483 6.746 1.00 95.69 494 GLU A O 1
ATOM 3976 N N . PRO A 1 495 ? 16.879 -13.066 8.940 1.00 97.00 495 PRO A N 1
ATOM 3977 C CA . PRO A 1 495 ? 16.312 -11.735 8.753 1.00 97.00 495 PRO A CA 1
ATOM 3978 C C . PRO A 1 495 ? 17.323 -10.755 8.135 1.00 97.00 495 PRO A C 1
ATOM 3980 O O . PRO A 1 495 ? 18.492 -10.729 8.508 1.00 97.00 495 PRO A O 1
ATOM 3983 N N . PHE A 1 496 ? 16.861 -9.896 7.224 1.00 95.88 496 PHE A N 1
ATOM 3984 C CA . PHE A 1 496 ? 17.677 -8.833 6.625 1.00 95.88 496 PHE A CA 1
ATOM 3985 C C . PHE A 1 496 ? 17.870 -7.666 7.612 1.00 95.88 496 PHE A C 1
ATOM 3987 O O . PHE A 1 496 ? 17.150 -6.670 7.563 1.00 95.88 496 PHE A O 1
ATOM 3994 N N . VAL A 1 497 ? 18.804 -7.833 8.549 1.00 95.44 497 VAL A N 1
ATOM 3995 C CA . VAL A 1 497 ? 19.259 -6.836 9.537 1.00 95.44 497 VAL A CA 1
ATOM 3996 C C . VAL A 1 497 ? 20.769 -6.998 9.775 1.00 95.44 497 VAL A C 1
ATOM 3998 O O . VAL A 1 497 ? 21.320 -8.041 9.397 1.00 95.44 497 VAL A O 1
ATOM 4001 N N . PRO A 1 498 ? 21.458 -6.024 10.405 1.00 93.62 498 PRO A N 1
ATOM 4002 C CA . PRO A 1 498 ? 22.879 -6.154 10.713 1.00 93.62 498 PRO A CA 1
ATOM 4003 C C . PRO A 1 498 ? 23.213 -7.451 11.456 1.00 93.62 498 PRO A C 1
ATOM 4005 O O . PRO A 1 498 ? 22.458 -7.922 12.311 1.00 93.62 498 PRO A O 1
ATOM 4008 N N . ASP A 1 499 ? 24.359 -8.049 11.143 1.00 91.31 499 ASP A N 1
ATOM 4009 C CA . ASP A 1 499 ? 24.843 -9.229 11.874 1.00 91.31 499 ASP A CA 1
ATOM 4010 C C . ASP A 1 499 ? 25.375 -8.824 13.246 1.00 91.31 499 ASP A C 1
ATOM 4012 O O . ASP A 1 499 ? 25.051 -9.423 14.275 1.00 91.31 499 ASP A O 1
ATOM 4016 N N . ARG A 1 500 ? 26.173 -7.757 13.252 1.00 91.81 500 ARG A N 1
ATOM 4017 C CA . ARG A 1 500 ? 26.739 -7.150 14.446 1.00 91.81 500 ARG A CA 1
ATOM 4018 C C . ARG A 1 500 ? 26.639 -5.637 14.367 1.00 91.81 500 ARG A C 1
ATOM 4020 O O . ARG A 1 500 ? 26.568 -5.075 13.276 1.00 91.81 500 ARG A O 1
ATOM 4027 N N . VAL A 1 501 ? 26.643 -5.007 15.530 1.00 90.38 501 VAL A N 1
ATOM 4028 C CA . VAL A 1 501 ? 26.563 -3.557 15.694 1.00 90.38 501 VAL A CA 1
ATOM 4029 C C . VAL A 1 501 ? 27.566 -3.108 16.749 1.00 90.38 501 VAL A C 1
ATOM 4031 O O . VAL A 1 501 ? 27.797 -3.806 17.740 1.00 90.38 501 VAL A O 1
ATOM 4034 N N . ALA A 1 502 ? 28.179 -1.949 16.514 1.00 86.06 502 ALA A N 1
ATOM 4035 C CA . ALA A 1 502 ? 29.090 -1.315 17.455 1.00 86.06 502 ALA A CA 1
ATOM 4036 C C . ALA A 1 502 ? 28.300 -0.417 18.414 1.00 86.06 502 ALA A C 1
ATOM 4038 O O . ALA A 1 502 ? 27.571 0.470 17.976 1.00 86.06 502 ALA A O 1
ATOM 4039 N N . ILE A 1 503 ? 28.456 -0.644 19.715 1.00 84.38 503 ILE A N 1
ATOM 4040 C CA . ILE A 1 503 ? 27.779 0.113 20.772 1.00 84.38 503 ILE A CA 1
ATOM 4041 C C . ILE A 1 503 ? 28.837 0.833 21.598 1.00 84.38 503 ILE A C 1
ATOM 4043 O O . ILE A 1 503 ? 29.795 0.178 22.012 1.00 84.38 503 ILE A O 1
ATOM 4047 N N . PRO A 1 504 ? 28.692 2.140 21.865 1.00 81.81 504 PRO A N 1
ATOM 4048 C CA . PRO A 1 504 ? 29.627 2.877 22.706 1.00 81.81 504 PRO A CA 1
ATOM 4049 C C . PRO A 1 504 ? 29.836 2.215 24.076 1.00 81.81 504 PRO A C 1
ATOM 4051 O O . PRO A 1 504 ? 28.881 1.817 24.741 1.00 81.81 504 PRO A O 1
ATOM 4054 N N . ASP A 1 505 ? 31.092 2.120 24.509 1.00 77.88 505 ASP A N 1
ATOM 4055 C CA . ASP A 1 505 ? 31.452 1.663 25.848 1.00 77.88 505 ASP A CA 1
ATOM 4056 C C . ASP A 1 505 ? 31.227 2.810 26.842 1.00 77.88 505 ASP A C 1
ATOM 4058 O O . ASP A 1 505 ? 31.946 3.812 26.855 1.00 77.88 505 ASP A O 1
ATOM 4062 N N . VAL A 1 506 ? 30.211 2.659 27.694 1.00 78.50 506 VAL A N 1
ATOM 4063 C CA . VAL A 1 506 ? 29.843 3.658 28.712 1.00 78.50 506 VAL A CA 1
ATOM 4064 C C . VAL A 1 506 ? 30.972 3.869 29.733 1.00 78.50 506 VAL A C 1
ATOM 4066 O O . VAL A 1 506 ? 31.081 4.942 30.324 1.00 78.50 506 VAL A O 1
ATOM 4069 N N . SER A 1 507 ? 31.838 2.871 29.933 1.00 77.75 507 SER A N 1
ATOM 4070 C CA . SER A 1 507 ? 32.954 2.924 30.884 1.00 77.75 507 SER A CA 1
ATOM 4071 C C . SER A 1 507 ? 34.245 3.499 30.291 1.00 77.75 507 SER A C 1
ATOM 4073 O O . SER A 1 507 ? 35.141 3.896 31.040 1.00 77.75 507 SER A O 1
ATOM 4075 N N . ARG A 1 508 ? 34.358 3.563 28.957 1.00 75.44 508 ARG A N 1
ATOM 4076 C CA . ARG A 1 508 ? 35.559 4.018 28.243 1.00 75.44 508 ARG A CA 1
ATOM 4077 C C . ARG A 1 508 ? 35.182 4.959 27.094 1.00 75.44 508 ARG A C 1
ATOM 4079 O O . ARG A 1 508 ? 34.863 4.491 26.000 1.00 75.44 508 ARG A O 1
ATOM 4086 N N . PRO A 1 509 ? 35.279 6.284 27.298 1.00 72.50 509 PRO A N 1
ATOM 4087 C CA . PRO A 1 509 ? 34.981 7.267 26.260 1.00 72.50 509 PRO A CA 1
ATOM 4088 C C . PRO A 1 509 ? 35.784 7.001 24.977 1.00 72.50 509 PRO A C 1
ATOM 4090 O O . PRO A 1 509 ? 37.013 6.973 25.003 1.00 72.50 509 PRO A O 1
ATOM 4093 N N . GLY A 1 510 ? 35.085 6.790 23.860 1.00 72.94 510 GLY A N 1
ATOM 4094 C CA . GLY A 1 510 ? 35.685 6.514 22.548 1.00 72.94 510 GLY A CA 1
ATOM 4095 C C . GLY A 1 510 ? 35.927 5.033 22.221 1.00 72.94 510 GLY A C 1
ATOM 4096 O O . GLY A 1 510 ? 36.283 4.730 21.085 1.00 72.94 510 GLY A O 1
ATOM 4097 N N . ALA A 1 511 ? 35.707 4.105 23.159 1.00 79.75 511 ALA A N 1
ATOM 4098 C CA . ALA A 1 511 ? 35.665 2.672 22.864 1.00 79.75 511 ALA A CA 1
ATOM 4099 C C . ALA A 1 511 ? 34.242 2.225 22.483 1.00 79.75 511 ALA A C 1
ATOM 4101 O O . ALA A 1 511 ? 33.257 2.860 22.856 1.00 79.75 511 ALA A O 1
ATOM 4102 N N . ALA A 1 512 ? 34.133 1.124 21.735 1.00 83.50 512 ALA A N 1
ATOM 4103 C CA . ALA A 1 512 ? 32.860 0.509 21.372 1.00 83.50 512 ALA A CA 1
ATOM 4104 C C . ALA A 1 512 ? 32.940 -1.022 21.460 1.00 83.50 512 ALA A C 1
ATOM 4106 O O . ALA A 1 512 ? 33.954 -1.629 21.107 1.00 83.50 512 ALA A O 1
ATOM 4107 N N . HIS A 1 513 ? 31.854 -1.655 21.897 1.00 84.12 513 HIS A N 1
ATOM 4108 C CA . HIS A 1 513 ? 31.680 -3.100 21.880 1.00 84.12 513 HIS A CA 1
ATOM 4109 C C . HIS A 1 513 ? 30.958 -3.522 20.606 1.00 84.12 513 HIS A C 1
ATOM 4111 O O . HIS A 1 513 ? 29.854 -3.064 20.325 1.00 84.12 513 HIS A O 1
ATOM 4117 N N . ASN A 1 514 ? 31.556 -4.439 19.849 1.00 89.62 514 ASN A N 1
ATOM 4118 C CA . ASN A 1 514 ? 30.894 -5.049 18.705 1.00 89.62 514 ASN A CA 1
ATOM 4119 C C . ASN A 1 514 ? 30.095 -6.272 19.174 1.00 89.62 514 ASN A C 1
ATOM 4121 O O . ASN A 1 514 ? 30.695 -7.300 19.504 1.00 89.62 514 ASN A O 1
ATOM 4125 N N . VAL A 1 515 ? 28.765 -6.197 19.194 1.00 93.56 515 VAL A N 1
ATOM 4126 C CA . VAL A 1 515 ? 27.873 -7.269 19.684 1.00 93.56 515 VAL A CA 1
ATOM 4127 C C . VAL A 1 515 ? 26.957 -7.784 18.577 1.00 93.56 515 VAL A C 1
ATOM 4129 O O . VAL A 1 515 ? 26.779 -7.123 17.559 1.00 93.56 515 VAL A O 1
ATOM 4132 N N . ALA A 1 516 ? 26.384 -8.978 18.749 1.00 94.62 516 ALA A N 1
ATOM 4133 C CA . ALA A 1 516 ? 25.394 -9.491 17.804 1.00 94.62 516 ALA A CA 1
ATOM 4134 C C . ALA A 1 516 ? 24.089 -8.688 17.920 1.00 94.62 516 ALA A C 1
ATOM 4136 O O . ALA A 1 516 ? 23.646 -8.375 19.023 1.00 94.62 516 ALA A O 1
ATOM 4137 N N . TRP A 1 517 ? 23.452 -8.363 16.798 1.00 95.88 517 TRP A N 1
ATOM 4138 C CA . TRP A 1 517 ? 22.273 -7.486 16.802 1.00 95.88 517 TRP A CA 1
ATOM 4139 C C . TRP A 1 517 ? 21.119 -8.043 17.658 1.00 95.88 517 TRP A C 1
ATOM 4141 O O . TRP A 1 517 ? 20.467 -7.307 18.391 1.00 95.88 517 TRP A O 1
ATOM 4151 N N . GLU A 1 518 ? 20.906 -9.361 17.656 1.00 95.94 518 GLU A N 1
ATOM 4152 C CA . GLU A 1 518 ? 19.841 -10.013 18.426 1.00 95.94 518 GLU A CA 1
ATOM 4153 C C . GLU A 1 518 ? 20.082 -10.048 19.941 1.00 95.94 518 GLU A C 1
ATOM 4155 O O . GLU A 1 518 ? 19.146 -10.350 20.679 1.00 95.94 518 GLU A O 1
ATOM 4160 N N . THR A 1 519 ? 21.298 -9.745 20.417 1.00 95.44 519 THR A N 1
ATOM 4161 C CA . THR A 1 519 ? 21.587 -9.674 21.861 1.00 95.44 519 THR A CA 1
ATOM 4162 C C . THR A 1 519 ? 21.220 -8.326 22.468 1.00 95.44 519 THR A C 1
ATOM 4164 O O . THR A 1 519 ? 21.213 -8.198 23.689 1.00 95.44 519 THR A O 1
ATOM 4167 N N . LEU A 1 520 ? 20.924 -7.325 21.637 1.00 95.56 520 LEU A N 1
ATOM 4168 C CA . LEU A 1 520 ? 20.472 -6.025 22.108 1.00 95.56 520 LEU A CA 1
ATOM 4169 C C . LEU A 1 520 ? 19.081 -6.080 22.715 1.00 95.56 520 LEU A C 1
ATOM 4171 O O . LEU A 1 520 ? 18.269 -6.931 22.352 1.00 95.56 520 LEU A O 1
ATOM 4175 N N . SER A 1 521 ? 18.771 -5.137 23.604 1.00 96.50 521 SER A N 1
ATOM 4176 C CA . SER A 1 521 ? 17.404 -4.995 24.105 1.00 96.50 521 SER A CA 1
ATOM 4177 C C . SER A 1 521 ? 16.461 -4.557 22.979 1.00 96.50 521 SER A C 1
ATOM 4179 O O . SER A 1 521 ? 16.859 -3.907 22.012 1.00 96.50 521 SER A O 1
ATOM 4181 N N . THR A 1 522 ? 15.193 -4.949 23.068 1.00 97.19 522 THR A N 1
ATOM 4182 C CA . THR A 1 522 ? 14.192 -4.536 22.072 1.00 97.19 522 THR A CA 1
ATOM 4183 C C . THR A 1 522 ? 13.878 -3.049 22.165 1.00 97.19 522 THR A C 1
ATOM 4185 O O . THR A 1 522 ? 13.645 -2.432 21.134 1.00 97.19 522 THR A O 1
ATOM 4188 N N . ASP A 1 523 ? 13.969 -2.459 23.359 1.00 95.44 523 ASP A N 1
ATOM 4189 C CA . ASP A 1 523 ? 13.849 -1.011 23.561 1.00 95.44 523 ASP A CA 1
ATOM 4190 C C . ASP A 1 523 ? 14.921 -0.224 22.802 1.00 95.44 523 ASP A C 1
ATOM 4192 O O . ASP A 1 523 ? 14.617 0.749 22.113 1.00 95.44 523 ASP A O 1
ATOM 4196 N N . GLU A 1 524 ? 16.177 -0.664 22.879 1.00 94.38 524 GLU A N 1
ATOM 4197 C CA . GLU A 1 524 ? 17.283 0.005 22.193 1.00 94.38 524 GLU A CA 1
ATOM 4198 C C . GLU A 1 524 ? 17.124 -0.080 20.669 1.00 94.38 524 GLU A C 1
ATOM 4200 O O . GLU A 1 524 ? 17.264 0.919 19.966 1.00 94.38 524 GLU A O 1
ATOM 4205 N N . LEU A 1 525 ? 16.729 -1.250 20.157 1.00 96.81 525 LEU A N 1
ATOM 4206 C CA . LEU A 1 525 ? 16.446 -1.447 18.734 1.00 96.81 525 LEU A CA 1
ATOM 4207 C C . LEU A 1 525 ? 15.233 -0.640 18.253 1.00 96.81 525 LEU A C 1
ATOM 4209 O O . LEU A 1 525 ? 15.249 -0.138 17.132 1.00 96.81 525 LEU A O 1
ATOM 4213 N N . ALA A 1 526 ? 14.191 -0.501 19.073 1.00 96.69 526 ALA A N 1
ATOM 4214 C CA . ALA A 1 526 ? 13.001 0.265 18.717 1.00 96.69 526 ALA A CA 1
ATOM 4215 C C . ALA A 1 526 ? 13.268 1.779 18.692 1.00 96.69 526 ALA A C 1
ATOM 4217 O O . ALA A 1 526 ? 12.625 2.498 17.934 1.00 96.69 526 ALA A O 1
ATOM 4218 N N . THR A 1 527 ? 14.233 2.276 19.469 1.00 94.69 527 THR A N 1
ATOM 4219 C CA . THR A 1 527 ? 14.451 3.721 19.657 1.00 94.69 527 THR A CA 1
ATOM 4220 C C . THR A 1 527 ? 15.674 4.280 18.932 1.00 94.69 527 THR A C 1
ATOM 4222 O O . THR A 1 527 ? 15.718 5.483 18.672 1.00 94.69 527 THR A O 1
ATOM 4225 N N . ASN A 1 528 ? 16.652 3.446 18.562 1.00 94.38 528 ASN A N 1
ATOM 4226 C CA . ASN A 1 528 ? 17.903 3.906 17.962 1.00 94.38 528 ASN A CA 1
ATOM 4227 C C . ASN A 1 528 ? 17.977 3.624 16.443 1.00 94.38 528 ASN A C 1
ATOM 4229 O O . ASN A 1 528 ? 18.237 2.487 16.033 1.00 94.38 528 ASN A O 1
ATOM 4233 N N . PRO A 1 529 ? 17.844 4.649 15.576 1.00 93.31 529 PRO A N 1
ATOM 4234 C CA . PRO A 1 529 ? 17.895 4.466 14.125 1.00 93.31 529 PRO A CA 1
ATOM 4235 C C . PRO A 1 529 ? 19.270 4.030 13.607 1.00 93.31 529 PRO A C 1
ATOM 4237 O O . PRO A 1 529 ? 19.339 3.440 12.530 1.00 93.31 529 PRO A O 1
ATOM 4240 N N . ALA A 1 530 ? 20.359 4.273 14.351 1.00 91.50 530 ALA A N 1
ATOM 4241 C CA . ALA A 1 530 ? 21.708 3.845 13.967 1.00 91.50 530 ALA A CA 1
ATOM 4242 C C . ALA A 1 530 ? 21.820 2.317 13.823 1.00 91.50 530 ALA A C 1
ATOM 4244 O O . ALA A 1 530 ? 22.556 1.826 12.974 1.00 91.50 530 ALA A O 1
ATOM 4245 N N . LEU A 1 531 ? 21.019 1.563 14.581 1.00 94.44 531 LEU A N 1
ATOM 4246 C CA . LEU A 1 531 ? 21.027 0.095 14.592 1.00 94.44 531 LEU A CA 1
ATOM 4247 C C . LEU A 1 531 ? 20.335 -0.544 13.375 1.00 94.44 531 LEU A C 1
ATOM 4249 O O . LEU A 1 531 ? 20.280 -1.771 13.262 1.00 94.44 531 LEU A O 1
ATOM 4253 N N . TRP A 1 532 ? 19.818 0.285 12.468 1.00 95.38 532 TRP A N 1
ATOM 4254 C CA . TRP A 1 532 ? 19.151 -0.113 11.228 1.00 95.38 532 TRP A CA 1
ATOM 4255 C C . TRP A 1 532 ? 19.804 0.505 9.986 1.00 95.38 532 TRP A C 1
ATOM 4257 O O . TRP A 1 532 ? 19.302 0.319 8.873 1.00 95.38 532 TRP A O 1
ATOM 4267 N N . GLN A 1 533 ? 20.883 1.275 10.155 1.00 94.25 533 GLN A N 1
ATOM 4268 C CA . GLN A 1 533 ? 21.511 1.995 9.052 1.00 94.25 533 GLN A CA 1
ATOM 4269 C C . GLN A 1 533 ? 22.148 1.051 8.031 1.00 94.25 533 GLN A C 1
ATOM 4271 O O . GLN A 1 533 ? 22.681 -0.013 8.354 1.00 94.25 533 GLN A O 1
ATOM 4276 N N . LEU A 1 534 ? 22.081 1.478 6.771 1.00 94.69 534 LEU A N 1
ATOM 4277 C CA . LEU A 1 534 ? 22.830 0.885 5.674 1.00 94.69 534 LEU A CA 1
ATOM 4278 C C . LEU A 1 534 ? 24.172 1.630 5.581 1.00 94.69 534 LEU A C 1
ATOM 4280 O O . LEU A 1 534 ? 24.311 2.563 4.790 1.00 94.69 534 LEU A O 1
ATOM 4284 N N . SER A 1 535 ? 25.109 1.292 6.470 1.00 91.25 535 SER A N 1
ATOM 4285 C CA . SER A 1 535 ? 26.405 1.974 6.575 1.00 91.25 535 SER A CA 1
ATOM 4286 C C . SER A 1 535 ? 27.411 1.448 5.538 1.00 91.25 535 SER A C 1
ATOM 4288 O O . SER A 1 535 ? 27.563 0.231 5.417 1.00 91.25 535 SER A O 1
ATOM 4290 N N . PRO A 1 536 ? 28.163 2.327 4.845 1.00 89.88 536 PRO A N 1
ATOM 4291 C CA . PRO A 1 536 ? 29.125 1.954 3.805 1.00 89.88 536 PRO A CA 1
ATOM 4292 C C . PRO A 1 536 ? 30.224 1.001 4.293 1.00 89.88 536 PRO A C 1
ATOM 4294 O O . PRO A 1 536 ? 30.715 0.196 3.509 1.00 89.88 536 PRO A O 1
ATOM 4297 N N . ASP A 1 537 ? 30.563 1.040 5.583 1.00 84.56 537 ASP A N 1
ATOM 4298 C CA . ASP A 1 537 ? 31.606 0.198 6.182 1.00 84.56 537 ASP A CA 1
ATOM 4299 C C . ASP A 1 537 ? 31.125 -1.227 6.524 1.00 84.56 537 ASP A C 1
ATOM 4301 O O . ASP A 1 537 ? 31.865 -2.020 7.113 1.00 84.56 537 ASP A O 1
ATOM 4305 N N . THR A 1 538 ? 29.875 -1.576 6.192 1.00 86.31 538 THR A N 1
ATOM 4306 C CA . THR A 1 538 ? 29.284 -2.876 6.523 1.00 86.31 538 THR A CA 1
ATOM 4307 C C . THR A 1 538 ? 28.833 -3.647 5.285 1.00 86.31 538 THR A C 1
ATOM 4309 O O . THR A 1 538 ? 28.232 -3.101 4.368 1.00 86.31 538 THR A O 1
ATOM 4312 N N . ASN A 1 539 ? 29.064 -4.963 5.278 1.00 87.12 539 ASN A N 1
ATOM 4313 C CA . ASN A 1 539 ? 28.764 -5.800 4.107 1.00 87.12 539 ASN A CA 1
ATOM 4314 C C . ASN A 1 539 ? 27.410 -6.527 4.188 1.00 87.12 539 ASN A C 1
ATOM 4316 O O . ASN A 1 539 ? 26.964 -7.098 3.196 1.00 87.12 539 ASN A O 1
ATOM 4320 N N . TRP A 1 540 ? 26.722 -6.505 5.339 1.00 90.88 540 TRP A N 1
ATOM 4321 C CA . TRP A 1 540 ? 25.529 -7.334 5.577 1.00 90.88 540 TRP A CA 1
ATOM 4322 C C . TRP A 1 540 ? 24.377 -7.051 4.598 1.00 90.88 540 TRP A C 1
ATOM 4324 O O . TRP A 1 540 ? 23.603 -7.961 4.292 1.00 90.88 540 TRP A O 1
ATOM 4334 N N . HIS A 1 541 ? 24.266 -5.808 4.116 1.00 92.75 541 HIS A N 1
ATOM 4335 C CA . HIS A 1 541 ? 23.215 -5.370 3.198 1.00 92.75 541 HIS A CA 1
ATOM 4336 C C . HIS A 1 541 ? 23.559 -5.556 1.717 1.00 92.75 541 HIS A C 1
ATOM 4338 O O . HIS A 1 541 ? 22.655 -5.570 0.881 1.00 92.75 541 HIS A O 1
ATOM 4344 N N . GLY A 1 542 ? 24.842 -5.679 1.365 1.00 91.06 542 GLY A N 1
ATOM 4345 C CA . GLY A 1 542 ? 25.300 -5.921 -0.008 1.00 91.06 542 GLY A CA 1
ATOM 4346 C C . GLY A 1 542 ? 25.034 -4.805 -1.032 1.00 91.06 542 GLY A C 1
ATOM 4347 O O . GLY A 1 542 ? 25.200 -5.043 -2.225 1.00 91.06 542 GLY A O 1
ATOM 4348 N N . PHE A 1 543 ? 24.583 -3.616 -0.619 1.00 91.62 543 PHE A N 1
ATOM 4349 C CA . PHE A 1 543 ? 24.487 -2.440 -1.491 1.00 91.62 543 PHE A CA 1
ATOM 4350 C C . PHE A 1 543 ? 25.834 -1.702 -1.614 1.00 91.62 543 PHE A C 1
ATOM 4352 O O . PHE A 1 543 ? 26.438 -1.420 -0.579 1.00 91.62 543 PHE A O 1
ATOM 4359 N N . PRO A 1 544 ? 26.283 -1.364 -2.838 1.00 86.75 544 PRO A N 1
ATOM 4360 C CA . PRO A 1 544 ? 27.503 -0.589 -3.063 1.00 86.75 544 PRO A CA 1
ATOM 4361 C C . PRO A 1 544 ? 27.266 0.927 -2.932 1.00 86.75 544 PRO A C 1
ATOM 4363 O O . PRO A 1 544 ? 26.126 1.390 -2.995 1.00 86.75 544 PRO A O 1
ATOM 4366 N N . ASP A 1 545 ? 28.361 1.685 -2.813 1.00 83.88 545 ASP A N 1
ATOM 4367 C CA . ASP A 1 545 ? 28.422 3.150 -2.977 1.00 83.88 545 ASP A CA 1
ATOM 4368 C C . ASP A 1 545 ? 27.420 3.951 -2.118 1.00 83.88 545 ASP A C 1
ATOM 4370 O O . ASP A 1 545 ? 26.809 4.927 -2.564 1.00 83.88 545 ASP A O 1
ATOM 4374 N N . LEU A 1 546 ? 27.233 3.531 -0.863 1.00 89.56 546 LEU A N 1
ATOM 4375 C CA . LEU A 1 546 ? 26.357 4.211 0.090 1.00 89.56 546 LEU A CA 1
ATOM 4376 C C . LEU A 1 546 ? 27.035 5.427 0.731 1.00 89.56 546 LEU A C 1
ATOM 4378 O O . LEU A 1 546 ? 28.236 5.437 0.985 1.00 89.56 546 LEU A O 1
ATOM 4382 N N . ALA A 1 547 ? 26.235 6.444 1.049 1.00 93.06 547 ALA A N 1
ATOM 4383 C CA . ALA A 1 547 ? 26.658 7.549 1.899 1.00 93.06 547 ALA A CA 1
ATOM 4384 C C . ALA A 1 547 ? 26.218 7.316 3.348 1.00 93.06 547 ALA A C 1
ATOM 4386 O O . ALA A 1 547 ? 25.091 6.882 3.595 1.00 93.06 547 ALA A O 1
ATOM 4387 N N . GLU A 1 548 ? 27.093 7.652 4.296 1.00 94.19 548 GLU A N 1
ATOM 4388 C CA . GLU A 1 548 ? 26.821 7.527 5.731 1.00 94.19 548 GLU A CA 1
ATOM 4389 C C . GLU A 1 548 ? 25.520 8.247 6.124 1.00 94.19 548 GLU A C 1
ATOM 4391 O O . GLU A 1 548 ? 25.259 9.376 5.696 1.00 94.19 548 GLU A O 1
ATOM 4396 N N . GLY A 1 549 ? 24.673 7.572 6.906 1.00 93.62 549 GLY A N 1
ATOM 4397 C CA . GLY A 1 549 ? 23.374 8.082 7.357 1.00 93.62 549 GLY A CA 1
ATOM 4398 C C . GLY A 1 549 ? 22.279 8.192 6.282 1.00 93.62 549 GLY A C 1
ATOM 4399 O O . GLY A 1 549 ? 21.104 8.372 6.631 1.00 93.62 549 GLY A O 1
ATOM 4400 N N . PHE A 1 550 ? 22.609 8.032 4.992 1.00 95.62 550 PHE A N 1
ATOM 4401 C CA . PHE A 1 550 ? 21.678 8.293 3.892 1.00 95.62 550 PHE A CA 1
ATOM 4402 C C . PHE A 1 550 ? 20.478 7.352 3.885 1.00 95.62 550 PHE A C 1
ATOM 4404 O O . PHE A 1 550 ? 19.369 7.801 3.605 1.00 95.62 550 PHE A O 1
ATOM 4411 N N . ALA A 1 551 ? 20.656 6.077 4.230 1.00 96.00 551 ALA A N 1
ATOM 4412 C CA . ALA A 1 551 ? 19.577 5.099 4.201 1.00 96.00 551 ALA A CA 1
ATOM 4413 C C . ALA A 1 551 ? 19.573 4.176 5.427 1.00 96.00 551 ALA A C 1
ATOM 4415 O O . ALA A 1 551 ? 20.606 3.919 6.042 1.00 96.00 551 ALA A O 1
ATOM 4416 N N . MET A 1 552 ? 18.392 3.670 5.772 1.00 96.38 552 MET A N 1
ATOM 4417 C CA . MET A 1 552 ? 18.198 2.610 6.765 1.00 96.38 552 MET A CA 1
ATOM 4418 C C . MET A 1 552 ? 17.242 1.549 6.217 1.00 96.38 552 MET A C 1
ATOM 4420 O O . MET A 1 552 ? 16.471 1.829 5.296 1.00 96.38 552 MET A O 1
ATOM 4424 N N . THR A 1 553 ? 17.273 0.348 6.787 1.00 96.31 553 THR A N 1
ATOM 4425 C CA . THR A 1 553 ? 16.232 -0.655 6.537 1.00 96.31 553 THR A CA 1
ATOM 4426 C C . THR A 1 553 ? 15.011 -0.389 7.421 1.00 96.31 553 THR A C 1
ATOM 4428 O O . THR A 1 553 ? 15.135 -0.067 8.598 1.00 96.31 553 THR A O 1
ATOM 4431 N N . ASP A 1 554 ? 13.822 -0.548 6.856 1.00 97.00 554 ASP A N 1
ATOM 4432 C CA . ASP A 1 554 ? 12.536 -0.370 7.523 1.00 97.00 554 ASP A CA 1
ATOM 4433 C C . ASP A 1 554 ? 12.243 -1.553 8.472 1.00 97.00 554 ASP A C 1
ATOM 4435 O O . ASP A 1 554 ? 12.094 -2.690 8.001 1.00 97.00 554 ASP A O 1
ATOM 4439 N N . PRO A 1 555 ? 12.117 -1.331 9.794 1.00 96.38 555 PRO A N 1
ATOM 4440 C CA . PRO A 1 555 ? 11.722 -2.374 10.742 1.00 96.38 555 PRO A CA 1
ATOM 4441 C C . PRO A 1 555 ? 10.382 -3.036 10.403 1.00 96.38 555 PRO A C 1
ATOM 4443 O O . PRO A 1 555 ? 10.204 -4.232 10.658 1.00 96.38 555 PRO A O 1
ATOM 4446 N N . ASN A 1 556 ? 9.463 -2.293 9.775 1.00 96.31 556 ASN A N 1
ATOM 4447 C CA . ASN A 1 556 ? 8.126 -2.762 9.415 1.00 96.31 556 ASN A CA 1
ATOM 4448 C C . ASN A 1 556 ? 8.101 -3.602 8.123 1.00 96.31 556 ASN A C 1
ATOM 4450 O O . ASN A 1 556 ? 7.050 -4.117 7.726 1.00 96.31 556 ASN A O 1
ATOM 4454 N N . LYS A 1 557 ? 9.254 -3.799 7.470 1.00 96.38 557 LYS A N 1
ATOM 4455 C CA . LYS A 1 557 ? 9.430 -4.709 6.330 1.00 96.38 557 LYS A CA 1
ATOM 4456 C C . LYS A 1 557 ? 10.201 -5.938 6.793 1.00 96.38 557 LYS A C 1
ATOM 4458 O O . LYS A 1 557 ? 11.424 -5.927 6.888 1.00 96.38 557 LYS A O 1
ATOM 4463 N N . LEU A 1 558 ? 9.502 -7.021 7.132 1.00 97.06 558 LEU A N 1
ATOM 4464 C CA . LEU A 1 558 ? 10.134 -8.290 7.499 1.00 97.06 558 LEU A CA 1
ATOM 4465 C C . LEU A 1 558 ? 10.631 -9.009 6.244 1.00 97.06 558 LEU A C 1
ATOM 4467 O O . LEU A 1 558 ? 9.909 -9.803 5.641 1.00 97.06 558 LEU A O 1
ATOM 4471 N N . THR A 1 559 ? 11.877 -8.735 5.871 1.00 97.56 559 THR A N 1
ATOM 4472 C CA . THR A 1 559 ? 12.574 -9.453 4.802 1.00 97.56 559 THR A CA 1
ATOM 4473 C C . THR A 1 559 ? 13.347 -10.632 5.385 1.00 97.56 559 THR A C 1
ATOM 4475 O O . THR A 1 559 ? 14.206 -10.452 6.248 1.00 97.56 559 THR A O 1
ATOM 4478 N N . LEU A 1 560 ? 13.047 -11.841 4.910 1.00 97.50 560 LEU A N 1
ATOM 4479 C CA . LEU A 1 560 ? 13.744 -13.079 5.249 1.00 97.50 560 LEU A CA 1
ATOM 4480 C C . LEU A 1 560 ? 14.554 -13.561 4.050 1.00 97.50 560 LEU A C 1
ATOM 4482 O O . LEU A 1 560 ? 14.012 -13.768 2.964 1.00 97.50 560 LEU A O 1
ATOM 4486 N N . LEU A 1 561 ? 15.844 -13.772 4.261 1.00 96.38 561 LEU A N 1
ATOM 4487 C CA . LEU A 1 561 ? 16.760 -14.363 3.306 1.00 96.38 561 LEU A CA 1
ATOM 4488 C C . LEU A 1 561 ? 16.728 -15.887 3.417 1.00 96.38 561 LEU A C 1
ATOM 4490 O O . LEU A 1 561 ? 16.697 -16.467 4.506 1.00 96.38 561 LEU A O 1
ATOM 4494 N N . THR A 1 562 ? 16.766 -16.535 2.262 1.00 96.25 562 THR A N 1
ATOM 4495 C CA . THR A 1 562 ? 16.916 -17.985 2.124 1.00 96.25 562 THR A CA 1
ATOM 4496 C C . THR A 1 562 ? 18.362 -18.323 1.744 1.00 96.25 562 THR A C 1
ATOM 4498 O O . THR A 1 562 ? 18.974 -17.521 1.032 1.00 96.25 562 THR A O 1
ATOM 4501 N N . PRO A 1 563 ? 18.902 -19.502 2.107 1.00 95.44 563 PRO A N 1
ATOM 4502 C CA . PRO A 1 563 ? 20.226 -19.937 1.654 1.00 95.44 563 PRO A CA 1
ATOM 4503 C C . PRO A 1 563 ? 20.398 -19.834 0.131 1.00 95.44 563 PRO A C 1
ATOM 4505 O O . PRO A 1 563 ? 19.455 -20.105 -0.612 1.00 95.44 563 PRO A O 1
ATOM 4508 N N . GLY A 1 564 ? 21.592 -19.473 -0.341 1.00 94.38 564 GLY A N 1
ATOM 4509 C CA . GLY A 1 564 ? 21.903 -19.417 -1.778 1.00 94.38 564 GLY A CA 1
ATOM 4510 C C . GLY A 1 564 ? 23.003 -18.435 -2.174 1.00 94.38 564 GLY A C 1
ATOM 4511 O O . GLY A 1 564 ? 23.559 -18.557 -3.261 1.00 94.38 564 GLY A O 1
ATOM 4512 N N . PHE A 1 565 ? 23.367 -17.508 -1.292 1.00 94.00 565 PHE A N 1
ATOM 4513 C CA . PHE A 1 565 ? 24.462 -16.566 -1.511 1.00 94.00 565 PHE A CA 1
ATOM 4514 C C . PHE A 1 565 ? 25.422 -16.585 -0.329 1.00 94.00 565 PHE A C 1
ATOM 4516 O O . PHE A 1 565 ? 24.992 -16.696 0.822 1.00 94.00 565 PHE A O 1
ATOM 4523 N N . ASP A 1 566 ? 26.708 -16.445 -0.620 1.00 89.88 566 ASP A N 1
ATOM 4524 C CA . ASP A 1 566 ? 27.705 -16.080 0.372 1.00 89.88 566 ASP A CA 1
ATOM 4525 C C . ASP A 1 566 ? 27.503 -14.605 0.750 1.00 89.88 566 ASP A C 1
ATOM 4527 O O . ASP A 1 566 ? 27.454 -13.725 -0.109 1.00 89.88 566 ASP A O 1
ATOM 4531 N N . ARG A 1 567 ? 27.336 -14.327 2.045 1.00 82.00 567 ARG A N 1
ATOM 4532 C CA . ARG A 1 567 ? 26.980 -12.981 2.522 1.00 82.00 567 ARG A CA 1
ATOM 4533 C C . ARG A 1 567 ? 28.151 -12.002 2.516 1.00 82.00 567 ARG A C 1
ATOM 4535 O O . ARG A 1 567 ? 27.908 -10.801 2.520 1.00 82.00 567 ARG A O 1
ATOM 4542 N N . ALA A 1 568 ? 29.388 -12.493 2.541 1.00 80.81 568 ALA A N 1
ATOM 4543 C CA . ALA A 1 568 ? 30.573 -11.642 2.558 1.00 80.81 568 ALA A CA 1
ATOM 4544 C C . ALA A 1 568 ? 30.933 -11.162 1.148 1.00 80.81 568 ALA A C 1
ATOM 4546 O O . ALA A 1 568 ? 31.369 -10.029 0.971 1.00 80.81 568 ALA A O 1
ATOM 4547 N N . THR A 1 569 ? 30.739 -12.027 0.155 1.00 85.62 569 THR A N 1
ATOM 4548 C CA . THR A 1 569 ? 31.140 -11.792 -1.238 1.00 85.62 569 THR A CA 1
ATOM 4549 C C . THR A 1 569 ? 29.967 -11.462 -2.159 1.00 85.62 569 THR A C 1
ATOM 4551 O O . THR A 1 569 ? 30.178 -10.905 -3.231 1.00 85.62 569 THR A O 1
ATOM 4554 N N . GLY A 1 570 ? 28.736 -11.825 -1.784 1.00 86.81 570 GLY A N 1
ATOM 4555 C CA . GLY A 1 570 ? 27.558 -11.729 -2.650 1.00 86.81 570 GLY A CA 1
ATOM 4556 C C . GLY A 1 570 ? 27.516 -12.781 -3.765 1.00 86.81 570 GLY A C 1
ATOM 4557 O O . GLY A 1 570 ? 26.598 -12.758 -4.584 1.00 86.81 570 GLY A O 1
ATOM 4558 N N . ALA A 1 571 ? 28.477 -13.709 -3.813 1.00 91.62 571 ALA A N 1
ATOM 4559 C CA . ALA A 1 571 ? 28.533 -14.756 -4.826 1.00 91.62 571 ALA A CA 1
ATOM 4560 C C . ALA A 1 571 ? 27.502 -15.863 -4.558 1.00 91.62 571 ALA A C 1
ATOM 4562 O O . ALA A 1 571 ? 27.162 -16.162 -3.411 1.00 91.62 571 ALA A O 1
ATOM 4563 N N . TYR A 1 572 ? 27.029 -16.524 -5.616 1.00 94.12 572 TYR A N 1
ATOM 4564 C CA . TYR A 1 572 ? 26.185 -17.710 -5.473 1.00 94.12 572 TYR A CA 1
ATOM 4565 C C . TYR A 1 572 ? 26.925 -18.825 -4.725 1.00 94.12 572 TYR A C 1
ATOM 4567 O O . TYR A 1 572 ? 27.974 -19.301 -5.170 1.00 94.12 572 TYR A O 1
ATOM 4575 N N . ALA A 1 573 ? 26.325 -19.301 -3.636 1.00 93.75 573 ALA A N 1
ATOM 4576 C CA . ALA A 1 573 ? 26.784 -20.488 -2.928 1.00 93.75 573 ALA A CA 1
ATOM 4577 C C . ALA A 1 573 ? 26.566 -21.751 -3.781 1.00 93.75 573 ALA A C 1
ATOM 4579 O O . ALA A 1 573 ? 25.778 -21.757 -4.730 1.00 93.75 573 ALA A O 1
ATOM 4580 N N . GLU A 1 574 ? 27.238 -22.852 -3.444 1.00 91.56 574 GLU A N 1
ATOM 4581 C CA . GLU A 1 574 ? 27.059 -24.125 -4.155 1.00 91.56 574 GLU A CA 1
ATOM 4582 C C . GLU A 1 574 ? 25.630 -24.677 -4.002 1.00 91.56 574 GLU A C 1
ATOM 4584 O O . GLU A 1 574 ? 25.022 -25.127 -4.976 1.00 91.56 574 GLU A O 1
ATOM 4589 N N . HIS A 1 575 ? 25.072 -24.570 -2.794 1.00 91.00 575 HIS A N 1
ATOM 4590 C CA . HIS A 1 575 ? 23.701 -24.949 -2.467 1.00 91.00 575 HIS A CA 1
ATOM 4591 C C . HIS A 1 575 ? 22.835 -23.719 -2.175 1.00 91.00 575 HIS A C 1
ATOM 4593 O O . HIS A 1 575 ? 23.315 -22.710 -1.657 1.00 91.00 575 HIS A O 1
ATOM 4599 N N . GLY A 1 576 ? 21.538 -23.819 -2.463 1.00 93.88 576 GLY A N 1
ATOM 4600 C CA . GLY A 1 576 ? 20.583 -22.760 -2.182 1.00 93.88 576 GLY A CA 1
ATOM 4601 C C . GLY A 1 576 ? 19.140 -23.231 -2.247 1.00 93.88 576 GLY A C 1
ATOM 4602 O O . GLY A 1 576 ? 18.811 -24.259 -2.843 1.00 93.88 576 GLY A O 1
ATOM 4603 N N . ILE A 1 577 ? 18.280 -22.445 -1.612 1.00 96.50 577 ILE A N 1
ATOM 4604 C CA . ILE A 1 577 ? 16.849 -22.682 -1.466 1.00 96.50 577 ILE A CA 1
ATOM 4605 C C . ILE A 1 577 ? 16.139 -21.474 -2.066 1.00 96.50 577 ILE A C 1
ATOM 4607 O O . ILE A 1 577 ? 16.000 -20.455 -1.397 1.00 96.50 577 ILE A O 1
ATOM 4611 N N . PRO A 1 578 ? 15.697 -21.546 -3.327 1.00 94.38 578 PRO A N 1
ATOM 4612 C CA . PRO A 1 578 ? 15.043 -20.421 -3.975 1.00 94.38 578 PRO A CA 1
ATOM 4613 C C . PRO A 1 578 ? 13.755 -19.998 -3.259 1.00 94.38 578 PRO A C 1
ATOM 4615 O O . PRO A 1 578 ? 12.823 -20.793 -3.088 1.00 94.38 578 PRO A O 1
ATOM 4618 N N . ALA A 1 579 ? 13.655 -18.713 -2.926 1.00 94.44 579 ALA A N 1
ATOM 4619 C CA . ALA A 1 579 ? 12.491 -18.130 -2.266 1.00 94.44 579 ALA A CA 1
ATOM 4620 C C . ALA A 1 579 ? 11.148 -18.367 -2.994 1.00 94.44 579 ALA A C 1
ATOM 4622 O O . ALA A 1 579 ? 10.144 -18.541 -2.301 1.00 94.44 579 ALA A O 1
ATOM 4623 N N . PRO A 1 580 ? 11.061 -18.468 -4.342 1.00 91.69 580 PRO A N 1
ATOM 4624 C CA . PRO A 1 580 ? 9.800 -18.788 -5.013 1.00 91.69 580 PRO A CA 1
ATOM 4625 C C . PRO A 1 580 ? 9.225 -20.161 -4.643 1.00 91.69 580 PRO A C 1
ATOM 4627 O O . PRO A 1 580 ? 8.003 -20.326 -4.663 1.00 91.69 580 PRO A O 1
ATOM 4630 N N . VAL A 1 581 ? 10.077 -21.136 -4.295 1.00 94.31 581 VAL A N 1
ATOM 4631 C CA . VAL A 1 581 ? 9.637 -22.466 -3.836 1.00 94.31 581 VAL A CA 1
ATOM 4632 C C . VAL A 1 581 ? 9.040 -22.353 -2.436 1.00 94.31 581 VAL A C 1
ATOM 4634 O O . VAL A 1 581 ? 7.918 -22.807 -2.209 1.00 94.31 581 VAL A O 1
ATOM 4637 N N . VAL A 1 582 ? 9.736 -21.658 -1.532 1.00 97.44 582 VAL A N 1
ATOM 4638 C CA . VAL A 1 582 ? 9.254 -21.395 -0.167 1.00 97.44 582 VAL A CA 1
ATOM 4639 C C . VAL A 1 582 ? 7.938 -20.615 -0.200 1.00 97.44 582 VAL A C 1
ATOM 4641 O O . VAL A 1 582 ? 6.975 -20.980 0.466 1.00 97.44 582 VAL A O 1
ATOM 4644 N N . ALA A 1 583 ? 7.846 -19.579 -1.033 1.00 95.81 583 ALA A N 1
ATOM 4645 C CA . ALA A 1 583 ? 6.641 -18.774 -1.177 1.00 95.81 583 ALA A CA 1
ATOM 4646 C C . ALA A 1 583 ? 5.452 -19.580 -1.721 1.00 95.81 583 ALA A C 1
ATOM 4648 O O . ALA A 1 583 ? 4.314 -19.327 -1.330 1.00 95.81 583 ALA A O 1
ATOM 4649 N N . GLN A 1 584 ? 5.681 -20.537 -2.629 1.00 94.62 584 GLN A N 1
ATOM 4650 C CA . GLN A 1 584 ? 4.619 -21.436 -3.090 1.00 94.62 584 GLN A CA 1
ATOM 4651 C C . GLN A 1 584 ? 4.140 -22.353 -1.960 1.00 94.62 584 GLN A C 1
ATOM 4653 O O . GLN A 1 584 ? 2.932 -22.481 -1.773 1.00 94.62 584 GLN A O 1
ATOM 4658 N N . TYR A 1 585 ? 5.067 -22.925 -1.187 1.00 97.62 585 TYR A N 1
ATOM 4659 C CA . TYR A 1 585 ? 4.735 -23.724 -0.009 1.00 97.62 585 TYR A CA 1
ATOM 4660 C C . TYR A 1 585 ? 3.906 -22.937 1.006 1.00 97.62 585 TYR A C 1
ATOM 4662 O O . TYR A 1 585 ? 2.838 -23.390 1.416 1.00 97.62 585 TYR A O 1
ATOM 4670 N N . LEU A 1 586 ? 4.354 -21.734 1.367 1.00 97.44 586 LEU A N 1
ATOM 4671 C CA . LEU A 1 586 ? 3.648 -20.890 2.326 1.00 97.44 586 LEU A CA 1
ATOM 4672 C C . LEU A 1 586 ? 2.222 -20.576 1.849 1.00 97.44 586 LEU A C 1
ATOM 4674 O O . LEU A 1 586 ? 1.289 -20.692 2.640 1.00 97.44 586 LEU A O 1
ATOM 4678 N N . ARG A 1 587 ? 2.020 -20.277 0.555 1.00 95.56 587 ARG A N 1
ATOM 4679 C CA . ARG A 1 587 ? 0.686 -19.983 -0.006 1.00 95.56 587 ARG A CA 1
ATOM 4680 C C . ARG A 1 587 ? -0.277 -21.163 0.103 1.00 95.56 587 ARG A C 1
ATOM 4682 O O . ARG A 1 587 ? -1.427 -20.956 0.481 1.00 95.56 587 ARG A O 1
ATOM 4689 N N . GLU A 1 588 ? 0.180 -22.380 -0.188 1.00 95.31 588 GLU A N 1
ATOM 4690 C CA . GLU A 1 588 ? -0.643 -23.591 -0.017 1.00 95.31 588 GLU A CA 1
ATOM 4691 C C . GLU A 1 588 ? -0.946 -23.873 1.463 1.00 95.31 588 GLU A C 1
ATOM 4693 O O . GLU A 1 588 ? -1.993 -24.421 1.794 1.00 95.31 588 GLU A O 1
ATOM 4698 N N . ASN A 1 589 ? -0.093 -23.379 2.362 1.00 95.19 589 ASN A N 1
ATOM 4699 C CA . ASN A 1 589 ? -0.291 -23.405 3.811 1.00 95.19 589 ASN A CA 1
ATOM 4700 C C . ASN A 1 589 ? -0.908 -22.103 4.359 1.00 95.19 589 ASN A C 1
ATOM 4702 O O . ASN A 1 589 ? -0.774 -21.798 5.542 1.00 95.19 589 ASN A O 1
ATOM 4706 N N . ARG A 1 590 ? -1.619 -21.342 3.510 1.00 94.75 590 ARG A N 1
ATOM 4707 C CA . ARG A 1 590 ? -2.407 -20.144 3.872 1.00 94.75 590 ARG A CA 1
ATOM 4708 C C . ARG A 1 590 ? -1.594 -18.980 4.460 1.00 94.75 590 ARG A C 1
ATOM 4710 O O . ARG A 1 590 ? -2.159 -18.080 5.075 1.00 94.75 590 ARG A O 1
ATOM 4717 N N . ILE A 1 591 ? -0.285 -18.953 4.219 1.00 95.44 591 ILE A N 1
ATOM 4718 C CA . ILE A 1 591 ? 0.613 -17.848 4.562 1.00 95.44 591 ILE A CA 1
ATOM 4719 C C . ILE A 1 591 ? 1.033 -17.163 3.262 1.00 95.44 591 ILE A C 1
ATOM 4721 O O . ILE A 1 591 ? 1.714 -17.741 2.417 1.00 95.44 591 ILE A O 1
ATOM 4725 N N . VAL A 1 592 ? 0.633 -15.908 3.080 1.00 93.31 592 VAL A N 1
ATOM 4726 C CA . VAL A 1 592 ? 0.927 -15.167 1.849 1.00 93.31 592 VAL A CA 1
ATOM 4727 C C . VAL A 1 592 ? 2.070 -14.186 2.109 1.00 93.31 592 VAL A C 1
ATOM 4729 O O . VAL A 1 592 ? 1.848 -13.194 2.802 1.00 93.31 592 VAL A O 1
ATOM 4732 N N . PRO A 1 593 ? 3.283 -14.428 1.574 1.00 93.56 593 PRO A N 1
ATOM 4733 C CA . PRO A 1 593 ? 4.303 -13.390 1.528 1.00 93.56 593 PRO A CA 1
ATOM 4734 C C . PRO A 1 593 ? 3.867 -12.295 0.550 1.00 93.56 593 PRO A C 1
ATOM 4736 O O . PRO A 1 593 ? 3.326 -12.590 -0.522 1.00 93.56 593 PRO A O 1
ATOM 4739 N N . GLU A 1 594 ? 4.148 -11.046 0.910 1.00 91.12 594 GLU A N 1
ATOM 4740 C CA . GLU A 1 594 ? 3.860 -9.862 0.093 1.00 91.12 594 GLU A CA 1
ATOM 4741 C C . GLU A 1 594 ? 4.645 -9.916 -1.227 1.00 91.12 594 GLU A C 1
ATOM 4743 O O . GLU A 1 594 ? 4.111 -9.692 -2.317 1.00 91.12 594 GLU A O 1
ATOM 4748 N N . LYS A 1 595 ? 5.924 -10.288 -1.134 1.00 87.25 595 LYS A N 1
ATOM 4749 C CA . LYS A 1 595 ? 6.846 -10.406 -2.267 1.00 87.25 595 LYS A CA 1
ATOM 4750 C C . LYS A 1 595 ? 7.846 -11.524 -2.032 1.00 87.25 595 LYS A C 1
ATOM 4752 O O . LYS A 1 595 ? 8.125 -11.902 -0.898 1.00 87.25 595 LYS A O 1
ATOM 4757 N N . ASN A 1 596 ? 8.410 -12.024 -3.125 1.00 87.69 596 ASN A N 1
ATOM 4758 C CA . ASN A 1 596 ? 9.635 -12.803 -3.080 1.00 87.69 596 ASN A CA 1
ATOM 4759 C C . ASN A 1 596 ? 10.483 -12.583 -4.339 1.00 87.69 596 ASN A C 1
ATOM 4761 O O . ASN A 1 596 ? 9.931 -12.437 -5.434 1.00 87.69 596 ASN A O 1
ATOM 4765 N N . ASP A 1 597 ? 11.803 -12.611 -4.161 1.00 86.56 597 ASP A N 1
ATOM 4766 C CA . ASP A 1 597 ? 12.805 -12.538 -5.233 1.00 86.56 597 ASP A CA 1
ATOM 4767 C C . ASP A 1 597 ? 13.447 -13.905 -5.475 1.00 86.56 597 ASP A C 1
ATOM 4769 O O . ASP A 1 597 ? 12.778 -14.933 -5.363 1.00 86.56 597 ASP A O 1
ATOM 4773 N N . LEU A 1 598 ? 14.734 -13.914 -5.836 1.00 86.19 598 LEU A N 1
ATOM 4774 C CA . LEU A 1 598 ? 15.547 -15.110 -6.013 1.00 86.19 598 LEU A CA 1
ATOM 4775 C C . LEU A 1 598 ? 15.694 -15.850 -4.678 1.00 86.19 598 LEU A C 1
ATOM 4777 O O . LEU A 1 598 ? 15.324 -17.021 -4.579 1.00 86.19 598 LEU A O 1
ATOM 4781 N N . ASN A 1 599 ? 16.158 -15.143 -3.642 1.00 93.00 599 ASN A N 1
ATOM 4782 C CA . ASN A 1 599 ? 16.474 -15.713 -2.331 1.00 93.00 599 ASN A CA 1
ATOM 4783 C C . ASN A 1 599 ? 16.022 -14.815 -1.160 1.00 93.00 599 ASN A C 1
ATOM 4785 O O . ASN A 1 599 ? 16.634 -14.827 -0.093 1.00 93.00 599 ASN A O 1
ATOM 4789 N N . SER A 1 600 ? 14.948 -14.041 -1.350 1.00 93.94 600 SER A N 1
ATOM 4790 C CA . SER A 1 600 ? 14.317 -13.229 -0.302 1.00 93.94 600 SER A CA 1
ATOM 4791 C C . SER A 1 600 ? 12.787 -13.373 -0.303 1.00 93.94 600 SER A C 1
ATOM 4793 O O . SER A 1 600 ? 12.163 -13.557 -1.353 1.00 93.94 600 SER A O 1
ATOM 4795 N N . LEU A 1 601 ? 12.182 -13.292 0.881 1.00 95.88 601 LEU A N 1
ATOM 4796 C CA . LEU A 1 601 ? 10.740 -13.249 1.138 1.00 95.88 601 LEU A CA 1
ATOM 4797 C C . LEU A 1 601 ? 10.435 -11.973 1.925 1.00 95.88 601 LEU A C 1
ATOM 4799 O O . LEU A 1 601 ? 11.085 -11.729 2.935 1.00 95.88 601 LEU A O 1
ATOM 4803 N N . LEU A 1 602 ? 9.435 -11.198 1.518 1.00 96.12 602 LEU A N 1
ATOM 4804 C CA . LEU A 1 602 ? 8.996 -10.001 2.235 1.00 96.12 602 LEU A CA 1
ATOM 4805 C C . LEU A 1 602 ? 7.618 -10.225 2.863 1.00 96.12 602 LEU A C 1
ATOM 4807 O O . LEU A 1 602 ? 6.683 -10.673 2.192 1.00 96.12 602 LEU A O 1
ATOM 4811 N N . PHE A 1 603 ? 7.486 -9.835 4.128 1.00 96.31 603 PHE A N 1
ATOM 4812 C CA . PHE A 1 603 ? 6.230 -9.743 4.864 1.00 96.31 603 PHE A CA 1
ATOM 4813 C C . PHE A 1 603 ? 6.065 -8.325 5.413 1.00 96.31 603 PHE A C 1
ATOM 4815 O O . PHE A 1 603 ? 7.017 -7.725 5.912 1.00 96.31 603 PHE A O 1
ATOM 4822 N N . LEU A 1 604 ? 4.852 -7.786 5.320 1.00 95.12 604 LEU A N 1
ATOM 4823 C CA . LEU A 1 604 ? 4.535 -6.463 5.848 1.00 95.12 604 LEU A CA 1
ATOM 4824 C C . LEU A 1 604 ? 4.092 -6.576 7.303 1.00 95.12 604 LEU A C 1
ATOM 4826 O O . LEU A 1 604 ? 3.241 -7.407 7.630 1.00 95.12 604 LEU A O 1
ATOM 4830 N N . LEU A 1 605 ? 4.655 -5.722 8.151 1.00 95.00 605 LEU A N 1
ATOM 4831 C CA . LEU A 1 605 ? 4.213 -5.531 9.522 1.00 95.00 605 LEU A CA 1
ATOM 4832 C C . LEU A 1 605 ? 3.372 -4.254 9.592 1.00 95.00 605 LEU A C 1
ATOM 4834 O O . LEU A 1 605 ? 3.743 -3.204 9.064 1.00 95.00 605 LEU A O 1
ATOM 4838 N N . THR A 1 606 ? 2.206 -4.383 10.210 1.00 94.44 606 THR A N 1
ATOM 4839 C CA . THR A 1 606 ? 1.230 -3.311 10.428 1.00 94.44 606 THR A CA 1
ATOM 4840 C C . THR A 1 606 ? 0.590 -3.531 11.795 1.00 94.44 606 THR A C 1
ATOM 4842 O O . THR A 1 606 ? 0.532 -4.694 12.204 1.00 94.44 606 THR A O 1
ATOM 4845 N N . PRO A 1 607 ? -0.023 -2.513 12.420 1.00 92.25 607 PRO A N 1
ATOM 4846 C CA . PRO A 1 607 ? -0.769 -2.690 13.669 1.00 92.25 607 PRO A CA 1
ATOM 4847 C C . PRO A 1 607 ? -1.877 -3.758 13.624 1.00 92.25 607 PRO A C 1
ATOM 4849 O O . PRO A 1 607 ? -2.262 -4.288 14.655 1.00 92.25 607 PRO A O 1
ATOM 4852 N N . GLY A 1 608 ? -2.362 -4.138 12.434 1.00 87.56 608 GLY A N 1
ATOM 4853 C CA . GLY A 1 608 ? -3.286 -5.268 12.261 1.00 87.56 608 GLY A CA 1
ATOM 4854 C C . GLY A 1 608 ? -2.643 -6.668 12.286 1.00 87.56 608 GLY A C 1
ATOM 4855 O O . GLY A 1 608 ? -3.325 -7.651 12.001 1.00 87.56 608 GLY A O 1
ATOM 4856 N N . VAL A 1 609 ? -1.332 -6.797 12.531 1.00 85.94 609 VAL A N 1
ATOM 4857 C CA . VAL A 1 609 ? -0.637 -8.092 12.633 1.00 85.94 609 VAL A CA 1
ATOM 4858 C C . VAL A 1 609 ? -0.563 -8.526 14.093 1.00 85.94 609 VAL A C 1
ATOM 4860 O O . VAL A 1 609 ? 0.123 -7.913 14.899 1.00 85.94 609 VAL A O 1
ATOM 4863 N N . GLU A 1 610 ? -1.207 -9.645 14.407 1.00 80.88 610 GLU A N 1
ATOM 4864 C CA . GLU A 1 610 ? -1.178 -10.244 15.742 1.00 80.88 610 GLU A CA 1
ATOM 4865 C C . GLU A 1 610 ? 0.042 -11.157 15.968 1.00 80.88 610 GLU A C 1
ATOM 4867 O O . GLU A 1 610 ? 0.561 -11.794 15.042 1.00 80.88 610 GLU A O 1
ATOM 4872 N N . ALA A 1 611 ? 0.443 -11.325 17.233 1.00 81.38 611 ALA A N 1
ATOM 4873 C CA . ALA A 1 611 ? 1.502 -12.261 17.631 1.00 81.38 611 ALA A CA 1
ATOM 4874 C C . ALA A 1 611 ? 1.187 -13.727 17.254 1.00 81.38 611 ALA A C 1
ATOM 4876 O O . ALA A 1 611 ? 2.086 -14.490 16.889 1.00 81.38 611 ALA A O 1
ATOM 4877 N N . SER A 1 612 ? -0.093 -14.113 17.260 1.00 84.81 612 SER A N 1
ATOM 4878 C CA . SER A 1 612 ? -0.587 -15.428 16.814 1.00 84.81 612 SER A CA 1
ATOM 4879 C C . SER A 1 612 ? -0.191 -15.733 15.356 1.00 84.81 612 SER A C 1
ATOM 4881 O O . SER A 1 612 ? 0.273 -16.832 15.019 1.00 84.81 612 SER A O 1
ATOM 4883 N N . LYS A 1 613 ? -0.286 -14.722 14.485 1.00 88.38 613 LYS A N 1
ATOM 4884 C CA . LYS A 1 613 ? 0.098 -14.789 13.072 1.00 88.38 613 LYS A CA 1
ATOM 4885 C C . LYS A 1 613 ? 1.613 -14.916 12.906 1.00 88.38 613 LYS A C 1
ATOM 4887 O O . LYS A 1 613 ? 2.064 -15.692 12.061 1.00 88.38 613 LYS A O 1
ATOM 4892 N N . ALA A 1 614 ? 2.396 -14.223 13.738 1.00 87.50 614 ALA A N 1
ATOM 4893 C CA . ALA A 1 614 ? 3.855 -14.356 13.764 1.00 87.50 614 ALA A CA 1
ATOM 4894 C C . ALA A 1 614 ? 4.296 -15.781 14.154 1.00 87.50 614 ALA A C 1
ATOM 4896 O O . ALA A 1 614 ? 5.158 -16.364 13.491 1.00 87.50 614 ALA A O 1
ATOM 4897 N N . GLY A 1 615 ? 3.651 -16.383 15.161 1.00 91.06 615 GLY A N 1
ATOM 4898 C CA . GLY A 1 615 ? 3.882 -17.781 15.543 1.00 91.06 615 GLY A CA 1
ATOM 4899 C C . GLY A 1 615 ? 3.561 -18.765 14.412 1.00 91.06 615 GLY A C 1
ATOM 4900 O O . GLY A 1 615 ? 4.359 -19.654 14.116 1.00 91.06 615 GLY A O 1
ATOM 4901 N N . THR A 1 616 ? 2.446 -18.548 13.709 1.00 94.44 616 THR A N 1
ATOM 4902 C CA . THR A 1 616 ? 2.044 -19.372 12.554 1.00 94.44 616 THR A CA 1
ATOM 4903 C C . THR A 1 616 ? 3.069 -19.313 11.416 1.00 94.44 616 THR A C 1
ATOM 4905 O O . THR A 1 616 ? 3.398 -20.346 10.829 1.00 94.44 616 THR A O 1
ATOM 4908 N N . LEU A 1 617 ? 3.628 -18.129 11.130 1.00 96.19 617 LEU A N 1
ATOM 4909 C CA . LEU A 1 617 ? 4.709 -17.979 10.152 1.00 96.19 617 LEU A CA 1
ATOM 4910 C C . LEU A 1 617 ? 5.935 -18.808 10.551 1.00 96.19 617 LEU A C 1
ATOM 4912 O O . LEU A 1 617 ? 6.439 -19.575 9.731 1.00 96.19 617 LEU A O 1
ATOM 4916 N N . ILE A 1 618 ? 6.384 -18.700 11.804 1.00 96.06 618 ILE A N 1
ATOM 4917 C CA . ILE A 1 618 ? 7.522 -19.476 12.318 1.00 96.06 618 ILE A CA 1
ATOM 4918 C C . ILE A 1 618 ? 7.281 -20.982 12.150 1.00 96.06 618 ILE A C 1
ATOM 4920 O O . ILE A 1 618 ? 8.135 -21.679 11.600 1.00 96.06 618 ILE A O 1
ATOM 4924 N N . SER A 1 619 ? 6.117 -21.484 12.572 1.00 96.38 619 SER A N 1
ATOM 4925 C CA . SER A 1 619 ? 5.767 -22.900 12.425 1.00 96.38 619 SER A CA 1
ATOM 4926 C C . SER A 1 619 ? 5.776 -23.346 10.961 1.00 96.38 619 SER A C 1
ATOM 4928 O O . SER A 1 619 ? 6.295 -24.420 10.659 1.00 96.38 619 SER A O 1
ATOM 4930 N N . GLY A 1 620 ? 5.276 -22.509 10.044 1.00 97.69 620 GLY A N 1
ATOM 4931 C CA . GLY A 1 620 ? 5.335 -22.762 8.604 1.00 97.69 620 GLY A CA 1
ATOM 4932 C C . GLY A 1 620 ? 6.769 -22.848 8.069 1.00 97.69 620 GLY A C 1
ATOM 4933 O O . GLY A 1 620 ? 7.088 -23.755 7.303 1.00 97.69 620 GLY A O 1
ATOM 4934 N N . LEU A 1 621 ? 7.664 -21.959 8.508 1.00 98.25 621 LEU A N 1
ATOM 4935 C CA . LEU A 1 621 ? 9.079 -21.982 8.117 1.00 98.25 621 LEU A CA 1
ATOM 4936 C C . LEU A 1 621 ? 9.804 -23.236 8.640 1.00 98.25 621 LEU A C 1
ATOM 4938 O O . LEU A 1 621 ? 10.562 -23.863 7.899 1.00 98.25 621 LEU A O 1
ATOM 4942 N N . VAL A 1 622 ? 9.538 -23.641 9.886 1.00 97.75 622 VAL A N 1
ATOM 4943 C CA . VAL A 1 622 ? 10.088 -24.877 10.473 1.00 97.75 622 VAL A CA 1
ATOM 4944 C C . VAL A 1 622 ? 9.562 -26.117 9.742 1.00 97.75 622 VAL A C 1
ATOM 4946 O O . VAL A 1 622 ? 10.335 -27.020 9.419 1.00 97.75 622 VAL A O 1
ATOM 4949 N N . ALA A 1 623 ? 8.266 -26.153 9.422 1.00 98.12 623 ALA A N 1
ATOM 4950 C CA . ALA A 1 623 ? 7.666 -27.252 8.672 1.00 98.12 623 ALA A CA 1
ATOM 4951 C C . ALA A 1 623 ? 8.240 -27.362 7.250 1.00 98.12 623 ALA A C 1
ATOM 4953 O O . ALA A 1 623 ? 8.557 -28.471 6.813 1.00 98.12 623 ALA A O 1
ATOM 4954 N N . PHE A 1 624 ? 8.449 -26.231 6.561 1.00 98.44 624 PHE A N 1
ATOM 4955 C CA . PHE A 1 624 ? 9.135 -26.206 5.268 1.00 98.44 624 PHE A CA 1
ATOM 4956 C C . PHE A 1 624 ? 10.546 -26.785 5.374 1.00 98.44 624 PHE A C 1
ATOM 4958 O O . PHE A 1 624 ? 10.905 -27.654 4.581 1.00 98.44 624 PHE A O 1
ATOM 4965 N N . LYS A 1 625 ? 11.330 -26.335 6.364 1.00 97.81 625 LYS A N 1
ATOM 4966 C CA . LYS A 1 625 ? 12.687 -26.840 6.592 1.00 97.81 625 LYS A CA 1
ATOM 4967 C C . LYS A 1 625 ? 12.697 -28.357 6.770 1.00 97.81 625 LYS A C 1
ATOM 4969 O O . LYS A 1 625 ? 13.448 -29.026 6.074 1.00 97.81 625 LYS A O 1
ATOM 4974 N N . ARG A 1 626 ? 11.830 -28.903 7.629 1.00 97.19 626 ARG A N 1
ATOM 4975 C CA . ARG A 1 626 ? 11.726 -30.357 7.838 1.00 97.19 626 ARG A CA 1
ATOM 4976 C C . ARG A 1 626 ? 11.436 -31.097 6.529 1.00 97.19 626 ARG A C 1
ATOM 4978 O O . ARG A 1 626 ? 12.158 -32.018 6.175 1.00 97.19 626 ARG A O 1
ATOM 4985 N N . LEU A 1 627 ? 10.421 -30.659 5.778 1.00 98.25 627 LEU A N 1
ATOM 4986 C CA . LEU A 1 627 ? 10.062 -31.273 4.492 1.00 98.25 627 LEU A CA 1
ATOM 4987 C C . LEU A 1 627 ? 11.199 -31.191 3.466 1.00 98.25 627 LEU A C 1
ATOM 4989 O O . LEU A 1 627 ? 11.378 -32.107 2.663 1.00 98.25 627 LEU A O 1
ATOM 4993 N N . HIS A 1 628 ? 11.955 -30.095 3.475 1.00 97.62 628 HIS A N 1
ATOM 4994 C CA . HIS A 1 628 ? 13.123 -29.924 2.623 1.00 97.62 628 HIS A CA 1
ATOM 4995 C C . HIS A 1 628 ? 14.257 -30.874 3.031 1.00 97.62 628 HIS A C 1
ATOM 4997 O O . HIS A 1 628 ? 14.813 -31.565 2.180 1.00 97.62 628 HIS A O 1
ATOM 5003 N N . ASP A 1 629 ? 14.564 -30.965 4.324 1.00 96.44 629 ASP A N 1
ATOM 5004 C CA . ASP A 1 629 ? 15.650 -31.794 4.854 1.00 96.44 629 ASP A CA 1
ATOM 5005 C C . ASP A 1 629 ? 15.367 -33.300 4.732 1.00 96.44 629 ASP A C 1
ATOM 5007 O O . ASP A 1 629 ? 16.297 -34.087 4.524 1.00 96.44 629 ASP A O 1
ATOM 5011 N N . ASP A 1 630 ? 14.094 -33.696 4.796 1.00 96.81 630 ASP A N 1
ATOM 5012 C CA . ASP A 1 630 ? 13.616 -35.062 4.531 1.00 96.81 630 ASP A CA 1
ATOM 5013 C C . ASP A 1 630 ? 13.471 -35.358 3.027 1.00 96.81 630 ASP A C 1
ATOM 5015 O O . ASP A 1 630 ? 13.136 -36.475 2.629 1.00 96.81 630 ASP A O 1
ATOM 5019 N N . ASN A 1 631 ? 13.714 -34.352 2.179 1.00 97.31 631 ASN A N 1
ATOM 5020 C CA . ASN A 1 631 ? 13.501 -34.384 0.737 1.00 97.31 631 ASN A CA 1
ATOM 5021 C C . ASN A 1 631 ? 12.126 -34.978 0.370 1.00 97.31 631 ASN A C 1
ATOM 5023 O O . ASN A 1 631 ? 12.014 -35.922 -0.423 1.00 97.31 631 ASN A O 1
ATOM 5027 N N . ALA A 1 632 ? 11.069 -34.449 0.991 1.00 98.19 632 ALA A N 1
ATOM 5028 C CA . ALA A 1 632 ? 9.694 -34.901 0.801 1.00 98.19 632 ALA A CA 1
ATOM 5029 C C . ALA A 1 632 ? 9.250 -34.795 -0.670 1.00 98.19 632 ALA A C 1
ATOM 5031 O O . ALA A 1 632 ? 9.768 -33.977 -1.439 1.00 98.19 632 ALA A O 1
ATOM 5032 N N . LEU A 1 633 ? 8.269 -35.608 -1.077 1.00 98.00 633 LEU A N 1
ATOM 5033 C CA . LEU A 1 633 ? 7.690 -35.507 -2.418 1.00 98.00 633 LEU A CA 1
ATOM 5034 C C . LEU A 1 633 ? 6.984 -34.155 -2.580 1.00 98.00 633 LEU A C 1
ATOM 5036 O O . LEU A 1 633 ? 6.298 -33.682 -1.673 1.00 98.00 633 LEU A O 1
ATOM 5040 N N . LEU A 1 634 ? 7.072 -33.554 -3.772 1.00 94.00 634 LEU A N 1
ATOM 5041 C CA . LEU A 1 634 ? 6.324 -32.325 -4.064 1.00 94.00 634 LEU A CA 1
ATOM 5042 C C . LEU A 1 634 ? 4.809 -32.521 -3.946 1.00 94.00 634 LEU A C 1
ATOM 5044 O O . LEU A 1 634 ? 4.103 -31.568 -3.636 1.00 94.00 634 LEU A O 1
ATOM 5048 N N . ALA A 1 635 ? 4.320 -33.742 -4.176 1.00 96.19 635 ALA A N 1
ATOM 5049 C CA . ALA A 1 635 ? 2.918 -34.098 -3.985 1.00 96.19 635 ALA A CA 1
ATOM 5050 C C . ALA A 1 635 ? 2.448 -33.928 -2.530 1.00 96.19 635 ALA A C 1
ATOM 5052 O O . ALA A 1 635 ? 1.270 -33.655 -2.329 1.00 96.19 635 ALA A O 1
ATOM 5053 N N . ASP A 1 636 ? 3.361 -34.041 -1.560 1.00 96.50 636 ASP A N 1
ATOM 5054 C CA . ASP A 1 636 ? 3.068 -33.898 -0.132 1.00 96.50 636 ASP A CA 1
ATOM 5055 C C . ASP A 1 636 ? 3.345 -32.467 0.351 1.00 96.50 636 ASP A C 1
ATOM 5057 O O . ASP A 1 636 ? 2.596 -31.919 1.154 1.00 96.50 636 ASP A O 1
ATOM 5061 N N . ALA A 1 637 ? 4.414 -31.838 -0.153 1.00 95.38 637 ALA A N 1
ATOM 5062 C CA . ALA A 1 637 ? 4.818 -30.500 0.277 1.00 95.38 637 ALA A CA 1
ATOM 5063 C C . ALA A 1 637 ? 4.008 -29.367 -0.384 1.00 95.38 637 ALA A C 1
ATOM 5065 O O . ALA A 1 637 ? 3.664 -28.395 0.284 1.00 95.38 637 ALA A O 1
ATOM 5066 N N . ILE A 1 638 ? 3.734 -29.466 -1.689 1.00 95.19 638 ILE A N 1
ATOM 5067 C CA . ILE A 1 638 ? 2.995 -28.470 -2.488 1.00 95.19 638 ILE A CA 1
ATOM 5068 C C . ILE A 1 638 ? 1.972 -29.162 -3.419 1.00 95.19 638 ILE A C 1
ATOM 5070 O O . ILE A 1 638 ? 2.115 -29.146 -4.654 1.00 95.19 638 ILE A O 1
ATOM 5074 N N . PRO A 1 639 ? 0.953 -29.834 -2.841 1.00 95.44 639 PRO A N 1
ATOM 5075 C CA . PRO A 1 639 ? 0.005 -30.679 -3.566 1.00 95.44 639 PRO A CA 1
ATOM 5076 C C . PRO A 1 639 ? -0.731 -29.962 -4.702 1.00 95.44 639 PRO A C 1
ATOM 5078 O O . PRO A 1 639 ? -0.864 -30.532 -5.790 1.00 95.44 639 PRO A O 1
ATOM 5081 N N . GLU A 1 640 ? -1.195 -28.724 -4.508 1.00 92.88 640 GLU A N 1
ATOM 5082 C CA . GLU A 1 640 ? -1.949 -28.007 -5.544 1.00 92.88 640 GLU A CA 1
ATOM 5083 C C . GLU A 1 640 ? -1.051 -27.650 -6.733 1.00 92.88 640 GLU A C 1
ATOM 5085 O O . GLU A 1 640 ? -1.443 -27.780 -7.904 1.00 92.88 640 GLU A O 1
ATOM 5090 N N . PHE A 1 641 ? 0.180 -27.213 -6.445 1.00 88.69 641 PHE A N 1
ATOM 5091 C CA . PHE A 1 641 ? 1.182 -26.938 -7.461 1.00 88.69 641 PHE A CA 1
ATOM 5092 C C . PHE A 1 641 ? 1.490 -28.184 -8.298 1.00 88.69 641 PHE A C 1
ATOM 5094 O O . PHE A 1 641 ? 1.515 -28.094 -9.538 1.00 88.69 641 PHE A O 1
ATOM 5101 N N . HIS A 1 642 ? 1.699 -29.315 -7.617 1.00 91.06 642 HIS A N 1
ATOM 5102 C CA . HIS A 1 642 ? 1.993 -30.610 -8.217 1.00 91.06 642 HIS A CA 1
ATOM 5103 C C . HIS A 1 642 ? 0.823 -31.117 -9.072 1.00 91.06 642 HIS A C 1
ATOM 5105 O O . HIS A 1 642 ? 1.026 -31.427 -10.247 1.00 91.06 642 HIS A O 1
ATOM 5111 N N . GLN A 1 643 ? -0.408 -31.136 -8.546 1.00 91.88 643 GLN A N 1
ATOM 5112 C CA . GLN A 1 643 ? -1.591 -31.650 -9.254 1.00 91.88 643 GLN A CA 1
ATOM 5113 C C . GLN A 1 643 ? -1.807 -30.955 -10.604 1.00 91.88 643 GLN A C 1
ATOM 5115 O O . GLN A 1 643 ? -2.028 -31.614 -11.621 1.00 91.88 643 GLN A O 1
ATOM 5120 N N . ARG A 1 644 ? -1.644 -29.626 -10.654 1.00 89.38 644 ARG A N 1
ATOM 5121 C CA . ARG A 1 644 ? -1.790 -28.839 -11.893 1.00 89.38 644 ARG A CA 1
ATOM 5122 C C . ARG A 1 644 ? -0.687 -29.102 -12.928 1.00 89.38 644 ARG A C 1
ATOM 5124 O O . ARG A 1 644 ? -0.798 -28.630 -14.061 1.00 89.38 644 ARG A O 1
ATOM 5131 N N . ARG A 1 645 ? 0.412 -29.762 -12.545 1.00 88.31 645 ARG A N 1
ATOM 5132 C CA . ARG A 1 645 ? 1.623 -29.960 -13.367 1.00 88.31 645 ARG A CA 1
ATOM 5133 C C . ARG A 1 645 ? 2.207 -31.367 -13.213 1.00 88.31 645 ARG A C 1
ATOM 5135 O O . ARG A 1 645 ? 3.419 -31.548 -13.337 1.00 88.31 645 ARG A O 1
ATOM 5142 N N . ARG A 1 646 ? 1.341 -32.360 -12.988 1.00 88.12 646 ARG A N 1
ATOM 5143 C CA . ARG A 1 646 ? 1.730 -33.745 -12.687 1.00 88.12 646 ARG A CA 1
ATOM 5144 C C . ARG A 1 646 ? 2.705 -34.329 -13.713 1.00 88.12 646 ARG A C 1
ATOM 5146 O O . ARG A 1 646 ? 3.655 -34.981 -13.313 1.00 88.12 646 ARG A O 1
ATOM 5153 N N . ALA A 1 647 ? 2.531 -34.028 -15.002 1.00 89.50 647 ALA A N 1
ATOM 5154 C CA . ALA A 1 647 ? 3.413 -34.516 -16.068 1.00 89.50 647 ALA A CA 1
ATOM 5155 C C . ALA A 1 647 ? 4.900 -34.157 -15.855 1.00 89.50 647 ALA A C 1
ATOM 5157 O O . ALA A 1 647 ? 5.766 -34.988 -16.093 1.00 89.50 647 ALA A O 1
ATOM 5158 N N . ARG A 1 648 ? 5.203 -32.951 -15.346 1.00 86.19 648 ARG A N 1
ATOM 5159 C CA . ARG A 1 648 ? 6.588 -32.490 -15.119 1.00 86.19 648 ARG A CA 1
ATOM 5160 C C . ARG A 1 648 ? 7.134 -32.852 -13.737 1.00 86.19 648 ARG A C 1
ATOM 5162 O O . ARG A 1 648 ? 8.349 -32.970 -13.590 1.00 86.19 648 ARG A O 1
ATOM 5169 N N . TYR A 1 649 ? 6.266 -32.939 -12.728 1.00 87.88 649 TYR A N 1
ATOM 5170 C CA . TYR A 1 649 ? 6.677 -33.013 -11.320 1.00 87.88 649 TYR A CA 1
ATOM 5171 C C . TYR A 1 649 ? 6.322 -34.333 -10.624 1.00 87.88 649 TYR A C 1
ATOM 5173 O O . TYR A 1 649 ? 6.530 -34.447 -9.418 1.00 87.88 649 TYR A O 1
ATOM 5181 N N . ALA A 1 650 ? 5.815 -35.334 -11.350 1.00 91.50 650 ALA A N 1
ATOM 5182 C CA . ALA A 1 650 ? 5.600 -36.668 -10.796 1.00 91.50 650 ALA A CA 1
ATOM 5183 C C . ALA A 1 650 ? 6.920 -37.251 -10.263 1.00 91.50 650 ALA A C 1
ATOM 5185 O O . ALA A 1 650 ? 7.921 -37.284 -10.973 1.00 91.50 650 ALA A O 1
ATOM 5186 N N . GLY A 1 651 ? 6.918 -37.687 -9.001 1.00 93.69 651 GLY A N 1
ATOM 5187 C CA . GLY A 1 651 ? 8.093 -38.264 -8.337 1.00 93.69 651 GLY A CA 1
ATOM 5188 C C . GLY A 1 651 ? 9.203 -37.267 -7.979 1.00 93.69 651 GLY A C 1
ATOM 5189 O O . GLY A 1 651 ? 10.176 -37.665 -7.346 1.00 93.69 651 GLY A O 1
ATOM 5190 N N . VAL A 1 652 ? 9.068 -35.984 -8.337 1.00 94.19 652 VAL A N 1
ATOM 5191 C CA . VAL A 1 652 ? 10.049 -34.950 -7.978 1.00 94.19 652 VAL A CA 1
ATOM 5192 C C . VAL A 1 652 ? 9.937 -34.635 -6.488 1.00 94.19 652 VAL A C 1
ATOM 5194 O O . VAL A 1 652 ? 8.833 -34.540 -5.939 1.00 94.19 652 VAL A O 1
ATOM 5197 N N . ARG A 1 653 ? 11.086 -34.452 -5.837 1.00 97.38 653 ARG A N 1
ATOM 5198 C CA . ARG A 1 653 ? 11.186 -34.119 -4.417 1.00 97.38 653 ARG A CA 1
ATOM 5199 C C . ARG A 1 653 ? 11.595 -32.664 -4.197 1.00 97.38 653 ARG A C 1
ATOM 5201 O O . ARG A 1 653 ? 12.114 -31.997 -5.095 1.00 97.38 653 ARG A O 1
ATOM 5208 N N . LEU A 1 654 ? 11.303 -32.156 -3.004 1.00 96.12 654 LEU A N 1
ATOM 5209 C CA . LEU A 1 654 ? 11.405 -30.738 -2.676 1.00 96.12 654 LEU A CA 1
ATOM 5210 C C . LEU A 1 654 ? 12.844 -30.204 -2.739 1.00 96.12 654 LEU A C 1
ATOM 5212 O O . LEU A 1 654 ? 13.076 -29.177 -3.378 1.00 96.12 654 LEU A O 1
ATOM 5216 N N . ARG A 1 655 ? 13.808 -30.903 -2.127 1.00 95.75 655 ARG A N 1
ATOM 5217 C CA . ARG A 1 655 ? 15.223 -30.493 -2.127 1.00 95.75 655 ARG A CA 1
ATOM 5218 C C . ARG A 1 655 ? 15.821 -30.567 -3.528 1.00 95.75 655 ARG A C 1
ATOM 5220 O O . ARG A 1 655 ? 16.583 -29.683 -3.916 1.00 95.75 655 ARG A O 1
ATOM 5227 N N . ASP A 1 656 ? 15.419 -31.568 -4.308 1.00 94.38 656 ASP A N 1
ATOM 5228 C CA . ASP A 1 656 ? 15.870 -31.740 -5.693 1.00 94.38 656 ASP A CA 1
ATOM 5229 C C . ASP A 1 656 ? 15.397 -30.584 -6.585 1.00 94.38 656 ASP A C 1
ATOM 5231 O O . ASP A 1 656 ? 16.185 -30.046 -7.365 1.00 94.38 656 ASP A O 1
ATOM 5235 N N . LEU A 1 657 ? 14.141 -30.141 -6.421 1.00 92.25 657 LEU A N 1
ATOM 5236 C CA . LEU A 1 657 ? 13.612 -28.965 -7.118 1.00 92.25 657 LEU A CA 1
ATOM 5237 C C . LEU A 1 657 ? 14.372 -27.688 -6.730 1.00 92.25 657 LEU A C 1
ATOM 5239 O O . LEU A 1 657 ? 14.742 -26.911 -7.614 1.00 92.25 657 LEU A O 1
ATOM 5243 N N . CYS A 1 658 ? 14.611 -27.470 -5.431 1.00 94.44 658 CYS A N 1
ATOM 5244 C CA . CYS A 1 658 ? 15.403 -26.333 -4.957 1.00 94.44 658 CYS A CA 1
ATOM 5245 C C . CYS A 1 658 ? 16.802 -26.336 -5.587 1.00 94.44 658 CYS A C 1
ATOM 5247 O O . CYS A 1 658 ? 17.228 -25.320 -6.134 1.00 94.44 658 CYS A O 1
ATOM 5249 N N . GLY A 1 659 ? 17.476 -27.490 -5.588 1.00 94.25 659 GLY A N 1
ATOM 5250 C CA . GLY A 1 659 ? 18.797 -27.656 -6.191 1.00 94.25 659 GLY A CA 1
ATOM 5251 C C . GLY A 1 659 ? 18.810 -27.447 -7.709 1.00 94.25 659 GLY A C 1
ATOM 5252 O O . GLY A 1 659 ? 19.727 -26.808 -8.222 1.00 94.25 659 GLY A O 1
ATOM 5253 N N . GLU A 1 660 ? 17.799 -27.938 -8.438 1.00 90.62 660 GLU A N 1
ATOM 5254 C CA . GLU A 1 660 ? 17.645 -27.701 -9.884 1.00 90.62 660 GLU A CA 1
ATOM 5255 C C . GLU A 1 660 ? 17.538 -26.200 -10.184 1.00 90.62 660 GLU A C 1
ATOM 5257 O O . GLU A 1 660 ? 18.299 -25.672 -10.997 1.00 90.62 660 GLU A O 1
ATOM 5262 N N . MET A 1 661 ? 16.630 -25.507 -9.492 1.00 89.12 661 MET A N 1
ATOM 5263 C CA . MET A 1 661 ? 16.409 -24.073 -9.680 1.00 89.12 661 MET A CA 1
ATOM 5264 C C . MET A 1 661 ? 17.633 -23.239 -9.273 1.00 89.12 661 MET A C 1
ATOM 5266 O O . MET A 1 661 ? 18.000 -22.309 -9.990 1.00 89.12 661 MET A O 1
ATOM 5270 N N . HIS A 1 662 ? 18.289 -23.585 -8.162 1.00 93.38 662 HIS A N 1
ATOM 5271 C CA . HIS A 1 662 ? 19.479 -22.882 -7.676 1.00 93.38 662 HIS A CA 1
ATOM 5272 C C . HIS A 1 662 ? 20.674 -23.025 -8.620 1.00 93.38 662 HIS A C 1
ATOM 5274 O O . HIS A 1 662 ? 21.276 -22.023 -9.003 1.00 93.38 662 HIS A O 1
ATOM 5280 N N . ARG A 1 663 ? 20.990 -24.255 -9.059 1.00 92.88 663 ARG A N 1
ATOM 5281 C CA . ARG A 1 663 ? 22.078 -24.503 -10.024 1.00 92.88 663 ARG A CA 1
ATOM 5282 C C . ARG A 1 663 ? 21.895 -23.689 -11.289 1.00 92.88 663 ARG A C 1
ATOM 5284 O O . ARG A 1 663 ? 22.863 -23.169 -11.831 1.00 92.88 663 ARG A O 1
ATOM 5291 N N . PHE A 1 664 ? 20.656 -23.574 -11.739 1.00 87.50 664 PHE A N 1
ATOM 5292 C CA . PHE A 1 664 ? 20.337 -22.778 -12.900 1.00 87.50 664 PHE A CA 1
ATOM 5293 C C . PHE A 1 664 ? 20.548 -21.273 -12.652 1.00 87.50 664 PHE A C 1
ATOM 5295 O O . PHE A 1 664 ? 21.199 -20.625 -13.468 1.00 87.50 664 PHE A O 1
ATOM 5302 N N . PHE A 1 665 ? 20.059 -20.720 -11.532 1.00 88.81 665 PHE A N 1
ATOM 5303 C CA . PHE A 1 665 ? 20.283 -19.305 -11.199 1.00 88.81 665 PHE A CA 1
ATOM 5304 C C . PHE A 1 665 ? 21.769 -18.967 -11.102 1.00 88.81 665 PHE A C 1
ATOM 5306 O O . PHE A 1 665 ? 22.193 -17.937 -11.620 1.00 88.81 665 PHE A O 1
ATOM 5313 N N . ARG A 1 666 ? 22.550 -19.868 -10.499 1.00 91.56 666 ARG A N 1
ATOM 5314 C CA . ARG A 1 666 ? 24.005 -19.765 -10.395 1.00 91.56 666 ARG A CA 1
ATOM 5315 C C . ARG A 1 666 ? 24.694 -19.850 -11.757 1.00 91.56 666 ARG A C 1
ATOM 5317 O O . ARG A 1 666 ? 25.545 -19.022 -12.046 1.00 91.56 666 ARG A O 1
ATOM 5324 N N . ALA A 1 667 ? 24.341 -20.831 -12.590 1.00 89.62 667 ALA A N 1
ATOM 5325 C CA . ALA A 1 667 ? 24.980 -21.037 -13.892 1.00 89.62 667 ALA A CA 1
ATOM 5326 C C . ALA A 1 667 ? 24.747 -19.871 -14.863 1.00 89.62 667 ALA A C 1
ATOM 5328 O O . ALA A 1 667 ? 25.616 -19.571 -15.674 1.00 89.62 667 ALA A O 1
ATOM 5329 N N . ALA A 1 668 ? 23.583 -19.224 -14.774 1.00 85.75 668 ALA A N 1
ATOM 5330 C CA . ALA A 1 668 ? 23.238 -18.068 -15.594 1.00 85.75 668 ALA A CA 1
ATOM 5331 C C . ALA A 1 668 ? 23.572 -16.716 -14.943 1.00 85.75 668 ALA A C 1
ATOM 5333 O O . ALA A 1 668 ? 23.316 -15.683 -15.553 1.00 85.75 668 ALA A O 1
ATOM 5334 N N . ASP A 1 669 ? 24.088 -16.718 -13.712 1.00 88.12 669 ASP A N 1
ATOM 5335 C CA . ASP A 1 669 ? 24.361 -15.525 -12.906 1.00 88.12 669 ASP A CA 1
ATOM 5336 C C . ASP A 1 669 ? 23.213 -14.493 -12.924 1.00 88.12 669 ASP A C 1
ATOM 5338 O O . ASP A 1 669 ? 23.353 -13.307 -13.246 1.00 88.12 669 ASP A O 1
ATOM 5342 N N . VAL A 1 670 ? 22.016 -14.993 -12.608 1.00 85.75 670 VAL A N 1
ATOM 5343 C CA . VAL A 1 670 ? 20.752 -14.246 -12.706 1.00 85.75 670 VAL A CA 1
ATOM 5344 C C . VAL A 1 670 ? 20.777 -12.971 -11.860 1.00 85.75 670 VAL A C 1
ATOM 5346 O O . VAL A 1 670 ? 20.227 -11.950 -12.273 1.00 85.75 670 VAL A O 1
ATOM 5349 N N . SER A 1 671 ? 21.429 -13.014 -10.697 1.00 87.06 671 SER A N 1
ATOM 5350 C CA . SER A 1 671 ? 21.586 -11.861 -9.810 1.00 87.06 671 SER A CA 1
ATOM 5351 C C . SER A 1 671 ? 22.418 -10.742 -10.444 1.00 87.06 671 SER A C 1
ATOM 5353 O O . SER A 1 671 ? 21.957 -9.598 -10.503 1.00 87.06 671 SER A O 1
ATOM 5355 N N . ALA A 1 672 ? 23.589 -11.054 -11.014 1.00 85.88 672 ALA A N 1
ATOM 5356 C CA . ALA A 1 672 ? 24.415 -10.046 -11.674 1.00 85.88 672 ALA A CA 1
ATOM 5357 C C . ALA A 1 672 ? 23.725 -9.461 -12.916 1.00 85.88 672 ALA A C 1
ATOM 5359 O O . ALA A 1 672 ? 23.787 -8.251 -13.146 1.00 85.88 672 ALA A O 1
ATOM 5360 N N . LEU A 1 673 ? 23.023 -10.292 -13.699 1.00 83.44 673 LEU A N 1
ATOM 5361 C CA . LEU A 1 673 ? 22.188 -9.826 -14.815 1.00 83.44 673 LEU A CA 1
ATOM 5362 C C . LEU A 1 673 ? 21.099 -8.854 -14.343 1.00 83.44 673 LEU A C 1
ATOM 5364 O O . LEU A 1 673 ? 20.858 -7.835 -14.993 1.00 83.44 673 LEU A O 1
ATOM 5368 N N . GLN A 1 674 ? 20.451 -9.148 -13.213 1.00 81.19 674 GLN A N 1
ATOM 5369 C CA . GLN A 1 674 ? 19.431 -8.277 -12.635 1.00 81.19 674 GLN A CA 1
ATOM 5370 C C . GLN A 1 674 ? 20.029 -6.949 -12.162 1.00 81.19 674 GLN A C 1
ATOM 5372 O O . GLN A 1 674 ? 19.431 -5.908 -12.417 1.00 81.19 674 GLN A O 1
ATOM 5377 N N . ALA A 1 675 ? 21.188 -6.958 -11.499 1.00 82.44 675 ALA A N 1
ATOM 5378 C CA . ALA A 1 675 ? 21.843 -5.739 -11.028 1.00 82.44 675 ALA A CA 1
ATOM 5379 C C . ALA A 1 675 ? 22.298 -4.843 -12.194 1.00 82.44 675 ALA A C 1
ATOM 5381 O O . ALA A 1 675 ? 22.002 -3.645 -12.192 1.00 82.44 675 ALA A O 1
ATOM 5382 N N . ARG A 1 676 ? 22.931 -5.426 -13.225 1.00 82.00 676 ARG A N 1
ATOM 5383 C CA . ARG A 1 676 ? 23.436 -4.694 -14.400 1.00 82.00 676 ARG A CA 1
ATOM 5384 C C . ARG A 1 676 ? 22.353 -3.905 -15.130 1.00 82.00 676 ARG A C 1
ATOM 5386 O O . ARG A 1 676 ? 22.616 -2.782 -15.533 1.00 82.00 676 ARG A O 1
ATOM 5393 N N . GLN A 1 677 ? 21.121 -4.414 -15.214 1.00 77.31 677 GLN A N 1
ATOM 5394 C CA . GLN A 1 677 ? 19.997 -3.723 -15.877 1.00 77.31 677 GLN A CA 1
ATOM 5395 C C . GLN A 1 677 ? 19.639 -2.352 -15.282 1.00 77.31 677 GLN A C 1
ATOM 5397 O O . GLN A 1 677 ? 18.964 -1.566 -15.945 1.00 77.31 677 GLN A O 1
ATOM 5402 N N . PHE A 1 678 ? 20.056 -2.070 -14.045 1.00 78.25 678 PHE A N 1
ATOM 5403 C CA . PHE A 1 678 ? 19.799 -0.798 -13.364 1.00 78.25 678 PHE A CA 1
ATOM 5404 C C . PHE A 1 678 ? 21.053 0.083 -13.272 1.00 78.25 678 PHE A C 1
ATOM 5406 O O . PHE A 1 678 ? 20.994 1.158 -12.676 1.00 78.25 678 PHE A O 1
ATOM 5413 N N . MET A 1 679 ? 22.175 -0.352 -13.855 1.00 79.50 679 MET A N 1
ATOM 5414 C CA . MET A 1 679 ? 23.414 0.421 -13.885 1.00 79.50 679 MET A CA 1
ATOM 5415 C C . MET A 1 679 ? 23.446 1.388 -15.081 1.00 79.50 679 MET A C 1
ATOM 5417 O O . MET A 1 679 ? 22.875 1.076 -16.134 1.00 79.50 679 MET A O 1
ATOM 5421 N N . PRO A 1 680 ? 24.110 2.555 -14.954 1.00 79.75 680 PRO A N 1
ATOM 5422 C CA . PRO A 1 680 ? 24.159 3.571 -16.007 1.00 79.75 680 PRO A CA 1
ATOM 5423 C C . PRO A 1 680 ? 24.608 3.047 -17.378 1.00 79.75 680 PRO A C 1
ATOM 5425 O O . PRO A 1 680 ? 24.076 3.476 -18.399 1.00 79.75 680 PRO A O 1
ATOM 5428 N N . GLU A 1 681 ? 25.540 2.093 -17.423 1.00 81.94 681 GLU A N 1
ATOM 5429 C CA . GLU A 1 681 ? 26.138 1.588 -18.669 1.00 81.94 681 GLU A CA 1
ATOM 5430 C C . GLU A 1 681 ? 25.147 0.769 -19.517 1.00 81.94 681 GLU A C 1
ATOM 5432 O O . GLU A 1 681 ? 25.310 0.648 -20.740 1.00 81.94 681 GLU A O 1
ATOM 5437 N N . HIS A 1 682 ? 24.108 0.237 -18.864 1.00 79.00 682 HIS A N 1
ATOM 5438 C CA . HIS A 1 682 ? 23.047 -0.584 -19.449 1.00 79.00 682 HIS A CA 1
ATOM 5439 C C . HIS A 1 682 ? 21.721 0.175 -19.608 1.00 79.00 682 HIS A C 1
ATOM 5441 O O . HIS A 1 682 ? 20.728 -0.414 -20.049 1.00 79.00 682 HIS A O 1
ATOM 5447 N N . MET A 1 683 ? 21.686 1.473 -19.279 1.00 78.38 683 MET A N 1
ATOM 5448 C CA . MET A 1 683 ? 20.489 2.290 -19.461 1.00 78.38 683 MET A CA 1
ATOM 5449 C C . MET A 1 683 ? 20.111 2.370 -20.952 1.00 78.38 683 MET A C 1
ATOM 5451 O O . MET A 1 683 ? 20.976 2.635 -21.791 1.00 78.38 683 MET A O 1
ATOM 5455 N N . PRO A 1 684 ? 18.830 2.147 -21.307 1.00 80.62 684 PRO A N 1
ATOM 5456 C CA . PRO A 1 684 ? 18.359 2.305 -22.678 1.00 80.62 684 PRO A CA 1
ATOM 5457 C C . PRO A 1 684 ? 18.537 3.746 -23.171 1.00 80.62 684 PRO A C 1
ATOM 5459 O O . PRO A 1 684 ? 18.338 4.699 -22.413 1.00 80.62 684 PRO A O 1
ATOM 5462 N N . GLU A 1 685 ? 18.852 3.915 -24.454 1.00 85.31 685 GLU A N 1
ATOM 5463 C CA . GLU A 1 685 ? 18.951 5.243 -25.056 1.00 85.31 685 GLU A CA 1
ATOM 5464 C C . GLU A 1 685 ? 17.556 5.878 -25.171 1.00 85.31 685 GLU A C 1
ATOM 5466 O O . GLU A 1 685 ? 16.571 5.233 -25.538 1.00 85.31 685 GLU A O 1
ATOM 5471 N N . ILE A 1 686 ? 17.461 7.164 -24.831 1.00 88.31 686 ILE A N 1
ATOM 5472 C CA . ILE A 1 686 ? 16.222 7.941 -24.912 1.00 88.31 686 ILE A CA 1
ATOM 5473 C C . ILE A 1 686 ? 16.079 8.477 -26.338 1.00 88.31 686 ILE A C 1
ATOM 5475 O O . ILE A 1 686 ? 16.665 9.500 -26.682 1.00 88.31 686 ILE A O 1
ATOM 5479 N N . ALA A 1 687 ? 15.277 7.794 -27.155 1.00 89.62 687 ALA A N 1
ATOM 5480 C CA . ALA A 1 687 ? 15.054 8.151 -28.556 1.00 89.62 687 ALA A CA 1
ATOM 5481 C C . ALA A 1 687 ? 13.914 9.164 -28.756 1.00 89.62 687 ALA A C 1
ATOM 5483 O O . ALA A 1 687 ? 13.934 9.943 -29.705 1.00 89.62 687 ALA A O 1
ATOM 5484 N N . MET A 1 688 ? 12.902 9.159 -27.884 1.00 91.44 688 MET A N 1
ATOM 5485 C CA . MET A 1 688 ? 11.792 10.117 -27.901 1.00 91.44 688 MET A CA 1
ATOM 5486 C C . MET A 1 688 ? 11.142 10.262 -26.524 1.00 91.44 688 MET A C 1
ATOM 5488 O O . MET A 1 688 ? 11.423 9.500 -25.597 1.00 91.44 688 MET A O 1
ATOM 5492 N N . SER A 1 689 ? 10.248 11.243 -26.383 1.00 91.81 689 SER A N 1
ATOM 5493 C CA . SER A 1 689 ? 9.524 11.446 -25.130 1.00 91.81 689 SER A CA 1
ATOM 5494 C C . SER A 1 689 ? 8.554 10.281 -24.840 1.00 91.81 689 SER A C 1
ATOM 5496 O O . SER A 1 689 ? 7.960 9.717 -25.769 1.00 91.81 689 SER A O 1
ATOM 5498 N N . PRO A 1 690 ? 8.312 9.937 -23.558 1.00 91.31 690 PRO A N 1
ATOM 5499 C CA . PRO A 1 690 ? 7.283 8.962 -23.189 1.00 91.31 690 PRO A CA 1
ATOM 5500 C C . PRO A 1 690 ? 5.884 9.320 -23.691 1.00 91.31 690 PRO A C 1
ATOM 5502 O O . PRO A 1 690 ? 5.101 8.431 -24.034 1.00 91.31 690 PRO A O 1
ATOM 5505 N N . ARG A 1 691 ? 5.576 10.617 -23.770 1.00 92.69 691 ARG A N 1
ATOM 5506 C CA . ARG A 1 691 ? 4.321 11.135 -24.315 1.00 92.69 691 ARG A CA 1
ATOM 5507 C C . ARG A 1 691 ? 4.173 10.828 -25.801 1.00 92.69 691 ARG A C 1
ATOM 5509 O O . ARG A 1 691 ? 3.122 10.341 -26.215 1.00 92.69 691 ARG A O 1
ATOM 5516 N N . ASP A 1 692 ? 5.210 11.072 -26.598 1.00 93.12 692 ASP A N 1
ATOM 5517 C CA . ASP A 1 692 ? 5.168 10.806 -28.037 1.00 93.12 692 ASP A CA 1
ATOM 5518 C C . ASP A 1 692 ? 5.106 9.313 -28.325 1.00 93.12 692 ASP A C 1
ATOM 5520 O O . ASP A 1 692 ? 4.264 8.873 -29.106 1.00 93.12 692 ASP A O 1
ATOM 5524 N N . ALA A 1 693 ? 5.891 8.511 -27.610 1.00 91.69 693 ALA A N 1
ATOM 5525 C CA . ALA A 1 693 ? 5.818 7.060 -27.712 1.00 91.69 693 ALA A CA 1
ATOM 5526 C C . ALA A 1 693 ? 4.412 6.520 -27.374 1.00 91.69 693 ALA A C 1
ATOM 5528 O O . ALA A 1 693 ? 3.895 5.641 -28.069 1.00 91.69 693 ALA A O 1
ATOM 5529 N N . ALA A 1 694 ? 3.747 7.086 -26.360 1.00 91.94 694 ALA A N 1
ATOM 5530 C CA . ALA A 1 694 ? 2.360 6.757 -26.042 1.00 91.94 694 ALA A CA 1
ATOM 5531 C C . ALA A 1 694 ? 1.376 7.200 -27.144 1.00 91.94 694 ALA A C 1
ATOM 5533 O O . ALA A 1 694 ? 0.411 6.489 -27.415 1.00 91.94 694 ALA A O 1
ATOM 5534 N N . ARG A 1 695 ? 1.620 8.325 -27.834 1.00 94.19 695 ARG A N 1
ATOM 5535 C CA . ARG A 1 695 ? 0.798 8.752 -28.985 1.00 94.19 695 ARG A CA 1
ATOM 5536 C C . ARG A 1 695 ? 0.845 7.739 -30.128 1.00 94.19 695 ARG A C 1
ATOM 5538 O O . ARG A 1 695 ? -0.213 7.446 -30.679 1.00 94.19 695 ARG A O 1
ATOM 5545 N N . TYR A 1 696 ? 2.014 7.173 -30.443 1.00 94.81 696 TYR A N 1
ATOM 5546 C CA . TYR A 1 696 ? 2.124 6.082 -31.425 1.00 94.81 696 TYR A CA 1
ATOM 5547 C C . TYR A 1 696 ? 1.291 4.866 -31.000 1.00 94.81 696 TYR A C 1
ATOM 5549 O O . TYR A 1 696 ? 0.513 4.341 -31.795 1.00 94.81 696 TYR A O 1
ATOM 5557 N N . LEU A 1 697 ? 1.363 4.472 -29.722 1.00 92.31 697 LEU A N 1
ATOM 5558 C CA . LEU A 1 697 ? 0.516 3.402 -29.184 1.00 92.31 697 LEU A CA 1
ATOM 5559 C C . LEU A 1 697 ? -0.981 3.707 -29.347 1.00 92.31 697 LEU A C 1
ATOM 5561 O O . LEU A 1 697 ? -1.734 2.839 -29.780 1.00 92.31 697 LEU A O 1
ATOM 5565 N N . PHE A 1 698 ? -1.422 4.925 -29.022 1.00 93.44 698 PHE A N 1
ATOM 5566 C CA . PHE A 1 698 ? -2.837 5.313 -29.104 1.00 93.44 698 PHE A CA 1
ATOM 5567 C C . PHE A 1 698 ? -3.354 5.426 -30.537 1.00 93.44 698 PHE A C 1
ATOM 5569 O O . PHE A 1 698 ? -4.526 5.151 -30.785 1.00 93.44 698 PHE A O 1
ATOM 5576 N N . ARG A 1 699 ? -2.485 5.796 -31.481 1.00 96.38 699 ARG A N 1
ATOM 5577 C CA . ARG A 1 699 ? -2.789 5.795 -32.917 1.00 96.38 699 ARG A CA 1
ATOM 5578 C C . ARG A 1 699 ? -2.723 4.406 -33.545 1.00 96.38 699 ARG A C 1
ATOM 5580 O O . ARG A 1 699 ? -3.105 4.259 -34.698 1.00 96.38 699 ARG A O 1
ATOM 5587 N N . ASN A 1 700 ? -2.315 3.396 -32.771 1.00 95.25 700 ASN A N 1
ATOM 5588 C CA . ASN A 1 700 ? -2.074 2.037 -33.244 1.00 95.25 700 ASN A CA 1
ATOM 5589 C C . ASN A 1 700 ? -0.963 1.967 -34.315 1.00 95.25 700 ASN A C 1
ATOM 5591 O O . ASN A 1 700 ? -0.952 1.068 -35.151 1.00 95.25 700 ASN A O 1
ATOM 5595 N N . ASP A 1 701 ? -0.001 2.890 -34.245 1.00 95.75 701 ASP A N 1
ATOM 5596 C CA . ASP A 1 701 ? 1.193 2.948 -35.092 1.00 95.75 701 ASP A CA 1
ATOM 5597 C C . ASP A 1 701 ? 2.341 2.160 -34.427 1.00 95.75 701 ASP A C 1
ATOM 5599 O O . ASP A 1 701 ? 3.405 2.700 -34.113 1.00 95.75 701 ASP A O 1
ATOM 5603 N N . VAL A 1 702 ? 2.095 0.884 -34.106 1.00 94.06 702 VAL A N 1
ATOM 5604 C CA . VAL A 1 702 ? 3.014 0.026 -33.336 1.00 94.06 702 VAL A CA 1
ATOM 5605 C C . VAL A 1 702 ? 3.012 -1.420 -33.831 1.00 94.06 702 VAL A C 1
ATOM 5607 O O . VAL A 1 702 ? 1.986 -1.939 -34.261 1.00 94.06 702 VAL A O 1
ATOM 5610 N N . ASP A 1 703 ? 4.149 -2.102 -33.675 1.00 91.06 703 ASP A N 1
ATOM 5611 C CA . ASP A 1 703 ? 4.280 -3.542 -33.917 1.00 91.06 703 ASP A CA 1
ATOM 5612 C C . ASP A 1 703 ? 4.316 -4.336 -32.602 1.00 91.06 703 ASP A C 1
ATOM 5614 O O . ASP A 1 703 ? 4.808 -3.863 -31.574 1.00 91.06 703 ASP A O 1
ATOM 5618 N N . TYR A 1 704 ? 3.889 -5.601 -32.650 1.00 88.56 704 TYR A N 1
ATOM 5619 C CA . TYR A 1 704 ? 4.158 -6.579 -31.594 1.00 88.56 704 TYR A CA 1
ATOM 5620 C C . TYR A 1 704 ? 5.313 -7.484 -32.013 1.00 88.56 704 TYR A C 1
ATOM 5622 O O . TYR A 1 704 ? 5.167 -8.304 -32.917 1.00 88.56 704 TYR A O 1
ATOM 5630 N N . LEU A 1 705 ? 6.449 -7.360 -31.329 1.00 83.62 705 LEU A N 1
ATOM 5631 C CA . LEU A 1 705 ? 7.674 -8.071 -31.685 1.00 83.62 705 LEU A CA 1
ATOM 5632 C C . LEU A 1 705 ? 8.034 -9.137 -30.644 1.00 83.62 705 LEU A C 1
ATOM 5634 O O . LEU A 1 705 ? 7.796 -8.932 -29.447 1.00 83.62 705 LEU A O 1
ATOM 5638 N N . PRO A 1 706 ? 8.618 -10.270 -31.071 1.00 81.25 706 PRO A N 1
ATOM 5639 C CA . PRO A 1 706 ? 9.275 -11.185 -30.151 1.00 81.25 706 PRO A CA 1
ATOM 5640 C C . PRO A 1 706 ? 10.552 -10.542 -29.587 1.00 81.25 706 PRO A C 1
ATOM 5642 O O . PRO A 1 706 ? 11.105 -9.615 -30.181 1.00 81.25 706 PRO A O 1
ATOM 5645 N N . ILE A 1 707 ? 11.027 -11.021 -28.434 1.00 75.94 707 ILE A N 1
ATOM 5646 C CA . ILE A 1 707 ? 12.124 -10.370 -27.701 1.00 75.94 707 ILE A CA 1
ATOM 5647 C C . ILE A 1 707 ? 13.442 -10.349 -28.485 1.00 75.94 707 ILE A C 1
ATOM 5649 O O . ILE A 1 707 ? 14.211 -9.401 -28.399 1.00 75.94 707 ILE A O 1
ATOM 5653 N N . GLU A 1 708 ? 13.685 -11.363 -29.304 1.00 78.69 708 GLU A N 1
ATOM 5654 C CA . GLU A 1 708 ? 14.830 -11.445 -30.206 1.00 78.69 708 GLU A CA 1
ATOM 5655 C C . GLU A 1 708 ? 14.864 -10.348 -31.281 1.00 78.69 708 GLU A C 1
ATOM 5657 O O . GLU A 1 708 ? 15.922 -10.115 -31.858 1.00 78.69 708 GLU A O 1
ATOM 5662 N N . ALA A 1 709 ? 13.749 -9.647 -31.512 1.00 84.44 709 ALA A N 1
ATOM 5663 C CA . ALA A 1 709 ? 13.601 -8.633 -32.555 1.00 84.44 709 ALA A CA 1
ATOM 5664 C C . ALA A 1 709 ? 13.389 -7.200 -32.019 1.00 84.44 709 ALA A C 1
ATOM 5666 O O . ALA A 1 709 ? 13.031 -6.316 -32.796 1.00 84.44 709 ALA A O 1
ATOM 5667 N N . ILE A 1 710 ? 13.566 -6.950 -30.712 1.00 81.81 710 ILE A N 1
ATOM 5668 C CA . ILE A 1 710 ? 13.343 -5.610 -30.123 1.00 81.81 710 ILE A CA 1
ATOM 5669 C C . ILE A 1 710 ? 14.569 -4.690 -30.178 1.00 81.81 710 ILE A C 1
ATOM 5671 O O . ILE A 1 710 ? 14.434 -3.496 -29.919 1.00 81.81 710 ILE A O 1
ATOM 5675 N N . ALA A 1 711 ? 15.756 -5.221 -30.485 1.00 82.50 711 ALA A N 1
ATOM 5676 C CA . ALA A 1 711 ? 16.948 -4.397 -30.676 1.00 82.50 711 ALA A CA 1
ATOM 5677 C C . ALA A 1 711 ? 16.710 -3.401 -31.829 1.00 82.50 711 ALA A C 1
ATOM 5679 O O . ALA A 1 711 ? 16.130 -3.753 -32.856 1.00 82.50 711 ALA A O 1
ATOM 5680 N N . GLY A 1 712 ? 17.092 -2.145 -31.627 1.00 83.50 712 GLY A N 1
ATOM 5681 C CA . GLY A 1 712 ? 16.891 -1.021 -32.540 1.00 83.50 712 GLY A CA 1
ATOM 5682 C C . GLY A 1 712 ? 15.463 -0.475 -32.567 1.00 83.50 712 GLY A C 1
ATOM 5683 O O . GLY A 1 712 ? 15.150 0.391 -33.381 1.00 83.50 712 GLY A O 1
ATOM 5684 N N . ARG A 1 713 ? 14.557 -0.982 -31.719 1.00 88.56 713 ARG A N 1
ATOM 5685 C CA . ARG A 1 713 ? 13.141 -0.586 -31.697 1.00 88.56 713 ARG A CA 1
ATOM 5686 C C . ARG A 1 713 ? 12.835 0.290 -30.491 1.00 88.56 713 ARG A C 1
ATOM 5688 O O . ARG A 1 713 ? 13.363 0.066 -29.405 1.00 88.56 713 ARG A O 1
ATOM 5695 N N . ILE A 1 714 ? 11.933 1.251 -30.687 1.00 89.44 714 ILE A N 1
ATOM 5696 C CA . ILE A 1 714 ? 11.449 2.144 -29.633 1.00 89.44 714 ILE A CA 1
ATOM 5697 C C . ILE A 1 714 ? 10.291 1.473 -28.897 1.00 89.44 714 ILE A C 1
ATOM 5699 O O . ILE A 1 714 ? 9.283 1.105 -29.507 1.00 89.44 714 ILE A O 1
ATOM 5703 N N . ALA A 1 715 ? 10.405 1.337 -27.580 1.00 87.50 715 ALA A N 1
ATOM 5704 C CA . ALA A 1 715 ? 9.297 0.869 -26.764 1.00 87.50 715 ALA A CA 1
ATOM 5705 C C . ALA A 1 715 ? 8.222 1.949 -26.640 1.00 87.50 715 ALA A C 1
ATOM 5707 O O . ALA A 1 715 ? 8.502 3.084 -26.280 1.00 87.50 715 ALA A O 1
ATOM 5708 N N . THR A 1 716 ? 6.962 1.597 -26.878 1.00 85.94 716 THR A N 1
ATOM 5709 C CA . THR A 1 716 ? 5.817 2.500 -26.653 1.00 85.94 716 THR A CA 1
ATOM 5710 C C . THR A 1 716 ? 5.109 2.252 -25.326 1.00 85.94 716 THR A C 1
ATOM 5712 O O . THR A 1 716 ? 4.239 3.014 -24.910 1.00 85.94 716 THR A O 1
ATOM 5715 N N . THR A 1 717 ? 5.517 1.198 -24.621 1.00 80.19 717 THR A N 1
ATOM 5716 C CA . THR A 1 717 ? 5.042 0.842 -23.286 1.00 80.19 717 THR A CA 1
ATOM 5717 C C . THR A 1 717 ? 6.233 0.536 -22.387 1.00 80.19 717 THR A C 1
ATOM 5719 O O . THR A 1 717 ? 7.151 -0.137 -22.857 1.00 80.19 717 THR A O 1
ATOM 5722 N N . PRO A 1 718 ? 6.196 0.895 -21.097 1.00 73.38 718 PRO A N 1
ATOM 5723 C CA . PRO A 1 718 ? 7.201 0.437 -20.135 1.00 73.38 718 PRO A CA 1
ATOM 5724 C C . PRO A 1 718 ? 7.345 -1.115 -20.100 1.00 73.38 718 PRO A C 1
ATOM 5726 O O . PRO A 1 718 ? 6.344 -1.826 -20.202 1.00 73.38 718 PRO A O 1
ATOM 5729 N N . PHE A 1 719 ? 8.563 -1.663 -19.920 1.00 68.44 719 PHE A N 1
ATOM 5730 C CA . PHE A 1 719 ? 8.925 -3.116 -19.928 1.00 68.44 719 PHE A CA 1
ATOM 5731 C C . PHE A 1 719 ? 9.489 -3.843 -18.625 1.00 68.44 719 PHE A C 1
ATOM 5733 O O . PHE A 1 719 ? 10.672 -3.825 -18.370 1.00 68.44 719 PHE A O 1
ATOM 5740 N N . VAL A 1 720 ? 8.735 -4.528 -17.739 1.00 63.34 720 VAL A N 1
ATOM 5741 C CA . VAL A 1 720 ? 9.197 -4.873 -16.336 1.00 63.34 720 VAL A CA 1
ATOM 5742 C C . VAL A 1 720 ? 9.613 -6.285 -16.440 1.00 63.34 720 VAL A C 1
ATOM 5744 O O . VAL A 1 720 ? 8.789 -7.133 -16.799 1.00 63.34 720 VAL A O 1
ATOM 5747 N N . VAL A 1 721 ? 10.842 -6.532 -16.032 1.00 59.47 721 VAL A N 1
ATOM 5748 C CA . VAL A 1 721 ? 11.247 -7.873 -15.705 1.00 59.47 721 VAL A CA 1
ATOM 5749 C C . VAL A 1 721 ? 10.888 -8.151 -14.251 1.00 59.47 721 VAL A C 1
ATOM 5751 O O . VAL A 1 721 ? 11.239 -7.404 -13.342 1.00 59.47 721 VAL A O 1
ATOM 5754 N N . TYR A 1 722 ? 10.142 -9.238 -14.059 1.00 60.12 722 TYR A N 1
ATOM 5755 C CA . TYR A 1 722 ? 9.957 -9.869 -12.761 1.00 60.12 722 TYR A CA 1
ATOM 5756 C C . TYR A 1 722 ? 10.863 -11.115 -12.703 1.00 60.12 722 TYR A C 1
ATOM 5758 O O . TYR A 1 722 ? 10.851 -11.866 -13.680 1.00 60.12 722 TYR A O 1
ATOM 5766 N N . PRO A 1 723 ? 11.609 -11.399 -11.618 1.00 52.16 723 PRO A N 1
ATOM 5767 C CA . PRO A 1 723 ? 11.446 -10.906 -10.251 1.00 52.16 723 PRO A CA 1
ATOM 5768 C C . PRO A 1 723 ? 11.614 -9.385 -10.133 1.00 52.16 723 PRO A C 1
ATOM 5770 O O . PRO A 1 723 ? 12.570 -8.836 -10.681 1.00 52.16 723 PRO A O 1
ATOM 5773 N N . PRO A 1 724 ? 10.616 -8.712 -9.510 1.00 33.66 724 PRO A N 1
ATOM 5774 C CA . PRO A 1 724 ? 10.143 -9.227 -8.227 1.00 33.66 724 PRO A CA 1
ATOM 5775 C C . PRO A 1 724 ? 8.626 -9.376 -7.871 1.00 33.66 724 PRO A C 1
ATOM 5777 O O . PRO A 1 724 ? 8.271 -9.253 -6.702 1.00 33.66 724 PRO A O 1
ATOM 5780 N N . ARG A 1 725 ? 7.659 -9.631 -8.772 1.00 31.94 725 ARG A N 1
ATOM 5781 C CA . ARG A 1 725 ? 6.241 -9.834 -8.343 1.00 31.94 725 ARG A CA 1
ATOM 5782 C C . ARG A 1 725 ? 5.581 -11.086 -8.914 1.00 31.94 725 ARG A C 1
ATOM 5784 O O . ARG A 1 725 ? 5.743 -11.425 -10.083 1.00 31.94 725 ARG A O 1
ATOM 5791 N N . HIS A 1 726 ? 4.813 -11.763 -8.055 1.00 28.00 726 HIS A N 1
ATOM 5792 C CA . HIS A 1 726 ? 4.162 -13.047 -8.314 1.00 28.00 726 HIS A CA 1
ATOM 5793 C C . HIS A 1 726 ? 2.867 -12.980 -9.144 1.00 28.00 726 HIS A C 1
ATOM 5795 O O . HIS A 1 726 ? 2.222 -11.948 -9.316 1.00 28.00 726 HIS A O 1
ATOM 5801 N N . ARG A 1 727 ? 2.512 -14.168 -9.651 1.00 26.36 727 ARG A N 1
ATOM 5802 C CA . ARG A 1 727 ? 1.402 -14.538 -10.542 1.00 26.36 727 ARG A CA 1
ATOM 5803 C C . ARG A 1 727 ? 0.010 -14.125 -10.044 1.00 26.36 727 ARG A C 1
ATOM 5805 O O . ARG A 1 727 ? -0.448 -14.637 -9.037 1.00 26.36 727 ARG A O 1
ATOM 5812 N N . HIS A 1 728 ? -0.696 -13.367 -10.884 1.00 25.05 728 HIS A N 1
ATOM 5813 C CA . HIS A 1 728 ? -2.069 -13.671 -11.351 1.00 25.05 728 HIS A CA 1
ATOM 5814 C C . HIS A 1 728 ? -2.496 -12.851 -12.585 1.00 25.05 728 HIS A C 1
ATOM 5816 O O . HIS A 1 728 ? -3.563 -13.067 -13.157 1.00 25.05 728 HIS A O 1
ATOM 5822 N N . HIS A 1 729 ? -1.613 -12.009 -13.114 1.00 23.66 729 HIS A N 1
ATOM 5823 C CA . HIS A 1 729 ? -1.714 -11.492 -14.471 1.00 23.66 729 HIS A CA 1
ATOM 5824 C C . HIS A 1 729 ? -0.510 -11.971 -15.284 1.00 23.66 729 HIS A C 1
ATOM 5826 O O . HIS A 1 729 ? 0.543 -12.252 -14.715 1.00 23.66 729 HIS A O 1
ATOM 5832 N N . ARG A 1 730 ? -0.666 -12.100 -16.613 1.00 24.89 730 ARG A N 1
ATOM 5833 C CA . ARG A 1 730 ? 0.452 -12.215 -17.577 1.00 24.89 730 ARG A CA 1
ATOM 5834 C C . ARG A 1 730 ? 1.618 -11.336 -17.110 1.00 24.89 730 ARG A C 1
ATOM 5836 O O . ARG A 1 730 ? 1.318 -10.284 -16.559 1.00 24.89 730 ARG A O 1
ATOM 5843 N N . ALA A 1 731 ? 2.878 -11.707 -17.361 1.00 25.50 731 ALA A N 1
ATOM 5844 C CA . ALA A 1 731 ? 4.016 -10.793 -17.205 1.00 25.50 731 ALA A CA 1
ATOM 5845 C C . ALA A 1 731 ? 3.603 -9.383 -17.682 1.00 25.50 731 ALA A C 1
ATOM 5847 O O . ALA A 1 731 ? 3.340 -9.164 -18.869 1.00 25.50 731 ALA A O 1
ATOM 5848 N N . ARG A 1 732 ? 3.363 -8.488 -16.720 1.00 27.64 732 ARG A N 1
ATOM 5849 C CA . ARG A 1 732 ? 2.917 -7.108 -16.926 1.00 27.64 732 ARG A CA 1
ATOM 5850 C C . ARG A 1 732 ? 4.140 -6.229 -16.681 1.00 27.64 732 ARG A C 1
ATOM 5852 O O . ARG A 1 732 ? 4.993 -6.565 -15.880 1.00 27.64 732 ARG A O 1
ATOM 5859 N N . ARG A 1 733 ? 4.263 -5.174 -17.473 1.00 38.06 733 ARG A N 1
ATOM 5860 C CA . ARG A 1 733 ? 5.527 -4.652 -18.000 1.00 38.06 733 ARG A CA 1
ATOM 5861 C C . ARG A 1 733 ? 5.789 -3.180 -17.501 1.00 38.06 733 ARG A C 1
ATOM 5863 O O . ARG A 1 733 ? 4.850 -2.404 -17.550 1.00 38.06 733 ARG A O 1
ATOM 5870 N N . ALA A 1 734 ? 6.978 -2.834 -16.971 1.00 28.11 734 ALA A N 1
ATOM 5871 C CA . ALA A 1 734 ? 7.779 -1.601 -16.731 1.00 28.11 734 ALA A CA 1
ATOM 5872 C C . ALA A 1 734 ? 9.342 -1.777 -16.580 1.00 28.11 734 ALA A C 1
ATOM 5874 O O . ALA A 1 734 ? 9.857 -2.265 -15.589 1.00 28.11 734 ALA A O 1
ATOM 5875 N N . ALA A 1 735 ? 10.071 -1.354 -17.604 1.00 31.56 735 ALA A N 1
ATOM 5876 C CA . ALA A 1 735 ? 11.475 -0.975 -17.729 1.00 31.56 735 ALA A CA 1
ATOM 5877 C C . ALA A 1 735 ? 11.235 0.346 -18.395 1.00 31.56 735 ALA A C 1
ATOM 5879 O O . ALA A 1 735 ? 10.449 0.460 -19.356 1.00 31.56 735 ALA A O 1
ATOM 5880 N N . ASP A 1 736 ? 11.725 1.351 -17.717 1.00 40.56 736 ASP A N 1
ATOM 5881 C CA . ASP A 1 736 ? 10.981 2.577 -17.712 1.00 40.56 736 ASP A CA 1
ATOM 5882 C C . ASP A 1 736 ? 11.389 3.392 -18.916 1.00 40.56 736 ASP A C 1
ATOM 5884 O O . ASP A 1 736 ? 12.518 3.833 -19.051 1.00 40.56 736 ASP A O 1
ATOM 5888 N N . GLY A 1 737 ? 10.479 3.561 -19.854 1.00 47.84 737 GLY A N 1
ATOM 5889 C CA . GLY A 1 737 ? 10.837 4.248 -21.077 1.00 47.84 737 GLY A CA 1
ATOM 5890 C C . GLY A 1 737 ? 9.955 3.834 -22.215 1.00 47.84 737 GLY A C 1
ATOM 5891 O O . GLY A 1 737 ? 10.423 3.247 -23.183 1.00 47.84 737 GLY A O 1
ATOM 5892 N N . ALA A 1 738 ? 8.679 4.215 -22.137 1.00 47.12 738 ALA A N 1
ATOM 5893 C CA . ALA A 1 738 ? 8.061 4.599 -23.394 1.00 47.12 738 ALA A CA 1
ATOM 5894 C C . ALA A 1 738 ? 8.987 5.664 -24.022 1.00 47.12 738 ALA A C 1
ATOM 5896 O O . ALA A 1 738 ? 9.393 6.600 -23.336 1.00 47.12 738 ALA A O 1
ATOM 5897 N N . GLY A 1 739 ? 9.406 5.459 -25.263 1.00 49.06 739 GLY A N 1
ATOM 5898 C CA . GLY A 1 739 ? 10.324 6.331 -25.984 1.00 49.06 739 GLY A CA 1
ATOM 5899 C C . GLY A 1 739 ? 11.804 5.955 -25.914 1.00 49.06 739 GLY A C 1
ATOM 5900 O O . GLY A 1 739 ? 12.626 6.713 -26.416 1.00 49.06 739 GLY A O 1
ATOM 5901 N N . GLN A 1 740 ? 12.166 4.799 -25.350 1.00 58.69 740 GLN A N 1
ATOM 5902 C CA . GLN A 1 740 ? 13.558 4.325 -25.314 1.00 58.69 740 GLN A CA 1
ATOM 5903 C C . GLN A 1 740 ? 13.844 3.204 -26.329 1.00 58.69 740 GLN A C 1
ATOM 5905 O O . GLN A 1 740 ? 12.945 2.419 -26.644 1.00 58.69 740 GLN A O 1
ATOM 5910 N N . THR A 1 741 ? 15.086 3.107 -26.818 1.00 51.31 741 THR A N 1
ATOM 5911 C CA . THR A 1 741 ? 15.585 2.005 -27.667 1.00 51.31 741 THR A CA 1
ATOM 5912 C C . THR A 1 741 ? 16.259 0.913 -26.835 1.00 51.31 741 THR A C 1
ATOM 5914 O O . THR A 1 741 ? 16.966 1.183 -25.867 1.00 51.31 741 THR A O 1
ATOM 5917 N N . HIS A 1 742 ? 16.049 -0.355 -27.197 1.00 55.66 742 HIS A N 1
ATOM 5918 C CA . HIS A 1 742 ? 16.440 -1.500 -26.360 1.00 55.66 742 HIS A CA 1
ATOM 5919 C C . HIS A 1 742 ? 17.790 -2.163 -26.695 1.00 55.66 742 HIS A C 1
ATOM 5921 O O . HIS A 1 742 ? 18.000 -3.306 -26.304 1.00 55.66 742 HIS A O 1
ATOM 5927 N N . ASP A 1 743 ? 18.734 -1.497 -27.358 1.00 51.34 743 ASP A N 1
ATOM 5928 C CA . ASP A 1 743 ? 19.937 -2.159 -27.901 1.00 51.34 743 ASP A CA 1
ATOM 5929 C C . ASP A 1 743 ? 20.736 -2.970 -26.870 1.00 51.34 743 ASP A C 1
ATOM 5931 O O . ASP A 1 743 ? 20.853 -4.189 -27.010 1.00 51.34 743 ASP A O 1
ATOM 5935 N N . ARG A 1 744 ? 21.211 -2.329 -25.794 1.00 50.06 744 ARG A N 1
ATOM 5936 C CA . ARG A 1 744 ? 22.047 -2.975 -24.761 1.00 50.06 744 ARG A CA 1
ATOM 5937 C C . ARG A 1 744 ? 21.231 -3.775 -23.748 1.00 50.06 744 ARG A C 1
ATOM 5939 O O . ARG A 1 744 ? 21.566 -4.916 -23.446 1.00 50.06 744 ARG A O 1
ATOM 5946 N N . LEU A 1 745 ? 20.104 -3.215 -23.304 1.00 51.22 745 LEU A N 1
ATOM 5947 C CA . LEU A 1 745 ? 19.185 -3.868 -22.370 1.00 51.22 745 LEU A CA 1
ATOM 5948 C C . LEU A 1 745 ? 18.611 -5.175 -22.956 1.00 51.22 745 LEU A C 1
ATOM 5950 O O . LEU A 1 745 ? 18.355 -6.117 -22.215 1.00 51.22 745 LEU A O 1
ATOM 5954 N N . SER A 1 746 ? 18.433 -5.271 -24.283 1.00 54.66 746 SER A N 1
ATOM 5955 C CA . SER A 1 746 ? 17.875 -6.468 -24.925 1.00 54.66 746 SER A CA 1
ATOM 5956 C C . SER A 1 746 ? 18.739 -7.712 -24.762 1.00 54.66 746 SER A C 1
ATOM 5958 O O . SER A 1 746 ? 18.171 -8.797 -24.800 1.00 54.66 746 SER A O 1
ATOM 5960 N N . GLN A 1 747 ? 20.065 -7.606 -24.622 1.00 59.00 747 GLN A N 1
ATOM 5961 C CA . GLN A 1 747 ? 20.923 -8.784 -24.476 1.00 59.00 747 GLN A CA 1
ATOM 5962 C C . GLN A 1 747 ? 20.821 -9.345 -23.056 1.00 59.00 747 GLN A C 1
ATOM 5964 O O . GLN A 1 747 ? 20.391 -10.480 -22.902 1.00 59.00 747 GLN A O 1
ATOM 5969 N N . ASP A 1 748 ? 21.045 -8.528 -22.023 1.00 58.19 748 ASP A N 1
ATOM 5970 C CA . ASP A 1 748 ? 20.932 -8.981 -20.627 1.00 58.19 748 ASP A CA 1
ATOM 5971 C C . ASP A 1 748 ? 19.500 -9.387 -20.252 1.00 58.19 748 ASP A C 1
ATOM 5973 O 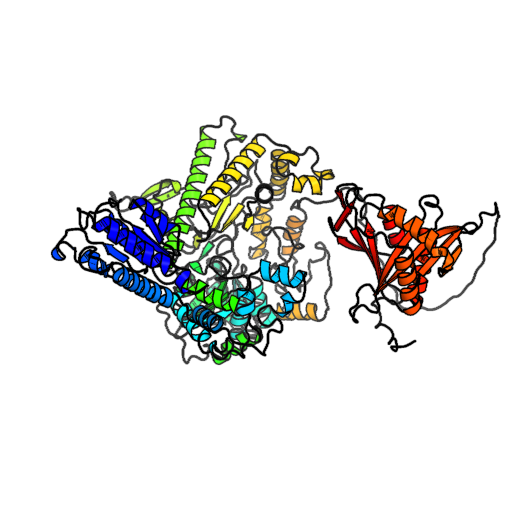O . ASP A 1 748 ? 19.296 -10.309 -19.469 1.00 58.19 748 ASP A O 1
ATOM 5977 N N . VAL A 1 749 ? 18.483 -8.726 -20.817 1.00 56.00 749 VAL A N 1
ATOM 5978 C CA . VAL A 1 749 ? 17.077 -9.113 -20.631 1.00 56.00 749 VAL A CA 1
ATOM 5979 C C . VAL A 1 749 ? 16.750 -10.387 -21.410 1.00 56.00 749 VAL A C 1
ATOM 5981 O O . VAL A 1 749 ? 15.980 -11.206 -20.909 1.00 56.00 749 VAL A O 1
ATOM 5984 N N . ARG A 1 750 ? 17.303 -10.587 -22.618 1.00 58.94 750 ARG A N 1
ATOM 5985 C CA . ARG A 1 750 ? 17.184 -11.870 -23.331 1.00 58.94 750 ARG A CA 1
ATOM 5986 C C . ARG A 1 750 ? 17.826 -12.971 -22.522 1.00 58.94 750 ARG A C 1
ATOM 5988 O O . ARG A 1 750 ? 17.177 -13.988 -22.335 1.00 58.94 750 ARG A O 1
ATOM 5995 N N . ASP A 1 751 ? 19.022 -12.747 -22.006 1.00 55.62 751 ASP A N 1
ATOM 5996 C CA . ASP A 1 751 ? 19.731 -13.720 -21.197 1.00 55.62 751 ASP A CA 1
ATOM 5997 C C . ASP A 1 751 ? 18.937 -13.981 -19.912 1.00 55.62 751 ASP A C 1
ATOM 5999 O O . ASP A 1 751 ? 18.574 -15.119 -19.653 1.00 55.62 751 ASP A O 1
ATOM 6003 N N . LEU A 1 752 ? 18.457 -12.963 -19.203 1.00 56.44 752 LEU A N 1
ATOM 6004 C CA . LEU A 1 752 ? 17.590 -13.152 -18.039 1.00 56.44 752 LEU A CA 1
ATOM 6005 C C . LEU A 1 752 ? 16.274 -13.895 -18.372 1.00 56.44 752 LEU A C 1
ATOM 6007 O O . LEU A 1 752 ? 15.844 -14.763 -17.621 1.00 56.44 752 LEU A O 1
ATOM 6011 N N . LEU A 1 753 ? 15.615 -13.608 -19.499 1.00 51.84 753 LEU A N 1
ATOM 6012 C CA . LEU A 1 753 ? 14.343 -14.249 -19.878 1.00 51.84 753 LEU A CA 1
ATOM 6013 C C . LEU A 1 753 ? 14.501 -15.630 -20.526 1.00 51.84 753 LEU A C 1
ATOM 6015 O O . LEU A 1 753 ? 13.580 -16.448 -20.453 1.00 51.84 753 LEU A O 1
ATOM 6019 N N . GLN A 1 754 ? 15.641 -15.902 -21.157 1.00 51.09 754 GLN A N 1
ATOM 6020 C CA . GLN A 1 754 ? 16.040 -17.232 -21.617 1.00 51.09 754 GLN A CA 1
ATOM 6021 C C . GLN A 1 754 ? 16.491 -18.094 -20.432 1.00 51.09 754 GLN A C 1
ATOM 6023 O O . GLN A 1 754 ? 16.253 -19.303 -20.441 1.00 51.09 754 GLN A O 1
ATOM 6028 N N . HIS A 1 755 ? 17.045 -17.455 -19.398 1.00 48.41 755 HIS A N 1
ATOM 6029 C CA . HIS A 1 755 ? 17.649 -18.074 -18.231 1.00 48.41 755 HIS A CA 1
ATOM 6030 C C . HIS A 1 755 ? 16.926 -17.735 -16.906 1.00 48.41 755 HIS A C 1
ATOM 6032 O O . HIS A 1 755 ? 17.580 -17.550 -15.891 1.00 48.41 755 HIS A O 1
ATOM 6038 N N . VAL A 1 756 ? 15.585 -17.699 -16.853 1.00 44.38 756 VAL A N 1
ATOM 6039 C CA . VAL A 1 756 ? 14.790 -17.802 -15.600 1.00 44.38 756 VAL A CA 1
ATOM 6040 C C . VAL A 1 756 ? 13.791 -18.956 -15.772 1.00 44.38 756 VAL A C 1
ATOM 6042 O O . VAL A 1 756 ? 12.910 -18.862 -16.635 1.00 44.38 756 VAL A O 1
ATOM 6045 N N . PRO A 1 757 ? 13.851 -20.068 -15.002 1.00 38.56 757 PRO A N 1
ATOM 6046 C CA . PRO A 1 757 ? 12.965 -21.201 -15.203 1.00 38.56 757 PRO A CA 1
ATOM 6047 C C . PRO A 1 757 ? 11.632 -20.851 -14.554 1.00 38.56 757 PRO A C 1
ATOM 6049 O O . PRO A 1 757 ? 11.409 -21.005 -13.355 1.00 38.56 757 PRO A O 1
ATOM 6052 N N . GLY A 1 758 ? 10.699 -20.371 -15.361 1.00 39.41 758 GLY A N 1
ATOM 6053 C CA . GLY A 1 758 ? 9.371 -20.012 -14.893 1.00 39.41 758 GLY A CA 1
ATOM 6054 C C . GLY A 1 758 ? 8.437 -21.203 -14.695 1.00 39.41 758 GLY A C 1
ATOM 6055 O O . GLY A 1 758 ? 7.286 -21.080 -15.100 1.00 39.41 758 GLY A O 1
ATOM 6056 N N . LEU A 1 759 ? 8.855 -22.358 -14.151 1.00 46.22 759 LEU A N 1
ATOM 6057 C CA . LEU A 1 759 ? 7.959 -23.522 -13.960 1.00 46.22 759 LEU A CA 1
ATOM 6058 C C . LEU A 1 759 ? 7.094 -23.809 -15.222 1.00 46.22 759 LEU A C 1
ATOM 6060 O O . LEU A 1 759 ? 5.903 -24.123 -15.108 1.00 46.22 759 LEU A O 1
ATOM 6064 N N . ARG A 1 760 ? 7.688 -23.580 -16.412 1.00 31.73 760 ARG A N 1
ATOM 6065 C CA . ARG A 1 760 ? 7.251 -23.939 -17.775 1.00 31.73 760 ARG A CA 1
ATOM 6066 C C . ARG A 1 760 ? 8.357 -23.631 -18.805 1.00 31.73 760 ARG A C 1
ATOM 6068 O O . ARG A 1 760 ? 8.602 -22.471 -19.118 1.00 31.73 760 ARG A O 1
ATOM 6075 N N . ARG A 1 761 ? 8.839 -24.680 -19.478 1.00 28.11 761 ARG A N 1
ATOM 6076 C CA . ARG A 1 761 ? 8.753 -24.826 -20.941 1.00 28.11 761 ARG A CA 1
ATOM 6077 C C . ARG A 1 761 ? 8.360 -26.283 -21.233 1.00 28.11 761 ARG A C 1
ATOM 6079 O O . ARG A 1 761 ? 9.028 -27.196 -20.784 1.00 28.11 761 ARG A O 1
ATOM 6086 N N . ARG A 1 762 ? 7.203 -26.410 -21.889 1.00 26.67 762 ARG A N 1
ATOM 6087 C CA . ARG A 1 762 ? 6.714 -27.478 -22.783 1.00 26.67 762 ARG A CA 1
ATOM 6088 C C . ARG A 1 762 ? 7.201 -28.924 -22.571 1.00 26.67 762 ARG A C 1
ATOM 6090 O O . ARG A 1 762 ? 8.342 -29.237 -22.875 1.00 26.67 762 ARG A O 1
ATOM 6097 N N . ASP A 1 763 ? 6.238 -29.802 -22.277 1.00 23.70 763 ASP A N 1
ATOM 6098 C CA . ASP A 1 763 ? 6.165 -31.118 -22.930 1.00 23.70 763 ASP A CA 1
ATOM 6099 C C . ASP A 1 763 ? 6.070 -30.945 -24.465 1.00 23.70 763 ASP A C 1
ATOM 6101 O O . ASP A 1 763 ? 5.487 -29.956 -24.939 1.00 23.70 763 ASP A O 1
ATOM 6105 N N . PRO A 1 764 ? 6.641 -31.873 -25.252 1.00 30.92 764 PRO A N 1
ATOM 6106 C CA . PRO A 1 764 ? 6.813 -31.746 -26.691 1.00 30.92 764 PRO A CA 1
ATOM 6107 C C . PRO A 1 764 ? 5.502 -32.041 -27.426 1.00 30.92 764 PRO A C 1
ATOM 6109 O O . PRO A 1 764 ? 5.020 -33.165 -27.486 1.00 30.92 764 PRO A O 1
ATOM 6112 N N . GLY A 1 765 ? 4.930 -31.002 -28.024 1.00 24.28 765 GLY A N 1
ATOM 6113 C CA . GLY A 1 765 ? 3.760 -31.104 -28.886 1.00 24.28 765 GLY A CA 1
ATOM 6114 C C . GLY A 1 765 ? 3.626 -29.841 -29.719 1.00 24.28 765 GLY A C 1
ATOM 6115 O O . GLY A 1 765 ? 2.917 -28.923 -29.326 1.00 24.28 765 GLY A O 1
ATOM 6116 N N . GLY A 1 766 ? 4.402 -29.790 -30.806 1.00 25.89 766 GLY A N 1
ATOM 6117 C CA . GLY A 1 766 ? 4.234 -28.941 -31.989 1.00 25.89 766 GLY A CA 1
ATOM 6118 C C . GLY A 1 766 ? 3.803 -27.491 -31.773 1.00 25.89 766 GLY A C 1
ATOM 6119 O O . GLY A 1 766 ? 2.625 -27.216 -31.600 1.00 25.89 766 GLY A O 1
ATOM 6120 N N . LEU A 1 767 ? 4.760 -26.563 -31.881 1.00 25.47 767 LEU A N 1
ATOM 6121 C CA . LEU A 1 767 ? 4.658 -25.327 -32.679 1.00 25.47 767 LEU A CA 1
ATOM 6122 C C . LEU A 1 767 ? 5.948 -24.519 -32.460 1.00 25.47 767 LEU A C 1
ATOM 6124 O O . LEU A 1 767 ? 6.054 -23.686 -31.551 1.00 25.47 767 LEU A O 1
ATOM 6128 N N . GLN A 1 768 ? 6.943 -24.830 -33.287 1.00 24.53 768 GLN A N 1
ATOM 6129 C CA . GLN A 1 768 ? 7.958 -23.903 -33.775 1.00 24.53 768 GLN A CA 1
ATOM 6130 C C . GLN A 1 768 ? 7.896 -23.964 -35.306 1.00 24.53 768 GLN A C 1
ATOM 6132 O O . GLN A 1 768 ? 7.827 -25.053 -35.865 1.00 24.53 768 GLN A O 1
ATOM 6137 N N . GLY A 1 769 ? 7.932 -22.796 -35.950 1.00 23.83 769 GLY A N 1
ATOM 6138 C CA . GLY A 1 769 ? 8.311 -22.646 -37.357 1.00 23.83 769 GLY A CA 1
ATOM 6139 C C . GLY A 1 769 ? 7.223 -22.936 -38.392 1.00 23.83 769 GLY A C 1
ATOM 6140 O O . GLY A 1 769 ? 7.031 -24.070 -38.809 1.00 23.83 769 GLY A O 1
ATOM 6141 N N . GLY A 1 770 ? 6.575 -21.876 -38.881 1.00 22.22 770 GLY A N 1
ATOM 6142 C CA . GLY A 1 770 ? 5.587 -21.953 -39.959 1.00 22.22 770 GLY A CA 1
ATOM 6143 C C . GLY A 1 770 ? 5.311 -20.628 -40.677 1.00 22.22 770 GLY A C 1
ATOM 6144 O O . GLY A 1 770 ? 4.155 -20.306 -40.891 1.00 22.22 770 GLY A O 1
ATOM 6145 N N . ARG A 1 771 ? 6.379 -19.894 -41.026 1.00 23.73 771 ARG A N 1
ATOM 6146 C CA . ARG A 1 771 ? 6.508 -18.921 -42.138 1.00 23.73 771 ARG A CA 1
ATOM 6147 C C . ARG A 1 771 ? 5.538 -17.729 -42.200 1.00 23.73 771 ARG A C 1
ATOM 6149 O O . ARG A 1 771 ? 4.480 -17.785 -42.813 1.00 23.73 771 ARG A O 1
ATOM 6156 N N . CYS A 1 772 ? 6.042 -16.583 -41.740 1.00 22.45 772 CYS A N 1
ATOM 6157 C CA . CYS A 1 772 ? 5.872 -15.335 -42.476 1.00 22.45 772 CYS A CA 1
ATOM 6158 C C . CYS A 1 772 ? 6.924 -15.339 -43.599 1.00 22.45 772 CYS A C 1
ATOM 6160 O O . CYS A 1 772 ? 8.094 -15.060 -43.361 1.00 22.45 772 CYS A O 1
ATOM 6162 N N . GLU A 1 773 ? 6.529 -15.744 -44.802 1.00 23.28 773 GLU A N 1
ATOM 6163 C CA . GLU A 1 773 ? 7.267 -15.463 -46.031 1.00 23.28 773 GLU A CA 1
ATOM 6164 C C . GLU A 1 773 ? 6.262 -14.944 -47.061 1.00 23.28 773 GLU A C 1
ATOM 6166 O O . GLU A 1 773 ? 5.261 -15.603 -47.341 1.00 23.28 773 GLU A O 1
ATOM 6171 N N . ARG A 1 774 ? 6.614 -13.801 -47.664 1.00 23.53 774 ARG A N 1
ATOM 6172 C CA . ARG A 1 774 ? 6.003 -13.127 -48.826 1.00 23.53 774 ARG A CA 1
ATOM 6173 C C . ARG A 1 774 ? 4.865 -12.141 -48.534 1.00 23.53 774 ARG A C 1
ATOM 6175 O O . ARG A 1 774 ? 3.709 -12.380 -48.854 1.00 23.53 774 ARG A O 1
ATOM 6182 N N . ALA A 1 775 ? 5.264 -10.928 -48.154 1.00 23.19 775 ALA A N 1
ATOM 6183 C CA . ALA A 1 775 ? 4.769 -9.729 -48.830 1.00 23.19 775 ALA A CA 1
ATOM 6184 C C . ALA A 1 775 ? 5.859 -9.231 -49.798 1.00 23.19 775 ALA A C 1
ATOM 6186 O O . ALA A 1 775 ? 6.587 -8.287 -49.532 1.00 23.19 775 ALA A O 1
ATOM 6187 N N . HIS A 1 776 ? 5.996 -9.924 -50.927 1.00 25.50 776 HIS A N 1
ATOM 6188 C CA . HIS A 1 776 ? 6.602 -9.382 -52.139 1.00 25.50 776 HIS A CA 1
ATOM 6189 C C . HIS A 1 776 ? 5.746 -9.882 -53.296 1.00 25.50 776 HIS A C 1
ATOM 6191 O O . HIS A 1 776 ? 5.858 -11.042 -53.687 1.00 25.50 776 HIS A O 1
ATOM 6197 N N . ARG A 1 777 ? 4.877 -9.017 -53.822 1.00 23.67 777 ARG A N 1
ATOM 6198 C CA . ARG A 1 777 ? 4.817 -8.701 -55.254 1.00 23.67 777 ARG A CA 1
ATOM 6199 C C . ARG A 1 777 ? 3.662 -7.756 -55.553 1.00 23.67 777 ARG A C 1
ATOM 6201 O O . ARG A 1 777 ? 2.505 -8.016 -55.244 1.00 23.67 777 ARG A O 1
ATOM 6208 N N . ALA A 1 778 ? 4.067 -6.667 -56.189 1.00 23.50 778 ALA A N 1
ATOM 6209 C CA . ALA A 1 778 ? 3.278 -5.794 -57.024 1.00 23.50 778 ALA A CA 1
ATOM 6210 C C . ALA A 1 778 ? 2.371 -6.550 -58.013 1.00 23.50 778 ALA A C 1
ATOM 6212 O O . ALA A 1 778 ? 2.628 -7.700 -58.372 1.00 23.50 778 ALA A O 1
ATOM 6213 N N . LEU A 1 779 ? 1.343 -5.819 -58.452 1.00 26.53 779 LEU A N 1
ATOM 6214 C CA . LEU A 1 779 ? 0.570 -5.966 -59.685 1.00 26.53 779 LEU A CA 1
ATOM 6215 C C . LEU A 1 779 ? 1.121 -6.985 -60.706 1.00 26.53 779 LEU A C 1
ATOM 6217 O O . LEU A 1 779 ? 2.229 -6.814 -61.201 1.00 26.53 779 LEU A O 1
ATOM 6221 N N . HIS A 1 780 ? 0.278 -7.927 -61.144 1.00 24.12 780 HIS A N 1
ATOM 6222 C CA . HIS A 1 780 ? -0.101 -8.047 -62.561 1.00 24.12 780 HIS A CA 1
ATOM 6223 C C . HIS A 1 780 ? -1.225 -9.070 -62.803 1.00 24.12 780 HIS A C 1
ATOM 6225 O O . HIS A 1 780 ? -1.369 -10.075 -62.114 1.00 24.12 780 HIS A O 1
ATOM 6231 N N . LEU A 1 781 ? -2.036 -8.742 -63.810 1.00 27.66 781 LEU A N 1
ATOM 6232 C CA . LEU A 1 781 ? -3.217 -9.437 -64.318 1.00 27.66 781 LEU A CA 1
ATOM 6233 C C . LEU A 1 781 ? -2.875 -10.677 -65.168 1.00 27.66 781 LEU A C 1
ATOM 6235 O O . LEU A 1 781 ? -1.894 -10.652 -65.904 1.00 27.66 781 LEU A O 1
ATOM 6239 N N . ARG A 1 782 ? -3.837 -11.619 -65.203 1.00 24.62 782 ARG A N 1
ATOM 6240 C CA . ARG A 1 782 ? -4.358 -12.420 -66.348 1.00 24.62 782 ARG A CA 1
ATOM 6241 C C . ARG A 1 782 ? -4.307 -13.944 -66.161 1.00 24.62 782 ARG A C 1
ATOM 6243 O O . ARG A 1 782 ? -3.265 -14.507 -65.870 1.00 24.62 782 ARG A O 1
ATOM 6250 N N . GLY A 1 783 ? -5.421 -14.594 -66.530 1.00 23.08 783 GLY A N 1
ATOM 6251 C CA . GLY A 1 783 ? -5.391 -15.882 -67.243 1.00 23.08 783 GLY A CA 1
ATOM 6252 C C . GLY A 1 783 ? -6.259 -17.016 -66.688 1.00 23.08 783 GLY A C 1
ATOM 6253 O O . GLY A 1 783 ? -5.836 -17.750 -65.811 1.00 23.08 783 GLY A O 1
ATOM 6254 N N . ARG A 1 784 ? -7.452 -17.190 -67.275 1.00 25.41 784 ARG A N 1
ATOM 6255 C CA . ARG A 1 784 ? -8.383 -18.339 -67.168 1.00 25.41 784 ARG A CA 1
ATOM 6256 C C . ARG A 1 784 ? -7.731 -19.712 -67.443 1.00 25.41 784 ARG A C 1
ATOM 6258 O O . ARG A 1 784 ? -6.958 -19.799 -68.392 1.00 25.41 784 ARG A O 1
ATOM 6265 N N . ARG A 1 785 ? -8.253 -20.792 -66.827 1.00 22.98 785 ARG A N 1
ATOM 6266 C CA . ARG A 1 785 ? -8.960 -21.917 -67.507 1.00 22.98 785 ARG A CA 1
ATOM 6267 C C . ARG A 1 785 ? -9.540 -22.952 -66.519 1.00 22.98 785 ARG A C 1
ATOM 6269 O O . ARG A 1 785 ? -9.158 -23.003 -65.360 1.00 22.98 785 ARG A O 1
ATOM 6276 N N . VAL A 1 786 ? -10.527 -23.688 -67.029 1.00 22.91 786 VAL A N 1
ATOM 6277 C CA . VAL A 1 786 ? -11.607 -24.469 -66.394 1.00 22.91 786 VAL A CA 1
ATOM 6278 C C . VAL A 1 786 ? -11.388 -25.986 -66.581 1.00 22.91 786 VAL A C 1
ATOM 6280 O O . VAL A 1 786 ? -11.073 -26.357 -67.705 1.00 22.91 786 VAL A O 1
ATOM 6283 N N . ALA A 1 787 ? -11.653 -26.778 -65.515 1.00 25.38 787 ALA A N 1
ATOM 6284 C CA . ALA A 1 787 ? -12.211 -28.165 -65.401 1.00 25.38 787 ALA A CA 1
ATOM 6285 C C . ALA A 1 787 ? -11.583 -29.341 -66.230 1.00 25.38 787 ALA A C 1
ATOM 6287 O O . ALA A 1 787 ? -10.753 -29.055 -67.087 1.00 25.38 787 ALA A O 1
ATOM 6288 N N . PRO A 1 788 ? -11.948 -30.649 -66.047 1.00 29.83 788 PRO A N 1
ATOM 6289 C CA . PRO A 1 788 ? -13.086 -31.219 -65.296 1.00 29.83 788 PRO A CA 1
ATOM 6290 C C . PRO A 1 788 ? -12.879 -32.552 -64.512 1.00 29.83 788 PRO A C 1
ATOM 6292 O O . PRO A 1 788 ? -11.782 -33.085 -64.379 1.00 29.83 788 PRO A O 1
ATOM 6295 N N . MET A 1 789 ? -14.016 -33.002 -63.957 1.00 27.59 789 MET A N 1
ATOM 6296 C CA . MET A 1 789 ? -14.381 -34.226 -63.215 1.00 27.59 789 MET A CA 1
ATOM 6297 C C . MET A 1 789 ? -14.224 -35.552 -63.992 1.00 27.59 789 MET A C 1
ATOM 6299 O O . MET A 1 789 ? -14.186 -35.533 -65.216 1.00 27.59 789 MET A O 1
ATOM 6303 N N . ASN A 1 790 ? -14.237 -36.681 -63.257 1.00 25.19 790 ASN A N 1
ATOM 6304 C CA . ASN A 1 790 ? -15.043 -37.903 -63.512 1.00 25.19 790 ASN A CA 1
ATOM 6305 C C . ASN A 1 790 ? -14.997 -38.821 -62.258 1.00 25.19 790 ASN A C 1
ATOM 6307 O O . ASN A 1 790 ? -13.928 -38.999 -61.679 1.00 25.19 790 ASN A O 1
ATOM 6311 N N . GLU A 1 791 ? -16.134 -39.125 -61.609 1.00 26.80 791 GLU A N 1
ATOM 6312 C CA . GLU A 1 791 ? -17.071 -40.269 -61.818 1.00 26.80 791 GLU A CA 1
ATOM 6313 C C . GLU A 1 791 ? -16.556 -41.601 -61.219 1.00 26.80 791 GLU A C 1
ATOM 6315 O O . GLU A 1 791 ? -15.574 -42.166 -61.679 1.00 26.80 791 GLU A O 1
ATOM 6320 N N . THR A 1 792 ? -16.959 -41.942 -59.984 1.00 30.56 792 THR A N 1
ATOM 6321 C CA . THR A 1 792 ? -18.105 -42.788 -59.538 1.00 30.56 792 THR A CA 1
ATOM 6322 C C . THR A 1 792 ? -17.884 -44.306 -59.614 1.00 30.56 792 THR A C 1
ATOM 6324 O O . THR A 1 792 ? -17.786 -44.904 -60.676 1.00 30.56 792 THR A O 1
ATOM 6327 N N . ALA A 1 793 ? -17.948 -44.954 -58.444 1.00 28.20 793 ALA A N 1
ATOM 6328 C CA . ALA A 1 793 ? -18.330 -46.357 -58.292 1.00 28.20 793 ALA A CA 1
ATOM 6329 C C . ALA A 1 793 ? -19.206 -46.493 -57.034 1.00 28.20 793 ALA A C 1
ATOM 6331 O O . ALA A 1 793 ? -18.774 -46.190 -55.921 1.00 28.20 793 ALA A O 1
ATOM 6332 N N . ALA A 1 794 ? -20.461 -46.896 -57.231 1.00 31.89 794 ALA A N 1
ATOM 6333 C CA . ALA A 1 794 ? -21.473 -47.074 -56.196 1.00 31.89 794 ALA A CA 1
ATOM 6334 C C . ALA A 1 794 ? -21.338 -48.438 -55.493 1.00 31.89 794 ALA A C 1
ATOM 6336 O O . ALA A 1 794 ? -21.156 -49.465 -56.147 1.00 31.89 794 ALA A O 1
ATOM 6337 N N . ARG A 1 795 ? -21.507 -48.459 -54.163 1.00 30.53 795 ARG A N 1
ATOM 6338 C CA . ARG A 1 795 ? -21.821 -49.659 -53.367 1.00 30.53 795 ARG A CA 1
ATOM 6339 C C . ARG A 1 795 ? -22.793 -49.301 -52.236 1.00 30.53 795 ARG A C 1
ATOM 6341 O O . ARG A 1 795 ? -22.524 -48.375 -51.486 1.00 30.53 795 ARG A O 1
ATOM 6348 N N . ALA A 1 796 ? -23.855 -50.106 -52.144 1.00 33.28 796 ALA A N 1
ATOM 6349 C CA . ALA A 1 796 ? -24.829 -50.275 -51.058 1.00 33.28 796 ALA A CA 1
ATOM 6350 C C . ALA A 1 796 ? -25.604 -49.026 -50.584 1.00 33.28 796 ALA A C 1
ATOM 6352 O O . ALA A 1 796 ? -25.061 -48.103 -49.990 1.00 33.28 796 ALA A O 1
ATOM 6353 N N . SER A 1 797 ? -26.921 -49.053 -50.799 1.00 42.31 797 SER A N 1
ATOM 6354 C CA . SER A 1 797 ? -27.902 -48.096 -50.287 1.00 42.31 797 SER A CA 1
ATOM 6355 C C . SER A 1 797 ? -27.966 -48.117 -48.752 1.00 42.31 797 SER A C 1
ATOM 6357 O O . SER A 1 797 ? -28.761 -48.848 -48.158 1.00 42.31 797 SER A O 1
ATOM 6359 N N . ASP A 1 798 ? -27.124 -47.310 -48.115 1.00 52.94 798 ASP A N 1
ATOM 6360 C CA . ASP A 1 798 ? -27.324 -46.845 -46.746 1.00 52.94 798 ASP A CA 1
ATOM 6361 C C . ASP A 1 798 ? -28.239 -45.617 -46.842 1.00 52.94 798 ASP A C 1
ATOM 6363 O O . ASP A 1 798 ? -27.858 -44.599 -47.421 1.00 52.94 798 ASP A O 1
ATOM 6367 N N . GLU A 1 799 ? -29.492 -45.740 -46.403 1.00 63.22 799 GLU A N 1
ATOM 6368 C CA . GLU A 1 799 ? -30.447 -44.631 -46.472 1.00 63.22 799 GLU A CA 1
ATOM 6369 C C . GLU A 1 799 ? -29.850 -43.423 -45.725 1.00 63.22 799 GLU A C 1
ATOM 6371 O O . GLU A 1 799 ? -29.506 -43.550 -44.550 1.00 63.22 799 GLU A O 1
ATOM 6376 N N . PRO A 1 800 ? -29.631 -42.269 -46.375 1.00 80.94 800 PRO A N 1
ATOM 6377 C CA . PRO A 1 800 ? -28.849 -41.201 -45.772 1.00 80.94 800 PRO A CA 1
ATOM 6378 C C . PRO A 1 800 ? -29.576 -40.609 -44.562 1.00 80.94 800 PRO A C 1
ATOM 6380 O O . PRO A 1 800 ? -30.800 -40.497 -44.535 1.00 80.94 800 PRO A O 1
ATOM 6383 N N . VAL A 1 801 ? -28.812 -40.176 -43.558 1.00 90.50 801 VAL A N 1
ATOM 6384 C CA . VAL A 1 801 ? -29.361 -39.364 -42.467 1.00 90.50 801 VAL A CA 1
ATOM 6385 C C . VAL A 1 801 ? -29.868 -38.046 -43.061 1.00 90.50 801 VAL A C 1
ATOM 6387 O O . VAL A 1 801 ? -29.088 -37.273 -43.616 1.00 90.50 801 VAL A O 1
ATOM 6390 N N . LEU A 1 802 ? -31.165 -37.776 -42.920 1.00 91.81 802 LEU A N 1
ATOM 6391 C CA . LEU A 1 802 ? -31.816 -36.563 -43.417 1.00 91.81 802 LEU A CA 1
ATOM 6392 C C . LEU A 1 802 ? -31.991 -35.556 -42.281 1.00 91.81 802 LEU A C 1
ATOM 6394 O O . LEU A 1 802 ? -32.576 -35.884 -41.250 1.00 91.81 802 LEU A O 1
ATOM 6398 N N . VAL A 1 803 ? -31.524 -34.320 -42.467 1.00 94.94 803 VAL A N 1
ATOM 6399 C CA . VAL A 1 803 ? -31.764 -33.219 -41.522 1.00 94.94 803 VAL A CA 1
ATOM 6400 C C . VAL A 1 803 ? -32.915 -32.359 -42.029 1.00 94.94 803 VAL A C 1
ATOM 6402 O O . VAL A 1 803 ? -32.946 -31.966 -43.192 1.00 94.94 803 VAL A O 1
ATOM 6405 N N . ARG A 1 804 ? -33.883 -32.070 -41.157 1.00 93.31 804 ARG A N 1
ATOM 6406 C CA . ARG A 1 804 ? -35.058 -31.250 -41.484 1.00 93.31 804 ARG A CA 1
ATOM 6407 C C . ARG A 1 804 ? -35.525 -30.426 -40.282 1.00 93.31 804 ARG A C 1
ATOM 6409 O O . ARG A 1 804 ? -35.205 -30.773 -39.142 1.00 93.31 804 ARG A O 1
ATOM 6416 N N . PRO A 1 805 ? -36.345 -29.379 -40.484 1.00 90.94 805 PRO A N 1
ATOM 6417 C CA . PRO A 1 805 ? -37.052 -28.731 -39.387 1.00 90.94 805 PRO A CA 1
ATOM 6418 C C . PRO A 1 805 ? -37.877 -29.733 -38.566 1.00 90.94 805 PRO A C 1
ATOM 6420 O O . PRO A 1 805 ? -38.536 -30.629 -39.109 1.00 90.94 805 PRO A O 1
ATOM 6423 N N . SER A 1 806 ? -37.848 -29.565 -37.246 1.00 90.69 806 SER A N 1
ATOM 6424 C CA . SER A 1 806 ? -38.610 -30.407 -36.317 1.00 90.69 806 SER A CA 1
ATOM 6425 C C . SER A 1 806 ? -40.128 -30.221 -36.458 1.00 90.69 806 SER A C 1
ATOM 6427 O O . SER A 1 806 ? -40.644 -29.106 -36.621 1.00 90.69 806 SER A O 1
ATOM 6429 N N . ARG A 1 807 ? -40.867 -31.317 -36.319 1.00 88.69 807 ARG A N 1
ATOM 6430 C CA . ARG A 1 807 ? -42.330 -31.409 -36.269 1.00 88.69 807 ARG A CA 1
ATOM 6431 C C . ARG A 1 807 ? -42.778 -31.688 -34.835 1.00 88.69 807 ARG A C 1
ATOM 6433 O O . ARG A 1 807 ? -41.976 -32.024 -33.973 1.00 88.69 807 ARG A O 1
ATOM 6440 N N . GLU A 1 808 ? -44.063 -31.503 -34.569 1.00 84.81 808 GLU A N 1
ATOM 6441 C CA . GLU A 1 808 ? -44.633 -31.785 -33.245 1.00 84.81 808 GLU A CA 1
ATOM 6442 C C . GLU A 1 808 ? -44.581 -33.279 -32.902 1.00 84.81 808 GLU A C 1
ATOM 6444 O O . GLU A 1 808 ? -44.273 -33.634 -31.770 1.00 84.81 808 GLU A O 1
ATOM 6449 N N . SER A 1 809 ? -44.738 -34.140 -33.910 1.00 87.81 809 SER A N 1
ATOM 6450 C CA . SER A 1 809 ? -44.570 -35.593 -33.801 1.00 87.81 809 SER A CA 1
ATOM 6451 C C . SER A 1 809 ? -43.159 -36.037 -33.396 1.00 87.81 809 SER A C 1
ATOM 6453 O O . SER A 1 809 ? -42.988 -37.162 -32.952 1.00 87.81 809 SER A O 1
ATOM 6455 N N . ASP A 1 810 ? -42.137 -35.183 -33.537 1.00 89.75 810 ASP A N 1
ATOM 6456 C CA . ASP A 1 810 ? -40.751 -35.550 -33.211 1.00 89.75 810 ASP A CA 1
ATOM 6457 C C . ASP A 1 810 ? -40.425 -35.364 -31.715 1.00 89.75 810 ASP A C 1
ATOM 6459 O O . ASP A 1 810 ? -39.361 -35.784 -31.256 1.00 89.75 810 ASP A O 1
ATOM 6463 N N . VAL A 1 811 ? -41.295 -34.687 -30.950 1.00 86.12 811 VAL A N 1
ATOM 6464 C CA . VAL A 1 811 ? -40.998 -34.236 -29.576 1.00 86.12 811 VAL A CA 1
ATOM 6465 C C . VAL A 1 811 ? -40.698 -35.396 -28.638 1.00 86.12 811 VAL A C 1
ATOM 6467 O O . VAL A 1 811 ? -39.734 -35.310 -27.879 1.00 86.12 811 VAL A O 1
ATOM 6470 N N . GLU A 1 812 ? -41.478 -36.474 -28.694 1.00 84.75 812 GLU A N 1
ATOM 6471 C CA . GLU A 1 812 ? -41.276 -37.621 -27.803 1.00 84.75 812 GLU A CA 1
ATOM 6472 C C . GLU A 1 812 ? -39.904 -38.269 -28.011 1.00 84.75 812 GLU A C 1
ATOM 6474 O O . GLU A 1 812 ? -39.179 -38.517 -27.045 1.00 84.75 812 GLU A O 1
ATOM 6479 N N . ALA A 1 813 ? -39.489 -38.450 -29.266 1.00 88.00 813 ALA A N 1
ATOM 6480 C CA . ALA A 1 813 ? -38.182 -39.012 -29.585 1.00 88.00 813 ALA A CA 1
ATOM 6481 C C . ALA A 1 813 ? -37.028 -38.073 -29.177 1.00 88.00 813 ALA A C 1
ATOM 6483 O O . ALA A 1 813 ? -36.015 -38.521 -28.635 1.00 88.00 813 ALA A O 1
ATOM 6484 N N . MET A 1 814 ? -37.186 -36.754 -29.355 1.00 88.75 814 MET A N 1
ATOM 6485 C CA . MET A 1 814 ? -36.208 -35.770 -28.867 1.00 88.75 814 MET A CA 1
ATOM 6486 C C . MET A 1 814 ? -36.082 -35.798 -27.341 1.00 88.75 814 MET A C 1
ATOM 6488 O O . MET A 1 814 ? -34.971 -35.732 -26.811 1.00 88.75 814 MET A O 1
ATOM 6492 N N . LEU A 1 815 ? -37.204 -35.933 -26.632 1.00 83.62 815 LEU A N 1
ATOM 6493 C CA . LEU A 1 815 ? -37.223 -36.022 -25.178 1.00 83.62 815 LEU A CA 1
ATOM 6494 C C . LEU A 1 815 ? -36.535 -37.298 -24.680 1.00 83.62 815 LEU A C 1
ATOM 6496 O O . LEU A 1 815 ? -35.791 -37.239 -23.700 1.00 83.62 815 LEU A O 1
ATOM 6500 N N . ALA A 1 816 ? -36.718 -38.428 -25.369 1.00 83.94 816 ALA A N 1
ATOM 6501 C CA . ALA A 1 816 ? -36.003 -39.665 -25.063 1.00 83.94 816 ALA A CA 1
ATOM 6502 C C . ALA A 1 816 ? -34.476 -39.484 -25.186 1.00 83.94 816 ALA A C 1
ATOM 6504 O O . ALA A 1 816 ? -33.733 -39.842 -24.267 1.00 83.94 816 ALA A O 1
ATOM 6505 N N . ILE A 1 817 ? -34.010 -38.836 -26.263 1.00 87.44 817 ILE A N 1
ATOM 6506 C CA . ILE A 1 817 ? -32.590 -38.489 -26.452 1.00 87.44 817 ILE A CA 1
ATOM 6507 C C . ILE A 1 817 ? -32.104 -37.552 -25.333 1.00 87.44 817 ILE A C 1
ATOM 6509 O O . ILE A 1 817 ? -31.041 -37.780 -24.754 1.00 87.44 817 ILE A O 1
ATOM 6513 N N . TYR A 1 818 ? -32.872 -36.511 -25.002 1.00 81.19 818 TYR A N 1
ATOM 6514 C CA . TYR A 1 818 ? -32.507 -35.544 -23.965 1.00 81.19 818 TYR A CA 1
ATOM 6515 C C . TYR A 1 818 ? -32.392 -36.189 -22.581 1.00 81.19 818 TYR A C 1
ATOM 6517 O O . TYR A 1 818 ? -31.391 -35.997 -21.891 1.00 81.19 818 TYR A O 1
ATOM 6525 N N . ARG A 1 819 ? -33.397 -36.983 -22.185 1.00 78.75 819 ARG A N 1
ATOM 6526 C CA . ARG A 1 819 ? -33.432 -37.678 -20.889 1.00 78.75 819 ARG A CA 1
ATOM 6527 C C . ARG A 1 819 ? -32.213 -38.577 -20.720 1.00 78.75 819 ARG A C 1
ATOM 6529 O O . ARG A 1 819 ? -31.636 -38.584 -19.639 1.00 78.75 819 ARG A O 1
ATOM 6536 N N . HIS A 1 820 ? -31.781 -39.259 -21.781 1.00 77.44 820 HIS A N 1
ATOM 6537 C CA . HIS A 1 820 ? -30.557 -40.056 -21.756 1.00 77.44 820 HIS A CA 1
ATOM 6538 C C . HIS A 1 820 ? -29.311 -39.198 -21.467 1.00 77.44 820 HIS A C 1
ATOM 6540 O O . HIS A 1 820 ? -28.540 -39.525 -20.572 1.00 77.44 820 HIS A O 1
ATOM 6546 N N . HIS A 1 821 ? -29.127 -38.073 -22.168 1.00 71.00 821 HIS A N 1
ATOM 6547 C CA . HIS A 1 821 ? -27.938 -37.216 -22.008 1.00 71.00 821 HIS A CA 1
ATOM 6548 C C . HIS A 1 821 ? -27.922 -36.370 -20.730 1.00 71.00 821 HIS A C 1
ATOM 6550 O O . HIS A 1 821 ? -26.850 -35.957 -20.297 1.00 71.00 821 HIS A O 1
ATOM 6556 N N . VAL A 1 822 ? -29.084 -36.089 -20.134 1.00 65.81 822 VAL A N 1
ATOM 6557 C CA . VAL A 1 822 ? -29.189 -35.254 -18.924 1.00 65.81 822 VAL A CA 1
ATOM 6558 C C . VAL A 1 822 ? -29.274 -36.073 -17.639 1.00 65.81 822 VAL A C 1
ATOM 6560 O O . VAL A 1 822 ? -28.758 -35.623 -16.620 1.00 65.81 822 VAL A O 1
ATOM 6563 N N . ARG A 1 823 ? -29.855 -37.283 -17.664 1.00 62.16 823 ARG A N 1
ATOM 6564 C CA . ARG A 1 823 ? -29.888 -38.164 -16.480 1.00 62.16 823 ARG A CA 1
ATOM 6565 C C . ARG A 1 823 ? -28.600 -38.960 -16.288 1.00 62.16 823 ARG A C 1
ATOM 6567 O O . ARG A 1 823 ? -28.251 -39.264 -15.149 1.00 62.16 823 ARG A O 1
ATOM 6574 N N . ASN A 1 824 ? -27.876 -39.286 -17.360 1.00 59.47 824 ASN A N 1
ATOM 6575 C CA . ASN A 1 824 ? -26.606 -39.999 -17.241 1.00 59.47 824 ASN A CA 1
ATOM 6576 C C . ASN A 1 824 ? -25.552 -39.084 -16.602 1.00 59.47 824 ASN A C 1
ATOM 6578 O O . ASN A 1 824 ? -24.981 -38.220 -17.259 1.00 59.47 824 ASN A O 1
ATOM 6582 N N . GLY A 1 825 ? -25.322 -39.280 -15.302 1.00 52.34 825 GLY A N 1
ATOM 6583 C CA . GLY A 1 825 ? -24.334 -38.549 -14.515 1.00 52.34 825 GLY A CA 1
ATOM 6584 C C . GLY A 1 825 ? -24.897 -37.674 -13.401 1.00 52.34 825 GLY A C 1
ATOM 6585 O O . GLY A 1 825 ? -24.113 -37.118 -12.653 1.00 52.34 825 GLY A O 1
ATOM 6586 N N . VAL A 1 826 ? -26.202 -37.556 -13.196 1.00 56.84 826 VAL A N 1
ATOM 6587 C CA . VAL A 1 826 ? -26.718 -36.868 -11.995 1.00 56.84 826 VAL A CA 1
ATOM 6588 C C . VAL A 1 826 ? -26.991 -37.918 -10.902 1.00 56.84 826 VAL A C 1
ATOM 6590 O O . VAL A 1 826 ? -27.533 -38.974 -11.239 1.00 56.84 826 VAL A O 1
ATOM 6593 N N . PRO A 1 827 ? -26.582 -37.707 -9.631 1.00 56.47 827 PRO A N 1
ATOM 6594 C CA . PRO A 1 827 ? -26.907 -38.626 -8.536 1.00 56.47 827 PRO A CA 1
ATOM 6595 C C . PRO A 1 827 ? -28.426 -38.856 -8.433 1.00 56.47 827 PRO A C 1
ATOM 6597 O O . PRO A 1 827 ? -29.206 -37.921 -8.625 1.00 56.47 827 PRO A O 1
ATOM 6600 N N . ARG A 1 828 ? -28.857 -40.106 -8.196 1.00 55.53 828 ARG A N 1
ATOM 6601 C CA . ARG A 1 828 ? -30.287 -40.498 -8.225 1.00 55.53 828 ARG A CA 1
ATOM 6602 C C . ARG A 1 828 ? -31.117 -39.843 -7.114 1.00 55.53 828 ARG A C 1
ATOM 6604 O O . ARG A 1 828 ? -32.326 -39.743 -7.247 1.00 55.53 828 ARG A O 1
ATOM 6611 N N . ASP A 1 829 ? -30.447 -39.413 -6.059 1.00 55.72 829 ASP A N 1
ATOM 6612 C CA . ASP A 1 829 ? -30.925 -38.749 -4.848 1.00 55.72 829 ASP A CA 1
ATOM 6613 C C . ASP A 1 829 ? -31.221 -37.249 -5.036 1.00 55.72 829 ASP A C 1
ATOM 6615 O O . ASP A 1 829 ? -31.816 -36.621 -4.163 1.00 55.72 829 ASP A O 1
ATOM 6619 N N . VAL A 1 830 ? -30.893 -36.674 -6.199 1.00 54.25 830 VAL A N 1
ATOM 6620 C CA . VAL A 1 830 ? -31.348 -35.332 -6.601 1.00 54.25 830 VAL A CA 1
ATOM 6621 C C . VAL A 1 830 ? -32.705 -35.449 -7.314 1.00 54.25 830 VAL A C 1
ATOM 6623 O O . VAL A 1 830 ? -32.836 -35.188 -8.515 1.00 54.25 830 VAL A O 1
ATOM 6626 N N . GLU A 1 831 ? -33.735 -35.877 -6.582 1.00 40.88 831 GLU A N 1
ATOM 6627 C CA . GLU A 1 831 ? -35.126 -35.819 -7.046 1.00 40.88 831 GLU A CA 1
ATOM 6628 C C . GLU A 1 831 ? -35.613 -34.359 -7.047 1.00 40.88 831 GLU A C 1
ATOM 6630 O O . GLU A 1 831 ? -35.532 -33.659 -6.041 1.00 40.88 831 GLU A O 1
ATOM 6635 N N . GLY A 1 832 ? -36.086 -33.872 -8.203 1.00 48.50 832 GLY A N 1
ATOM 6636 C CA . GLY A 1 832 ? -36.658 -32.523 -8.351 1.00 48.50 832 GLY A CA 1
ATOM 6637 C C . GLY A 1 832 ? -35.983 -31.603 -9.375 1.00 48.50 832 GLY A C 1
ATOM 6638 O O . GLY A 1 832 ? -36.484 -30.508 -9.627 1.00 48.50 832 GLY A O 1
ATOM 6639 N N . THR A 1 833 ? -34.895 -32.014 -10.037 1.00 45.56 833 THR A N 1
ATOM 6640 C CA . THR A 1 833 ? -34.417 -31.258 -11.210 1.00 45.56 833 THR A CA 1
ATOM 6641 C C . THR A 1 833 ? -35.280 -31.612 -12.418 1.00 45.56 833 THR A C 1
ATOM 6643 O O . THR A 1 833 ? -35.147 -32.688 -12.994 1.00 45.56 833 THR A O 1
ATOM 6646 N N . GLY A 1 834 ? -36.210 -30.715 -12.765 1.00 49.03 834 GLY A N 1
ATOM 6647 C CA . GLY A 1 834 ? -37.122 -30.836 -13.902 1.00 49.03 834 GLY A CA 1
ATOM 6648 C C . GLY A 1 834 ? -36.402 -31.228 -15.192 1.00 49.03 834 GLY A C 1
ATOM 6649 O O . GLY A 1 834 ? -35.894 -30.380 -15.928 1.00 49.03 834 GLY A O 1
ATOM 6650 N N . ALA A 1 835 ? -36.362 -32.532 -15.479 1.00 50.97 835 ALA A N 1
ATOM 6651 C CA . ALA A 1 835 ? -36.199 -32.987 -16.844 1.00 50.97 835 ALA A CA 1
ATOM 6652 C C . ALA A 1 835 ? -37.390 -32.379 -17.600 1.00 50.97 835 ALA A C 1
ATOM 6654 O O . ALA A 1 835 ? -38.508 -32.594 -17.141 1.00 50.97 835 ALA A O 1
ATOM 6655 N N . PRO A 1 836 ? -37.171 -31.604 -18.679 1.00 54.88 836 PRO A N 1
ATOM 6656 C CA . PRO A 1 836 ? -38.243 -30.920 -19.380 1.00 54.88 836 PRO A CA 1
ATOM 6657 C C . PRO A 1 836 ? -39.354 -31.923 -19.663 1.00 54.88 836 PRO A C 1
ATOM 6659 O O . PRO A 1 836 ? -39.081 -32.993 -20.221 1.00 54.88 836 PRO A O 1
ATOM 6662 N N . GLU A 1 837 ? -40.576 -31.614 -19.249 1.00 58.97 837 GLU A N 1
ATOM 6663 C CA . GLU A 1 837 ? -41.716 -32.433 -19.633 1.00 58.97 837 GLU A CA 1
ATOM 6664 C C . GLU A 1 837 ? -41.937 -32.290 -21.152 1.00 58.97 837 GLU A C 1
ATOM 6666 O O . GLU A 1 837 ? -41.441 -31.336 -21.773 1.00 58.97 837 GLU A O 1
ATOM 6671 N N . PRO A 1 838 ? -42.641 -33.230 -21.814 1.00 57.62 838 PRO A N 1
ATOM 6672 C CA . PRO A 1 838 ? -42.985 -33.091 -23.228 1.00 57.62 838 PRO A CA 1
ATOM 6673 C C . PRO A 1 838 ? -43.557 -31.707 -23.561 1.00 57.62 838 PRO A C 1
ATOM 6675 O O . PRO A 1 838 ? -43.258 -31.154 -24.621 1.00 57.62 838 PRO A O 1
ATOM 6678 N N . ASP A 1 839 ? -44.315 -31.123 -22.632 1.00 58.97 839 ASP A N 1
ATOM 6679 C CA . ASP A 1 839 ? -44.919 -29.803 -22.776 1.00 58.97 839 ASP A CA 1
ATOM 6680 C C . ASP A 1 839 ? -43.889 -28.662 -22.758 1.00 58.97 839 ASP A C 1
ATOM 6682 O O . ASP A 1 839 ? -43.991 -27.762 -23.590 1.00 58.97 839 ASP A O 1
ATOM 6686 N N . ASP A 1 840 ? -42.812 -28.758 -21.970 1.00 65.44 840 ASP A N 1
ATOM 6687 C CA . ASP A 1 840 ? -41.721 -27.770 -21.953 1.00 65.44 840 ASP A CA 1
ATOM 6688 C C . ASP A 1 840 ? -40.936 -27.752 -23.274 1.00 65.44 840 ASP A C 1
ATOM 6690 O O . ASP A 1 840 ? -40.528 -26.696 -23.773 1.00 65.44 840 ASP A O 1
ATOM 6694 N N . LEU A 1 841 ? -40.708 -28.927 -23.877 1.00 68.94 841 LEU A N 1
ATOM 6695 C CA . LEU A 1 841 ? -40.058 -29.036 -25.190 1.00 68.94 841 LEU A CA 1
ATOM 6696 C C . LEU A 1 841 ? -40.999 -28.624 -26.329 1.00 68.94 841 LEU A C 1
ATOM 6698 O O . LEU A 1 841 ? -40.539 -27.990 -27.286 1.00 68.94 841 LEU A O 1
ATOM 6702 N N . ARG A 1 842 ? -42.305 -28.917 -26.229 1.00 73.44 842 ARG A N 1
ATOM 6703 C CA . ARG A 1 842 ? -43.325 -28.398 -27.160 1.00 73.44 842 ARG A CA 1
ATOM 6704 C C . ARG A 1 842 ? -43.383 -26.878 -27.107 1.00 73.44 842 ARG A C 1
ATOM 6706 O O . ARG A 1 842 ? -43.356 -26.243 -28.163 1.00 73.44 842 ARG A O 1
ATOM 6713 N N . GLU A 1 843 ? -43.426 -26.295 -25.914 1.00 73.00 843 GLU A N 1
ATOM 6714 C CA . GLU A 1 843 ? -43.478 -24.850 -25.714 1.00 73.00 843 GLU A CA 1
ATOM 6715 C C . GLU A 1 843 ? -42.177 -24.185 -26.170 1.00 73.00 843 GLU A C 1
ATOM 6717 O O . GLU A 1 843 ? -42.209 -23.230 -26.947 1.00 73.00 843 GLU A O 1
ATOM 6722 N N . ARG A 1 844 ? -41.012 -24.753 -25.824 1.00 72.19 844 ARG A N 1
ATOM 6723 C CA . ARG A 1 844 ? -39.716 -24.286 -26.336 1.00 72.19 844 ARG A CA 1
ATOM 6724 C C . ARG A 1 844 ? -39.671 -24.333 -27.863 1.00 72.19 844 ARG A C 1
ATOM 6726 O O . ARG A 1 844 ? -39.244 -23.358 -28.475 1.00 72.19 844 ARG A O 1
ATOM 6733 N N . ARG A 1 845 ? -40.151 -25.405 -28.501 1.00 80.44 845 ARG A N 1
ATOM 6734 C CA . ARG A 1 845 ? -40.246 -25.487 -29.968 1.00 80.44 845 ARG A CA 1
ATOM 6735 C C . ARG A 1 845 ? -41.194 -24.424 -30.536 1.00 80.44 845 ARG A C 1
ATOM 6737 O O . ARG A 1 845 ? -40.845 -23.789 -31.532 1.00 80.44 845 ARG A O 1
ATOM 6744 N N . LYS A 1 846 ? -42.369 -24.214 -29.928 1.00 75.12 846 LYS A N 1
ATOM 6745 C CA . LYS A 1 846 ? -43.329 -23.169 -30.336 1.00 75.12 846 LYS A CA 1
ATOM 6746 C C . LYS A 1 846 ? -42.695 -21.776 -30.241 1.00 75.12 846 LYS A C 1
ATOM 6748 O O . LYS A 1 846 ? -42.726 -21.042 -31.226 1.00 75.12 846 LYS A O 1
ATOM 6753 N N . ASN A 1 847 ? -42.024 -21.470 -29.133 1.00 72.50 847 ASN A N 1
ATOM 6754 C CA . ASN A 1 847 ? -41.344 -20.194 -28.890 1.00 72.50 847 ASN A CA 1
ATOM 6755 C C . ASN A 1 847 ? -40.173 -19.961 -29.861 1.00 72.50 847 ASN A C 1
ATOM 6757 O O . ASN A 1 847 ? -40.002 -18.862 -30.390 1.00 72.50 847 ASN A O 1
ATOM 6761 N N . LEU A 1 848 ? -39.388 -20.997 -30.166 1.00 75.12 848 LEU A N 1
ATOM 6762 C CA . LEU A 1 848 ? -38.306 -20.914 -31.154 1.00 75.12 848 LEU A CA 1
ATOM 6763 C C . LEU A 1 848 ? -38.841 -20.708 -32.576 1.00 75.12 848 LEU A C 1
ATOM 6765 O O . LEU A 1 848 ? -38.300 -19.897 -33.325 1.00 75.12 848 LEU A O 1
ATOM 6769 N N . LYS A 1 849 ? -39.957 -21.360 -32.921 1.00 69.06 849 LYS A N 1
ATOM 6770 C CA . LYS A 1 849 ? -40.635 -21.161 -34.208 1.00 69.06 849 LYS A CA 1
ATOM 6771 C C . LYS A 1 849 ? -41.205 -19.742 -34.339 1.00 69.06 849 LYS A C 1
ATOM 6773 O O . LYS A 1 849 ? -41.043 -19.131 -35.391 1.00 69.06 849 LYS A O 1
ATOM 6778 N N . GLN A 1 850 ? -41.814 -19.203 -33.280 1.00 65.31 850 GLN A N 1
ATOM 6779 C CA . GLN A 1 850 ? -42.318 -17.821 -33.242 1.00 65.31 850 GLN A CA 1
ATOM 6780 C C . GLN A 1 850 ? -41.196 -16.780 -33.362 1.00 65.31 850 GLN A C 1
ATOM 6782 O O . GLN A 1 850 ? -41.387 -15.738 -33.978 1.00 65.31 850 GLN A O 1
ATOM 6787 N N . THR A 1 851 ? -40.008 -17.079 -32.831 1.00 63.94 851 THR A N 1
ATOM 6788 C CA . THR A 1 851 ? -38.829 -16.196 -32.891 1.00 63.94 851 THR A CA 1
ATOM 6789 C C . THR A 1 851 ? -37.909 -16.458 -34.090 1.00 63.94 851 THR A C 1
ATOM 6791 O O . THR A 1 851 ? -36.816 -15.896 -34.152 1.00 63.94 851 THR A O 1
ATOM 6794 N N . ARG A 1 852 ? -38.347 -17.282 -35.060 1.00 70.75 852 ARG A N 1
ATOM 6795 C CA . ARG A 1 852 ? -37.597 -17.667 -36.277 1.00 70.75 852 ARG A CA 1
ATOM 6796 C C . ARG A 1 852 ? -36.208 -18.264 -36.002 1.00 70.75 852 ARG A C 1
ATOM 6798 O O . ARG A 1 852 ? -35.313 -18.192 -36.842 1.00 70.75 852 ARG A O 1
ATOM 6805 N N . LEU A 1 853 ? -36.022 -18.875 -34.836 1.00 82.75 853 LEU A N 1
ATOM 6806 C CA . LEU A 1 853 ? -34.786 -19.555 -34.471 1.00 82.75 853 LEU A CA 1
ATOM 6807 C C . LEU A 1 853 ? -34.803 -21.005 -34.985 1.00 82.75 853 LEU A C 1
ATOM 6809 O O . LEU A 1 853 ? -35.818 -21.694 -34.842 1.00 82.75 853 LEU A O 1
ATOM 6813 N N . PRO A 1 854 ? -33.701 -21.503 -35.576 1.00 87.31 854 PRO A N 1
ATOM 6814 C CA . PRO A 1 854 ? -33.675 -22.842 -36.148 1.00 87.31 854 PRO A CA 1
ATOM 6815 C C . PRO A 1 854 ? -33.789 -23.932 -35.073 1.00 87.31 854 PRO A C 1
ATOM 6817 O O . PRO A 1 854 ? -33.108 -23.899 -34.044 1.00 87.31 854 PRO A O 1
ATOM 6820 N N . HIS A 1 855 ? -34.647 -24.918 -35.350 1.00 91.50 855 HIS A N 1
ATOM 6821 C CA . HIS A 1 855 ? -34.855 -26.119 -34.538 1.00 91.50 855 HIS A CA 1
ATOM 6822 C C . HIS A 1 855 ? -35.006 -27.340 -35.459 1.00 91.50 855 HIS A C 1
ATOM 6824 O O . HIS A 1 855 ? -36.032 -27.516 -36.131 1.00 91.50 855 HIS A O 1
ATOM 6830 N N . LEU A 1 856 ? -33.963 -28.165 -35.507 1.00 93.94 856 LEU A N 1
ATOM 6831 C CA . LEU A 1 856 ? -33.732 -29.213 -36.501 1.00 93.94 856 LEU A CA 1
ATOM 6832 C C . LEU A 1 856 ? -33.735 -30.603 -35.857 1.00 93.94 856 LEU A C 1
ATOM 6834 O O . LEU A 1 856 ? -33.319 -30.764 -34.711 1.00 93.94 856 LEU A O 1
ATOM 6838 N N . VAL A 1 857 ? -34.149 -31.610 -36.624 1.00 95.75 857 VAL A N 1
ATOM 6839 C CA . VAL A 1 857 ? -34.019 -33.037 -36.295 1.00 95.75 857 VAL A CA 1
ATOM 6840 C C . VAL A 1 857 ? -33.282 -33.760 -37.414 1.00 95.75 857 VAL A C 1
ATOM 6842 O O . VAL A 1 857 ? -33.411 -33.397 -38.583 1.00 95.75 857 VAL A O 1
ATOM 6845 N N . ALA A 1 858 ? -32.527 -34.789 -37.050 1.00 95.81 858 ALA A N 1
ATOM 6846 C CA . ALA A 1 858 ? -31.925 -35.741 -37.967 1.00 95.81 858 ALA A CA 1
ATOM 6847 C C . ALA A 1 858 ? -32.721 -37.046 -37.915 1.00 95.81 858 ALA A C 1
ATOM 6849 O O . ALA A 1 858 ? -32.922 -37.593 -36.829 1.00 95.81 858 ALA A O 1
ATOM 6850 N N . THR A 1 859 ? -33.154 -37.542 -39.071 1.00 93.75 859 THR A N 1
ATOM 6851 C CA . THR A 1 859 ? -33.884 -38.803 -39.199 1.00 93.75 859 THR A CA 1
ATOM 6852 C C . THR A 1 859 ? -33.106 -39.825 -40.016 1.00 93.75 859 THR A C 1
ATOM 6854 O O . THR A 1 859 ? -32.522 -39.473 -41.039 1.00 93.75 859 THR A O 1
ATOM 6857 N N . TYR A 1 860 ? -33.133 -41.085 -39.595 1.00 91.06 860 TYR A N 1
ATOM 6858 C CA . TYR A 1 860 ? -32.574 -42.227 -40.322 1.00 91.06 860 TYR A CA 1
ATOM 6859 C C . TYR A 1 860 ? -33.618 -43.344 -40.304 1.00 91.06 860 TYR A C 1
ATOM 6861 O O . TYR A 1 860 ? -34.105 -43.684 -39.230 1.00 91.06 860 TYR A O 1
ATOM 6869 N N . ARG A 1 861 ? -34.009 -43.867 -41.476 1.00 85.38 861 ARG A N 1
ATOM 6870 C CA . ARG A 1 861 ? -35.089 -44.869 -41.617 1.00 85.38 861 ARG A CA 1
ATOM 6871 C C . ARG A 1 861 ? -36.411 -44.469 -40.944 1.00 85.38 861 ARG A C 1
ATOM 6873 O O . ARG A 1 861 ? -37.097 -45.289 -40.348 1.00 85.38 861 ARG A O 1
ATOM 6880 N N . GLY A 1 862 ? -36.751 -43.180 -40.998 1.00 82.50 862 GLY A N 1
ATOM 6881 C CA . GLY A 1 862 ? -37.961 -42.629 -40.375 1.00 82.50 862 GLY A CA 1
ATOM 6882 C C . GLY A 1 862 ? -37.862 -42.343 -38.869 1.00 82.50 862 GLY A C 1
ATOM 6883 O O . GLY A 1 862 ? -38.723 -41.641 -38.343 1.00 82.50 862 GLY A O 1
ATOM 6884 N N . GLU A 1 863 ? -36.801 -42.781 -38.186 1.00 90.12 863 GLU A N 1
ATOM 6885 C CA . GLU A 1 863 ? -36.601 -42.556 -36.748 1.00 90.12 863 GLU A CA 1
ATOM 6886 C C . GLU A 1 863 ? -35.767 -41.301 -36.470 1.00 90.12 863 GLU A C 1
ATOM 6888 O O . GLU A 1 863 ? -34.817 -41.002 -37.194 1.00 90.12 863 GLU A O 1
ATOM 6893 N N . VAL A 1 864 ? -36.087 -40.563 -35.400 1.00 94.19 864 VAL A N 1
ATOM 6894 C CA . VAL A 1 864 ? -35.304 -39.393 -34.965 1.00 94.19 864 VAL A CA 1
ATOM 6895 C C . VAL A 1 864 ? -34.043 -39.862 -34.240 1.00 94.19 864 VAL A C 1
ATOM 6897 O O . VAL A 1 864 ? -34.099 -40.363 -33.121 1.00 94.19 864 VAL A O 1
ATOM 6900 N N . VAL A 1 865 ? -32.887 -39.635 -34.861 1.00 94.50 865 VAL A N 1
ATOM 6901 C CA . VAL A 1 865 ? -31.569 -40.073 -34.367 1.00 94.50 865 VAL A CA 1
ATOM 6902 C C . VAL A 1 865 ? -30.724 -38.933 -33.786 1.00 94.50 865 VAL A C 1
ATOM 6904 O O . VAL A 1 865 ? -29.622 -39.155 -33.280 1.00 94.50 865 VAL A O 1
ATOM 6907 N N . GLY A 1 866 ? -31.224 -37.698 -33.823 1.00 93.81 866 GLY A N 1
ATOM 6908 C CA . GLY A 1 866 ? -30.591 -36.531 -33.210 1.00 93.81 866 GLY A CA 1
ATOM 6909 C C . GLY A 1 866 ? -31.402 -35.256 -33.421 1.00 93.81 866 GLY A C 1
ATOM 6910 O O . GLY A 1 866 ? -32.282 -35.207 -34.279 1.00 93.81 866 GLY A O 1
ATOM 6911 N N . TYR A 1 867 ? -31.103 -34.211 -32.655 1.00 94.31 867 TYR A N 1
ATOM 6912 C CA . TYR A 1 867 ? -31.719 -32.897 -32.829 1.00 94.31 867 TYR A CA 1
ATOM 6913 C C . TYR A 1 867 ? -30.789 -31.764 -32.388 1.00 94.31 867 TYR A C 1
ATOM 6915 O O . TYR A 1 867 ? -29.859 -31.960 -31.600 1.00 94.31 867 TYR A O 1
ATOM 6923 N N . ALA A 1 868 ? -31.027 -30.571 -32.925 1.00 94.25 868 ALA A N 1
ATOM 6924 C CA . ALA A 1 868 ? -30.214 -29.391 -32.674 1.00 94.25 868 ALA A CA 1
ATOM 6925 C C . ALA A 1 868 ? -31.054 -28.115 -32.721 1.00 94.25 868 ALA A C 1
ATOM 6927 O O . ALA A 1 868 ? -32.008 -28.015 -33.493 1.00 94.25 868 ALA A O 1
ATOM 6928 N N . TYR A 1 869 ? -30.696 -27.124 -31.910 1.00 92.19 869 TYR A N 1
ATOM 6929 C CA . TYR A 1 869 ? -31.415 -25.855 -31.880 1.00 92.19 869 TYR A CA 1
ATOM 6930 C C . TYR A 1 869 ? -30.530 -24.680 -31.477 1.00 92.19 869 TYR A C 1
ATOM 6932 O O . TYR A 1 869 ? -29.504 -24.847 -30.809 1.00 92.19 869 TYR A O 1
ATOM 6940 N N . ALA A 1 870 ? -30.966 -23.479 -31.857 1.00 91.19 870 ALA A N 1
ATOM 6941 C CA . ALA A 1 870 ? -30.360 -22.219 -31.447 1.00 91.19 870 ALA A CA 1
ATOM 6942 C C . ALA A 1 870 ? -31.311 -21.400 -30.561 1.00 91.19 870 ALA A C 1
ATOM 6944 O O . ALA A 1 870 ? -32.518 -21.384 -30.765 1.00 91.19 870 ALA A O 1
ATOM 6945 N N . VAL A 1 871 ? -30.749 -20.701 -29.578 1.00 90.06 871 VAL A N 1
ATOM 6946 C CA . VAL A 1 871 ? -31.409 -19.723 -28.701 1.00 90.06 871 VAL A CA 1
ATOM 6947 C C . VAL A 1 871 ? -30.630 -18.409 -28.736 1.00 90.06 871 VAL A C 1
ATOM 6949 O O . VAL A 1 871 ? -29.451 -18.389 -29.089 1.00 90.06 871 VAL A O 1
ATOM 6952 N N . LEU A 1 872 ? -31.239 -17.301 -28.315 1.00 87.81 872 LEU A N 1
ATOM 6953 C CA . LEU A 1 872 ? -30.484 -16.068 -28.075 1.00 87.81 872 LEU A CA 1
ATOM 6954 C C . LEU A 1 872 ? -29.473 -16.279 -26.941 1.00 87.81 872 LEU A C 1
ATOM 6956 O O . LEU A 1 872 ? -29.808 -16.837 -25.895 1.00 87.81 872 LEU A O 1
ATOM 6960 N N . PHE A 1 873 ? -28.238 -15.807 -27.128 1.00 87.69 873 PHE A N 1
ATOM 6961 C CA . PHE A 1 873 ? -27.181 -15.962 -26.126 1.00 87.69 873 PHE A CA 1
ATOM 6962 C C . PHE A 1 873 ? -27.526 -15.279 -24.793 1.00 87.69 873 PHE A C 1
ATOM 6964 O O . PHE A 1 873 ? -27.308 -15.851 -23.725 1.00 87.69 873 PHE A O 1
ATOM 6971 N N . ARG A 1 874 ? -28.088 -14.064 -24.851 1.00 85.81 874 ARG A N 1
ATOM 6972 C CA . ARG A 1 874 ? -28.573 -13.288 -23.698 1.00 85.81 874 ARG A CA 1
ATOM 6973 C C . ARG A 1 874 ? -29.735 -12.392 -24.127 1.00 85.81 874 ARG A C 1
ATOM 6975 O O . ARG A 1 874 ? -29.760 -11.917 -25.255 1.00 85.81 874 ARG A O 1
ATOM 6982 N N . LYS A 1 875 ? -30.653 -12.095 -23.200 1.00 76.56 875 LYS A N 1
ATOM 6983 C CA . LYS A 1 875 ? -31.863 -11.291 -23.470 1.00 76.56 875 LYS A CA 1
ATOM 6984 C C . LYS A 1 875 ? -31.599 -9.804 -23.768 1.00 76.56 875 LYS A C 1
ATOM 6986 O O . LYS A 1 875 ? -32.496 -9.124 -24.248 1.00 76.56 875 LYS A O 1
ATOM 6991 N N . ARG A 1 876 ? -30.406 -9.265 -23.470 1.00 79.06 876 ARG A N 1
ATOM 6992 C CA . ARG A 1 876 ? -30.134 -7.824 -23.659 1.00 79.06 876 ARG A CA 1
ATOM 6993 C C . ARG A 1 876 ? -30.032 -7.477 -25.156 1.00 79.06 876 ARG A C 1
ATOM 6995 O O . ARG A 1 876 ? -29.346 -8.210 -25.871 1.00 79.06 876 ARG A O 1
ATOM 7002 N N . PRO A 1 877 ? -30.578 -6.332 -25.619 1.00 80.19 877 PRO A N 1
ATOM 7003 C CA . PRO A 1 877 ? -30.580 -5.946 -27.037 1.00 80.19 877 PRO A CA 1
ATOM 7004 C C . PRO A 1 877 ? -29.203 -5.904 -27.714 1.00 80.19 877 PRO A C 1
ATOM 7006 O O . PRO A 1 877 ? -29.116 -6.091 -28.927 1.00 80.19 877 PRO A O 1
ATOM 7009 N N . ALA A 1 878 ? -28.127 -5.682 -26.953 1.00 81.38 878 ALA A N 1
ATOM 7010 C CA . ALA A 1 878 ? -26.752 -5.698 -27.457 1.00 81.38 878 ALA A CA 1
ATOM 7011 C C . ALA A 1 878 ? -26.304 -7.078 -27.986 1.00 81.38 878 ALA A C 1
ATOM 7013 O O . ALA A 1 878 ? -25.404 -7.150 -28.815 1.00 81.38 878 ALA A O 1
ATOM 7014 N N . TYR A 1 879 ? -26.942 -8.172 -27.550 1.00 87.19 879 TYR A N 1
ATOM 7015 C CA . TYR A 1 879 ? -26.589 -9.543 -27.943 1.00 87.19 879 TYR A CA 1
ATOM 7016 C C . TYR A 1 879 ? -27.509 -10.134 -29.017 1.00 87.19 879 TYR A C 1
ATOM 7018 O O . TYR A 1 879 ? -27.414 -11.324 -29.307 1.00 87.19 879 TYR A O 1
ATOM 7026 N N . ARG A 1 880 ? -28.393 -9.329 -29.622 1.00 86.12 880 ARG A N 1
ATOM 7027 C CA . ARG A 1 880 ? -29.406 -9.800 -30.587 1.00 86.12 880 ARG A CA 1
ATOM 7028 C C . ARG A 1 880 ? -28.836 -10.489 -31.836 1.00 86.12 880 ARG A C 1
ATOM 7030 O O . ARG A 1 880 ? -29.546 -11.253 -32.469 1.00 86.12 880 ARG A O 1
ATOM 7037 N N . TYR A 1 881 ? -27.558 -10.265 -32.153 1.00 90.06 881 TYR A N 1
ATOM 7038 C CA . TYR A 1 881 ? -26.851 -10.901 -33.275 1.00 90.06 881 TYR A CA 1
ATOM 7039 C C . TYR A 1 881 ? -26.008 -12.118 -32.864 1.00 90.06 881 TYR A C 1
ATOM 7041 O O . TYR A 1 881 ? -25.252 -12.645 -33.683 1.00 90.06 881 TYR A O 1
ATOM 7049 N N . THR A 1 882 ? -26.125 -12.578 -31.615 1.00 92.75 882 THR A N 1
ATOM 7050 C CA . THR A 1 882 ? -25.372 -13.720 -31.087 1.00 92.75 882 THR A CA 1
ATOM 7051 C C . THR A 1 882 ? -26.316 -14.851 -30.694 1.00 92.75 882 THR A C 1
ATOM 7053 O O . THR A 1 882 ? -27.134 -14.715 -29.778 1.00 92.75 882 THR A O 1
ATOM 7056 N N . ALA A 1 883 ? -26.152 -15.998 -31.347 1.00 93.06 883 ALA A N 1
ATOM 7057 C CA . ALA A 1 883 ? -26.860 -17.225 -31.018 1.00 93.06 883 ALA A CA 1
ATOM 7058 C C . ALA A 1 883 ? -26.034 -18.097 -30.061 1.00 93.06 883 ALA A C 1
ATOM 7060 O O . ALA A 1 883 ? -24.804 -18.128 -30.106 1.00 93.06 883 ALA A O 1
ATOM 7061 N N . LYS A 1 884 ? -26.719 -18.852 -29.209 1.00 95.00 884 LYS A N 1
ATOM 7062 C CA . LYS A 1 884 ? -26.178 -19.991 -28.466 1.00 95.00 884 LYS A CA 1
ATOM 7063 C C . LYS A 1 884 ? -26.838 -21.256 -29.002 1.00 95.00 884 LYS A C 1
ATOM 7065 O O . LYS A 1 884 ? -28.041 -21.248 -29.228 1.00 95.00 884 LYS A O 1
ATOM 7070 N N . HIS A 1 885 ? -26.085 -22.335 -29.167 1.00 94.75 885 HIS A N 1
ATOM 7071 C CA . HIS A 1 885 ? -26.615 -23.578 -29.727 1.00 94.75 885 HIS A CA 1
ATOM 7072 C C . HIS A 1 885 ? -26.503 -24.777 -28.781 1.00 94.75 885 HIS A C 1
ATOM 7074 O O . HIS A 1 885 ? -25.805 -24.738 -27.762 1.00 94.75 885 HIS A O 1
ATOM 7080 N N . SER A 1 886 ? -27.240 -25.839 -29.099 1.00 91.88 886 SER A N 1
ATOM 7081 C CA . SER A 1 886 ? -27.171 -27.146 -28.438 1.00 91.88 886 SER A CA 1
ATOM 7082 C C . SER A 1 886 ? -27.462 -28.256 -29.451 1.00 91.88 886 SER A C 1
ATOM 7084 O O . SER A 1 886 ? -28.297 -28.073 -30.337 1.00 91.88 886 SER A O 1
ATOM 7086 N N . ILE A 1 887 ? -26.762 -29.387 -29.328 1.00 92.12 887 ILE A N 1
ATOM 7087 C CA . ILE A 1 887 ? -26.858 -30.545 -30.230 1.00 92.12 887 ILE A CA 1
ATOM 7088 C C . ILE A 1 887 ? -26.882 -31.815 -29.386 1.00 92.12 887 ILE A C 1
ATOM 7090 O O . ILE A 1 887 ? -26.052 -31.977 -28.492 1.00 92.12 887 ILE A O 1
ATOM 7094 N N . TYR A 1 888 ? -27.801 -32.722 -29.708 1.00 90.94 888 TYR A N 1
ATOM 7095 C CA . TYR A 1 888 ? -27.948 -34.016 -29.052 1.00 90.94 888 TYR A CA 1
ATOM 7096 C C . TYR A 1 888 ? -28.071 -35.119 -30.107 1.00 90.94 888 TYR A C 1
ATOM 7098 O O . TYR A 1 888 ? -28.829 -34.990 -31.068 1.00 90.94 888 TYR A O 1
ATOM 7106 N N . VAL A 1 889 ? -27.329 -36.212 -29.932 1.00 91.44 889 VAL A N 1
ATOM 7107 C CA . VAL A 1 889 ? -27.319 -37.363 -30.851 1.00 91.44 889 VAL A CA 1
ATOM 7108 C C . VAL A 1 889 ? -27.703 -38.612 -30.074 1.00 91.44 889 VAL A C 1
ATOM 7110 O O . VAL A 1 889 ? -27.213 -38.818 -28.965 1.00 91.44 889 VAL A O 1
ATOM 7113 N N . HIS A 1 890 ? -28.569 -39.452 -30.632 1.00 89.56 890 HIS A N 1
ATOM 7114 C CA . HIS A 1 890 ? -28.951 -40.711 -30.004 1.00 89.56 890 HIS A CA 1
ATOM 7115 C C . HIS A 1 890 ? -27.719 -41.621 -29.823 1.00 89.56 890 HIS A C 1
ATOM 7117 O O . HIS A 1 890 ? -26.927 -41.792 -30.750 1.00 89.56 890 HIS A O 1
ATOM 7123 N N . HIS A 1 891 ? -27.543 -42.216 -28.637 1.00 84.38 891 HIS A N 1
ATOM 7124 C CA . HIS A 1 891 ? -26.335 -42.973 -28.269 1.00 84.38 891 HIS A CA 1
ATOM 7125 C C . HIS A 1 891 ? -26.057 -44.170 -29.202 1.00 84.38 891 HIS A C 1
ATOM 7127 O O . HIS A 1 891 ? -24.906 -44.427 -29.540 1.00 84.38 891 HIS A O 1
ATOM 7133 N N . ALA A 1 892 ? -27.106 -44.836 -29.703 1.00 85.25 892 ALA A N 1
ATOM 7134 C CA . ALA A 1 892 ? -26.993 -45.929 -30.681 1.00 85.25 892 ALA A CA 1
ATOM 7135 C C . ALA A 1 892 ? -26.573 -45.486 -32.104 1.00 85.25 892 ALA A C 1
ATOM 7137 O O . ALA A 1 892 ? -26.266 -46.323 -32.950 1.00 85.25 892 ALA A O 1
ATOM 7138 N N . HIS A 1 893 ? -26.541 -44.178 -32.383 1.00 85.31 893 HIS A N 1
ATOM 7139 C CA . HIS A 1 893 ? -26.211 -43.614 -33.701 1.00 85.31 893 HIS A CA 1
ATOM 7140 C C . HIS A 1 893 ? -24.963 -42.714 -33.669 1.00 85.31 893 HIS A C 1
ATOM 7142 O O . HIS A 1 893 ? -24.725 -41.927 -34.593 1.00 85.31 893 HIS A O 1
ATOM 7148 N N . LEU A 1 894 ? -24.134 -42.832 -32.625 1.00 82.19 894 LEU A N 1
ATOM 7149 C CA . LEU A 1 894 ? -22.815 -42.198 -32.581 1.00 82.19 894 LEU A CA 1
ATOM 7150 C C . LEU A 1 894 ? -21.912 -42.746 -33.702 1.00 82.19 894 LEU A C 1
ATOM 7152 O O . LEU A 1 894 ? -22.087 -43.861 -34.184 1.00 82.19 894 LEU A O 1
ATOM 7156 N N . GLY A 1 895 ? -20.964 -41.934 -34.174 1.00 79.31 895 GLY A N 1
ATOM 7157 C CA . GLY A 1 895 ? -20.042 -42.320 -35.253 1.00 79.31 895 GLY A CA 1
ATOM 7158 C C . GLY A 1 895 ? -20.622 -42.282 -36.677 1.00 79.31 895 GLY A C 1
ATOM 7159 O O . GLY A 1 895 ? -19.854 -42.315 -37.631 1.00 79.31 895 GLY A O 1
ATOM 7160 N N . ARG A 1 896 ? -21.940 -42.102 -36.854 1.00 82.44 896 ARG A N 1
ATOM 7161 C CA . ARG A 1 896 ? -22.616 -42.050 -38.174 1.00 82.44 896 ARG A CA 1
ATOM 7162 C C . ARG A 1 896 ? -22.682 -40.656 -38.819 1.00 82.44 896 ARG A C 1
ATOM 7164 O O . ARG A 1 896 ? -23.474 -40.414 -39.720 1.00 82.44 896 ARG A O 1
ATOM 7171 N N . GLY A 1 897 ? -21.916 -39.687 -38.318 1.00 87.38 897 GLY A N 1
ATOM 7172 C CA . GLY A 1 897 ? -21.914 -38.316 -38.851 1.00 87.38 897 GLY A CA 1
ATOM 7173 C C . GLY A 1 897 ? -23.147 -37.456 -38.516 1.00 87.38 897 GLY A C 1
ATOM 7174 O O . GLY A 1 897 ? -23.189 -36.301 -38.930 1.00 87.38 897 GLY A O 1
ATOM 7175 N N . VAL A 1 898 ? -24.103 -37.947 -37.717 1.00 92.38 898 VAL A N 1
ATOM 7176 C CA . VAL A 1 898 ? -25.341 -37.224 -37.338 1.00 92.38 898 VAL A CA 1
ATOM 7177 C C . VAL A 1 898 ? -25.053 -35.838 -36.744 1.00 92.38 898 VAL A C 1
ATOM 7179 O O . VAL A 1 898 ? -25.615 -34.840 -37.189 1.00 92.38 898 VAL A O 1
ATOM 7182 N N . GLY A 1 899 ? -24.127 -35.749 -35.781 1.00 92.06 899 GLY A N 1
ATOM 7183 C CA . GLY A 1 899 ? -23.749 -34.470 -35.165 1.00 92.06 899 GLY A CA 1
ATOM 7184 C C . GLY A 1 899 ? -23.104 -33.485 -36.147 1.00 92.06 899 GLY A C 1
ATOM 7185 O O . GLY A 1 899 ? -23.322 -32.283 -36.036 1.00 92.06 899 GLY A O 1
ATOM 7186 N N . ARG A 1 900 ? -22.362 -33.988 -37.146 1.00 94.50 900 ARG A N 1
ATOM 7187 C CA . ARG A 1 900 ? -21.770 -33.171 -38.219 1.00 94.50 900 ARG A CA 1
ATOM 7188 C C . ARG A 1 900 ? -22.852 -32.568 -39.107 1.00 94.50 900 ARG A C 1
ATOM 7190 O O . ARG A 1 900 ? -22.792 -31.375 -39.377 1.00 94.50 900 ARG A O 1
ATOM 7197 N N . LEU A 1 901 ? -23.826 -33.371 -39.533 1.00 94.75 901 LEU A N 1
ATOM 7198 C CA . LEU A 1 901 ? -24.930 -32.900 -40.373 1.00 94.75 901 LEU A CA 1
ATOM 7199 C C . LEU A 1 901 ? -25.790 -31.866 -39.632 1.00 94.75 901 LEU A C 1
ATOM 7201 O O . LEU A 1 901 ? -26.065 -30.800 -40.170 1.00 94.75 901 LEU A O 1
ATOM 7205 N N . LEU A 1 902 ? -26.135 -32.133 -38.367 1.00 95.88 902 LEU A N 1
ATOM 7206 C CA . LEU A 1 902 ? -26.905 -31.198 -37.542 1.00 95.88 902 LEU A CA 1
ATOM 7207 C C . LEU A 1 902 ? -26.172 -29.873 -37.294 1.00 95.88 902 LEU A C 1
ATOM 7209 O O . LEU A 1 902 ? -26.799 -28.819 -37.364 1.00 95.88 902 LEU A O 1
ATOM 7213 N N . LEU A 1 903 ? -24.867 -29.909 -36.994 1.00 96.06 903 LEU A N 1
ATOM 7214 C CA . LEU A 1 903 ? -24.095 -28.690 -36.740 1.00 96.06 903 LEU A CA 1
ATOM 7215 C C . LEU A 1 903 ? -23.934 -27.843 -38.010 1.00 96.06 903 LEU A C 1
ATOM 7217 O O . LEU A 1 903 ? -24.076 -26.627 -37.926 1.00 96.06 903 LEU A O 1
ATOM 7221 N N . GLN A 1 904 ? -23.680 -28.466 -39.169 1.00 95.62 904 GLN A N 1
ATOM 7222 C CA . GLN A 1 904 ? -23.587 -27.765 -40.457 1.00 95.62 904 GLN A CA 1
ATOM 7223 C C . GLN A 1 904 ? -24.884 -27.008 -40.765 1.00 95.62 904 GLN A C 1
ATOM 7225 O O . GLN A 1 904 ? -24.864 -25.786 -40.886 1.00 95.62 904 GLN A O 1
ATOM 7230 N N . GLU A 1 905 ? -26.014 -27.718 -40.782 1.00 95.19 905 GLU A N 1
ATOM 7231 C CA . GLU A 1 905 ? -27.322 -27.127 -41.090 1.00 95.19 905 GLU A CA 1
ATOM 7232 C C . GLU A 1 905 ? -27.715 -26.034 -40.088 1.00 95.19 905 GLU A C 1
ATOM 7234 O O . GLU A 1 905 ? -28.299 -25.015 -40.457 1.00 95.19 905 GLU A O 1
ATOM 7239 N N . LEU A 1 906 ? -27.360 -26.193 -38.806 1.00 95.38 906 LEU A N 1
ATOM 7240 C CA . LEU A 1 906 ? -27.643 -25.177 -37.795 1.00 95.38 906 LEU A CA 1
ATOM 7241 C C . LEU A 1 906 ? -26.800 -23.906 -37.988 1.00 95.38 906 LEU A C 1
ATOM 7243 O O . LEU A 1 906 ? -27.315 -22.801 -37.804 1.00 95.38 906 LEU A O 1
ATOM 7247 N N . ILE A 1 907 ? -25.520 -24.044 -38.351 1.00 95.56 907 ILE A N 1
ATOM 7248 C CA . ILE A 1 907 ? -24.639 -22.911 -38.674 1.00 95.56 907 ILE A CA 1
ATOM 7249 C C . ILE A 1 907 ? -25.200 -22.145 -39.869 1.00 95.56 907 ILE A C 1
ATOM 7251 O O . ILE A 1 907 ? -25.316 -20.919 -39.797 1.00 95.56 907 ILE A O 1
ATOM 7255 N N . ASP A 1 908 ? -25.572 -22.860 -40.930 1.00 92.50 908 ASP A N 1
ATOM 7256 C CA . ASP A 1 908 ? -26.067 -22.262 -42.170 1.00 92.50 908 ASP A CA 1
ATOM 7257 C C . ASP A 1 908 ? -27.413 -21.564 -41.942 1.00 92.50 908 ASP A C 1
ATOM 7259 O O . ASP A 1 908 ? -27.583 -20.403 -42.325 1.00 92.50 908 ASP A O 1
ATOM 7263 N N . ALA A 1 909 ? -28.326 -22.196 -41.197 1.00 90.38 909 ALA A N 1
ATOM 7264 C CA . ALA A 1 909 ? -29.601 -21.592 -40.824 1.00 90.38 909 ALA A CA 1
ATOM 7265 C C . ALA A 1 909 ? -29.429 -20.341 -39.944 1.00 90.38 909 ALA A C 1
ATOM 7267 O O . ALA A 1 909 ? -30.107 -19.334 -40.158 1.00 90.38 909 ALA A O 1
ATOM 7268 N N . CYS A 1 910 ? -28.508 -20.353 -38.973 1.00 91.38 910 CYS A N 1
ATOM 7269 C CA . CYS A 1 910 ? -28.225 -19.171 -38.155 1.00 91.38 910 CYS A CA 1
ATOM 7270 C C . CYS A 1 910 ? -27.558 -18.044 -38.957 1.00 91.38 910 CYS A C 1
ATOM 7272 O O . CYS A 1 910 ? -27.880 -16.874 -38.744 1.00 91.38 910 CYS A O 1
ATOM 7274 N N . ALA A 1 911 ? -26.650 -18.370 -39.879 1.00 89.62 911 ALA A N 1
ATOM 7275 C CA . ALA A 1 911 ? -26.030 -17.377 -40.750 1.00 89.62 911 ALA A CA 1
ATOM 7276 C C . ALA A 1 911 ? -27.069 -16.735 -41.687 1.00 89.62 911 ALA A C 1
ATOM 7278 O O . ALA A 1 911 ? -27.110 -15.509 -41.800 1.00 89.62 911 ALA A O 1
ATOM 7279 N N . ALA A 1 912 ? -27.959 -17.539 -42.280 1.00 86.25 912 ALA A N 1
ATOM 7280 C CA . ALA A 1 912 ? -29.065 -17.063 -43.113 1.00 86.25 912 ALA A CA 1
ATOM 7281 C C . ALA A 1 912 ? -30.076 -16.209 -42.324 1.00 86.25 912 ALA A C 1
ATOM 7283 O O . ALA A 1 912 ? -30.607 -15.235 -42.853 1.00 86.25 912 ALA A O 1
ATOM 7284 N N . ALA A 1 913 ? -30.291 -16.518 -41.041 1.00 84.38 913 ALA A N 1
ATOM 7285 C CA . ALA A 1 913 ? -31.133 -15.730 -40.138 1.00 84.38 913 ALA A CA 1
ATOM 7286 C C . ALA A 1 913 ? -30.484 -14.410 -39.661 1.00 84.38 913 ALA A C 1
ATOM 7288 O O . ALA A 1 913 ? -31.099 -13.665 -38.898 1.00 84.38 913 ALA A O 1
ATOM 7289 N N . GLY A 1 914 ? -29.256 -14.098 -40.094 1.00 86.00 914 GLY A N 1
ATOM 7290 C CA . GLY A 1 914 ? -28.586 -12.827 -39.802 1.00 86.00 914 GLY A CA 1
ATOM 7291 C C . GLY A 1 914 ? -27.774 -12.794 -38.502 1.00 86.00 914 GLY A C 1
ATOM 7292 O O . GLY A 1 914 ? -27.294 -11.724 -38.113 1.00 86.00 914 GLY A O 1
ATOM 7293 N N . PHE A 1 915 ? -27.568 -13.933 -37.830 1.00 90.56 915 PHE A N 1
ATOM 7294 C CA . PHE A 1 915 ? -26.655 -13.999 -36.686 1.00 90.56 915 PHE A CA 1
ATOM 7295 C C . PH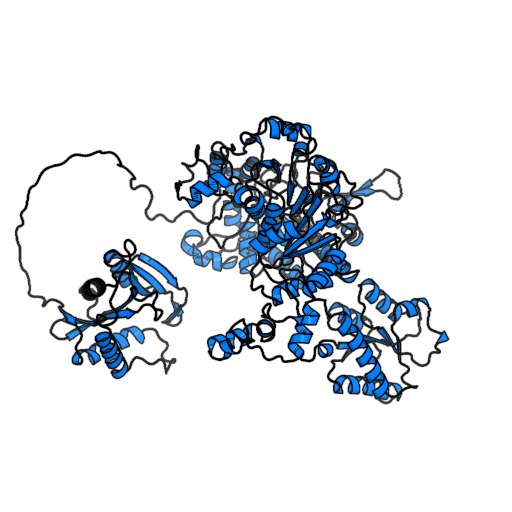E A 1 915 ? -25.202 -13.800 -37.140 1.00 90.56 915 PHE A C 1
ATOM 7297 O O . PHE A 1 915 ? -24.784 -14.269 -38.196 1.00 90.56 915 PHE A O 1
ATOM 7304 N N . ARG A 1 916 ? -24.410 -13.101 -36.320 1.00 92.88 916 ARG A N 1
ATOM 7305 C CA . ARG A 1 916 ? -22.988 -12.808 -36.570 1.00 92.88 916 ARG A CA 1
ATOM 7306 C C . ARG A 1 916 ? -22.049 -13.682 -35.754 1.00 92.88 916 ARG A C 1
ATOM 7308 O O . ARG A 1 916 ? -20.887 -13.830 -36.120 1.00 92.88 916 ARG A O 1
ATOM 7315 N N . GLN A 1 917 ? -22.522 -14.222 -34.637 1.00 95.25 917 GLN A N 1
ATOM 7316 C CA . GLN A 1 917 ? -21.724 -15.020 -33.712 1.00 95.25 917 GLN A CA 1
ATOM 7317 C C . GLN A 1 917 ? -22.545 -16.203 -33.198 1.00 95.25 917 GLN A C 1
ATOM 7319 O O . GLN A 1 917 ? -23.740 -16.062 -32.927 1.00 95.25 917 GLN A O 1
ATOM 7324 N N . MET A 1 918 ? -21.893 -17.350 -33.027 1.00 96.50 918 MET A N 1
ATOM 7325 C CA . MET A 1 918 ? -22.473 -18.544 -32.419 1.00 96.50 918 MET A CA 1
ATOM 7326 C C . MET A 1 918 ? -21.605 -19.018 -31.256 1.00 96.50 918 MET A C 1
ATOM 7328 O O . MET A 1 918 ? -20.390 -19.146 -31.397 1.00 96.50 918 MET A O 1
ATOM 7332 N N . ILE A 1 919 ? -22.234 -19.289 -30.112 1.00 96.81 919 ILE A N 1
ATOM 7333 C CA . ILE A 1 919 ? -21.584 -19.754 -28.882 1.00 96.81 919 ILE A CA 1
ATOM 7334 C C . ILE A 1 919 ? -22.093 -21.156 -28.524 1.00 96.81 919 ILE A C 1
ATOM 7336 O O . ILE A 1 919 ? -23.274 -21.468 -28.696 1.00 96.81 919 ILE A O 1
ATOM 7340 N N . GLY A 1 920 ? -21.205 -22.010 -28.024 1.00 95.31 920 GLY A N 1
ATOM 7341 C CA . GLY A 1 920 ? -21.517 -23.335 -27.490 1.00 95.31 920 GLY A CA 1
ATOM 7342 C C . GLY A 1 920 ? -20.911 -23.532 -26.104 1.00 95.31 920 GLY A C 1
ATOM 7343 O O . GLY A 1 920 ? -19.920 -22.893 -25.754 1.00 95.31 920 GLY A O 1
ATOM 7344 N N . TYR A 1 921 ? -21.515 -24.421 -25.321 1.00 94.88 921 TYR A N 1
ATOM 7345 C CA . TYR A 1 921 ? -21.001 -24.866 -24.028 1.00 94.88 921 TYR A CA 1
ATOM 7346 C C . TYR A 1 921 ? -20.872 -26.378 -24.080 1.00 94.88 921 TYR A C 1
ATOM 7348 O O . TYR A 1 921 ? -21.867 -27.069 -24.298 1.00 94.88 921 TYR A O 1
ATOM 7356 N N . ILE A 1 922 ? -19.651 -26.871 -23.930 1.00 92.81 922 ILE A N 1
ATOM 7357 C CA . ILE A 1 922 ? -19.317 -28.279 -24.111 1.00 92.81 922 ILE A CA 1
ATOM 7358 C C . ILE A 1 922 ? -18.596 -28.743 -22.855 1.00 92.81 922 ILE A C 1
ATOM 7360 O O . ILE A 1 922 ? -17.714 -28.047 -22.363 1.00 92.81 922 ILE A O 1
ATOM 7364 N N . ASP A 1 923 ? -18.976 -29.901 -22.333 1.00 89.44 923 ASP A N 1
ATOM 7365 C CA . ASP A 1 923 ? -18.253 -30.547 -21.238 1.00 89.44 923 ASP A CA 1
ATOM 7366 C C . ASP A 1 923 ? -16.772 -30.728 -21.621 1.00 89.44 923 ASP A C 1
ATOM 7368 O O . ASP A 1 923 ? -16.473 -31.165 -22.738 1.00 89.44 923 ASP A O 1
ATOM 7372 N N . ALA A 1 924 ? -15.851 -30.354 -20.731 1.00 90.94 924 ALA A N 1
ATOM 7373 C CA . ALA A 1 924 ? -14.418 -30.417 -21.006 1.00 90.94 924 ALA A CA 1
ATOM 7374 C C . ALA A 1 924 ? -13.925 -31.845 -21.295 1.00 90.94 924 ALA A C 1
ATOM 7376 O O . ALA A 1 924 ? -12.972 -32.002 -22.062 1.00 90.94 924 ALA A O 1
ATOM 7377 N N . ASP A 1 925 ? -14.614 -32.862 -20.769 1.00 88.69 925 ASP A N 1
ATOM 7378 C CA . ASP A 1 925 ? -14.286 -34.273 -20.991 1.00 88.69 925 ASP A CA 1
ATOM 7379 C C . ASP A 1 925 ? -14.906 -34.828 -22.293 1.00 88.69 925 ASP A C 1
ATOM 7381 O O . ASP A 1 925 ? -14.565 -35.927 -22.739 1.00 88.69 925 ASP A O 1
ATOM 7385 N N . ASN A 1 926 ? -15.777 -34.070 -22.975 1.00 88.06 926 ASN A N 1
ATOM 7386 C CA . ASN A 1 926 ? -16.396 -34.484 -24.239 1.00 88.06 926 ASN A CA 1
ATOM 7387 C C . ASN A 1 926 ? -15.505 -34.150 -25.449 1.00 88.06 926 ASN A C 1
ATOM 7389 O O . ASN A 1 926 ? -15.832 -33.304 -26.293 1.00 88.06 926 ASN A O 1
ATOM 7393 N N . ALA A 1 927 ? -14.373 -34.853 -25.547 1.00 88.88 927 ALA A N 1
ATOM 7394 C CA . ALA A 1 927 ? -13.419 -34.707 -26.646 1.00 88.88 927 ALA A CA 1
ATOM 7395 C C . ALA A 1 927 ? -14.053 -34.854 -28.051 1.00 88.88 927 ALA A C 1
ATOM 7397 O O . ALA A 1 927 ? -13.762 -34.010 -28.901 1.00 88.88 927 ALA A O 1
ATOM 7398 N N . PRO A 1 928 ? -14.966 -35.818 -28.322 1.00 88.12 928 PRO A N 1
ATOM 7399 C CA . PRO A 1 928 ? -15.611 -35.927 -29.634 1.00 88.12 928 PRO A CA 1
ATOM 7400 C C . PRO A 1 928 ? -16.401 -34.676 -30.036 1.00 88.12 928 PRO A C 1
ATOM 7402 O O . PRO A 1 928 ? -16.319 -34.238 -31.186 1.00 88.12 928 PRO A O 1
ATOM 7405 N N . SER A 1 929 ? -17.142 -34.075 -29.097 1.00 90.19 929 SER A N 1
ATOM 7406 C CA . SER A 1 929 ? -17.877 -32.835 -29.350 1.00 90.19 929 SER A CA 1
ATOM 7407 C C . SER A 1 929 ? -16.920 -31.661 -29.559 1.00 90.19 929 SER A C 1
ATOM 7409 O O . SER A 1 929 ? -17.084 -30.916 -30.522 1.00 90.19 929 SER A O 1
ATOM 7411 N N . LEU A 1 930 ? -15.871 -31.523 -28.742 1.00 94.00 930 LEU A N 1
ATOM 7412 C CA . LEU A 1 930 ? -14.864 -30.468 -28.922 1.00 94.00 930 LEU A CA 1
ATOM 7413 C C . LEU A 1 930 ? -14.194 -30.545 -30.301 1.00 94.00 930 LEU A C 1
ATOM 7415 O O . LEU A 1 930 ? -14.169 -29.548 -31.020 1.00 94.00 930 LEU A O 1
ATOM 7419 N N . THR A 1 931 ? -13.745 -31.733 -30.717 1.00 93.38 931 THR A N 1
ATOM 7420 C CA . THR A 1 931 ? -13.143 -31.946 -32.042 1.00 93.38 931 THR A CA 1
ATOM 7421 C C . THR A 1 931 ? -14.132 -31.676 -33.174 1.00 93.38 931 THR A C 1
ATOM 7423 O O . THR A 1 931 ? -13.749 -31.128 -34.209 1.00 93.38 931 THR A O 1
ATOM 7426 N N . LEU A 1 932 ? -15.409 -32.037 -33.004 1.00 93.69 932 LEU A N 1
ATOM 7427 C CA . LEU A 1 932 ? -16.451 -31.694 -33.969 1.00 93.69 932 LEU A CA 1
ATOM 7428 C C . LEU A 1 932 ? -16.551 -30.171 -34.134 1.00 93.69 932 LEU A C 1
ATOM 7430 O O . LEU A 1 932 ? -16.461 -29.679 -35.254 1.00 93.69 932 LEU A O 1
ATOM 7434 N N . HIS A 1 933 ? -16.672 -29.420 -33.041 1.00 97.12 933 HIS A N 1
ATOM 7435 C CA . HIS A 1 933 ? -16.803 -27.963 -33.100 1.00 97.12 933 HIS A CA 1
ATOM 7436 C C . HIS A 1 933 ? -15.542 -27.293 -33.672 1.00 97.12 933 HIS A C 1
ATOM 7438 O O . HIS A 1 933 ? -15.654 -26.383 -34.491 1.00 97.12 933 HIS A O 1
ATOM 7444 N N . GLU A 1 934 ? -14.346 -27.779 -33.335 1.00 95.38 934 GLU A N 1
ATOM 7445 C CA . GLU A 1 934 ? -13.080 -27.297 -33.910 1.00 95.38 934 GLU A CA 1
ATOM 7446 C C . GLU A 1 934 ? -13.025 -27.495 -35.436 1.00 95.38 934 GLU A C 1
ATOM 7448 O O . GLU A 1 934 ? -12.648 -26.575 -36.163 1.00 95.38 934 GLU A O 1
ATOM 7453 N N . LYS A 1 935 ? -13.490 -28.644 -35.956 1.00 95.38 935 LYS A N 1
ATOM 7454 C CA . LYS A 1 935 ? -13.605 -28.888 -37.411 1.00 95.38 935 LYS A CA 1
ATOM 7455 C C . LYS A 1 935 ? -14.581 -27.934 -38.097 1.00 95.38 935 LYS A C 1
ATOM 7457 O O . LYS A 1 935 ? -14.380 -27.573 -39.252 1.00 95.38 935 LYS A O 1
ATOM 7462 N N . PHE A 1 936 ? -15.606 -27.497 -37.374 1.00 95.50 936 PHE A N 1
ATOM 7463 C CA . PHE A 1 936 ? -16.519 -26.443 -37.799 1.00 95.50 936 PHE A CA 1
ATOM 7464 C C . PHE A 1 936 ? -16.011 -25.049 -37.427 1.00 95.50 936 PHE A C 1
ATOM 7466 O O . PHE A 1 936 ? -16.811 -24.134 -37.298 1.00 95.50 936 PHE A O 1
ATOM 7473 N N . GLY A 1 937 ? -14.705 -24.841 -37.244 1.00 95.06 937 GLY A N 1
ATOM 7474 C CA . GLY A 1 937 ? -14.095 -23.524 -37.045 1.00 95.06 937 GLY A CA 1
ATOM 7475 C C . GLY A 1 937 ? -14.568 -22.774 -35.798 1.00 95.06 937 GLY A C 1
ATOM 7476 O O . GLY A 1 937 ? -14.518 -21.544 -35.779 1.00 95.06 937 GLY A O 1
ATOM 7477 N N . PHE A 1 938 ? -15.061 -23.480 -34.780 1.00 97.44 938 PHE A N 1
ATOM 7478 C CA . PHE A 1 938 ? -15.210 -22.894 -33.456 1.00 97.44 938 PHE A CA 1
ATOM 7479 C C . PHE A 1 938 ? -13.849 -22.826 -32.766 1.00 97.44 938 PHE A C 1
ATOM 7481 O O . PHE A 1 938 ? -13.063 -23.770 -32.804 1.00 97.44 938 PHE A O 1
ATOM 7488 N N . VAL A 1 939 ? -13.603 -21.720 -32.073 1.00 95.88 939 VAL A N 1
ATOM 7489 C CA . VAL A 1 939 ? -12.447 -21.534 -31.197 1.00 95.88 939 VAL A CA 1
ATOM 7490 C C . VAL A 1 939 ? -12.874 -21.653 -29.740 1.00 95.88 939 VAL A C 1
ATOM 7492 O O . VAL A 1 939 ? -13.987 -21.275 -29.370 1.00 95.88 939 VAL A O 1
ATOM 7495 N N . ARG A 1 940 ? -11.989 -22.162 -28.882 1.00 96.62 940 ARG A N 1
ATOM 7496 C CA . ARG A 1 940 ? -12.221 -22.190 -27.432 1.00 96.62 940 ARG A CA 1
ATOM 7497 C C . ARG A 1 940 ? -12.105 -20.763 -26.888 1.00 96.62 940 ARG A C 1
ATOM 7499 O O . ARG A 1 940 ? -11.016 -20.200 -26.854 1.00 96.62 940 ARG A O 1
ATOM 7506 N N . ALA A 1 941 ? -13.233 -20.181 -26.492 1.00 93.19 941 ALA A N 1
ATOM 7507 C CA . ALA A 1 941 ? -13.348 -18.800 -26.023 1.00 93.19 941 ALA A CA 1
ATOM 7508 C C . ALA A 1 941 ? -13.210 -18.664 -24.495 1.00 93.19 941 ALA A C 1
ATOM 7510 O O . ALA A 1 941 ? -12.910 -17.581 -23.998 1.00 93.19 941 ALA A O 1
ATOM 7511 N N . GLY A 1 942 ? -13.408 -19.748 -23.739 1.00 93.69 942 GLY A N 1
ATOM 7512 C CA . GLY A 1 942 ? -13.213 -19.758 -22.288 1.00 93.69 942 GLY A CA 1
ATOM 7513 C C . GLY A 1 942 ? -13.346 -21.149 -21.672 1.00 93.69 942 GLY A C 1
ATOM 7514 O O . GLY A 1 942 ? -13.881 -22.062 -22.297 1.00 93.69 942 GLY A O 1
ATOM 7515 N N . LEU A 1 943 ? -12.865 -21.296 -20.438 1.00 95.38 943 LEU A N 1
ATOM 7516 C CA . LEU A 1 943 ? -13.058 -22.477 -19.598 1.00 95.38 943 LEU A CA 1
ATOM 7517 C C . LEU A 1 943 ? -13.785 -22.039 -18.328 1.00 95.38 943 LEU A C 1
ATOM 7519 O O . LEU A 1 943 ? -13.342 -21.116 -17.646 1.00 95.38 943 LEU A O 1
ATOM 7523 N N . LEU A 1 944 ? -14.906 -22.685 -18.041 1.00 90.56 944 LEU A N 1
ATOM 7524 C CA . LEU A 1 944 ? -15.668 -22.514 -16.816 1.00 90.56 944 LEU A CA 1
ATOM 7525 C C . LEU A 1 944 ? -15.348 -23.701 -15.906 1.00 90.56 944 LEU A C 1
ATOM 7527 O O . LEU A 1 944 ? -15.807 -24.811 -16.171 1.00 90.56 944 LEU A O 1
ATOM 7531 N N . CYS A 1 945 ? -14.524 -23.481 -14.883 1.00 92.38 945 CYS A N 1
ATOM 7532 C CA . CYS A 1 945 ? -14.059 -24.555 -14.008 1.00 92.38 945 CYS A CA 1
ATOM 7533 C C . CYS A 1 945 ? -15.128 -24.937 -12.975 1.00 92.38 945 CYS A C 1
ATOM 7535 O O . CYS A 1 945 ? -15.688 -24.051 -12.331 1.00 92.38 945 CYS A O 1
ATOM 7537 N N . GLY A 1 946 ? -15.387 -26.234 -12.808 1.00 88.75 946 GLY A N 1
ATOM 7538 C CA . GLY A 1 946 ? -16.274 -26.780 -11.780 1.00 88.75 946 GLY A CA 1
ATOM 7539 C C . GLY A 1 946 ? -17.698 -26.227 -11.811 1.00 88.75 946 GLY A C 1
ATOM 7540 O O . GLY A 1 946 ? -18.289 -26.007 -10.762 1.00 88.75 946 GLY A O 1
ATOM 7541 N N . VAL A 1 947 ? -18.255 -25.958 -12.995 1.00 85.50 947 VAL A N 1
ATOM 7542 C CA . VAL A 1 947 ? -19.588 -25.334 -13.129 1.00 85.50 947 VAL A CA 1
ATOM 7543 C C . VAL A 1 947 ? -20.734 -26.328 -13.304 1.00 85.50 947 VAL A C 1
ATOM 7545 O O . VAL A 1 947 ? -21.896 -25.925 -13.311 1.00 85.50 947 VAL A O 1
ATOM 7548 N N . ALA A 1 948 ? -20.433 -27.618 -13.451 1.00 81.00 948 ALA A N 1
ATOM 7549 C CA . ALA A 1 948 ? -21.432 -28.679 -13.499 1.00 81.00 948 ALA A CA 1
ATOM 7550 C C . ALA A 1 948 ? -21.033 -29.827 -12.564 1.00 81.00 948 ALA A C 1
ATOM 7552 O O . ALA A 1 948 ? -19.887 -30.265 -12.588 1.00 81.00 948 ALA A O 1
ATOM 7553 N N . TYR A 1 949 ? -21.971 -30.339 -11.765 1.00 80.00 949 TYR A N 1
ATOM 7554 C CA . TYR A 1 949 ? -21.748 -31.511 -10.915 1.00 80.00 949 TYR A CA 1
ATOM 7555 C C . TYR A 1 949 ? -22.364 -32.749 -11.570 1.00 80.00 949 TYR A C 1
ATOM 7557 O O . TYR A 1 949 ? -23.583 -32.817 -11.743 1.00 80.00 949 TYR A O 1
ATOM 7565 N N . ARG A 1 950 ? -21.517 -33.686 -12.013 1.00 76.69 950 ARG A N 1
ATOM 7566 C CA . ARG A 1 950 ? -21.913 -34.906 -12.732 1.00 76.69 950 ARG A CA 1
ATOM 7567 C C . ARG A 1 950 ? -20.977 -36.068 -12.383 1.00 76.69 950 ARG A C 1
ATOM 7569 O O . ARG A 1 950 ? -19.794 -35.877 -12.140 1.00 76.69 950 ARG A O 1
ATOM 7576 N N . HIS A 1 951 ? -21.492 -37.289 -12.365 1.00 75.38 951 HIS A N 1
ATOM 7577 C CA . HIS A 1 951 ? -20.824 -38.532 -11.991 1.00 75.38 951 HIS A CA 1
ATOM 7578 C C . HIS A 1 951 ? -20.139 -38.455 -10.617 1.00 75.38 951 HIS A C 1
ATOM 7580 O O . HIS A 1 951 ? -19.028 -38.947 -10.450 1.00 75.38 951 HIS A O 1
ATOM 7586 N N . GLY A 1 952 ? -20.780 -37.789 -9.647 1.00 76.94 952 GLY A N 1
ATOM 7587 C CA . GLY A 1 952 ? -20.234 -37.609 -8.297 1.00 76.94 952 GLY A CA 1
ATOM 7588 C C . GLY A 1 952 ? -19.029 -36.662 -8.214 1.00 76.94 952 GLY A C 1
ATOM 7589 O O . GLY A 1 952 ? -18.346 -36.634 -7.192 1.00 76.94 952 GLY A O 1
ATOM 7590 N N . ARG A 1 953 ? -18.743 -35.883 -9.268 1.00 83.88 953 ARG A N 1
ATOM 7591 C CA . ARG A 1 953 ? -17.628 -34.928 -9.303 1.00 83.88 953 ARG A CA 1
ATOM 7592 C C . ARG A 1 953 ? -18.006 -33.610 -9.974 1.00 83.88 953 ARG A C 1
ATOM 7594 O O . ARG A 1 953 ? -18.916 -33.535 -10.797 1.00 83.88 953 ARG A O 1
ATOM 7601 N N . TRP A 1 954 ? -17.268 -32.557 -9.643 1.00 88.88 954 TRP A N 1
ATOM 7602 C CA . TRP A 1 954 ? -17.312 -31.309 -10.400 1.00 88.88 954 TRP A CA 1
ATOM 7603 C C . TRP A 1 954 ? -16.642 -31.502 -11.767 1.00 88.88 954 TRP A C 1
ATOM 7605 O O . TRP A 1 954 ? -15.610 -32.162 -11.876 1.00 88.88 954 TRP A O 1
ATOM 7615 N N . SER A 1 955 ? -17.248 -30.930 -12.802 1.00 88.12 955 SER A N 1
ATOM 7616 C CA . SER A 1 955 ? -16.819 -30.989 -14.199 1.00 88.12 955 SER A CA 1
ATOM 7617 C C . SER A 1 955 ? -16.728 -29.582 -14.784 1.00 88.12 955 SER A C 1
ATOM 7619 O O . SER A 1 955 ? -17.525 -28.688 -14.465 1.00 88.12 955 SER A O 1
ATOM 7621 N N . ASP A 1 956 ? -15.726 -29.390 -15.635 1.00 94.12 956 ASP A N 1
ATOM 7622 C CA . ASP A 1 956 ? -15.469 -28.128 -16.313 1.00 94.12 956 ASP A CA 1
ATOM 7623 C C . ASP A 1 956 ? -16.297 -28.036 -17.602 1.00 94.12 956 ASP A C 1
ATOM 7625 O O . ASP A 1 956 ? -16.621 -29.032 -18.246 1.00 94.12 956 ASP A O 1
ATOM 7629 N N . THR A 1 957 ? -16.626 -26.818 -18.027 1.00 94.50 957 THR A N 1
ATOM 7630 C CA . THR A 1 957 ? -17.308 -26.560 -19.302 1.00 94.50 957 THR A CA 1
ATOM 7631 C C . THR A 1 957 ? -16.467 -25.628 -20.166 1.00 94.50 957 THR A C 1
ATOM 7633 O O . THR A 1 957 ? -16.149 -24.504 -19.780 1.00 94.50 957 THR A O 1
ATOM 7636 N N . VAL A 1 958 ? -16.137 -26.064 -21.376 1.00 96.06 958 VAL A N 1
ATOM 7637 C CA . VAL A 1 958 ? -15.477 -25.258 -22.403 1.00 96.06 958 VAL A CA 1
ATOM 7638 C C . VAL A 1 958 ? -16.527 -24.435 -23.146 1.00 96.06 958 VAL A C 1
ATOM 7640 O O . VAL A 1 958 ? -17.465 -24.965 -23.744 1.00 96.06 958 VAL A O 1
ATOM 7643 N N . MET A 1 959 ? -16.354 -23.117 -23.135 1.00 97.31 959 MET A N 1
ATOM 7644 C CA . MET A 1 959 ? -17.107 -22.202 -23.982 1.00 97.31 959 MET A CA 1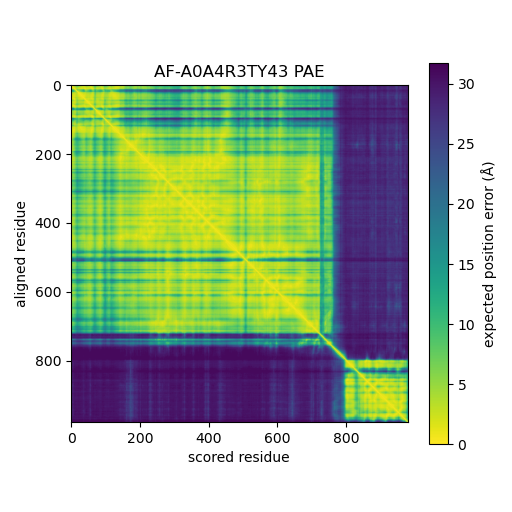
ATOM 7645 C C . MET A 1 959 ? -16.421 -22.114 -25.344 1.00 97.31 959 MET A C 1
ATOM 7647 O O . MET A 1 959 ? -15.245 -21.756 -25.430 1.00 97.31 959 MET A O 1
ATOM 7651 N N . VAL A 1 960 ? -17.155 -22.414 -26.410 1.00 97.19 960 VAL A N 1
ATOM 7652 C CA . VAL A 1 960 ? -16.673 -22.323 -27.793 1.00 97.19 960 VAL A CA 1
ATOM 7653 C C . VAL A 1 960 ? -17.402 -21.217 -28.547 1.00 97.19 960 VAL A C 1
ATOM 7655 O O . VAL A 1 960 ? -18.572 -20.951 -28.276 1.00 97.19 960 VAL A O 1
ATOM 7658 N N . GLN A 1 961 ? -16.726 -20.567 -29.492 1.00 97.25 961 GLN A N 1
ATOM 7659 C CA . GLN A 1 961 ? -17.267 -19.453 -30.270 1.00 97.25 961 GLN A CA 1
ATOM 7660 C C . GLN A 1 961 ? -16.884 -19.570 -31.748 1.00 97.25 961 GLN A C 1
ATOM 7662 O O . GLN A 1 961 ? -15.749 -19.911 -32.068 1.00 97.25 961 GLN A O 1
ATOM 7667 N N . ARG A 1 962 ? -17.813 -19.240 -32.648 1.00 95.81 962 ARG A N 1
ATOM 7668 C CA . ARG A 1 962 ? -17.597 -19.155 -34.100 1.00 95.81 962 ARG A CA 1
ATOM 7669 C C . ARG A 1 962 ? -18.216 -17.874 -34.657 1.00 95.81 962 ARG A C 1
ATOM 7671 O O . ARG A 1 962 ? -19.353 -17.538 -34.324 1.00 95.81 962 ARG A O 1
ATOM 7678 N N . SER A 1 963 ? -17.497 -17.206 -35.556 1.00 95.00 963 SER A N 1
ATOM 7679 C CA . SER A 1 963 ? -18.048 -16.124 -36.383 1.00 95.00 963 SER A CA 1
ATOM 7680 C C . SER A 1 963 ? -18.926 -16.682 -37.506 1.00 95.00 963 SER A C 1
ATOM 7682 O O . SER A 1 963 ? -18.544 -17.641 -38.173 1.00 95.00 963 SER A O 1
ATOM 7684 N N . LEU A 1 964 ? -20.084 -16.061 -37.734 1.00 91.69 964 LEU A N 1
ATOM 7685 C CA . LEU A 1 964 ? -21.017 -16.386 -38.818 1.00 91.69 964 LEU A CA 1
ATOM 7686 C C . LEU A 1 964 ? -21.042 -15.257 -39.859 1.00 91.69 964 LEU A C 1
ATOM 7688 O O . LEU A 1 964 ? -21.072 -14.076 -39.498 1.00 91.69 964 LEU A O 1
ATOM 7692 N N . GLY A 1 965 ? -21.049 -15.608 -41.150 1.00 84.69 965 GLY A N 1
ATOM 7693 C CA . GLY A 1 965 ? -20.986 -14.634 -42.246 1.00 84.69 965 GLY A CA 1
ATOM 7694 C C . GLY A 1 965 ? -19.793 -13.678 -42.098 1.00 84.69 965 GLY A C 1
ATOM 7695 O O . GLY A 1 965 ? -18.686 -14.111 -41.796 1.00 84.69 965 GLY A O 1
ATOM 7696 N N . ALA A 1 966 ? -20.027 -12.368 -42.237 1.00 82.56 966 ALA A N 1
ATOM 7697 C CA . ALA A 1 966 ? -19.002 -11.336 -42.022 1.00 82.56 966 ALA A CA 1
ATOM 7698 C C . ALA A 1 966 ? -18.589 -11.139 -40.542 1.00 82.56 966 ALA A C 1
ATOM 7700 O O . ALA A 1 966 ? -17.735 -10.312 -40.242 1.00 82.56 966 ALA A O 1
ATOM 7701 N N . GLY A 1 967 ? -19.179 -11.866 -39.585 1.00 87.06 967 GLY A N 1
ATOM 7702 C CA . GLY A 1 967 ? -18.774 -11.817 -38.179 1.00 87.06 967 GLY A CA 1
ATOM 7703 C C . GLY A 1 967 ? -18.721 -10.393 -37.611 1.00 87.06 967 GLY A C 1
ATOM 7704 O O . GLY A 1 967 ? -19.720 -9.675 -37.630 1.00 87.06 967 GLY A O 1
ATOM 7705 N N . THR A 1 968 ? -17.552 -10.002 -37.098 1.00 83.81 968 THR A N 1
ATOM 7706 C CA . THR A 1 968 ? -17.268 -8.665 -36.546 1.00 83.81 968 THR A CA 1
ATOM 7707 C C . THR A 1 968 ? -16.648 -7.696 -37.558 1.00 83.81 968 THR A C 1
ATOM 7709 O O . THR A 1 968 ? -16.344 -6.568 -37.187 1.00 83.81 968 THR A O 1
ATOM 7712 N N . THR A 1 969 ? -16.413 -8.106 -38.810 1.00 83.31 969 THR A N 1
ATOM 7713 C CA . THR A 1 969 ? -15.676 -7.287 -39.794 1.00 83.31 969 THR A CA 1
ATOM 7714 C C . THR A 1 969 ? -16.545 -6.225 -40.465 1.00 83.31 969 THR A C 1
ATOM 7716 O O . THR A 1 969 ? -16.028 -5.356 -41.158 1.00 83.31 969 THR A O 1
ATOM 7719 N N . THR A 1 970 ? -17.862 -6.276 -40.260 1.00 80.69 970 THR A N 1
ATOM 7720 C CA . THR A 1 970 ? -18.827 -5.276 -40.738 1.00 80.69 970 THR A CA 1
ATOM 7721 C C . THR A 1 970 ? -19.909 -5.062 -39.681 1.00 80.69 970 THR A C 1
ATOM 7723 O O . THR A 1 970 ? -20.274 -6.040 -39.015 1.00 80.69 970 THR A O 1
ATOM 7726 N N . PRO A 1 971 ? -20.495 -3.856 -39.560 1.00 74.81 971 PRO A N 1
ATOM 7727 C CA . PRO A 1 971 ? -21.687 -3.648 -38.746 1.00 74.81 971 PRO A CA 1
ATOM 7728 C C . PRO A 1 971 ? -22.788 -4.675 -39.077 1.00 74.81 971 PRO A C 1
ATOM 7730 O O . PRO A 1 971 ? -22.905 -5.142 -40.220 1.00 74.81 971 PRO A O 1
ATOM 7733 N N . PRO A 1 972 ? -23.587 -5.103 -38.088 1.00 66.25 972 PRO A N 1
ATOM 7734 C CA . PRO A 1 972 ? -24.707 -5.985 -38.365 1.00 66.25 972 PRO A CA 1
ATOM 7735 C C . PRO A 1 972 ? -25.725 -5.265 -39.264 1.00 66.25 972 PRO A C 1
ATOM 7737 O O . PRO A 1 972 ? -25.899 -4.053 -39.125 1.00 66.25 972 PRO A O 1
ATOM 7740 N N . PRO A 1 973 ? -26.402 -5.981 -40.179 1.00 65.00 973 PRO A N 1
ATOM 7741 C CA . PRO A 1 973 ? -27.464 -5.377 -40.968 1.00 65.00 973 PRO A CA 1
ATOM 7742 C C . PRO A 1 973 ? -28.536 -4.812 -40.026 1.00 65.00 973 PRO A C 1
ATOM 7744 O O . PRO A 1 973 ? -28.820 -5.389 -38.965 1.00 65.00 973 PRO A O 1
ATOM 7747 N N . ILE A 1 974 ? -29.120 -3.672 -40.399 1.00 60.28 974 ILE A N 1
ATOM 7748 C CA . ILE A 1 974 ? -30.268 -3.105 -39.689 1.00 60.28 974 ILE A CA 1
ATOM 7749 C C . ILE A 1 974 ? -31.420 -4.097 -39.870 1.00 60.28 974 ILE A C 1
ATOM 7751 O O . ILE A 1 974 ? -32.085 -4.115 -40.900 1.00 60.28 974 ILE A O 1
ATOM 7755 N N . MET A 1 975 ? -31.623 -4.972 -38.886 1.00 54.94 975 MET A N 1
ATOM 7756 C CA . MET A 1 975 ? -32.821 -5.797 -38.818 1.00 54.94 975 MET A CA 1
ATOM 7757 C C . MET A 1 975 ? -33.967 -4.871 -38.435 1.00 54.94 975 MET A C 1
ATOM 7759 O O . MET A 1 975 ? -34.024 -4.394 -37.301 1.00 54.94 975 MET A O 1
ATOM 7763 N N . THR A 1 976 ? -34.854 -4.584 -39.384 1.00 44.84 976 THR A N 1
ATOM 7764 C CA . THR A 1 976 ? -36.121 -3.911 -39.104 1.00 44.84 976 THR A CA 1
ATOM 7765 C C . THR A 1 976 ? -36.882 -4.762 -38.080 1.00 44.84 976 THR A C 1
ATOM 7767 O O . THR A 1 976 ? -37.073 -5.958 -38.323 1.00 44.84 976 THR A O 1
ATOM 7770 N N . PRO A 1 977 ? -37.270 -4.221 -36.913 1.00 34.47 977 PRO A N 1
ATOM 7771 C CA . PRO A 1 977 ? -38.007 -4.996 -35.928 1.00 34.47 977 PRO A CA 1
ATOM 7772 C C . PRO A 1 977 ? -39.399 -5.296 -36.492 1.00 34.47 977 PRO A C 1
ATOM 7774 O O . PRO A 1 977 ? -40.202 -4.389 -36.680 1.00 34.47 977 PRO A O 1
ATOM 7777 N N . GLY A 1 978 ? -39.657 -6.570 -36.793 1.00 45.19 978 GLY A N 1
ATOM 7778 C CA . GLY A 1 978 ? -40.947 -7.045 -37.294 1.00 45.19 978 GLY A CA 1
ATOM 7779 C C . GLY A 1 978 ? -40.911 -7.563 -38.730 1.00 45.19 978 GLY A C 1
ATOM 7780 O O . GLY A 1 978 ? -41.509 -6.968 -39.620 1.00 45.19 978 GLY A O 1
ATOM 7781 N N . ARG A 1 979 ? -40.269 -8.713 -38.944 1.00 30.53 979 ARG A N 1
ATOM 7782 C CA . ARG A 1 979 ? -40.779 -9.735 -39.864 1.00 30.53 979 ARG A CA 1
ATOM 7783 C C . ARG A 1 979 ? -40.555 -11.097 -39.255 1.00 30.53 979 ARG A C 1
ATOM 7785 O O . ARG A 1 979 ? -39.380 -11.439 -38.997 1.00 30.53 979 ARG A O 1
#

Solvent-accessible surface area (backbone atoms only — not comparable to full-atom values): 54092 Å² total; per-residue (Å²): 128,66,78,65,56,68,34,27,37,36,39,31,40,65,86,61,54,72,88,40,72,64,27,43,42,53,50,47,21,54,50,48,36,41,73,74,60,34,53,72,48,79,17,63,42,68,71,50,35,53,48,45,61,76,72,40,86,42,56,29,27,37,40,36,47,60,64,95,57,50,80,84,20,72,55,45,52,52,54,54,49,41,50,72,45,41,54,82,50,47,31,29,37,34,53,65,102,66,62,82,84,71,60,60,71,83,54,57,82,71,43,73,49,74,46,50,71,88,82,55,56,37,67,57,54,27,52,52,53,52,50,52,27,44,56,45,53,58,70,67,46,41,56,37,44,30,53,52,50,54,54,60,71,72,66,72,87,81,92,57,65,49,85,40,57,49,42,57,54,33,58,76,35,77,71,32,33,56,49,41,68,71,71,39,57,62,65,33,56,48,43,48,43,74,83,47,64,85,53,27,35,82,86,81,50,29,59,25,42,32,47,26,27,52,52,39,7,60,64,61,52,27,79,39,39,46,82,36,82,62,19,34,58,41,39,34,26,25,55,28,47,47,70,37,45,71,72,34,33,25,40,28,38,62,79,44,58,72,33,46,50,43,10,31,22,40,72,22,31,26,42,75,48,74,33,47,38,45,45,21,57,51,64,47,51,45,54,69,44,56,74,64,53,33,64,69,56,45,31,51,50,47,64,70,36,84,84,54,82,60,82,60,46,49,73,42,77,52,50,23,53,32,32,43,39,53,34,32,33,97,68,18,28,34,46,29,39,54,59,48,45,72,58,47,23,67,35,22,52,24,38,37,33,43,17,39,77,38,73,60,41,85,41,40,80,50,38,69,53,40,39,68,52,61,68,68,91,64,52,64,73,46,37,31,40,34,34,26,20,23,36,39,69,64,52,58,33,45,83,36,21,17,35,35,34,33,47,48,72,56,35,64,93,43,87,86,55,75,53,68,72,62,38,46,55,30,39,56,78,74,52,65,97,71,56,62,40,61,47,53,29,25,50,39,50,34,38,58,61,47,42,67,52,32,20,27,43,44,47,50,56,34,38,43,53,42,48,53,52,43,34,51,41,50,52,51,28,50,52,34,51,71,72,43,84,52,73,93,58,43,64,57,58,41,60,80,60,59,66,56,44,76,42,78,35,90,91,39,90,93,42,62,47,78,40,52,48,72,77,52,56,64,67,55,62,58,61,38,52,77,78,35,46,51,42,62,94,51,52,75,76,50,64,76,78,50,49,77,79,39,31,26,57,38,65,47,41,48,38,34,34,36,53,33,56,39,67,87,77,52,44,66,41,94,62,32,41,39,20,59,60,55,49,51,36,34,44,79,70,78,39,77,60,77,34,42,32,61,25,25,38,31,36,80,56,33,72,88,64,53,71,70,58,54,51,51,51,51,53,51,55,53,51,50,48,52,42,36,74,68,42,33,46,28,64,76,66,36,40,70,67,27,66,80,40,41,92,82,41,65,91,38,28,42,40,57,51,27,45,54,55,32,50,48,38,51,75,60,40,40,44,61,45,58,40,45,62,45,34,80,92,30,53,58,51,72,75,47,52,35,30,57,23,36,48,32,51,75,71,63,68,68,83,90,72,60,77,94,64,38,56,84,35,68,31,45,55,37,50,32,74,69,77,53,69,83,86,88,65,73,97,66,57,53,41,89,34,22,11,18,28,29,58,65,40,40,53,50,49,44,50,42,66,75,48,53,89,68,93,68,82,76,83,94,74,89,88,79,90,84,76,96,76,81,96,76,78,79,91,84,88,87,84,90,89,80,88,88,89,83,87,90,84,92,78,79,94,69,77,68,76,44,75,43,76,60,56,81,86,48,48,67,52,52,49,53,44,47,50,54,70,64,51,68,36,48,66,85,86,64,76,81,73,79,70,74,49,75,62,53,54,52,48,50,50,51,53,30,57,76,67,71,35,59,47,35,30,29,30,44,94,88,41,70,46,29,38,32,39,46,45,72,61,48,92,54,79,91,34,74,42,29,34,26,50,52,75,48,62,29,80,95,48,63,94,71,53,55,66,58,56,48,51,51,55,49,52,52,49,39,35,74,69,62,28,25,33,40,34,39,78,39,55,62,84,41,54,71,60,51,54,50,40,44,77,69,62,32,43,84,72,44,75,43,76,61,75,41,75,42,70,92,36,72,35,38,33,33,31,31,37,28,73,24,83,69,30,87,81,48,84,77,79,87,74,72,90,85,126

Foldseek 3Di:
DPLLQLAAEEEAEADDDCPDLLNVLVVLLVVLLVVVNHHYHYHNHLVSVLVCVVPDPRHQEYEHEDDDPACPDPRVVSLVVCVLLVNDHAYEYEYDPDDPVSHDPVVVVRHDYYDDSPPDHSNVVSVVRSVSSVVSSLVLQFLQNNLLVVVLVVVDADPDDPPCRLLVVLVVDPVSVVVCVVVDSSLSSSLDACVPPCNPALLVLDGSNVRLQCLLCVLLLFPTKRKFQQFLLLVLLLVLQLQAAALAEEAEELLDDVSVCCRNFAPRNHDYDYFFWFAFLQRDTEATQPVCLALVNSLVSLCPAPSNPDNCLSVDQASHSEYEAEAPRPLFKFFQQQVSQVSCFRNYQEYEYACQVPSLLVLEQLCQRGDQSNDDDAALSGHKYKYKYGCVHFFWADPSIIMMGTDCVNVPPPPSDRDPVSSSVSVVVRHDSSRRSRRSVRSSSRSVCCGDSNVNSLVLVLLLLLLVLQLVQVVVLVVQLPPDPDPVLSGAKHWLFDQWDWADDPVDPPHTDIGGLSVDDSVCVRNHNSRFDPAQVDQQNRTHNDDPPGIGGHSQKGKIFWPFADSNPSAGDLATFFVVLLQLLCVLVVHHFPKRARGMTIDGTHSPDDSVNSVSVVVSRVVLSVQLVVQHQCCVRRVVLCVVPVVVRPVHTRVNVRNVQSVLCNVLVLSVLSRVCSDPVQQFAQQDGLNVLLVCVVVVVDDDDDLVPQAVHAANDAADDDDIDDDDDDRDGHPDDNRTRRNRVSVSVVSNVVRRCPVDDDDDDDDDDDDPDDPDDDDDDDDDDDDDDDDDDDDDDQPAWDKDADDLVQLVLALVQQCVVVVAFDPPVPPPPDSD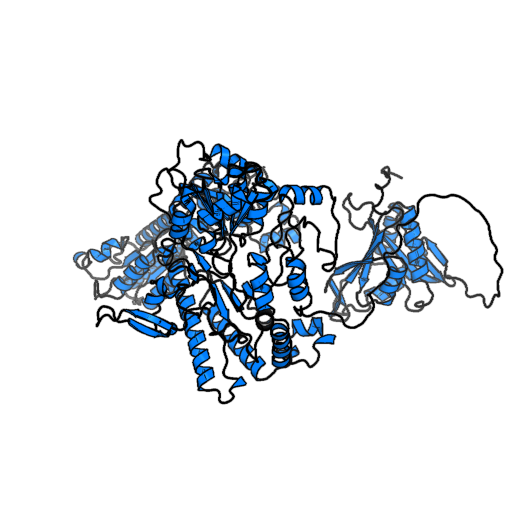DSVNSVVVSVVCVVVQWGKMFIDGPNHTFWIKTWDQPDPDPVRNLEIEMDITGHPVCPPVCRRVVRVVVNLVSSLVVQRFKYKYKAWPPPPVVVVSVVVVVKDQPDKAWQPDRTNNGRTIITMTMDTHDCRPVDPGPPDDPDD

pLDDT: mean 85.41, std 17.75, range [22.22, 98.88]

Nearest PDB structures (foldseek):
  1ord-assembly1_A  TM=9.369E-01  e=8.851E-62  Lactobacillus sp. 30A
  1c4k-assembly1_A  TM=9.349E-01  e=9.930E-61  Lactobacillus sp. 30A
  4mbu-assembly1_A  TM=9.321E-01  e=8.899E-15  Staphylococcus aureus subsp. aureus Mu50
  3dr8-assembly1_B  TM=9.265E-01  e=2.160E-13  unclassified
  1yr0-assembly2_D  TM=9.336E-01  e=3.259E-13  Agrobacterium fabrum str. C58

Radius of gyration: 35.81 Å; Cα contacts (8 Å, |Δi|>4): 1709; chains: 1; bounding box: 81×85×121 Å

Mean predicted aligned error: 15.01 Å